Protein AF-A0AAV3SZ79-F1 (afdb_monomer_lite)

Sequence (964 aa):
MESSWNTAQKYAGLFLFEIVFWALVLALGFWLGFPGNGLFVGVIAVLNIIIGMAGYFVTRDSSEFSSFQTATKRQLSEEEAYNLARYMLPYRRGYRVERVVDRGIDPAVSASDDKEDAVRLFKLEFEPLNVSGRATLYMDLEQELSVDLDDLDSFENAIDNVQNVRIVKSWTSTNYEEKVQEVKESLDFDVELPFSSTVEILDSRGASDSISVNVSESDSGLREHSYRHSLDLQRVNRTVSVFNDGSSRIDSGLSLDLPGSIVGVQSWEDAVSPDSSVTKTGISEGDWIRNESERTFSKYEDEEFRHGEDAQRLVNRTELVVNNILGIRFDTVNISTECSRGSTSSVPAGEDTIVTTDCNQPTFVVDTINEKITETGADTGFSHNLTTQGVYQEKRLNETGGISWTSVNVSSPSVSWSCENCAQRSVDLPASETRSLLFNSSSDWVVNESEPSTKIGEVNPSEADINQQFLYNQSGLRVDNTQSFGFDDVDISSKCSLTSSADIPSGESIVTEACNNNSFSGDWIKNEESGSTKYASGPIFIGKGFNRSFTATQGVEATNVRTSTDLQVNVDSLVSETPGCSVVNSSQQTFSADSVSSFTFHKSCSSGSHLNRTPVVKTEADSFYKYGIEFGFRVNSNLTEEQDVEYVVKKSWLDNWNRRDPTETEAFVDGSSKDISIQERVISGTEYVIFVIGDEHGNSSLHQGIHSASLSYFESKSPGSTSGGSESGSGGNSGGGLISGGSGSETPVEEVTSDKYNWSVSAITSEDSRSFQISGYPGATFEKYIVVRNTGDNNVTLDVDCVSLEDQCSWVDVEVDRVVLNRNSFSEKTIAVSGTVPESFRERDSPVQFSIQVSDPEFNGSQSGPHVGYVDFTVTDDPFLGRALDVALKILEGRELESPVSWGNSITIPFFLIPVFWASLVMVLWSMVEWLNPLRKDIAGSDWSTNLKWVSTVGVFLFTYIVL

Foldseek 3Di:
DDDDDDPVSVVVVVVVVVVVVVVVVVVVVVVVPDPDDPPVVVVVVVVVVVVVVVVVVVVPDDDDDDDDDDDDWDWDDQVRVVVVCVVPLPDDDDKDQPDWDWPDDPPPDDPDDPPPQPWTWIKTWIDGPPDPDIWIWIWTQRDPQDADPVDPVSVSVSVVPRPDTGTDTTTDDDCDVVVVVVVVVVPPPPPPPPWDKDKDWDDPDPDDDDFDWDKDKDKPPKDADPDAAAQFKGKIKIKMKIFTCGQAKIFIWIATDDPAAWPDDRIDTDIAHHRGIDMDMTMHMGNQKDDWDKDFDDKAFDPVDAAEQFKTKIWTFIWIWIARQDQAKHFFYQHVVQAVVDGGFIGHHGHRTTGDRHRDTDMDIDNQWDKDKDDKDFDPPDAAAQFKGKIKIKIKIFGHPQYKDFQYWYADPDDPDDWDPRDIGGDTGHGRDMDIDMTMDMGNQKDPKDWAFLDKEFDDLPPAAQFKTKIKTFTFIKIFGNDQAKDAFYQHVVQFVPDGTFIGGHGIDGGGRGRDIDMDMGRQKDPKDKADKAFDFDAQEEEAVDWAWGKIKIKIKIARAAAQYKHFHQHCVSVDDAFQKDWPDGSTDIHDHGDMDMDMTMITGTQWYWDDKDQWDWDDDDWKIKTKMKTKIFGGAQSCQQDKHKYKAFPVSGPPPVQWDPVPKAKDKQRDRPQWDWDWDQDPNTIIIITTRHLPNDPGTDHGDMMMMMIMTIHGPDDDDDDDDDDDDDDDDDDDDDDDDDDDDPDDAQWLDDPAFTKHKDWPDPDDDLEAEAADDAFDKDKGKMKIFGPDPDWAKKAKDKFFPDCVCVFKDKQDRMDIADDPDRRMDIIMIMGTHHNPDDQVCPFGKMKIKIFGPVDPDDDDDSGIDIRMYTHHHDPPVPVVVVVVVVVVVVDDDDDDDDDDDDDDDDPPVVVVVLVVVLVVVLVVLVVCVVVDPDDDDDCPSVVVSVCVNVVVVVVVVVVD

Structure (mmCIF, N/CA/C/O backbone):
data_AF-A0AAV3SZ79-F1
#
_entry.id   AF-A0AAV3SZ79-F1
#
loop_
_atom_site.group_PDB
_atom_site.id
_atom_site.type_symbol
_atom_site.label_atom_id
_atom_site.label_alt_id
_atom_site.label_comp_id
_atom_site.label_asym_id
_atom_site.label_entity_id
_atom_site.label_seq_id
_atom_site.pdbx_PDB_ins_code
_atom_site.Cartn_x
_atom_site.Cartn_y
_atom_site.Cartn_z
_atom_site.occupancy
_atom_site.B_iso_or_equiv
_atom_site.auth_seq_id
_atom_site.auth_comp_id
_atom_site.auth_asym_id
_atom_site.auth_atom_id
_atom_site.pdbx_PDB_model_num
ATOM 1 N N . MET A 1 1 ? 10.102 -14.292 -32.742 1.00 33.16 1 MET A N 1
ATOM 2 C CA . MET A 1 1 ? 10.440 -15.704 -32.457 1.00 33.16 1 MET A CA 1
ATOM 3 C C . MET A 1 1 ? 9.165 -16.421 -32.033 1.00 33.16 1 MET A C 1
ATOM 5 O O . MET A 1 1 ? 8.727 -16.231 -30.908 1.00 33.16 1 MET A O 1
ATOM 9 N N . GLU A 1 2 ? 8.533 -17.178 -32.930 1.00 32.59 2 GLU A N 1
ATOM 10 C CA . GLU A 1 2 ? 7.400 -18.047 -32.581 1.00 32.59 2 GLU A CA 1
ATOM 11 C C . GLU A 1 2 ? 7.940 -19.405 -32.127 1.00 32.59 2 GLU A C 1
ATOM 13 O O . GLU A 1 2 ? 8.559 -20.136 -32.898 1.00 32.59 2 GLU A O 1
ATOM 18 N N . SER A 1 3 ? 7.746 -19.731 -30.852 1.00 36.69 3 SER A N 1
ATOM 19 C CA . SER A 1 3 ? 8.069 -21.050 -30.314 1.00 36.69 3 SER A CA 1
ATOM 20 C C . SER A 1 3 ? 6.943 -22.020 -30.684 1.00 36.69 3 SER A C 1
ATOM 22 O O . SER A 1 3 ? 5.822 -21.910 -30.185 1.00 36.69 3 SER A O 1
ATOM 24 N N . SER A 1 4 ? 7.214 -22.966 -31.585 1.00 44.81 4 SER A N 1
ATOM 25 C CA . SER A 1 4 ? 6.238 -23.956 -32.048 1.00 44.81 4 SER A CA 1
ATOM 26 C C . SER A 1 4 ? 6.049 -25.077 -31.017 1.00 44.81 4 SER A C 1
ATOM 28 O O . SER A 1 4 ? 6.668 -26.138 -31.113 1.00 44.81 4 SER A O 1
ATOM 30 N N . TRP A 1 5 ? 5.193 -24.857 -30.020 1.00 62.78 5 TRP A N 1
ATOM 31 C CA . TRP A 1 5 ? 4.789 -25.916 -29.089 1.00 62.78 5 TRP A CA 1
ATOM 32 C C . TRP A 1 5 ? 3.849 -26.888 -29.806 1.00 62.78 5 TRP A C 1
ATOM 34 O O . TRP A 1 5 ? 2.883 -26.465 -30.452 1.00 62.78 5 TRP A O 1
ATOM 44 N N . ASN A 1 6 ? 4.112 -28.191 -29.699 1.00 71.31 6 ASN A N 1
ATOM 45 C CA . ASN A 1 6 ? 3.207 -29.197 -30.252 1.00 71.31 6 ASN A CA 1
ATOM 46 C C . ASN A 1 6 ? 1.905 -29.270 -29.431 1.00 71.31 6 ASN A C 1
ATOM 48 O O . ASN A 1 6 ? 1.806 -28.745 -28.321 1.00 71.31 6 ASN A O 1
ATOM 52 N N . THR A 1 7 ? 0.883 -29.930 -29.969 1.00 54.78 7 THR A N 1
ATOM 53 C CA . THR A 1 7 ? -0.452 -29.982 -29.358 1.00 54.78 7 THR A CA 1
ATOM 54 C C . THR A 1 7 ? -0.437 -30.562 -27.937 1.00 54.78 7 THR A C 1
ATOM 56 O O . THR A 1 7 ? -1.131 -30.048 -27.066 1.00 54.78 7 THR A O 1
ATOM 59 N N . ALA A 1 8 ? 0.408 -31.559 -27.655 1.00 53.88 8 ALA A N 1
ATOM 60 C CA . ALA A 1 8 ? 0.552 -32.128 -26.312 1.00 53.88 8 ALA A CA 1
ATOM 61 C C . ALA A 1 8 ? 1.197 -31.142 -25.323 1.00 53.88 8 ALA A C 1
ATOM 63 O O . ALA A 1 8 ? 0.776 -31.062 -24.173 1.00 53.88 8 ALA A O 1
ATOM 64 N N . GLN A 1 9 ? 2.164 -30.342 -25.775 1.00 60.31 9 GLN A N 1
ATOM 65 C CA . GLN A 1 9 ? 2.782 -29.285 -24.971 1.00 60.31 9 GLN A CA 1
ATOM 66 C C . GLN A 1 9 ? 1.809 -28.132 -24.706 1.00 60.31 9 GLN A C 1
ATOM 68 O O . GLN A 1 9 ? 1.807 -27.577 -23.611 1.00 60.31 9 GLN A O 1
ATOM 73 N N . LYS A 1 10 ? 0.930 -27.811 -25.662 1.00 60.41 10 LYS A N 1
ATOM 74 C CA . LYS A 1 10 ? -0.165 -26.850 -25.452 1.00 60.41 10 LYS A CA 1
ATOM 75 C C . LYS A 1 10 ? -1.157 -27.352 -24.399 1.00 60.41 10 LYS A C 1
ATOM 77 O O . LYS A 1 10 ? -1.541 -26.581 -23.528 1.00 60.41 10 LYS A O 1
ATOM 82 N N . TYR A 1 11 ? -1.506 -28.641 -24.418 1.00 58.72 11 TYR A N 1
ATOM 83 C CA . TYR A 1 11 ? -2.368 -29.239 -23.390 1.00 58.72 11 TYR A CA 1
ATOM 84 C C . TYR A 1 11 ? -1.696 -29.307 -22.015 1.00 58.72 11 TYR A C 1
ATOM 86 O O . TYR A 1 11 ? -2.336 -28.999 -21.013 1.00 58.72 11 TYR A O 1
ATOM 94 N N . ALA A 1 12 ? -0.407 -29.646 -21.957 1.00 59.44 12 ALA A N 1
ATOM 95 C CA . ALA A 1 12 ? 0.356 -29.635 -20.711 1.00 59.44 12 ALA A CA 1
ATOM 96 C C . ALA A 1 12 ? 0.497 -28.215 -20.138 1.00 59.44 12 ALA A C 1
ATOM 98 O O . ALA A 1 12 ? 0.365 -28.028 -18.932 1.00 59.44 12 ALA A O 1
ATOM 99 N N . GLY A 1 13 ? 0.703 -27.211 -20.998 1.00 68.81 13 GLY A N 1
ATOM 100 C CA . GLY A 1 13 ? 0.743 -25.802 -20.608 1.00 68.81 13 GLY A CA 1
ATOM 101 C C . GLY A 1 13 ? -0.594 -25.305 -20.060 1.00 68.81 13 GLY A C 1
ATOM 102 O O . GLY A 1 13 ? -0.614 -24.639 -19.031 1.00 68.81 13 GLY A O 1
ATOM 103 N N . LEU A 1 14 ? -1.710 -25.689 -20.688 1.00 61.31 14 LEU A N 1
ATOM 104 C CA . LEU A 1 14 ? -3.052 -25.338 -20.214 1.00 61.31 14 LEU A CA 1
ATOM 105 C C . LEU A 1 14 ? -3.361 -25.988 -18.854 1.00 61.31 14 LEU A C 1
ATOM 107 O O . LEU A 1 14 ? -3.878 -25.337 -17.955 1.00 61.31 14 LEU A O 1
ATOM 111 N N . PHE A 1 15 ? -2.975 -27.254 -18.676 1.00 63.47 15 PHE A N 1
ATOM 112 C CA . PHE A 1 15 ? -3.153 -27.976 -17.415 1.00 63.47 15 PHE A CA 1
ATOM 113 C C . PHE A 1 15 ? -2.295 -27.396 -16.279 1.00 63.47 15 PHE A C 1
ATOM 115 O O . PHE A 1 15 ? -2.768 -27.246 -15.155 1.00 63.47 15 PHE A O 1
ATOM 122 N N . LEU A 1 16 ? -1.045 -27.023 -16.569 1.00 62.81 16 LEU A N 1
ATOM 123 C CA . LEU A 1 16 ? -0.165 -26.359 -15.602 1.00 62.81 16 LEU A CA 1
ATOM 124 C C . LEU A 1 16 ? -0.664 -24.959 -15.236 1.00 62.81 16 LEU A C 1
ATOM 126 O O . LEU A 1 16 ? -0.590 -24.583 -14.068 1.00 62.81 16 LEU A O 1
ATOM 130 N N . PHE A 1 17 ? -1.203 -24.212 -16.201 1.00 71.75 17 PHE A N 1
ATOM 131 C CA . PHE A 1 17 ? -1.825 -22.916 -15.944 1.00 71.75 17 PHE A CA 1
ATOM 132 C C . PHE A 1 17 ? -3.018 -23.046 -14.988 1.00 71.75 17 PHE A C 1
ATOM 134 O O . PHE A 1 17 ? -3.106 -22.285 -14.030 1.00 71.75 17 PHE A O 1
ATOM 141 N N . GLU A 1 18 ? -3.872 -24.054 -15.180 1.00 61.44 18 GLU A N 1
ATOM 142 C CA . GLU A 1 18 ? -5.023 -24.326 -14.307 1.00 61.44 18 GLU A CA 1
ATOM 143 C C . GLU A 1 18 ? -4.585 -24.635 -12.862 1.00 61.44 18 GLU A C 1
ATOM 145 O O . GLU A 1 18 ? -5.135 -24.092 -11.904 1.00 61.44 18 GLU A O 1
ATOM 150 N N . ILE A 1 19 ? -3.547 -25.464 -12.689 1.00 67.56 19 ILE A N 1
ATOM 151 C CA . ILE A 1 19 ? -2.995 -25.800 -11.365 1.00 67.56 19 ILE A CA 1
ATOM 152 C C . ILE A 1 19 ? -2.433 -24.555 -10.674 1.00 67.56 19 ILE A C 1
ATOM 154 O O . ILE A 1 19 ? -2.706 -24.326 -9.493 1.00 67.56 19 ILE A O 1
ATOM 158 N N . VAL A 1 20 ? -1.660 -23.744 -11.401 1.00 66.81 20 VAL A N 1
ATOM 159 C CA . VAL A 1 20 ? -1.069 -22.512 -10.862 1.00 66.81 20 VAL A CA 1
ATOM 160 C C . VAL A 1 20 ? -2.158 -21.504 -10.512 1.00 66.81 20 VAL A C 1
ATOM 162 O O . VAL A 1 20 ? -2.093 -20.907 -9.442 1.00 66.81 20 VAL A O 1
ATOM 165 N N . PHE A 1 21 ? -3.187 -21.361 -11.347 1.00 72.44 21 PHE A N 1
ATOM 166 C CA . PHE A 1 21 ? -4.320 -20.474 -11.095 1.00 72.44 21 PHE A CA 1
ATOM 167 C C . PHE A 1 21 ? -5.049 -20.837 -9.794 1.00 72.44 21 PHE A C 1
ATOM 169 O O . PHE A 1 21 ? -5.251 -19.968 -8.947 1.00 72.44 21 PHE A O 1
ATOM 176 N N . TRP A 1 22 ? -5.363 -22.117 -9.566 1.00 72.38 22 TRP A N 1
ATOM 177 C CA . TRP A 1 22 ? -6.011 -22.551 -8.321 1.00 72.38 22 TRP A CA 1
ATOM 178 C C . TRP A 1 22 ? -5.108 -22.426 -7.094 1.00 72.38 22 TRP A C 1
ATOM 180 O O . TRP A 1 22 ? -5.589 -22.040 -6.029 1.00 72.38 22 TRP A O 1
ATOM 190 N N . ALA A 1 23 ? -3.804 -22.679 -7.229 1.00 65.94 23 ALA A N 1
ATOM 191 C CA . ALA A 1 23 ? -2.847 -22.434 -6.151 1.00 65.94 23 ALA A CA 1
ATOM 192 C C . ALA A 1 23 ? -2.801 -20.944 -5.762 1.00 65.94 23 ALA A C 1
ATOM 194 O O . ALA A 1 23 ? -2.759 -20.621 -4.577 1.00 65.94 23 ALA A O 1
ATOM 195 N N . LEU A 1 24 ? -2.884 -20.044 -6.746 1.00 63.88 24 LEU A N 1
ATOM 196 C CA . LEU A 1 24 ? -2.884 -18.593 -6.548 1.00 63.88 24 LEU A CA 1
ATOM 197 C C . LEU A 1 24 ? -4.201 -18.095 -5.940 1.00 63.88 24 LEU A C 1
ATOM 199 O O . LEU A 1 24 ? -4.174 -17.271 -5.034 1.00 63.88 24 LEU A O 1
ATOM 203 N N . VAL A 1 25 ? -5.344 -18.634 -6.370 1.00 64.81 25 VAL A N 1
ATOM 204 C CA . VAL A 1 25 ? -6.666 -18.316 -5.800 1.00 64.81 25 VAL A CA 1
ATOM 205 C C . VAL A 1 25 ? -6.781 -18.803 -4.354 1.00 64.81 25 VAL A C 1
ATOM 207 O O . VAL A 1 25 ? -7.303 -18.079 -3.509 1.00 64.81 25 VAL A O 1
ATOM 210 N N . LEU A 1 26 ? -6.264 -19.994 -4.038 1.00 68.69 26 LEU A N 1
ATOM 211 C CA . LEU A 1 26 ? -6.236 -20.506 -2.665 1.00 68.69 26 LEU A CA 1
ATOM 212 C C . LEU A 1 26 ? -5.264 -19.712 -1.785 1.00 68.69 26 LEU A C 1
ATOM 214 O O . LEU A 1 26 ? -5.607 -19.393 -0.649 1.00 68.69 26 LEU A O 1
ATOM 218 N N . ALA A 1 27 ? -4.095 -19.339 -2.313 1.00 63.03 27 ALA A N 1
ATOM 219 C CA . ALA A 1 27 ? -3.138 -18.495 -1.604 1.00 63.03 27 ALA A CA 1
ATOM 220 C C . ALA A 1 27 ? -3.702 -17.089 -1.341 1.00 63.03 27 ALA A C 1
ATOM 222 O O . ALA A 1 27 ? -3.656 -16.628 -0.205 1.00 63.03 27 ALA A O 1
ATOM 223 N N . LEU A 1 28 ? -4.308 -16.439 -2.342 1.00 60.59 28 LEU A N 1
ATOM 224 C CA . LEU A 1 28 ? -4.938 -15.118 -2.208 1.00 60.59 28 LEU A CA 1
ATOM 225 C C . LEU A 1 28 ? -6.176 -15.149 -1.307 1.00 60.59 28 LEU A C 1
ATOM 227 O O . LEU A 1 28 ? -6.368 -14.234 -0.513 1.00 60.59 28 LEU A O 1
ATOM 231 N N . GLY A 1 29 ? -6.995 -16.201 -1.379 1.00 55.75 29 GLY A N 1
ATOM 232 C CA . GLY A 1 29 ? -8.147 -16.377 -0.492 1.00 55.75 29 GLY A CA 1
ATOM 233 C C . GLY A 1 29 ? -7.747 -16.542 0.977 1.00 55.75 29 GLY A C 1
ATOM 234 O O . GLY A 1 29 ? -8.445 -16.048 1.860 1.00 55.75 29 GLY A O 1
ATOM 235 N N . PHE A 1 30 ? -6.601 -17.181 1.237 1.00 53.72 30 PHE A N 1
ATOM 236 C CA . PHE A 1 30 ? -6.027 -17.311 2.578 1.00 53.72 30 PHE A CA 1
ATOM 237 C C . PHE A 1 30 ? -5.350 -16.012 3.050 1.00 53.72 30 PHE A C 1
ATOM 239 O O . PHE A 1 30 ? -5.409 -15.687 4.233 1.00 53.72 30 PHE A O 1
ATOM 246 N N . TRP A 1 31 ? -4.748 -15.248 2.132 1.00 47.47 31 TRP A N 1
ATOM 247 C CA . TRP A 1 31 ? -4.051 -13.991 2.433 1.00 47.47 31 TRP A CA 1
ATOM 248 C C . TRP A 1 31 ? -5.007 -12.810 2.665 1.00 47.47 31 TRP A C 1
ATOM 250 O O . TRP A 1 31 ? -4.746 -11.967 3.515 1.00 47.47 31 TRP A O 1
ATOM 260 N N . LEU A 1 32 ? -6.150 -12.774 1.971 1.00 49.62 32 LEU A N 1
ATOM 261 C CA . LEU A 1 32 ? -7.160 -11.710 2.091 1.00 49.62 32 LEU A CA 1
ATOM 262 C C . LEU A 1 32 ? -8.162 -11.919 3.243 1.00 49.62 32 LEU A C 1
ATOM 264 O O . LEU A 1 32 ? -9.089 -11.128 3.395 1.00 49.62 32 LEU A O 1
ATOM 268 N N . GLY A 1 33 ? -7.994 -12.965 4.059 1.00 40.66 33 GLY A N 1
ATOM 269 C CA . GLY A 1 33 ? -8.695 -13.100 5.338 1.00 40.66 33 GLY A CA 1
ATOM 270 C C . GLY A 1 33 ? -10.224 -13.181 5.258 1.00 40.66 33 GLY A C 1
ATOM 271 O O . GLY A 1 33 ? -10.881 -12.744 6.196 1.00 40.66 33 GLY A O 1
ATOM 272 N N . PHE A 1 34 ? -10.808 -13.728 4.184 1.00 39.47 34 PHE A N 1
ATOM 273 C CA . PHE A 1 34 ? -12.264 -13.890 4.068 1.00 39.47 34 PHE A CA 1
ATOM 274 C C . PHE A 1 34 ? -12.782 -14.995 5.011 1.00 39.47 34 PHE A C 1
ATOM 276 O O . PHE A 1 34 ? -12.585 -16.182 4.728 1.00 39.47 34 PHE A O 1
ATOM 283 N N . PRO A 1 35 ? -13.504 -14.666 6.100 1.00 41.88 35 PRO A N 1
ATOM 284 C CA . PRO A 1 35 ? -14.098 -15.652 6.981 1.00 41.88 35 PRO A CA 1
ATOM 285 C C . PRO A 1 35 ? -15.547 -15.864 6.531 1.00 41.88 35 PRO A C 1
ATOM 287 O O . PRO A 1 35 ? -16.441 -15.101 6.885 1.00 41.88 35 PRO A O 1
ATOM 290 N N . GLY A 1 36 ? -15.795 -16.903 5.734 1.00 42.91 36 GLY A N 1
ATOM 291 C CA . GLY A 1 36 ? -17.155 -17.403 5.523 1.00 42.91 36 GLY A CA 1
ATOM 292 C C . GLY A 1 36 ? -17.510 -17.762 4.084 1.00 42.91 36 GLY A C 1
ATOM 293 O O . GLY A 1 36 ? -17.395 -16.957 3.168 1.00 42.91 36 GLY A O 1
ATOM 294 N N . ASN A 1 37 ? -18.071 -18.966 3.949 1.00 42.97 37 ASN A N 1
ATOM 295 C CA . ASN A 1 37 ? -18.769 -19.524 2.787 1.00 42.97 37 ASN A CA 1
ATOM 296 C C . ASN A 1 37 ? -17.903 -20.165 1.689 1.00 42.97 37 ASN A C 1
ATOM 298 O O . ASN A 1 37 ? -17.845 -19.699 0.552 1.00 42.97 37 ASN A O 1
ATOM 302 N N . GLY A 1 38 ? -17.406 -21.377 1.975 1.00 47.88 38 GLY A N 1
ATOM 303 C CA . GLY A 1 38 ? -16.917 -22.326 0.958 1.00 47.88 38 GLY A CA 1
ATOM 304 C C . GLY A 1 38 ? -17.935 -22.667 -0.150 1.00 47.88 38 GLY A C 1
ATOM 305 O O . GLY A 1 38 ? -17.563 -23.194 -1.195 1.00 47.88 38 GLY A O 1
ATOM 306 N N . LEU A 1 39 ? -19.206 -22.290 0.022 1.00 48.62 39 LEU A N 1
ATOM 307 C CA . LEU A 1 39 ? -20.246 -22.356 -1.007 1.00 48.62 39 LEU A CA 1
ATOM 308 C C . LEU A 1 39 ? -19.957 -21.449 -2.218 1.00 48.62 39 LEU A C 1
ATOM 310 O O . LEU A 1 39 ? -20.268 -21.834 -3.342 1.00 48.62 39 LEU A O 1
ATOM 314 N N . PHE A 1 40 ? -19.325 -20.285 -2.028 1.00 49.16 40 PHE A N 1
ATOM 315 C CA . PHE A 1 40 ? -19.055 -19.350 -3.131 1.00 49.16 40 PHE A CA 1
ATOM 316 C C . PHE A 1 40 ? -17.915 -19.841 -4.036 1.00 49.16 40 PHE A C 1
ATOM 318 O O . PHE A 1 40 ? -18.004 -19.761 -5.261 1.00 49.16 40 PHE A O 1
ATOM 325 N N . VAL A 1 41 ? -16.885 -20.448 -3.438 1.00 57.31 41 VAL A N 1
ATOM 326 C CA . VAL A 1 41 ? -15.761 -21.066 -4.163 1.00 57.31 41 VAL A CA 1
ATOM 327 C C . VAL A 1 41 ? -16.235 -22.281 -4.967 1.00 57.31 41 VAL A C 1
ATOM 329 O O . VAL A 1 41 ? -15.851 -22.440 -6.125 1.00 57.31 41 VAL A O 1
ATOM 332 N N . GLY A 1 42 ? -17.144 -23.089 -4.407 1.00 56.44 42 GLY A N 1
ATOM 333 C CA . GLY A 1 42 ? -17.753 -24.219 -5.116 1.00 56.44 42 GLY A CA 1
ATOM 334 C C . GLY A 1 42 ? -18.586 -23.796 -6.332 1.00 56.44 42 GLY A C 1
ATOM 335 O O . GLY A 1 42 ? -18.483 -24.411 -7.393 1.00 56.44 42 GLY A O 1
ATOM 336 N N . VAL A 1 43 ? -19.361 -22.712 -6.223 1.00 54.12 43 VAL A N 1
ATOM 337 C CA . VAL A 1 43 ? -20.169 -22.190 -7.341 1.00 54.12 43 VAL A CA 1
ATOM 338 C C . VAL A 1 43 ? -19.286 -21.633 -8.461 1.00 54.12 43 VAL A C 1
ATOM 340 O O . VAL A 1 43 ? -19.549 -21.914 -9.628 1.00 54.12 43 VAL A O 1
ATOM 343 N N . ILE A 1 44 ? -18.206 -20.915 -8.133 1.00 59.00 44 ILE A N 1
ATOM 344 C CA . ILE A 1 44 ? -17.258 -20.384 -9.130 1.00 59.00 44 ILE A CA 1
ATOM 345 C C . ILE A 1 44 ? -16.480 -21.516 -9.823 1.00 59.00 44 ILE A C 1
ATOM 347 O O . ILE A 1 44 ? -16.248 -21.447 -11.031 1.00 59.00 44 ILE A O 1
ATOM 351 N N . ALA A 1 45 ? -16.134 -22.589 -9.103 1.00 59.81 45 ALA A N 1
ATOM 352 C CA . ALA A 1 45 ? -15.497 -23.768 -9.692 1.00 59.81 45 ALA A CA 1
ATOM 353 C C . ALA A 1 45 ? -16.412 -24.465 -10.717 1.00 59.81 45 ALA A C 1
ATOM 355 O O . ALA A 1 45 ? -15.984 -24.768 -11.830 1.00 59.81 45 ALA A O 1
ATOM 356 N N . VAL A 1 46 ? -17.695 -24.651 -10.387 1.00 59.59 46 VAL A N 1
ATOM 357 C CA . VAL A 1 46 ? -18.678 -25.250 -11.306 1.00 59.59 46 VAL A CA 1
ATOM 358 C C . VAL A 1 46 ? -18.947 -24.339 -12.510 1.00 59.59 46 VAL A C 1
ATOM 360 O O . VAL A 1 46 ? -19.040 -24.831 -13.635 1.00 59.59 46 VAL A O 1
ATOM 363 N N . LEU A 1 47 ? -19.007 -23.016 -12.316 1.00 53.19 47 LEU A N 1
ATOM 364 C CA . LEU A 1 47 ? -19.223 -22.059 -13.406 1.00 53.19 47 LEU A CA 1
ATOM 365 C C . LEU A 1 47 ? -18.062 -22.059 -14.416 1.00 53.19 47 LEU A C 1
ATOM 367 O O . LEU A 1 47 ? -18.302 -22.036 -15.621 1.00 53.19 47 LEU A O 1
ATOM 371 N N . ASN A 1 48 ? -16.813 -22.146 -13.946 1.00 57.41 48 ASN A N 1
ATOM 372 C CA . ASN A 1 48 ? -15.635 -22.196 -14.819 1.00 57.41 48 ASN A CA 1
ATOM 373 C C . ASN A 1 48 ? -15.520 -23.519 -15.584 1.00 57.41 48 ASN A C 1
ATOM 375 O O . ASN A 1 48 ? -15.155 -23.509 -16.758 1.00 57.41 48 ASN A O 1
ATOM 379 N N . ILE A 1 49 ? -15.928 -24.642 -14.985 1.00 64.06 49 ILE A N 1
ATOM 380 C CA . ILE A 1 49 ? -16.032 -25.925 -15.699 1.00 64.06 49 ILE A CA 1
ATOM 381 C C . ILE A 1 49 ? -17.081 -25.837 -16.823 1.00 64.06 49 ILE A C 1
ATOM 383 O O . ILE A 1 49 ? -16.843 -26.325 -17.929 1.00 64.06 49 ILE A O 1
ATOM 387 N N . ILE A 1 50 ? -18.214 -25.166 -16.583 1.00 57.41 50 ILE A N 1
ATOM 388 C CA . ILE A 1 50 ? -19.259 -24.949 -17.599 1.00 57.41 50 ILE A CA 1
ATOM 389 C C . ILE A 1 50 ? -18.762 -24.023 -18.720 1.00 57.41 50 ILE A C 1
ATOM 391 O O . ILE A 1 50 ? -19.016 -24.305 -19.890 1.00 57.41 50 ILE A O 1
ATOM 395 N N . ILE A 1 51 ? -18.016 -22.961 -18.399 1.00 60.31 51 ILE A N 1
ATOM 396 C CA . ILE A 1 51 ? -17.420 -22.046 -19.392 1.00 60.31 51 ILE A CA 1
ATOM 397 C C . ILE A 1 51 ? -16.329 -22.756 -20.211 1.00 60.31 51 ILE A C 1
ATOM 399 O O . ILE A 1 51 ? -16.292 -22.610 -21.433 1.00 60.31 51 ILE A O 1
ATOM 403 N N . GLY A 1 52 ? -15.502 -23.594 -19.578 1.00 56.19 52 GLY A N 1
ATOM 404 C CA . GLY A 1 52 ? -14.510 -24.433 -20.255 1.00 56.19 52 GLY A CA 1
ATOM 405 C C . GLY A 1 52 ? -15.149 -25.449 -21.207 1.00 56.19 52 GLY A C 1
ATOM 406 O O . GLY A 1 52 ? -14.700 -25.600 -22.345 1.00 56.19 52 GLY A O 1
ATOM 407 N N . MET A 1 53 ? -16.256 -26.083 -20.803 1.00 52.53 53 MET A N 1
ATOM 408 C CA . MET A 1 53 ? -17.038 -26.951 -21.694 1.00 52.53 53 MET A CA 1
ATOM 409 C C . MET A 1 53 ? -17.731 -26.164 -22.815 1.00 52.53 53 MET A C 1
ATOM 411 O O . MET A 1 53 ? -17.761 -26.628 -23.952 1.00 52.53 53 MET A O 1
ATOM 415 N N . ALA A 1 54 ? -18.249 -24.963 -22.548 1.00 44.25 54 ALA A N 1
ATOM 416 C CA . ALA A 1 54 ? -18.850 -24.113 -23.576 1.00 44.25 54 ALA A CA 1
ATOM 417 C C . ALA A 1 54 ? -17.811 -23.671 -24.625 1.00 44.25 54 ALA A C 1
ATOM 419 O O . ALA A 1 54 ? -18.086 -23.745 -25.821 1.00 44.25 54 ALA A O 1
ATOM 420 N N . GLY A 1 55 ? -16.589 -23.318 -24.212 1.00 46.44 55 GLY A N 1
ATOM 421 C CA . GLY A 1 55 ? -15.468 -23.045 -25.122 1.00 46.44 55 GLY A CA 1
ATOM 422 C C . GLY A 1 55 ? -15.023 -24.277 -25.922 1.00 46.44 55 GLY A C 1
ATOM 423 O O . GLY A 1 55 ? -14.721 -24.170 -27.114 1.00 46.44 55 GLY A O 1
ATOM 424 N N . TYR A 1 56 ? -15.064 -25.463 -25.306 1.00 47.59 56 TYR A N 1
ATOM 425 C CA . TYR A 1 56 ? -14.797 -26.746 -25.966 1.00 47.59 56 TYR A CA 1
ATOM 426 C C . TYR A 1 56 ? -15.830 -27.085 -27.058 1.00 47.59 56 TYR A C 1
ATOM 428 O O . TYR A 1 56 ? -15.467 -27.649 -28.090 1.00 47.59 56 TYR A O 1
ATOM 436 N N . PHE A 1 57 ? -17.103 -26.711 -26.878 1.00 41.91 57 PHE A N 1
ATOM 437 C CA . PHE A 1 57 ? -18.158 -26.957 -27.871 1.00 41.91 57 PHE A CA 1
ATOM 438 C C . PHE A 1 57 ? -18.280 -25.863 -28.945 1.00 41.91 57 PHE A C 1
ATOM 440 O O . PHE A 1 57 ? -18.653 -26.177 -30.073 1.00 41.91 57 PHE A O 1
ATOM 447 N N . VAL A 1 58 ? -17.926 -24.608 -28.649 1.00 43.66 58 VAL A N 1
ATOM 448 C CA . VAL A 1 58 ? -18.015 -23.487 -29.610 1.00 43.66 58 VAL A CA 1
ATOM 449 C C . VAL A 1 58 ? -16.847 -23.462 -30.608 1.00 43.66 58 VAL A C 1
ATOM 451 O O . VAL A 1 58 ? -17.002 -22.987 -31.728 1.00 43.66 58 VAL A O 1
ATOM 454 N N . THR A 1 59 ? -15.694 -24.044 -30.270 1.00 43.28 59 THR A N 1
ATOM 455 C CA . THR A 1 59 ? -14.512 -24.076 -31.159 1.00 43.28 59 THR A CA 1
ATOM 456 C C . THR A 1 59 ? -14.516 -25.215 -32.185 1.00 43.28 59 THR A C 1
ATOM 458 O O . THR A 1 59 ? -13.586 -25.320 -32.984 1.00 43.28 59 THR A O 1
ATOM 461 N N . ARG A 1 60 ? -15.554 -26.064 -32.202 1.00 36.84 60 ARG A N 1
ATOM 462 C CA . ARG A 1 60 ? -15.618 -27.224 -33.104 1.00 36.84 60 ARG A CA 1
ATOM 463 C C . ARG A 1 60 ? -16.207 -26.925 -34.488 1.00 36.84 60 ARG A C 1
ATOM 465 O O . ARG A 1 60 ? -15.934 -27.694 -35.396 1.00 36.84 60 ARG A O 1
ATOM 472 N N . ASP A 1 61 ? -16.926 -25.820 -34.678 1.00 39.91 61 ASP A N 1
ATOM 473 C CA . ASP A 1 61 ? -17.421 -25.403 -35.998 1.00 39.91 61 ASP A CA 1
ATOM 474 C C . ASP A 1 61 ? -17.625 -23.882 -36.046 1.00 39.91 61 ASP A C 1
ATOM 476 O O . ASP A 1 61 ? -18.647 -23.356 -35.614 1.00 39.91 61 ASP A O 1
ATOM 480 N N . SER A 1 62 ? -16.638 -23.155 -36.564 1.00 31.11 62 SER A N 1
ATOM 481 C CA . SER A 1 62 ? -16.850 -21.848 -37.203 1.00 31.11 62 SER A CA 1
ATOM 482 C C . SER A 1 62 ? -15.580 -21.419 -37.933 1.00 31.11 62 SER A C 1
ATOM 484 O O . SER A 1 62 ? -14.660 -20.821 -37.382 1.00 31.11 62 SER A O 1
ATOM 486 N N . SER A 1 63 ? -15.524 -21.772 -39.213 1.00 33.12 63 SER A N 1
ATOM 487 C CA . SER A 1 63 ? -14.664 -21.103 -40.180 1.00 33.12 63 SER A CA 1
ATOM 488 C C . SER A 1 63 ? -15.163 -19.675 -40.426 1.00 33.12 63 SER A C 1
ATOM 490 O O . SER A 1 63 ? -16.365 -19.472 -40.570 1.00 33.12 63 SER A O 1
ATOM 492 N N . GLU A 1 64 ? -14.199 -18.763 -40.587 1.00 36.19 64 GLU A N 1
ATOM 493 C CA . GLU A 1 64 ? -14.288 -17.380 -41.090 1.00 36.19 64 GLU A CA 1
ATOM 494 C C . GLU A 1 64 ? -14.453 -16.253 -40.054 1.00 36.19 64 GLU A C 1
ATOM 496 O O . GLU A 1 64 ? -15.552 -15.921 -39.630 1.00 36.19 64 GLU A O 1
ATOM 501 N N . PHE A 1 65 ? -13.338 -15.559 -39.770 1.00 26.97 65 PHE A N 1
ATOM 502 C CA . PHE A 1 65 ? -13.245 -14.107 -39.975 1.00 26.97 65 PHE A CA 1
ATOM 503 C C . PHE A 1 65 ? -11.800 -13.689 -40.338 1.00 26.97 65 PHE A C 1
ATOM 505 O O . PHE A 1 65 ? -10.824 -14.150 -39.750 1.00 26.97 65 PHE A O 1
ATOM 512 N N . SER A 1 66 ? -11.716 -12.848 -41.374 1.00 29.27 66 SER A N 1
ATOM 513 C CA . SER A 1 66 ? -10.567 -12.225 -42.066 1.00 29.27 66 SER A CA 1
ATOM 514 C C . SER A 1 66 ? -9.597 -11.463 -41.142 1.00 29.27 66 SER A C 1
ATOM 516 O O . SER A 1 66 ? -10.040 -10.931 -40.135 1.00 29.27 66 SER A O 1
ATOM 518 N N . SER A 1 67 ? -8.304 -11.264 -41.433 1.00 29.55 67 SER A N 1
ATOM 519 C CA . SER A 1 67 ? -7.756 -10.647 -42.651 1.00 29.55 67 SER A CA 1
ATOM 520 C C . SER A 1 67 ? -6.223 -10.759 -42.721 1.00 29.55 67 SER A C 1
ATOM 522 O O . SER A 1 67 ? -5.553 -10.335 -41.786 1.00 29.55 67 SER A O 1
ATOM 524 N N . PHE A 1 68 ? -5.666 -11.188 -43.856 1.00 25.64 68 PHE A N 1
ATOM 525 C CA . PHE A 1 68 ? -4.331 -10.774 -44.314 1.00 25.64 68 PHE A CA 1
ATOM 526 C C . PHE A 1 68 ? -4.311 -10.803 -45.846 1.00 25.64 68 PHE A C 1
ATOM 528 O O . PHE A 1 68 ? -4.503 -11.855 -46.457 1.00 25.64 68 PHE A O 1
ATOM 535 N N . GLN A 1 69 ? -4.100 -9.640 -46.471 1.00 31.22 69 GLN A N 1
ATOM 536 C CA . GLN A 1 69 ? -3.795 -9.552 -47.898 1.00 31.22 69 GLN A CA 1
ATOM 537 C C . GLN A 1 69 ? -2.467 -10.271 -48.149 1.00 31.22 69 GLN A C 1
ATOM 539 O O . GLN A 1 69 ? -1.398 -9.770 -47.814 1.00 31.22 69 GLN A O 1
ATOM 544 N N . THR A 1 70 ? -2.542 -11.469 -48.716 1.00 29.84 70 THR A N 1
ATOM 545 C CA . THR A 1 70 ? -1.385 -12.200 -49.225 1.00 29.84 70 THR A CA 1
ATOM 546 C C . THR A 1 70 ? -1.288 -11.932 -50.719 1.00 29.84 70 THR A C 1
ATOM 548 O O . THR A 1 70 ? -2.220 -12.216 -51.469 1.00 29.84 70 THR A O 1
ATOM 551 N N . ALA A 1 71 ? -0.158 -11.366 -51.148 1.00 32.03 71 ALA A N 1
ATOM 552 C CA . ALA A 1 71 ? 0.211 -11.297 -52.554 1.00 32.03 71 ALA A CA 1
ATOM 553 C C . ALA A 1 71 ? 0.120 -12.711 -53.153 1.00 32.03 71 ALA A C 1
ATOM 555 O O . ALA A 1 71 ? 0.754 -13.653 -52.669 1.00 32.03 71 ALA A O 1
ATOM 556 N N . THR A 1 72 ? -0.731 -12.868 -54.160 1.00 33.03 72 THR A N 1
ATOM 557 C CA . THR A 1 72 ? -1.018 -14.134 -54.828 1.00 33.03 72 THR A CA 1
ATOM 558 C C . THR A 1 72 ? 0.236 -14.640 -55.531 1.00 33.03 72 THR A C 1
ATOM 560 O O . THR A 1 72 ? 0.619 -14.163 -56.596 1.00 33.03 72 THR A O 1
ATOM 563 N N . LYS A 1 73 ? 0.887 -15.639 -54.932 1.00 36.47 73 LYS A N 1
ATOM 564 C CA . LYS A 1 73 ? 1.968 -16.384 -55.575 1.00 36.47 73 LYS A CA 1
ATOM 565 C C . LYS A 1 73 ? 1.373 -17.254 -56.690 1.00 36.47 73 LYS A C 1
ATOM 567 O O . LYS A 1 73 ? 0.616 -18.181 -56.401 1.00 36.47 73 LYS A O 1
ATOM 572 N N . ARG A 1 74 ? 1.694 -16.959 -57.954 1.00 44.94 74 ARG A N 1
ATOM 573 C CA . ARG A 1 74 ? 1.324 -17.795 -59.110 1.00 44.94 74 ARG A CA 1
ATOM 574 C C . ARG A 1 74 ? 2.360 -18.909 -59.277 1.00 44.94 74 ARG A C 1
ATOM 576 O O . ARG A 1 74 ? 3.558 -18.646 -59.262 1.00 44.94 74 ARG A O 1
ATOM 583 N N . GLN A 1 75 ? 1.894 -20.143 -59.431 1.00 44.31 75 GLN A N 1
ATOM 584 C CA . GLN A 1 75 ? 2.737 -21.283 -59.788 1.00 44.31 75 GLN A CA 1
ATOM 585 C C . GLN A 1 75 ? 3.154 -21.159 -61.266 1.00 44.31 75 GLN A C 1
ATOM 587 O O . GLN A 1 75 ? 2.322 -20.800 -62.102 1.00 44.31 75 GLN A O 1
ATOM 592 N N . LEU A 1 76 ? 4.429 -21.412 -61.583 1.00 46.12 76 LEU A N 1
ATOM 593 C CA . LEU A 1 76 ? 4.904 -21.475 -62.973 1.00 46.12 76 LEU A CA 1
ATOM 594 C C . LEU A 1 76 ? 4.202 -22.627 -63.709 1.00 46.12 76 LEU A C 1
ATOM 596 O O . LEU A 1 76 ? 3.987 -23.693 -63.126 1.00 46.12 76 LEU A O 1
ATOM 600 N N . SER A 1 77 ? 3.830 -22.416 -64.972 1.00 52.84 77 SER A N 1
ATOM 601 C CA . SER A 1 77 ? 3.373 -23.516 -65.832 1.00 52.84 77 SER A CA 1
ATOM 602 C C . SER A 1 77 ? 4.536 -24.466 -66.152 1.00 52.84 77 SER A C 1
ATOM 604 O O . SER A 1 77 ? 5.699 -24.063 -66.096 1.00 52.84 77 SER A O 1
ATOM 606 N N . GLU A 1 78 ? 4.239 -25.729 -66.483 1.00 47.38 78 GLU A N 1
ATOM 607 C CA . GLU A 1 78 ? 5.273 -26.724 -66.826 1.00 47.38 78 GLU A CA 1
ATOM 608 C C . GLU A 1 78 ? 6.182 -26.239 -67.972 1.00 47.38 78 GLU A C 1
ATOM 610 O O . GLU A 1 78 ? 7.390 -26.454 -67.929 1.00 47.38 78 GLU A O 1
ATOM 615 N N . GLU A 1 79 ? 5.631 -25.506 -68.943 1.00 52.06 79 GLU A N 1
ATOM 616 C CA . GLU A 1 79 ? 6.371 -24.942 -70.078 1.00 52.06 79 GLU A CA 1
ATOM 617 C C . GLU A 1 79 ? 7.299 -23.780 -69.669 1.00 52.06 79 GLU A C 1
ATOM 619 O O . GLU A 1 79 ? 8.456 -23.727 -70.090 1.00 52.06 79 GLU A O 1
ATOM 624 N N . GLU A 1 80 ? 6.842 -22.876 -68.794 1.00 48.88 80 GLU A N 1
ATOM 625 C CA . GLU A 1 80 ? 7.664 -21.774 -68.263 1.00 48.88 80 GLU A CA 1
ATOM 626 C C . GLU A 1 80 ? 8.801 -22.300 -67.372 1.00 48.88 80 GLU A C 1
ATOM 628 O O . GLU A 1 80 ? 9.934 -21.822 -67.453 1.00 48.88 80 GLU A O 1
ATOM 633 N N . ALA A 1 81 ? 8.524 -23.317 -66.551 1.00 49.66 81 ALA A N 1
ATOM 634 C CA . ALA A 1 81 ? 9.525 -23.961 -65.705 1.00 49.66 81 ALA A CA 1
ATOM 635 C C . ALA A 1 81 ? 10.570 -24.731 -66.531 1.00 49.66 81 ALA A C 1
ATOM 637 O O . ALA A 1 81 ? 11.762 -24.659 -66.227 1.00 49.66 81 ALA A O 1
ATOM 638 N N . TYR A 1 82 ? 10.140 -25.422 -67.593 1.00 51.69 82 TYR A N 1
ATOM 639 C CA . TYR A 1 82 ? 11.027 -26.129 -68.519 1.00 51.69 82 TYR A CA 1
ATOM 640 C C . TYR A 1 82 ? 11.952 -25.162 -69.270 1.00 51.69 82 TYR A C 1
ATOM 642 O O . TYR A 1 82 ? 13.162 -25.382 -69.330 1.00 51.69 82 TYR A O 1
ATOM 650 N N . ASN A 1 83 ? 11.415 -24.048 -69.775 1.00 54.81 83 ASN A N 1
ATOM 651 C CA . ASN A 1 83 ? 12.213 -23.025 -70.453 1.00 54.81 83 ASN A CA 1
ATOM 652 C C . ASN A 1 83 ? 13.214 -22.347 -69.504 1.00 54.81 83 ASN A C 1
ATOM 654 O O . ASN A 1 83 ? 14.358 -22.118 -69.894 1.00 54.81 83 ASN A O 1
ATOM 658 N N . LEU A 1 84 ? 12.828 -22.087 -68.250 1.00 51.53 84 LEU A N 1
ATOM 659 C CA . LEU A 1 84 ? 13.722 -21.530 -67.231 1.00 51.53 84 LEU A CA 1
ATOM 660 C C . LEU A 1 84 ? 14.879 -22.486 -66.899 1.00 51.53 84 LEU A C 1
ATOM 662 O O . LEU A 1 84 ? 16.035 -22.068 -66.890 1.00 51.53 84 LEU A O 1
ATOM 666 N N . ALA A 1 85 ? 14.585 -23.772 -66.681 1.00 53.72 85 ALA A N 1
ATOM 667 C CA . ALA A 1 85 ? 15.601 -24.790 -66.411 1.00 53.72 85 ALA A CA 1
ATOM 668 C C . ALA A 1 85 ? 16.565 -24.959 -67.598 1.00 53.72 85 ALA A C 1
ATOM 670 O O . ALA A 1 85 ? 17.780 -25.008 -67.406 1.00 53.72 85 ALA A O 1
ATOM 671 N N . ARG A 1 86 ? 16.040 -24.952 -68.830 1.00 52.00 86 ARG A N 1
ATOM 672 C CA . ARG A 1 86 ? 16.834 -25.039 -70.065 1.00 52.00 86 ARG A CA 1
ATOM 673 C C . ARG A 1 86 ? 17.753 -23.832 -70.283 1.00 52.00 86 ARG A C 1
ATOM 675 O O . ARG A 1 86 ? 18.811 -23.995 -70.879 1.00 52.00 86 ARG A O 1
ATOM 682 N N . TYR A 1 87 ? 17.374 -22.646 -69.803 1.00 50.69 87 TYR A N 1
ATOM 683 C CA . TYR A 1 87 ? 18.223 -21.449 -69.847 1.00 50.69 87 TYR A CA 1
ATOM 684 C C . TYR A 1 87 ? 19.265 -21.404 -68.717 1.00 50.69 87 TYR A C 1
ATOM 686 O O . TYR A 1 87 ? 20.366 -20.905 -68.932 1.00 50.69 87 TYR A O 1
ATOM 694 N N . MET A 1 88 ? 18.937 -21.921 -67.527 1.00 49.84 88 MET A N 1
ATOM 695 C CA . MET A 1 88 ? 19.787 -21.815 -66.330 1.00 49.84 88 MET A CA 1
ATOM 696 C C . MET A 1 88 ? 20.843 -22.921 -66.194 1.00 49.84 88 MET A C 1
ATOM 698 O O . MET A 1 88 ? 21.876 -22.684 -65.576 1.00 49.84 88 MET A O 1
ATOM 702 N N . LEU A 1 89 ? 20.612 -24.111 -66.757 1.00 51.12 89 LEU A N 1
ATOM 703 C CA . LEU A 1 89 ? 21.536 -25.249 -66.641 1.00 51.12 89 LEU A CA 1
ATOM 704 C C . LEU A 1 89 ? 22.810 -25.141 -67.514 1.00 51.12 89 LEU A C 1
ATOM 706 O O . LEU A 1 89 ? 23.870 -25.510 -67.015 1.00 51.12 89 LEU A O 1
ATOM 710 N N . PRO A 1 90 ? 22.783 -24.596 -68.750 1.00 44.00 90 PRO A N 1
ATOM 711 C CA . PRO A 1 90 ? 23.986 -24.543 -69.596 1.00 44.00 90 PRO A CA 1
ATOM 712 C C . PRO A 1 90 ? 24.908 -23.333 -69.350 1.00 44.00 90 PRO A C 1
ATOM 714 O O . PRO A 1 90 ? 26.098 -23.392 -69.648 1.00 44.00 90 PRO A O 1
ATOM 717 N N . TYR A 1 91 ? 24.395 -22.213 -68.824 1.00 47.03 91 TYR A N 1
ATOM 718 C CA . TYR A 1 91 ? 25.146 -20.950 -68.735 1.00 47.03 91 TYR A CA 1
ATOM 719 C C . TYR A 1 91 ? 25.638 -20.672 -67.304 1.00 47.03 91 TYR A C 1
ATOM 721 O O . TYR A 1 91 ? 25.091 -19.853 -66.565 1.00 47.03 91 TYR A O 1
ATOM 729 N N . ARG A 1 92 ? 26.721 -21.357 -66.908 1.00 52.59 92 ARG A N 1
ATOM 730 C CA . ARG A 1 92 ? 27.453 -21.139 -65.645 1.00 52.59 92 ARG A CA 1
ATOM 731 C C . ARG A 1 92 ? 28.075 -19.732 -65.563 1.00 52.59 92 ARG A C 1
ATOM 733 O O . ARG A 1 92 ? 29.241 -19.564 -65.914 1.00 52.59 92 ARG A O 1
ATOM 740 N N . ARG A 1 93 ? 27.378 -18.742 -64.992 1.00 38.56 93 ARG A N 1
ATOM 741 C CA . ARG A 1 93 ? 28.004 -17.605 -64.275 1.00 38.56 93 ARG A CA 1
ATOM 742 C C . ARG A 1 93 ? 27.101 -17.128 -63.130 1.00 38.56 93 ARG A C 1
ATOM 744 O O . ARG A 1 93 ? 26.078 -16.507 -63.373 1.00 38.56 93 ARG A O 1
ATOM 751 N N . GLY A 1 94 ? 27.510 -17.393 -61.884 1.00 42.66 94 GLY A N 1
ATOM 752 C CA . GLY A 1 94 ? 26.993 -16.680 -60.703 1.00 42.66 94 GLY A CA 1
ATOM 753 C C . GLY A 1 94 ? 26.159 -17.462 -59.680 1.00 42.66 94 GLY A C 1
ATOM 754 O O . GLY A 1 94 ? 25.618 -16.835 -58.776 1.00 42.66 94 GLY A O 1
ATOM 755 N N . TYR A 1 95 ? 26.066 -18.793 -59.753 1.00 43.97 95 TYR A N 1
ATOM 756 C CA . TYR A 1 95 ? 25.303 -19.580 -58.771 1.00 43.97 95 TYR A CA 1
ATOM 757 C C . TYR A 1 95 ? 26.201 -20.440 -57.881 1.00 43.97 95 TYR A C 1
ATOM 759 O O . TYR A 1 95 ? 27.189 -21.015 -58.340 1.00 43.97 95 TYR A O 1
ATOM 767 N N . ARG A 1 96 ? 25.821 -20.567 -56.606 1.00 41.56 96 ARG A N 1
ATOM 768 C CA . ARG A 1 96 ? 26.378 -21.545 -55.667 1.00 41.56 96 ARG A CA 1
ATOM 769 C C . ARG A 1 96 ? 25.321 -22.632 -55.469 1.00 41.56 96 ARG A C 1
ATOM 771 O O . ARG A 1 96 ? 24.281 -22.362 -54.877 1.00 41.56 96 ARG A O 1
ATOM 778 N N . VAL A 1 97 ? 25.558 -23.838 -55.988 1.00 44.66 97 VAL A N 1
ATOM 779 C CA . VAL A 1 97 ? 24.746 -25.008 -55.617 1.00 44.66 97 VAL A CA 1
ATOM 780 C C . VAL A 1 97 ? 25.091 -25.309 -54.165 1.00 44.66 97 VAL A C 1
ATOM 782 O O . VAL A 1 97 ? 26.172 -25.811 -53.873 1.00 44.66 97 VAL A O 1
ATOM 785 N N . GLU A 1 98 ? 24.228 -24.898 -53.239 1.00 42.00 98 GLU A N 1
ATOM 786 C CA . GLU A 1 98 ? 24.551 -24.972 -51.812 1.00 42.00 98 GLU A CA 1
ATOM 787 C C . GLU A 1 98 ? 24.537 -26.425 -51.316 1.00 42.00 98 GLU A C 1
ATOM 789 O O . GLU A 1 98 ? 25.305 -26.792 -50.425 1.00 42.00 98 GLU A O 1
ATOM 794 N N . ARG A 1 99 ? 23.678 -27.270 -51.908 1.00 45.19 99 ARG A N 1
ATOM 795 C CA . ARG A 1 99 ? 23.546 -28.678 -51.531 1.00 45.19 99 ARG A CA 1
ATOM 796 C C . ARG A 1 99 ? 22.787 -29.491 -52.583 1.00 45.19 99 ARG A C 1
ATOM 798 O O . ARG A 1 99 ? 21.667 -29.135 -52.938 1.00 45.19 99 ARG A O 1
ATOM 805 N N . VAL A 1 100 ? 23.352 -30.623 -53.003 1.00 49.09 100 VAL A N 1
ATOM 806 C CA . VAL A 1 100 ? 22.602 -31.720 -53.636 1.00 49.09 100 VAL A CA 1
ATOM 807 C C . VAL A 1 100 ? 22.263 -32.705 -52.522 1.00 49.09 100 VAL A C 1
ATOM 809 O O . VAL A 1 100 ? 23.154 -33.189 -51.827 1.00 49.09 100 VAL A O 1
ATOM 812 N N . VAL A 1 101 ? 20.976 -32.944 -52.272 1.00 48.69 101 VAL A N 1
ATOM 813 C CA . VAL A 1 101 ? 20.539 -33.918 -51.261 1.00 48.69 101 VAL A CA 1
ATOM 814 C C . VAL A 1 101 ? 19.907 -35.094 -51.981 1.00 48.69 101 VAL A C 1
ATOM 816 O O . VAL A 1 101 ? 18.821 -34.947 -52.541 1.00 48.69 101 VAL A O 1
ATOM 819 N N . ASP A 1 102 ? 20.566 -36.251 -51.929 1.00 47.72 102 ASP A N 1
ATOM 820 C CA . ASP A 1 102 ? 19.906 -37.522 -52.209 1.00 47.72 102 ASP A CA 1
ATOM 821 C C . ASP A 1 102 ? 18.926 -37.795 -51.062 1.00 47.72 102 ASP A C 1
ATOM 823 O O . ASP A 1 102 ? 19.323 -37.997 -49.907 1.00 47.72 102 ASP A O 1
ATOM 827 N N . ARG A 1 103 ? 17.624 -37.737 -51.349 1.00 43.38 103 ARG A N 1
ATOM 828 C CA . ARG A 1 103 ? 16.637 -38.311 -50.439 1.00 43.38 103 ARG A CA 1
ATOM 829 C C . ARG A 1 103 ? 16.565 -39.801 -50.732 1.00 43.38 103 ARG A C 1
ATOM 831 O O . ARG A 1 103 ? 15.648 -40.268 -51.401 1.00 43.38 103 ARG A O 1
ATOM 838 N N . GLY A 1 104 ? 17.515 -40.532 -50.155 1.00 43.88 104 GLY A N 1
ATOM 839 C CA . GLY A 1 104 ? 17.361 -41.960 -49.939 1.00 43.88 104 GLY A CA 1
ATOM 840 C C . GLY A 1 104 ? 16.004 -42.228 -49.282 1.00 43.88 104 GLY A C 1
ATOM 841 O O . GLY A 1 104 ? 15.638 -41.560 -48.315 1.00 43.88 104 GLY A O 1
ATOM 842 N N . ILE A 1 105 ? 15.268 -43.157 -49.891 1.00 41.22 105 ILE A N 1
ATOM 843 C CA . ILE A 1 105 ? 13.963 -43.724 -49.523 1.00 41.22 105 ILE A CA 1
ATOM 844 C C . ILE A 1 105 ? 13.603 -43.482 -48.047 1.00 41.22 105 ILE A C 1
ATOM 846 O O . ILE A 1 105 ? 14.275 -44.008 -47.162 1.00 41.22 105 ILE A O 1
ATOM 850 N N . ASP A 1 106 ? 12.512 -42.757 -47.780 1.00 34.53 106 ASP A N 1
ATOM 851 C CA . ASP A 1 106 ? 11.864 -42.750 -46.462 1.00 34.53 106 ASP A CA 1
ATOM 852 C C . ASP A 1 106 ? 11.104 -44.088 -46.305 1.00 34.53 106 ASP A C 1
ATOM 854 O O . ASP A 1 106 ? 10.112 -44.311 -47.009 1.00 34.53 106 ASP A O 1
ATOM 858 N N . PRO A 1 107 ? 11.567 -45.050 -45.480 1.00 42.09 107 PRO A N 1
ATOM 859 C CA . PRO A 1 107 ? 11.009 -46.390 -45.448 1.00 42.09 107 PRO A CA 1
ATOM 860 C C . PRO A 1 107 ? 9.877 -46.435 -44.426 1.00 42.09 107 PRO A C 1
ATOM 862 O O . PRO A 1 107 ? 10.002 -47.020 -43.352 1.00 42.09 107 PRO A O 1
ATOM 865 N N . ALA A 1 108 ? 8.748 -45.825 -44.757 1.00 39.16 108 ALA A N 1
ATOM 866 C CA . ALA A 1 108 ? 7.514 -46.042 -44.021 1.00 39.16 108 ALA A CA 1
ATOM 867 C C . ALA A 1 108 ? 6.311 -45.764 -44.921 1.00 39.16 108 ALA A C 1
ATOM 869 O O . ALA A 1 108 ? 5.662 -44.747 -44.752 1.00 39.16 108 ALA A O 1
ATOM 870 N N . VAL A 1 109 ? 6.062 -46.639 -45.903 1.00 42.06 109 VAL A N 1
ATOM 871 C CA . VAL A 1 109 ? 4.770 -47.293 -46.217 1.00 42.06 109 VAL A CA 1
ATOM 872 C C . VAL A 1 109 ? 4.955 -48.073 -47.530 1.00 42.06 109 VAL A C 1
ATOM 874 O O . VAL A 1 109 ? 4.880 -47.492 -48.603 1.00 42.06 109 VAL A O 1
ATOM 877 N N . SER A 1 110 ? 5.187 -49.386 -47.445 1.00 35.12 110 SER A N 1
ATOM 878 C CA . SER A 1 110 ? 4.605 -50.421 -48.326 1.00 35.12 110 SER A CA 1
ATOM 879 C C . SER A 1 110 ? 5.372 -51.734 -48.144 1.00 35.12 110 SER A C 1
ATOM 881 O O . SER A 1 110 ? 6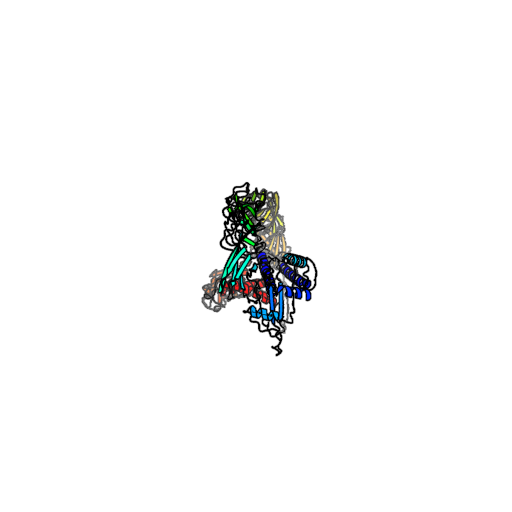.578 -51.799 -48.363 1.00 35.12 110 SER A O 1
ATOM 883 N N . ALA A 1 111 ? 4.667 -52.784 -47.724 1.00 40.56 111 ALA A N 1
ATOM 884 C CA . ALA A 1 111 ? 5.164 -54.152 -47.740 1.00 40.56 111 ALA A CA 1
ATOM 885 C C . ALA A 1 111 ? 4.724 -54.813 -49.056 1.00 40.56 111 ALA A C 1
ATOM 887 O O . ALA A 1 111 ? 3.719 -55.521 -49.093 1.00 40.56 111 ALA A O 1
ATOM 888 N N . SER A 1 112 ? 5.448 -54.549 -50.141 1.00 39.81 112 SER A N 1
ATOM 889 C CA . SER A 1 112 ? 5.408 -55.372 -51.352 1.00 39.81 112 SER A CA 1
ATOM 890 C C . SER A 1 112 ? 6.813 -55.470 -51.943 1.00 39.81 112 SER A C 1
ATOM 892 O O . SER A 1 112 ? 7.532 -54.477 -52.000 1.00 39.81 112 SER A O 1
ATOM 894 N N . ASP A 1 113 ? 7.197 -56.684 -52.332 1.00 43.47 113 ASP A N 1
ATOM 895 C CA . ASP A 1 113 ? 8.555 -57.136 -52.672 1.00 43.47 113 ASP A CA 1
ATOM 896 C C . ASP A 1 113 ? 9.149 -56.590 -53.993 1.00 43.47 113 ASP A C 1
ATOM 898 O O . ASP A 1 113 ? 10.072 -57.189 -54.536 1.00 43.47 113 ASP A O 1
ATOM 902 N N . ASP A 1 114 ? 8.721 -55.423 -54.477 1.00 46.09 114 ASP A N 1
ATOM 903 C CA . ASP A 1 114 ? 9.287 -54.795 -55.680 1.00 46.09 114 ASP A CA 1
ATOM 904 C C . ASP A 1 114 ? 10.157 -53.594 -55.280 1.00 46.09 114 ASP A C 1
ATOM 906 O O . ASP A 1 114 ? 9.706 -52.454 -55.185 1.00 46.09 114 ASP A O 1
ATOM 910 N N . LYS A 1 115 ? 11.433 -53.867 -54.979 1.00 43.00 115 LYS A N 1
ATOM 911 C CA . LYS A 1 115 ? 12.454 -52.852 -54.646 1.00 43.00 115 LYS A CA 1
ATOM 912 C C . LYS A 1 115 ? 13.230 -52.322 -55.861 1.00 43.00 115 LYS A C 1
ATOM 914 O O . LYS A 1 115 ? 14.191 -51.583 -55.665 1.00 43.00 115 LYS A O 1
ATOM 919 N N . GLU A 1 116 ? 12.835 -52.676 -57.083 1.00 42.97 116 GLU A N 1
ATOM 920 C CA . GLU A 1 116 ? 13.533 -52.249 -58.309 1.00 42.97 116 GLU A CA 1
ATOM 921 C C . GLU A 1 116 ? 13.009 -50.925 -58.911 1.00 42.97 116 GLU A C 1
ATOM 923 O O . GLU A 1 116 ? 13.715 -50.331 -59.713 1.00 42.97 116 GLU A O 1
ATOM 928 N N . ASP A 1 117 ? 11.886 -50.368 -58.429 1.00 44.62 117 ASP A N 1
ATOM 929 C CA . ASP A 1 117 ? 11.298 -49.108 -58.945 1.00 44.62 117 ASP A CA 1
ATOM 930 C C . ASP A 1 117 ? 11.415 -47.914 -57.964 1.00 44.62 117 ASP A C 1
ATOM 932 O O . ASP A 1 117 ? 10.527 -47.063 -57.854 1.00 44.62 117 ASP A O 1
ATOM 936 N N . ALA A 1 118 ? 12.495 -47.838 -57.180 1.00 42.59 118 ALA A N 1
ATOM 937 C CA . ALA A 1 118 ? 12.694 -46.728 -56.244 1.00 42.59 118 ALA A CA 1
ATOM 938 C C . ALA A 1 118 ? 13.123 -45.440 -56.976 1.00 42.59 118 ALA A C 1
ATOM 940 O O . ALA A 1 118 ? 14.305 -45.210 -57.232 1.00 42.59 118 ALA A O 1
ATOM 941 N N . VAL A 1 119 ? 12.140 -44.590 -57.274 1.00 50.00 119 VAL A N 1
ATOM 942 C CA . VAL A 1 119 ? 12.292 -43.258 -57.880 1.00 50.00 119 VAL A CA 1
ATOM 943 C C . VAL A 1 119 ? 13.249 -42.379 -57.056 1.00 50.00 119 VAL A C 1
ATOM 945 O O . VAL A 1 119 ? 12.985 -42.093 -55.884 1.00 50.00 119 VAL A O 1
ATOM 948 N N . ARG A 1 120 ? 14.365 -41.933 -57.654 1.00 53.59 120 ARG A N 1
ATOM 949 C CA . ARG A 1 120 ? 15.334 -41.027 -57.010 1.00 53.59 120 ARG A CA 1
ATOM 950 C C . ARG A 1 120 ? 14.982 -39.573 -57.320 1.00 53.59 120 ARG A C 1
ATOM 952 O O . ARG A 1 120 ? 15.109 -39.125 -58.456 1.00 53.59 120 ARG A O 1
ATOM 959 N N . LEU A 1 121 ? 14.564 -38.832 -56.293 1.00 51.09 121 LEU A N 1
ATOM 960 C CA . LEU A 1 121 ? 14.255 -37.404 -56.393 1.00 51.09 121 LEU A CA 1
ATOM 961 C C . LEU A 1 121 ? 15.447 -36.563 -55.931 1.00 51.09 121 LEU A C 1
ATOM 963 O O . LEU A 1 121 ? 15.790 -36.547 -54.747 1.00 51.09 121 LEU A O 1
ATOM 967 N N . PHE A 1 122 ? 16.022 -35.798 -56.851 1.00 55.97 122 PHE A N 1
ATOM 968 C CA . PHE A 1 122 ? 17.106 -34.863 -56.572 1.00 55.97 122 PHE A CA 1
ATOM 969 C C . PHE A 1 122 ? 16.538 -33.474 -56.298 1.00 55.97 122 PHE A C 1
ATOM 971 O O . PHE A 1 122 ? 15.760 -32.942 -57.089 1.00 55.97 122 PHE A O 1
ATOM 978 N N . LYS A 1 123 ? 16.923 -32.869 -55.171 1.00 56.38 123 LYS A N 1
ATOM 979 C CA . LYS A 1 123 ? 16.544 -31.497 -54.809 1.00 56.38 123 LYS A CA 1
ATOM 980 C C . LYS A 1 123 ? 17.731 -30.562 -55.021 1.00 56.38 123 LYS A C 1
ATOM 982 O O . LYS A 1 123 ? 18.772 -30.756 -54.398 1.00 56.38 123 LYS A O 1
ATOM 987 N N . LEU A 1 124 ? 17.538 -29.527 -55.831 1.00 56.44 124 LEU A N 1
ATOM 988 C CA . LEU A 1 124 ? 18.484 -28.429 -56.021 1.00 56.44 124 LEU A CA 1
ATOM 989 C C . LEU A 1 124 ? 17.884 -27.138 -55.479 1.00 56.44 124 LEU A C 1
ATOM 991 O O . LEU A 1 124 ? 16.774 -26.759 -55.845 1.00 56.44 124 LEU A O 1
ATOM 995 N N . GLU A 1 125 ? 18.615 -26.460 -54.602 1.00 50.16 125 GLU A N 1
ATOM 996 C CA . GLU A 1 125 ? 18.241 -25.152 -54.063 1.00 50.16 125 GLU A CA 1
ATOM 997 C C . GLU A 1 125 ? 19.211 -24.093 -54.580 1.00 50.16 125 GLU A C 1
ATOM 999 O O . GLU A 1 125 ? 20.424 -24.304 -54.569 1.00 50.16 125 GLU A O 1
ATOM 1004 N N . PHE A 1 126 ? 18.673 -22.967 -55.047 1.00 58.03 126 PHE A N 1
ATOM 1005 C CA . PHE A 1 126 ? 19.462 -21.849 -55.552 1.00 58.03 126 PHE A CA 1
ATOM 1006 C C . PHE A 1 126 ? 18.961 -20.510 -55.000 1.00 58.03 126 PHE A C 1
ATOM 1008 O O . PHE A 1 126 ? 17.755 -20.263 -54.888 1.00 58.03 126 PHE A O 1
ATOM 1015 N N . GLU A 1 127 ? 19.925 -19.648 -54.671 1.00 45.31 127 GLU A N 1
ATOM 1016 C CA . GLU A 1 127 ? 19.736 -18.242 -54.314 1.00 45.31 127 GLU A CA 1
ATOM 1017 C C . GLU A 1 127 ? 20.289 -17.379 -55.462 1.00 45.31 127 GLU A C 1
ATOM 1019 O O . GLU A 1 127 ? 21.498 -17.386 -55.708 1.00 45.31 127 GLU A O 1
ATOM 1024 N N . PRO A 1 128 ? 19.436 -16.682 -56.231 1.00 46.88 128 PRO A N 1
ATOM 1025 C CA . PRO A 1 128 ? 19.902 -15.802 -57.289 1.00 46.88 128 PRO A CA 1
ATOM 1026 C C . PRO A 1 128 ? 20.523 -14.533 -56.690 1.00 46.88 128 PRO A C 1
ATOM 1028 O O . PRO A 1 128 ? 19.926 -13.877 -55.834 1.00 46.88 128 PRO A O 1
ATOM 1031 N N . LEU A 1 129 ? 21.708 -14.151 -57.174 1.00 36.56 129 LEU A N 1
ATOM 1032 C CA . LEU A 1 129 ? 22.287 -12.839 -56.883 1.00 36.56 129 LEU A CA 1
ATOM 1033 C C . LEU A 1 129 ? 21.308 -11.748 -57.364 1.00 36.56 129 LEU A C 1
ATOM 1035 O O . LEU A 1 129 ? 20.861 -11.774 -58.509 1.00 36.56 129 LEU A O 1
ATOM 1039 N N . ASN A 1 130 ? 20.978 -10.802 -56.478 1.00 37.56 130 ASN A N 1
ATOM 1040 C CA . ASN A 1 130 ? 20.098 -9.638 -56.693 1.00 37.56 130 ASN A CA 1
ATOM 1041 C C . ASN A 1 130 ? 18.566 -9.841 -56.694 1.00 37.56 130 ASN A C 1
ATOM 1043 O O . ASN A 1 130 ? 17.843 -8.952 -57.146 1.00 37.56 130 ASN A O 1
ATOM 1047 N N . VAL A 1 131 ? 18.025 -10.921 -56.109 1.00 40.12 131 VAL A N 1
ATOM 1048 C CA . VAL A 1 131 ? 16.579 -10.999 -55.790 1.00 40.12 131 VAL A CA 1
ATOM 1049 C C . VAL A 1 131 ? 16.338 -11.738 -54.470 1.00 40.12 131 VAL A C 1
ATOM 1051 O O . VAL A 1 131 ? 16.900 -12.806 -54.249 1.00 40.12 131 VAL A O 1
ATOM 1054 N N . SER A 1 132 ? 15.474 -11.222 -53.586 1.00 33.50 132 SER A N 1
ATOM 1055 C CA . SER A 1 132 ? 15.090 -11.936 -52.359 1.00 33.50 132 SER A CA 1
ATOM 1056 C C . SER A 1 132 ? 14.118 -13.082 -52.678 1.00 33.50 132 SER A C 1
ATOM 1058 O O . SER A 1 132 ? 12.904 -12.907 -52.772 1.00 33.50 132 SER A O 1
ATOM 1060 N N . GLY A 1 133 ? 14.648 -14.290 -52.865 1.00 45.25 133 GLY A N 1
ATOM 1061 C CA . GLY A 1 133 ? 13.829 -15.488 -53.040 1.00 45.25 133 GLY A CA 1
ATOM 1062 C C . GLY A 1 133 ? 14.650 -16.757 -53.235 1.00 45.25 133 GLY A C 1
ATOM 1063 O O . GLY A 1 133 ? 15.618 -16.762 -53.983 1.00 45.25 133 GLY A O 1
ATOM 1064 N N . ARG A 1 134 ? 14.240 -17.848 -52.580 1.00 46.12 134 ARG A N 1
ATOM 1065 C CA . ARG A 1 134 ? 14.791 -19.191 -52.805 1.00 46.12 134 ARG A CA 1
ATOM 1066 C C . ARG A 1 134 ? 13.963 -19.909 -53.855 1.00 46.12 134 ARG A C 1
ATOM 1068 O O . ARG A 1 134 ? 12.741 -20.004 -53.711 1.00 46.12 134 ARG A O 1
ATOM 1075 N N . ALA A 1 135 ? 14.623 -20.444 -54.870 1.00 47.69 135 ALA A N 1
ATOM 1076 C CA . ALA A 1 135 ? 13.996 -21.345 -55.819 1.00 47.69 135 ALA A CA 1
ATOM 1077 C C . ALA A 1 135 ? 14.535 -22.765 -55.607 1.00 47.69 135 ALA A C 1
ATOM 1079 O O . ALA A 1 135 ? 15.709 -22.981 -55.307 1.00 47.69 135 ALA A O 1
ATOM 1080 N N . THR A 1 136 ? 13.627 -23.736 -55.682 1.00 49.16 136 THR A N 1
ATOM 1081 C CA . THR A 1 136 ? 13.919 -25.149 -55.445 1.00 49.16 136 THR A CA 1
ATOM 1082 C C . THR A 1 136 ? 13.465 -25.937 -56.657 1.00 49.16 136 THR A C 1
ATOM 1084 O O . THR A 1 136 ? 12.291 -25.882 -57.008 1.00 49.16 136 THR A O 1
ATOM 1087 N N . LEU A 1 137 ? 14.372 -26.681 -57.276 1.00 54.31 137 LEU A N 1
ATOM 1088 C CA . LEU A 1 137 ? 14.092 -27.588 -58.380 1.00 54.31 137 LEU A CA 1
ATOM 1089 C C . LEU A 1 137 ? 14.120 -29.026 -57.852 1.00 54.31 137 LEU A C 1
ATOM 1091 O O . LEU A 1 137 ? 15.092 -29.436 -57.224 1.00 54.31 137 LEU A O 1
ATOM 1095 N N . TYR A 1 138 ? 13.052 -29.784 -58.096 1.00 53.84 138 TYR A N 1
ATOM 1096 C CA . TYR A 1 138 ? 13.025 -31.229 -57.867 1.00 53.84 138 TYR A CA 1
ATOM 1097 C C . TYR A 1 138 ? 13.126 -31.920 -59.223 1.00 53.84 138 TYR A C 1
ATOM 1099 O O . TYR A 1 138 ? 12.311 -31.621 -60.098 1.00 53.84 138 TYR A O 1
ATOM 1107 N N . MET A 1 139 ? 14.116 -32.794 -59.387 1.00 55.72 139 MET A N 1
ATOM 1108 C CA . MET A 1 139 ? 14.333 -33.586 -60.594 1.00 55.72 139 MET A CA 1
ATOM 1109 C C . MET A 1 139 ? 14.100 -35.060 -60.289 1.00 55.72 139 MET A C 1
ATOM 1111 O O . MET A 1 139 ? 14.674 -35.603 -59.347 1.00 55.72 139 MET A O 1
ATOM 1115 N N . ASP A 1 140 ? 13.238 -35.673 -61.088 1.00 57.16 140 ASP A N 1
ATOM 1116 C CA . ASP A 1 140 ? 12.982 -37.107 -61.102 1.00 57.16 140 ASP A CA 1
ATOM 1117 C C . ASP A 1 140 ? 13.784 -37.731 -62.251 1.00 57.16 140 ASP A C 1
ATOM 1119 O O . ASP A 1 140 ? 13.649 -37.288 -63.393 1.00 57.16 140 ASP A O 1
ATOM 1123 N N . LEU A 1 141 ? 14.656 -38.694 -61.945 1.00 55.09 141 LEU A N 1
ATOM 1124 C CA . LEU A 1 141 ? 15.443 -39.419 -62.941 1.00 55.09 141 LEU A CA 1
ATOM 1125 C C . LEU A 1 141 ? 14.899 -40.849 -63.064 1.00 55.09 141 LEU A C 1
ATOM 1127 O O . LEU A 1 141 ? 15.351 -41.752 -62.366 1.00 55.09 141 LEU A O 1
ATOM 1131 N N . GLU A 1 142 ? 13.959 -41.072 -63.984 1.00 47.19 142 GLU A N 1
ATOM 1132 C CA . GLU A 1 142 ? 13.399 -42.404 -64.304 1.00 47.19 142 GLU A CA 1
ATOM 1133 C C . GLU A 1 142 ? 14.375 -43.313 -65.101 1.00 47.19 142 GLU A C 1
ATOM 1135 O O . GLU A 1 142 ? 13.964 -44.304 -65.703 1.00 47.19 142 GLU A O 1
ATOM 1140 N N . GLN A 1 143 ? 15.670 -42.984 -65.165 1.00 56.09 143 GLN A N 1
ATOM 1141 C CA . GLN A 1 143 ? 16.678 -43.711 -65.950 1.00 56.09 143 GLN A CA 1
ATOM 1142 C C . GLN A 1 143 ? 17.876 -44.089 -65.066 1.00 56.09 143 GLN A C 1
ATOM 1144 O O . GLN A 1 143 ? 18.324 -43.277 -64.257 1.00 56.09 143 GLN A O 1
ATOM 1149 N N . GLU A 1 144 ? 18.414 -45.307 -65.226 1.00 50.62 144 GLU A N 1
ATOM 1150 C CA . GLU A 1 144 ? 19.628 -45.770 -64.531 1.00 50.62 144 GLU A CA 1
ATOM 1151 C C . GLU A 1 144 ? 20.869 -45.006 -65.024 1.00 50.62 144 GLU A C 1
ATOM 1153 O O . GLU A 1 144 ? 21.644 -45.481 -65.854 1.00 50.62 144 GLU A O 1
ATOM 1158 N N . LEU A 1 145 ? 21.063 -43.792 -64.517 1.00 57.28 145 LEU A N 1
ATOM 1159 C CA . LEU A 1 145 ? 22.285 -43.019 -64.698 1.00 57.28 145 LEU A CA 1
ATOM 1160 C C . LEU A 1 145 ? 23.114 -43.141 -63.416 1.00 57.28 145 LEU A C 1
ATOM 1162 O O . LEU A 1 145 ? 22.684 -42.730 -62.338 1.00 57.28 145 LEU A O 1
ATOM 1166 N N . SER A 1 146 ? 24.302 -43.746 -63.510 1.00 53.06 146 SER A N 1
ATOM 1167 C CA . SER A 1 146 ? 25.254 -43.762 -62.399 1.00 53.06 146 SER A CA 1
ATOM 1168 C C . SER A 1 146 ? 25.892 -42.382 -62.288 1.00 53.06 146 SER A C 1
ATOM 1170 O O . SER A 1 146 ? 26.683 -42.004 -63.151 1.00 53.06 146 SER A O 1
ATOM 1172 N N . VAL A 1 147 ? 25.539 -41.642 -61.242 1.00 55.97 147 VAL A N 1
ATOM 1173 C CA . VAL A 1 147 ? 26.092 -40.313 -60.983 1.00 55.97 147 VAL A CA 1
ATOM 1174 C C . VAL A 1 147 ? 26.960 -40.377 -59.741 1.00 55.97 147 VAL A C 1
ATOM 1176 O O . VAL A 1 147 ? 26.478 -40.770 -58.677 1.00 55.97 147 VAL A O 1
ATOM 1179 N N . ASP A 1 148 ? 28.234 -40.024 -59.881 1.00 63.94 148 ASP A N 1
ATOM 1180 C CA . ASP A 1 148 ? 29.116 -39.828 -58.736 1.00 63.94 148 ASP A CA 1
ATOM 1181 C C . ASP A 1 148 ? 28.891 -38.410 -58.185 1.00 63.94 148 ASP A C 1
ATOM 1183 O O . ASP A 1 148 ? 29.052 -37.421 -58.895 1.00 63.94 148 ASP A O 1
ATOM 1187 N N . LEU A 1 149 ? 28.433 -38.313 -56.933 1.00 51.88 149 LEU A N 1
ATOM 1188 C CA . LEU A 1 149 ? 28.022 -37.047 -56.311 1.00 51.88 149 LEU A CA 1
ATOM 1189 C C . LEU A 1 149 ? 29.206 -36.134 -55.969 1.00 51.88 149 LEU A C 1
ATOM 1191 O O . LEU A 1 149 ? 28.997 -34.939 -55.752 1.00 51.88 149 LEU A O 1
ATOM 1195 N N . ASP A 1 150 ? 30.420 -36.684 -55.934 1.00 53.16 150 ASP A N 1
ATOM 1196 C CA . ASP A 1 150 ? 31.650 -35.939 -55.666 1.00 53.16 150 ASP A CA 1
ATOM 1197 C C . ASP A 1 150 ? 32.400 -35.560 -56.963 1.00 53.16 150 ASP A C 1
ATOM 1199 O O . ASP A 1 150 ? 33.375 -34.805 -56.912 1.00 53.16 150 ASP A O 1
ATOM 1203 N N . ASP A 1 151 ? 31.933 -36.034 -58.127 1.00 59.44 151 ASP A N 1
ATOM 1204 C CA . ASP A 1 151 ? 32.488 -35.735 -59.451 1.00 59.44 151 ASP A CA 1
ATOM 1205 C C . ASP A 1 151 ? 31.516 -34.867 -60.267 1.00 59.44 151 ASP A C 1
ATOM 1207 O O . ASP A 1 151 ? 30.519 -35.322 -60.835 1.00 59.44 151 ASP A O 1
ATOM 1211 N N . LEU A 1 152 ? 31.831 -33.573 -60.324 1.00 52.81 152 LEU A N 1
ATOM 1212 C CA . LEU A 1 152 ? 31.028 -32.557 -60.999 1.00 52.81 152 LEU A CA 1
ATOM 1213 C C . LEU A 1 152 ? 30.840 -32.863 -62.497 1.00 52.81 152 LEU A C 1
ATOM 1215 O O . LEU A 1 152 ? 29.771 -32.581 -63.034 1.00 52.81 152 LEU A O 1
ATOM 1219 N N . ASP A 1 153 ? 31.832 -33.479 -63.146 1.00 58.88 153 ASP A N 1
ATOM 1220 C CA . ASP A 1 153 ? 31.791 -33.802 -64.576 1.00 58.88 153 ASP A CA 1
ATOM 1221 C C . ASP A 1 153 ? 30.921 -35.051 -64.836 1.00 58.88 153 ASP A C 1
ATOM 1223 O O . ASP A 1 153 ? 30.249 -35.152 -65.868 1.00 58.88 153 ASP A O 1
ATOM 1227 N N . SER A 1 154 ? 30.872 -35.993 -63.880 1.00 64.31 154 SER A N 1
ATOM 1228 C CA . SER A 1 154 ? 29.938 -37.135 -63.881 1.00 64.31 154 SER A CA 1
ATOM 1229 C C . SER A 1 154 ? 28.487 -36.663 -63.760 1.00 64.31 154 SER A C 1
ATOM 1231 O O . SER A 1 154 ? 27.610 -37.135 -64.489 1.00 64.31 154 SER A O 1
ATOM 1233 N N . PHE A 1 155 ? 28.243 -35.684 -62.886 1.00 58.12 155 PHE A N 1
ATOM 1234 C CA . PHE A 1 155 ? 26.937 -35.052 -62.711 1.00 58.12 155 PHE A CA 1
ATOM 1235 C C . PHE A 1 155 ? 26.507 -34.247 -63.948 1.00 58.12 155 PHE A C 1
ATOM 1237 O O . PHE A 1 155 ? 25.355 -34.354 -64.370 1.00 58.12 155 PHE A O 1
ATOM 1244 N N . GLU A 1 156 ? 27.422 -33.507 -64.582 1.00 54.56 156 GLU A N 1
ATOM 1245 C CA . GLU A 1 156 ? 27.144 -32.783 -65.833 1.00 54.56 156 GLU A CA 1
ATOM 1246 C C . GLU A 1 156 ? 26.809 -33.722 -66.996 1.00 54.56 156 GLU A C 1
ATOM 1248 O O . GLU A 1 156 ? 25.784 -33.537 -67.652 1.00 54.56 156 GLU A O 1
ATOM 1253 N N . ASN A 1 157 ? 27.588 -34.791 -67.194 1.00 62.19 157 ASN A N 1
ATOM 1254 C CA . ASN A 1 157 ? 27.282 -35.804 -68.211 1.00 62.19 157 ASN A CA 1
ATOM 1255 C C . ASN A 1 157 ? 25.946 -36.509 -67.953 1.00 62.19 157 ASN A C 1
ATOM 1257 O O . ASN A 1 157 ? 25.255 -36.896 -68.896 1.00 62.19 157 ASN A O 1
ATOM 1261 N N . ALA A 1 158 ? 25.573 -36.711 -66.689 1.00 61.91 158 ALA A N 1
ATOM 1262 C CA . ALA A 1 158 ? 24.288 -37.302 -66.352 1.00 61.91 158 ALA A CA 1
ATOM 1263 C C . ALA A 1 158 ? 23.131 -36.365 -66.711 1.00 61.91 158 ALA A C 1
ATOM 1265 O O . ALA A 1 158 ? 22.168 -36.829 -67.316 1.00 61.91 158 ALA A O 1
ATOM 1266 N N . ILE A 1 159 ? 23.251 -35.064 -66.411 1.00 56.12 159 ILE A N 1
ATOM 1267 C CA . ILE A 1 159 ? 22.256 -34.032 -66.748 1.00 56.12 159 ILE A CA 1
ATOM 1268 C C . ILE A 1 159 ? 22.024 -33.946 -68.260 1.00 56.12 159 ILE A C 1
ATOM 1270 O O . ILE A 1 159 ? 20.869 -33.917 -68.688 1.00 56.12 159 ILE A O 1
ATOM 1274 N N . ASP A 1 160 ? 23.088 -33.973 -69.065 1.00 54.19 160 ASP A N 1
ATOM 1275 C CA . ASP A 1 160 ? 22.991 -33.887 -70.530 1.00 54.19 160 ASP A CA 1
ATOM 1276 C C . ASP A 1 160 ? 22.287 -35.098 -71.171 1.00 54.19 160 ASP A C 1
ATOM 1278 O O . ASP A 1 160 ? 21.775 -35.007 -72.289 1.00 54.19 160 ASP A O 1
ATOM 1282 N N . ASN A 1 161 ? 22.213 -36.228 -70.461 1.00 56.28 161 ASN A N 1
ATOM 1283 C CA . ASN A 1 161 ? 21.584 -37.460 -70.939 1.00 56.28 161 ASN A CA 1
ATOM 1284 C C . ASN A 1 161 ? 20.158 -37.689 -70.400 1.00 56.28 161 ASN A C 1
ATOM 1286 O O . ASN A 1 161 ? 19.517 -38.669 -70.789 1.00 56.28 161 ASN A O 1
ATOM 1290 N N . VAL A 1 162 ? 19.619 -36.802 -69.553 1.00 56.34 162 VAL A N 1
ATOM 1291 C CA . VAL A 1 162 ? 18.261 -36.947 -68.997 1.00 56.34 162 VAL A CA 1
ATOM 1292 C C . VAL A 1 162 ? 17.208 -36.634 -70.058 1.00 56.34 162 VAL A C 1
ATOM 1294 O O . VAL A 1 162 ? 17.004 -35.483 -70.439 1.00 56.34 162 VAL A O 1
ATOM 1297 N N . GLN A 1 163 ? 16.478 -37.655 -70.515 1.00 46.16 163 GLN A N 1
ATOM 1298 C CA . GLN A 1 163 ? 15.441 -37.464 -71.541 1.00 46.16 163 GLN A CA 1
ATOM 1299 C C . GLN A 1 163 ? 14.070 -37.051 -70.981 1.00 46.16 163 GLN A C 1
ATOM 1301 O O . GLN A 1 163 ? 13.265 -36.491 -71.722 1.00 46.16 163 GLN A O 1
ATOM 1306 N N . ASN A 1 164 ? 13.815 -37.264 -69.684 1.00 46.84 164 ASN A N 1
ATOM 1307 C CA . ASN A 1 164 ? 12.557 -36.918 -69.017 1.00 46.84 164 ASN A CA 1
ATOM 1308 C C . ASN A 1 164 ? 12.837 -36.133 -67.728 1.00 46.84 164 ASN A C 1
ATOM 1310 O O . ASN A 1 164 ? 13.125 -36.726 -66.696 1.00 46.84 164 ASN A O 1
ATOM 1314 N N . VAL A 1 165 ? 12.740 -34.801 -67.774 1.00 49.62 165 VAL A N 1
ATOM 1315 C CA . VAL A 1 165 ? 12.802 -33.953 -66.572 1.00 49.62 165 VAL A CA 1
ATOM 1316 C C . VAL A 1 165 ? 11.383 -33.537 -66.204 1.00 49.62 165 VAL A C 1
ATOM 1318 O O . VAL A 1 165 ? 10.734 -32.815 -66.962 1.00 49.62 165 VAL A O 1
ATOM 1321 N N . ARG A 1 166 ? 10.896 -33.955 -65.032 1.00 44.69 166 ARG A N 1
ATOM 1322 C CA . ARG A 1 166 ? 9.600 -33.509 -64.502 1.00 44.69 166 ARG A CA 1
ATOM 1323 C C . ARG A 1 166 ? 9.806 -32.560 -63.324 1.00 44.69 166 ARG A C 1
ATOM 1325 O O . ARG A 1 166 ? 10.312 -32.957 -62.281 1.00 44.69 166 ARG A O 1
ATOM 1332 N N . ILE A 1 167 ? 9.426 -31.293 -63.496 1.00 47.19 167 ILE A N 1
ATOM 1333 C CA . ILE A 1 167 ? 9.634 -30.227 -62.503 1.00 47.19 167 ILE A CA 1
ATOM 1334 C C . ILE A 1 167 ? 8.430 -30.148 -61.561 1.00 47.19 167 ILE A C 1
ATOM 1336 O O . ILE A 1 167 ? 7.311 -29.904 -62.002 1.00 47.19 167 ILE A O 1
ATOM 1340 N N . VAL A 1 168 ? 8.649 -30.311 -60.252 1.00 41.94 168 VAL A N 1
ATOM 1341 C CA . VAL A 1 168 ? 7.533 -30.490 -59.300 1.00 41.94 168 VAL A CA 1
ATOM 1342 C C . VAL A 1 168 ? 7.039 -29.188 -58.634 1.00 41.94 168 VAL A C 1
ATOM 1344 O O . VAL A 1 168 ? 5.906 -29.193 -58.159 1.00 41.94 168 VAL A O 1
ATOM 1347 N N . LYS A 1 169 ? 7.800 -28.069 -58.597 1.00 44.12 169 LYS A N 1
ATOM 1348 C CA . LYS A 1 169 ? 7.328 -26.727 -58.128 1.00 44.12 169 LYS A CA 1
ATOM 1349 C C . LYS A 1 169 ? 8.393 -25.615 -58.224 1.00 44.12 169 LYS A C 1
ATOM 1351 O O . LYS A 1 169 ? 9.527 -25.857 -57.844 1.00 44.12 169 LYS A O 1
ATOM 1356 N N . SER A 1 170 ? 8.007 -24.383 -58.580 1.00 43.56 170 SER A N 1
ATOM 1357 C CA . SER A 1 170 ? 8.821 -23.149 -58.452 1.00 43.56 170 SER A CA 1
ATOM 1358 C C . SER A 1 170 ? 7.933 -21.890 -58.297 1.00 43.56 170 SER A C 1
ATOM 1360 O O . SER A 1 170 ? 6.748 -21.927 -58.638 1.00 43.56 170 SER A O 1
ATOM 1362 N N . TRP A 1 171 ? 8.472 -20.788 -57.742 1.00 44.22 171 TRP A N 1
ATOM 1363 C CA . TRP A 1 171 ? 7.742 -19.540 -57.421 1.00 44.22 171 TRP A CA 1
ATOM 1364 C C . TRP A 1 171 ? 8.498 -18.297 -57.935 1.00 44.22 171 TRP A C 1
ATOM 1366 O O . TRP A 1 171 ? 9.722 -18.267 -57.826 1.00 44.22 171 TRP A O 1
ATOM 1376 N N . THR A 1 172 ? 7.803 -17.266 -58.441 1.00 42.44 172 THR A N 1
ATOM 1377 C CA . THR A 1 172 ? 8.419 -16.028 -58.978 1.00 42.44 172 THR A CA 1
ATOM 1378 C C . THR A 1 172 ? 8.053 -14.753 -58.201 1.00 42.44 172 THR A C 1
ATOM 1380 O O . THR A 1 172 ? 6.990 -14.655 -57.588 1.00 42.44 172 THR A O 1
ATOM 1383 N N . SER A 1 173 ? 8.965 -13.771 -58.248 1.00 39.94 173 SER A N 1
ATOM 1384 C CA . SER A 1 173 ? 8.769 -12.357 -57.886 1.00 39.94 173 SER A CA 1
ATOM 1385 C C . SER A 1 173 ? 8.393 -11.548 -59.141 1.00 39.94 173 SER A C 1
ATOM 1387 O O . SER A 1 173 ? 8.781 -11.907 -60.252 1.00 39.94 173 SER A O 1
ATOM 1389 N N . THR A 1 174 ? 7.622 -10.474 -58.965 1.00 39.75 174 THR A N 1
ATOM 1390 C CA . THR A 1 174 ? 6.808 -9.743 -59.959 1.00 39.75 174 THR A CA 1
ATOM 1391 C C . THR A 1 174 ? 7.534 -9.009 -61.097 1.00 39.75 174 THR A C 1
ATOM 1393 O O . THR A 1 174 ? 6.896 -8.191 -61.746 1.00 39.75 174 THR A O 1
ATOM 1396 N N . ASN A 1 175 ? 8.808 -9.279 -61.397 1.00 44.72 175 ASN A N 1
ATOM 1397 C CA . ASN A 1 175 ? 9.515 -8.522 -62.444 1.00 44.72 175 ASN A CA 1
ATOM 1398 C C . ASN A 1 175 ? 10.435 -9.345 -63.362 1.00 44.72 175 ASN A C 1
ATOM 1400 O O . ASN A 1 175 ? 11.535 -8.933 -63.721 1.00 44.72 175 ASN A O 1
ATOM 1404 N N . TYR A 1 176 ? 9.984 -10.547 -63.722 1.00 48.22 176 TYR A N 1
ATOM 1405 C CA . TYR A 1 176 ? 10.751 -11.498 -64.530 1.00 48.22 176 TYR A CA 1
ATOM 1406 C C . TYR A 1 176 ? 10.949 -11.049 -65.990 1.00 48.22 176 TYR A C 1
ATOM 1408 O O . TYR A 1 176 ? 12.064 -11.112 -66.497 1.00 48.22 176 TYR A O 1
ATOM 1416 N N . GLU A 1 177 ? 9.897 -10.569 -66.661 1.00 49.56 177 GLU A N 1
ATOM 1417 C CA . GLU A 1 177 ? 9.975 -10.203 -68.085 1.00 49.56 177 GLU A CA 1
ATOM 1418 C C . GLU A 1 177 ? 10.829 -8.947 -68.324 1.00 49.56 177 GLU A C 1
ATOM 1420 O O . GLU A 1 177 ? 11.604 -8.916 -69.277 1.00 49.56 177 GLU A O 1
ATOM 1425 N N . GLU A 1 178 ? 10.770 -7.963 -67.419 1.00 48.12 178 GLU A N 1
ATOM 1426 C CA . GLU A 1 178 ? 11.583 -6.740 -67.491 1.00 48.12 178 GLU A CA 1
ATOM 1427 C C . GLU A 1 178 ? 13.079 -7.048 -67.285 1.00 48.12 178 GLU A C 1
ATOM 1429 O O . GLU A 1 178 ? 13.920 -6.590 -68.054 1.00 48.12 178 GLU A O 1
ATOM 1434 N N . LYS A 1 179 ? 13.414 -7.928 -66.328 1.00 50.47 179 LYS A N 1
ATOM 1435 C CA . LYS A 1 179 ? 14.797 -8.366 -66.054 1.00 50.47 179 LYS A CA 1
ATOM 1436 C C . LYS A 1 179 ? 15.406 -9.217 -67.172 1.00 50.47 179 LYS A C 1
ATOM 1438 O O . LYS A 1 179 ? 16.595 -9.102 -67.448 1.00 50.47 179 LYS A O 1
ATOM 1443 N N . VAL A 1 180 ? 14.619 -10.081 -67.818 1.00 46.22 180 VAL A N 1
ATOM 1444 C CA . VAL A 1 180 ? 15.093 -10.900 -68.951 1.00 46.22 180 VAL A CA 1
ATOM 1445 C C . VAL A 1 180 ? 15.343 -10.037 -70.189 1.00 46.22 180 VAL A C 1
ATOM 1447 O O . VAL A 1 180 ? 16.272 -10.318 -70.945 1.00 46.22 180 VAL A O 1
ATOM 1450 N N . GLN A 1 181 ? 14.546 -8.986 -70.389 1.00 49.88 181 GLN A N 1
ATOM 1451 C CA . GLN A 1 181 ? 14.729 -8.042 -71.487 1.00 49.88 181 GLN A CA 1
ATOM 1452 C C . GLN A 1 181 ? 15.941 -7.121 -71.249 1.00 49.88 181 GLN A C 1
ATOM 1454 O O . GLN A 1 181 ? 16.753 -6.965 -72.154 1.00 49.88 181 GLN A O 1
ATOM 1459 N N . GLU A 1 182 ? 16.136 -6.636 -70.015 1.00 49.03 182 GLU A N 1
ATOM 1460 C CA . GLU A 1 182 ? 17.314 -5.857 -69.584 1.00 49.03 182 GLU A CA 1
ATOM 1461 C C . GLU A 1 182 ? 18.629 -6.638 -69.799 1.00 49.03 182 GLU A C 1
ATOM 1463 O O . GLU A 1 182 ? 19.597 -6.105 -70.333 1.00 49.03 182 GLU A O 1
ATOM 1468 N N . VAL A 1 183 ? 18.643 -7.938 -69.475 1.00 45.91 183 VAL A N 1
ATOM 1469 C CA . VAL A 1 183 ? 19.813 -8.817 -69.677 1.00 45.91 183 VAL A CA 1
ATOM 1470 C C . VAL A 1 183 ? 20.034 -9.172 -71.153 1.00 45.91 183 VAL A C 1
ATOM 1472 O O . VAL A 1 183 ? 21.174 -9.317 -71.583 1.00 45.91 183 VAL A O 1
ATOM 1475 N N . LYS A 1 184 ? 18.973 -9.302 -71.960 1.00 42.97 184 LYS A N 1
ATOM 1476 C CA . LYS A 1 184 ? 19.113 -9.489 -73.417 1.00 42.97 184 LYS A CA 1
ATOM 1477 C C . LYS A 1 184 ? 19.693 -8.253 -74.098 1.00 42.97 184 LYS A C 1
ATOM 1479 O O . LYS A 1 184 ? 20.485 -8.404 -75.019 1.00 42.97 184 LYS A O 1
ATOM 1484 N N . GLU A 1 185 ? 19.316 -7.062 -73.641 1.00 47.69 185 GLU A N 1
ATOM 1485 C CA . GLU A 1 185 ? 19.815 -5.789 -74.169 1.00 47.69 185 GLU A CA 1
ATOM 1486 C C . GLU A 1 185 ? 21.239 -5.473 -73.680 1.00 47.69 185 GLU A C 1
ATOM 1488 O O . GLU A 1 185 ? 22.002 -4.859 -74.419 1.00 47.69 185 GLU A O 1
ATOM 1493 N N . SER A 1 186 ? 21.646 -5.954 -72.495 1.00 43.41 186 SER A N 1
ATOM 1494 C CA . SER A 1 186 ? 23.021 -5.794 -71.989 1.00 43.41 186 SER A CA 1
ATOM 1495 C C . SER A 1 186 ? 24.026 -6.819 -72.536 1.00 43.41 186 SER A C 1
ATOM 1497 O O . SER A 1 186 ? 25.229 -6.634 -72.378 1.00 43.41 186 SER A O 1
ATOM 1499 N N . LEU A 1 187 ? 23.561 -7.934 -73.111 1.00 37.69 187 LEU A N 1
ATOM 1500 C CA . LEU A 1 187 ? 24.419 -9.010 -73.634 1.00 37.69 187 LEU A CA 1
ATOM 1501 C C . LEU A 1 187 ? 24.684 -8.911 -75.143 1.00 37.69 187 LEU A C 1
ATOM 1503 O O . LEU A 1 187 ? 25.526 -9.653 -75.644 1.00 37.69 187 LEU A O 1
ATOM 1507 N N . ASP A 1 188 ? 24.028 -7.990 -75.854 1.00 35.25 188 ASP A N 1
ATOM 1508 C CA . ASP A 1 188 ? 24.276 -7.714 -77.277 1.00 35.25 188 ASP A CA 1
ATOM 1509 C C . ASP A 1 188 ? 25.445 -6.725 -77.461 1.00 35.25 188 ASP A C 1
ATOM 1511 O O . ASP A 1 188 ? 25.363 -5.738 -78.191 1.00 35.25 188 ASP A O 1
ATOM 1515 N N . PHE A 1 189 ? 26.546 -6.965 -76.741 1.00 33.31 189 PHE A N 1
ATOM 1516 C CA . PHE A 1 189 ? 27.808 -6.250 -76.928 1.00 33.31 189 PHE A CA 1
ATOM 1517 C C . PHE A 1 189 ? 28.791 -7.174 -77.644 1.00 33.31 189 PHE A C 1
ATOM 1519 O O . PHE A 1 189 ? 29.698 -7.762 -77.053 1.00 33.31 189 PHE A O 1
ATOM 1526 N N . ASP A 1 190 ? 28.568 -7.321 -78.947 1.00 30.06 190 ASP A N 1
ATOM 1527 C CA . ASP A 1 190 ? 29.510 -7.956 -79.859 1.00 30.06 190 ASP A CA 1
ATOM 1528 C C . ASP A 1 190 ? 30.664 -6.970 -80.102 1.00 30.06 190 ASP A C 1
ATOM 1530 O O . ASP A 1 190 ? 30.678 -6.190 -81.057 1.00 30.06 190 ASP A O 1
ATOM 1534 N N . VAL A 1 191 ? 31.624 -6.925 -79.172 1.00 35.47 191 VAL A N 1
ATOM 1535 C CA . VAL A 1 191 ? 32.904 -6.264 -79.442 1.00 35.47 191 VAL A CA 1
ATOM 1536 C C . VAL A 1 191 ? 33.762 -7.235 -80.230 1.00 35.47 191 VAL A C 1
ATOM 1538 O O . VAL A 1 191 ? 34.659 -7.887 -79.693 1.00 35.47 191 VAL A O 1
ATOM 1541 N N . GLU A 1 192 ? 33.534 -7.291 -81.537 1.00 35.38 192 GLU A N 1
ATOM 1542 C CA . GLU A 1 192 ? 34.635 -7.583 -82.445 1.00 35.38 192 GLU A CA 1
ATOM 1543 C C . GLU A 1 192 ? 35.654 -6.448 -82.282 1.00 35.38 192 GLU A C 1
ATOM 1545 O O . GLU A 1 192 ? 35.571 -5.408 -82.931 1.00 35.38 192 GLU A O 1
ATOM 1550 N N . LEU A 1 193 ? 36.606 -6.608 -81.357 1.00 42.81 193 LEU A N 1
ATOM 1551 C CA . LEU A 1 193 ? 37.824 -5.808 -81.375 1.00 42.81 193 LEU A CA 1
ATOM 1552 C C . LEU A 1 193 ? 38.611 -6.275 -82.608 1.00 42.81 193 LEU A C 1
ATOM 1554 O O . LEU A 1 193 ? 39.066 -7.422 -82.619 1.00 42.81 193 LEU A O 1
ATOM 1558 N N . PRO A 1 194 ? 38.785 -5.443 -83.649 1.00 38.75 194 PRO A N 1
ATOM 1559 C CA . PRO A 1 194 ? 39.478 -5.858 -84.854 1.00 38.75 194 PRO A CA 1
ATOM 1560 C C . PRO A 1 194 ? 40.982 -5.834 -84.573 1.00 38.75 194 PRO A C 1
ATOM 1562 O O . PRO A 1 194 ? 41.665 -4.863 -84.867 1.00 38.75 194 PRO A O 1
ATOM 1565 N N . PHE A 1 195 ? 41.529 -6.882 -83.964 1.00 56.28 195 PHE A N 1
ATOM 1566 C CA . PHE A 1 195 ? 42.976 -7.084 -83.951 1.00 56.28 195 PHE A CA 1
ATOM 1567 C C . PHE A 1 195 ? 43.330 -8.041 -85.086 1.00 56.28 195 PHE A C 1
ATOM 1569 O O . PHE A 1 195 ? 43.310 -9.259 -84.940 1.00 56.28 195 PHE A O 1
ATOM 1576 N N . SER A 1 196 ? 43.656 -7.483 -86.249 1.00 53.81 196 SER A N 1
ATOM 1577 C CA . SER A 1 196 ? 44.193 -8.260 -87.367 1.00 53.81 196 SER A CA 1
ATOM 1578 C C . SER A 1 196 ? 45.714 -8.108 -87.433 1.00 53.81 196 SER A C 1
ATOM 1580 O O . SER A 1 196 ? 46.277 -7.075 -87.065 1.00 53.81 196 SER A O 1
ATOM 1582 N N . SER A 1 197 ? 46.407 -9.175 -87.811 1.00 53.72 197 SER A N 1
ATOM 1583 C CA . SER A 1 197 ? 47.789 -9.119 -88.285 1.00 53.72 197 SER A CA 1
ATOM 1584 C C . SER A 1 197 ? 47.736 -9.331 -89.790 1.00 53.72 197 SER A C 1
ATOM 1586 O O . SER A 1 197 ? 47.117 -10.278 -90.274 1.00 53.72 197 SER A O 1
ATOM 1588 N N . THR A 1 198 ? 48.344 -8.424 -90.551 1.00 57.50 198 THR A N 1
ATOM 1589 C CA . THR A 1 198 ? 48.530 -8.647 -91.988 1.00 57.50 198 THR A CA 1
ATOM 1590 C C . THR A 1 198 ? 49.988 -9.020 -92.203 1.00 57.50 198 THR A C 1
ATOM 1592 O O . THR A 1 198 ? 50.881 -8.216 -91.923 1.00 57.50 198 THR A O 1
ATOM 1595 N N . VAL A 1 199 ? 50.220 -10.254 -92.655 1.00 56.88 199 VAL A N 1
ATOM 1596 C CA . VAL A 1 199 ? 51.532 -10.735 -93.097 1.00 56.88 199 VAL A CA 1
ATOM 1597 C C . VAL A 1 199 ? 51.530 -10.742 -94.619 1.00 56.88 199 VAL A C 1
ATOM 1599 O O . VAL A 1 199 ? 50.902 -11.594 -95.247 1.00 56.88 199 VAL A O 1
ATOM 1602 N N . GLU A 1 200 ? 52.224 -9.786 -95.224 1.00 60.31 200 GLU A N 1
ATOM 1603 C CA . GLU A 1 200 ? 52.446 -9.761 -96.668 1.00 60.31 200 GLU A CA 1
ATOM 1604 C C . GLU A 1 200 ? 53.791 -10.415 -96.991 1.00 60.31 200 GLU A C 1
ATOM 1606 O O . GLU A 1 200 ? 54.835 -10.017 -96.474 1.00 60.31 200 GLU A O 1
ATOM 1611 N N . ILE A 1 201 ? 53.777 -11.432 -97.855 1.00 58.81 201 ILE A N 1
ATOM 1612 C CA . ILE A 1 201 ? 54.989 -12.080 -98.363 1.00 58.81 201 ILE A CA 1
ATOM 1613 C C . ILE A 1 201 ? 55.311 -11.474 -99.727 1.00 58.81 201 ILE A C 1
ATOM 1615 O O . ILE A 1 201 ? 54.532 -11.610 -100.672 1.00 58.81 201 ILE A O 1
ATOM 1619 N N . LEU A 1 202 ? 56.464 -10.818 -99.839 1.00 56.12 202 LEU A N 1
ATOM 1620 C CA . LEU A 1 202 ? 56.911 -10.184 -101.077 1.00 56.12 202 LEU A CA 1
ATOM 1621 C C . LEU A 1 202 ? 57.951 -11.077 -101.764 1.00 56.12 202 LEU A C 1
ATOM 1623 O O . LEU A 1 202 ? 59.084 -11.200 -101.305 1.00 56.12 202 LEU A O 1
ATOM 1627 N N . ASP A 1 203 ? 57.579 -11.698 -102.887 1.00 52.00 203 ASP A N 1
ATOM 1628 C CA . ASP A 1 203 ? 58.537 -12.399 -103.747 1.00 52.00 203 ASP A CA 1
ATOM 1629 C C . ASP A 1 203 ? 59.190 -11.410 -104.726 1.00 52.00 203 ASP A C 1
ATOM 1631 O O . ASP A 1 203 ? 58.535 -10.816 -105.584 1.00 52.00 203 ASP A O 1
ATOM 1635 N N . SER A 1 204 ? 60.506 -11.231 -104.608 1.00 51.06 204 SER A N 1
ATOM 1636 C CA . SER A 1 204 ? 61.301 -10.389 -105.508 1.00 51.06 204 SER A CA 1
ATOM 1637 C C . SER A 1 204 ? 61.797 -11.119 -106.768 1.00 51.06 204 SER A C 1
ATOM 1639 O O . SER A 1 204 ? 62.599 -10.562 -107.526 1.00 51.06 204 SER A O 1
ATOM 1641 N N . ARG A 1 205 ? 61.335 -12.347 -107.053 1.00 50.84 205 ARG A N 1
ATOM 1642 C CA . ARG A 1 205 ? 61.736 -13.121 -108.239 1.00 50.84 205 ARG A CA 1
ATOM 1643 C C . ARG A 1 205 ? 60.548 -13.458 -109.138 1.00 50.84 205 ARG A C 1
ATOM 1645 O O . ARG A 1 205 ? 59.752 -14.338 -108.863 1.00 50.84 205 ARG A O 1
ATOM 1652 N N . GLY A 1 206 ? 60.506 -12.837 -110.316 1.00 49.69 206 GLY A N 1
ATOM 1653 C CA . GLY A 1 206 ? 59.643 -13.270 -111.419 1.00 49.69 206 GLY A CA 1
ATOM 1654 C C . GLY A 1 206 ? 60.088 -14.608 -112.026 1.00 49.69 206 GLY A C 1
ATOM 1655 O O . GLY A 1 206 ? 60.617 -14.622 -113.137 1.00 49.69 206 GLY A O 1
ATOM 1656 N N . ALA A 1 207 ? 59.893 -15.722 -111.315 1.00 45.47 207 ALA A N 1
ATOM 1657 C CA . ALA A 1 207 ? 60.134 -17.076 -111.814 1.00 45.47 207 ALA A CA 1
ATOM 1658 C C . ALA A 1 207 ? 58.995 -18.033 -111.414 1.00 45.47 207 ALA A C 1
ATOM 1660 O O . ALA A 1 207 ? 58.535 -18.055 -110.282 1.00 45.47 207 ALA A O 1
ATOM 1661 N N . SER A 1 208 ? 58.535 -18.813 -112.388 1.00 45.72 208 SER A N 1
ATOM 1662 C CA . SER A 1 208 ? 57.277 -19.568 -112.428 1.00 45.72 208 SER A CA 1
ATOM 1663 C C . SER A 1 208 ? 57.272 -20.923 -111.698 1.00 45.72 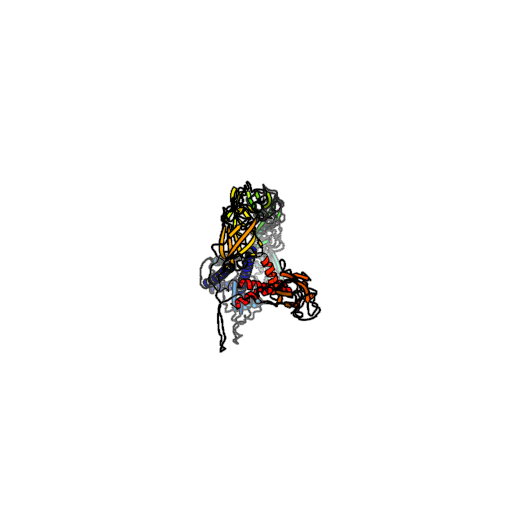208 SER A C 1
ATOM 1665 O O . SER A 1 208 ? 56.590 -21.838 -112.158 1.00 45.72 208 SER A O 1
ATOM 1667 N N . ASP A 1 209 ? 57.997 -21.073 -110.589 1.00 47.53 209 ASP A N 1
ATOM 1668 C CA . ASP A 1 209 ? 57.978 -22.308 -109.791 1.00 47.53 209 ASP A CA 1
ATOM 1669 C C . ASP A 1 209 ? 57.196 -22.086 -108.489 1.00 47.53 209 ASP A C 1
ATOM 1671 O O . ASP A 1 209 ? 57.489 -21.178 -107.716 1.00 47.53 209 ASP A O 1
ATOM 1675 N N . SER A 1 210 ? 56.179 -22.916 -108.237 1.00 46.34 210 SER A N 1
ATOM 1676 C CA . SER A 1 210 ? 55.385 -22.870 -107.006 1.00 46.34 210 SER A CA 1
ATOM 1677 C C . SER A 1 210 ? 56.241 -23.296 -105.808 1.00 46.34 210 SER A C 1
ATOM 1679 O O . SER A 1 210 ? 56.483 -24.488 -105.609 1.00 46.34 210 SER A O 1
ATOM 1681 N N . ILE A 1 211 ? 56.702 -22.337 -105.008 1.00 51.81 211 ILE A N 1
ATOM 1682 C CA . ILE A 1 211 ? 57.379 -22.597 -103.734 1.00 51.81 211 ILE A CA 1
ATOM 1683 C C . ILE A 1 211 ? 56.303 -22.720 -102.650 1.00 51.81 211 ILE A C 1
ATOM 1685 O O . ILE A 1 211 ? 55.512 -21.801 -102.452 1.00 51.81 211 ILE A O 1
ATOM 1689 N N . SER A 1 212 ? 56.257 -23.853 -101.942 1.00 49.31 212 SER A N 1
ATOM 1690 C CA . SER A 1 212 ? 55.442 -23.972 -100.731 1.00 49.31 212 SER A CA 1
ATOM 1691 C C . SER A 1 212 ? 56.130 -23.204 -99.608 1.00 49.31 212 SER A C 1
ATOM 1693 O O . SER A 1 212 ? 57.163 -23.636 -99.091 1.00 49.31 212 SER A O 1
ATOM 1695 N N . VAL A 1 213 ? 55.574 -22.055 -99.256 1.00 55.00 213 VAL A N 1
ATOM 1696 C CA . VAL A 1 213 ? 55.999 -21.284 -98.097 1.00 55.00 213 VAL A CA 1
ATOM 1697 C C . VAL A 1 213 ? 55.121 -21.704 -96.920 1.00 55.00 213 VAL A C 1
ATOM 1699 O O . VAL A 1 213 ? 53.937 -21.380 -96.893 1.00 55.00 213 VAL A O 1
ATOM 1702 N N . ASN A 1 214 ? 55.687 -22.454 -95.974 1.00 59.28 214 ASN A N 1
ATOM 1703 C CA . ASN A 1 214 ? 55.038 -22.694 -94.690 1.00 59.28 214 ASN A CA 1
ATOM 1704 C C . ASN A 1 214 ? 55.466 -21.562 -93.754 1.00 59.28 214 ASN A C 1
ATOM 1706 O O . ASN A 1 214 ? 56.644 -21.432 -93.423 1.00 59.28 214 ASN A O 1
ATOM 1710 N N . VAL A 1 215 ? 54.510 -20.714 -93.392 1.00 59.56 215 VAL A N 1
ATOM 1711 C CA . VAL A 1 215 ? 54.673 -19.729 -92.327 1.00 59.56 215 VAL A CA 1
ATOM 1712 C C . VAL A 1 215 ? 53.788 -20.171 -91.182 1.00 59.56 215 VAL A C 1
ATOM 1714 O O . VAL A 1 215 ? 52.598 -20.416 -91.387 1.00 59.56 215 VAL A O 1
ATOM 1717 N N . SER A 1 216 ? 54.356 -20.251 -89.989 1.00 68.94 216 SER A N 1
ATOM 1718 C CA . SER A 1 216 ? 53.580 -20.343 -88.762 1.00 68.94 216 SER A CA 1
ATOM 1719 C C . SER A 1 216 ? 53.659 -19.019 -88.006 1.00 68.94 216 SER A C 1
ATOM 1721 O O . SER A 1 216 ? 54.706 -18.371 -87.929 1.00 68.94 216 SER A O 1
ATOM 1723 N N . GLU A 1 217 ? 52.513 -18.585 -87.492 1.00 72.06 217 GLU A N 1
ATOM 1724 C CA . GLU A 1 217 ? 52.380 -17.375 -86.687 1.00 72.06 217 GLU A CA 1
ATOM 1725 C C . GLU A 1 217 ? 52.095 -17.781 -85.244 1.00 72.06 217 GLU A C 1
ATOM 1727 O O . GLU A 1 217 ? 51.220 -18.611 -84.983 1.00 72.06 217 GLU A O 1
ATOM 1732 N N . SER A 1 218 ? 52.821 -17.187 -84.298 1.00 76.00 218 SER A N 1
ATOM 1733 C CA . SER A 1 218 ? 52.418 -17.197 -82.895 1.00 76.00 218 SER A CA 1
ATOM 1734 C C . SER A 1 218 ? 52.130 -15.774 -82.447 1.00 76.00 218 SER A C 1
ATOM 1736 O O . SER A 1 218 ? 53.027 -14.928 -82.453 1.00 76.00 218 SER A O 1
ATOM 1738 N N . ASP A 1 219 ? 50.895 -15.533 -82.028 1.00 77.44 219 ASP A N 1
ATOM 1739 C CA . ASP A 1 219 ? 50.443 -14.256 -81.498 1.00 77.44 219 ASP A CA 1
ATOM 1740 C C . ASP A 1 219 ? 50.271 -14.358 -79.981 1.00 77.44 219 ASP A C 1
ATOM 1742 O O . ASP A 1 219 ? 49.618 -15.267 -79.462 1.00 77.44 219 ASP A O 1
ATOM 1746 N N . SER A 1 220 ? 50.872 -13.425 -79.246 1.00 78.12 220 SER A N 1
ATOM 1747 C CA . SER A 1 220 ? 50.708 -13.344 -77.798 1.00 78.12 220 SER A CA 1
ATOM 1748 C C . SER A 1 220 ? 49.289 -12.945 -77.380 1.00 78.12 220 SER A C 1
ATOM 1750 O O . SER A 1 220 ? 48.957 -13.103 -76.200 1.00 78.12 220 SER A O 1
ATOM 1752 N N . GLY A 1 221 ? 48.493 -12.402 -78.306 1.00 80.00 221 GLY A N 1
ATOM 1753 C CA . GLY A 1 221 ? 47.314 -11.596 -78.011 1.00 80.00 221 GLY A CA 1
ATOM 1754 C C . GLY A 1 221 ? 47.711 -10.241 -77.421 1.00 80.00 221 GLY A C 1
ATOM 1755 O O . GLY A 1 221 ? 48.894 -9.978 -77.171 1.00 80.00 221 GLY A O 1
ATOM 1756 N N . LEU A 1 222 ? 46.720 -9.382 -77.181 1.00 80.88 222 LEU A N 1
ATOM 1757 C CA . LEU A 1 222 ? 46.908 -8.172 -76.380 1.00 80.88 222 LEU A CA 1
ATOM 1758 C C . LEU A 1 222 ? 47.291 -8.568 -74.956 1.00 80.88 222 LEU A C 1
ATOM 1760 O O . LEU A 1 222 ? 46.619 -9.384 -74.325 1.00 80.88 222 LEU A O 1
ATOM 1764 N N . ARG A 1 223 ? 48.377 -7.994 -74.449 1.00 82.50 223 ARG A N 1
ATOM 1765 C CA . ARG A 1 223 ? 48.832 -8.209 -73.081 1.00 82.50 223 ARG A CA 1
ATOM 1766 C C . ARG A 1 223 ? 49.113 -6.884 -72.404 1.00 82.50 223 ARG A C 1
ATOM 1768 O O . ARG A 1 223 ? 49.571 -5.918 -73.018 1.00 82.50 223 ARG A O 1
ATOM 1775 N N . GLU A 1 224 ? 48.859 -6.884 -71.106 1.00 83.25 224 GLU A N 1
ATOM 1776 C CA . GLU A 1 224 ? 49.515 -5.952 -70.210 1.00 83.25 224 GLU A CA 1
ATOM 1777 C C . GLU A 1 224 ? 50.993 -6.365 -70.106 1.00 83.25 224 GLU A C 1
ATOM 1779 O O . GLU A 1 224 ? 51.348 -7.548 -70.079 1.00 83.25 224 GLU A O 1
ATOM 1784 N N . HIS A 1 225 ? 51.870 -5.374 -70.134 1.00 74.06 225 HIS A N 1
ATOM 1785 C CA . HIS A 1 225 ? 53.290 -5.521 -69.849 1.00 74.06 225 HIS A CA 1
ATOM 1786 C C . HIS A 1 225 ? 53.659 -4.380 -68.914 1.00 74.06 225 HIS A C 1
ATOM 1788 O O . HIS A 1 225 ? 53.026 -3.341 -69.043 1.00 74.06 225 HIS A O 1
ATOM 1794 N N . SER A 1 226 ? 54.661 -4.565 -68.039 1.00 77.19 226 SER A N 1
ATOM 1795 C CA . SER A 1 226 ? 55.000 -3.777 -66.829 1.00 77.19 226 SER A CA 1
ATOM 1796 C C . SER A 1 226 ? 55.224 -2.259 -67.008 1.00 77.19 226 SER A C 1
ATOM 1798 O O . SER A 1 226 ? 56.234 -1.689 -66.584 1.00 77.19 226 SER A O 1
ATOM 1800 N N . TYR A 1 227 ? 54.291 -1.593 -67.662 1.00 82.06 227 TYR A N 1
ATOM 1801 C CA . TYR A 1 227 ? 54.207 -0.176 -67.916 1.00 82.06 227 TYR A CA 1
ATOM 1802 C C . TYR A 1 227 ? 53.525 0.488 -66.722 1.00 82.06 227 TYR A C 1
ATOM 1804 O O . TYR A 1 227 ? 52.899 -0.149 -65.880 1.00 82.06 227 TYR A O 1
ATOM 1812 N N . ARG A 1 228 ? 53.679 1.807 -66.630 1.00 83.12 228 ARG A N 1
ATOM 1813 C CA . ARG A 1 228 ? 52.909 2.593 -65.670 1.00 83.12 228 ARG A CA 1
ATOM 1814 C C . ARG A 1 228 ? 51.584 2.944 -66.322 1.00 83.12 228 ARG A C 1
ATOM 1816 O O . ARG A 1 228 ? 51.598 3.630 -67.342 1.00 83.12 228 ARG A O 1
ATOM 1823 N N . HIS A 1 229 ? 50.495 2.498 -65.715 1.00 89.75 229 HIS A N 1
ATOM 1824 C CA . HIS A 1 229 ? 49.139 2.866 -66.109 1.00 89.75 229 HIS A CA 1
ATOM 1825 C C . HIS A 1 229 ? 48.594 3.906 -65.126 1.00 89.75 229 HIS A C 1
ATOM 1827 O O . HIS A 1 229 ? 48.959 3.907 -63.948 1.00 89.75 229 HIS A O 1
ATOM 1833 N N . SER A 1 230 ? 47.726 4.786 -65.596 1.00 91.31 230 SER A N 1
ATOM 1834 C CA . SER A 1 230 ? 46.817 5.612 -64.795 1.00 91.31 230 SER A CA 1
ATOM 1835 C C . SER A 1 230 ? 45.387 5.324 -65.225 1.00 91.31 230 SER A C 1
ATOM 1837 O O . SER A 1 230 ? 45.180 4.608 -66.203 1.00 91.31 230 SER A O 1
ATOM 1839 N N . LEU A 1 231 ? 44.406 5.868 -64.513 1.00 89.56 231 LEU A N 1
ATOM 1840 C CA . LEU A 1 231 ? 43.007 5.777 -64.928 1.00 89.56 231 LEU A CA 1
ATOM 1841 C C . LEU A 1 231 ? 42.770 6.393 -66.324 1.00 89.56 231 LEU A C 1
ATOM 1843 O O . LEU A 1 231 ? 42.167 5.739 -67.158 1.00 89.56 231 LEU A O 1
ATOM 1847 N N . ASP A 1 232 ? 43.435 7.508 -66.652 1.00 89.31 232 ASP A N 1
ATOM 1848 C CA . ASP A 1 232 ? 43.310 8.148 -67.979 1.00 89.31 232 ASP A CA 1
ATOM 1849 C C . ASP A 1 232 ? 44.222 7.580 -69.091 1.00 89.31 232 ASP A C 1
ATOM 1851 O O . ASP A 1 232 ? 44.211 8.061 -70.227 1.00 89.31 232 ASP A O 1
ATOM 1855 N N . LEU A 1 233 ? 45.137 6.658 -68.768 1.00 90.44 233 LEU A N 1
ATOM 1856 C CA . LEU A 1 233 ? 46.130 6.177 -69.733 1.00 90.44 233 LEU A CA 1
ATOM 1857 C C . LEU A 1 233 ? 46.639 4.788 -69.376 1.00 90.44 233 LEU A C 1
ATOM 1859 O O . LEU A 1 233 ? 47.329 4.596 -68.372 1.00 90.44 233 LEU A O 1
ATOM 1863 N N . GLN A 1 234 ? 46.414 3.833 -70.264 1.00 92.44 234 GLN A N 1
ATOM 1864 C CA . GLN A 1 234 ? 46.972 2.496 -70.158 1.00 92.44 234 GLN A CA 1
ATOM 1865 C C . GLN A 1 234 ? 47.826 2.179 -71.383 1.00 92.44 234 GLN A C 1
ATOM 1867 O O . GLN A 1 234 ? 47.721 2.809 -72.439 1.00 92.44 234 GLN A O 1
ATOM 1872 N N . ARG A 1 235 ? 48.701 1.184 -71.241 1.00 89.94 235 ARG A N 1
ATOM 1873 C CA . ARG A 1 235 ? 49.573 0.707 -72.318 1.00 89.94 235 ARG A CA 1
ATOM 1874 C C . ARG A 1 235 ? 49.443 -0.788 -72.503 1.00 89.94 235 ARG A C 1
ATOM 1876 O O . ARG A 1 235 ? 49.506 -1.550 -71.546 1.00 89.94 235 ARG A O 1
ATOM 1883 N N . VAL A 1 236 ? 49.337 -1.209 -73.749 1.00 88.50 236 VAL A N 1
ATOM 1884 C CA . VAL A 1 236 ? 49.270 -2.624 -74.114 1.00 88.50 236 VAL A CA 1
ATOM 1885 C C . VAL A 1 236 ? 50.338 -2.933 -75.137 1.00 88.50 236 VAL A C 1
ATOM 1887 O O . VAL A 1 236 ? 50.799 -2.061 -75.881 1.00 88.50 236 VAL A O 1
ATOM 1890 N N . ASN A 1 237 ? 50.745 -4.193 -75.176 1.00 87.50 237 ASN A N 1
ATOM 1891 C CA . ASN A 1 237 ? 51.576 -4.691 -76.249 1.00 87.50 237 ASN A CA 1
ATOM 1892 C C . ASN A 1 237 ? 50.999 -5.973 -76.846 1.00 87.50 237 ASN A C 1
ATOM 1894 O O . ASN A 1 237 ? 50.223 -6.698 -76.224 1.00 87.50 237 ASN A O 1
ATOM 1898 N N . ARG A 1 238 ? 51.374 -6.226 -78.095 1.00 85.62 238 ARG A N 1
ATOM 1899 C CA . ARG A 1 238 ? 51.108 -7.479 -78.799 1.00 85.62 238 ARG A CA 1
ATOM 1900 C C . ARG A 1 238 ? 52.397 -7.894 -79.470 1.00 85.62 238 ARG A C 1
ATOM 1902 O O . ARG A 1 238 ? 53.016 -7.096 -80.179 1.00 85.62 238 ARG A O 1
ATOM 1909 N N . THR A 1 239 ? 52.813 -9.122 -79.220 1.00 84.44 239 THR A N 1
ATOM 1910 C CA . THR A 1 239 ? 54.010 -9.707 -79.799 1.00 84.44 239 THR A CA 1
ATOM 1911 C C . THR A 1 239 ? 53.599 -10.787 -80.779 1.00 84.44 239 THR A C 1
ATOM 1913 O O . THR A 1 239 ? 52.990 -11.780 -80.387 1.00 84.44 239 THR A O 1
ATOM 1916 N N . VAL A 1 240 ? 53.970 -10.600 -82.042 1.00 82.19 240 VAL A N 1
ATOM 1917 C CA . VAL A 1 240 ? 53.774 -11.591 -83.097 1.00 82.19 240 VAL A CA 1
ATOM 1918 C C . VAL A 1 240 ? 55.136 -12.104 -83.536 1.00 82.19 240 VAL A C 1
ATOM 1920 O O . VAL A 1 240 ? 56.053 -11.327 -83.830 1.00 82.19 240 VAL A O 1
ATOM 1923 N N . SER A 1 241 ? 55.271 -13.426 -83.556 1.00 81.44 241 SER A N 1
ATOM 1924 C CA . SER A 1 241 ? 56.421 -14.109 -84.133 1.00 81.44 241 SER A CA 1
ATOM 1925 C C . SER A 1 241 ? 56.006 -14.784 -85.426 1.00 81.44 241 SER A C 1
ATOM 1927 O O . SER A 1 241 ? 55.088 -15.600 -85.440 1.00 81.44 241 SER A O 1
ATOM 1929 N N . VAL A 1 242 ? 56.712 -14.447 -86.499 1.00 80.94 242 VAL A N 1
ATOM 1930 C CA . VAL A 1 242 ? 56.563 -15.078 -87.808 1.00 80.94 242 VAL A CA 1
ATOM 1931 C C . VAL A 1 242 ? 57.723 -16.049 -87.962 1.00 80.94 242 VAL A C 1
ATOM 1933 O O . VAL A 1 242 ? 58.887 -15.630 -87.961 1.00 80.94 242 VAL A O 1
ATOM 1936 N N . PHE A 1 243 ? 57.418 -17.341 -88.043 1.00 79.50 243 PHE A N 1
ATOM 1937 C CA . PHE A 1 243 ? 58.406 -18.394 -88.238 1.00 79.50 243 PHE A CA 1
ATOM 1938 C C . PHE A 1 243 ? 58.418 -18.831 -89.703 1.00 79.50 243 PHE A C 1
ATOM 1940 O O . PHE A 1 243 ? 57.374 -19.074 -90.309 1.00 79.50 243 PHE A O 1
ATOM 1947 N N . ASN A 1 244 ? 59.616 -18.910 -90.279 1.00 82.31 244 ASN A N 1
ATOM 1948 C CA . ASN A 1 244 ? 59.820 -19.427 -91.622 1.00 82.31 244 ASN A CA 1
ATOM 1949 C C . ASN A 1 244 ? 60.152 -20.922 -91.545 1.00 82.31 244 ASN A C 1
ATOM 1951 O O . ASN A 1 244 ? 61.313 -21.290 -91.362 1.00 82.31 244 ASN A O 1
ATOM 1955 N N . ASP A 1 245 ? 59.133 -21.765 -91.724 1.00 76.31 245 ASP A N 1
ATOM 1956 C CA . ASP A 1 245 ? 59.265 -23.229 -91.810 1.00 76.31 245 ASP A CA 1
ATOM 1957 C C . ASP A 1 245 ? 59.771 -23.692 -93.195 1.00 76.31 245 ASP A C 1
ATOM 1959 O O . ASP A 1 245 ? 59.854 -24.887 -93.487 1.00 76.31 245 ASP A O 1
ATOM 1963 N N . GLY A 1 246 ? 60.051 -22.751 -94.100 1.00 72.00 246 GLY A N 1
ATOM 1964 C CA . GLY A 1 246 ? 60.551 -22.999 -95.444 1.00 72.00 246 GLY A CA 1
ATOM 1965 C C . GLY A 1 246 ? 62.078 -23.034 -95.530 1.00 72.00 246 GLY A C 1
ATOM 1966 O O . GLY A 1 246 ? 62.806 -22.455 -94.729 1.00 72.00 246 GLY A O 1
ATOM 1967 N N . SER A 1 247 ? 62.591 -23.654 -96.595 1.00 72.81 247 SER A N 1
ATOM 1968 C CA . SER A 1 247 ? 64.034 -23.772 -96.853 1.00 72.81 247 SER A CA 1
ATOM 1969 C C . SER A 1 247 ? 64.666 -22.537 -97.517 1.00 72.81 247 SER A C 1
ATOM 1971 O O . SER A 1 247 ? 65.847 -22.564 -97.872 1.00 72.81 247 SER A O 1
ATOM 1973 N N . SER A 1 248 ? 63.893 -21.470 -97.749 1.00 74.81 248 SER A N 1
ATOM 1974 C CA . SER A 1 248 ? 64.324 -20.252 -98.454 1.00 74.81 248 SER A CA 1
ATOM 1975 C C . SER A 1 248 ? 64.013 -19.001 -97.640 1.00 74.81 248 SER A C 1
ATOM 1977 O O . SER A 1 248 ? 63.025 -18.966 -96.921 1.00 74.81 248 SER A O 1
ATOM 1979 N N . ARG A 1 249 ? 64.855 -17.966 -97.761 1.00 74.50 249 ARG A N 1
ATOM 1980 C CA . ARG A 1 249 ? 64.632 -16.661 -97.118 1.00 74.50 249 ARG A CA 1
ATOM 1981 C C . ARG A 1 249 ? 63.362 -16.011 -97.672 1.00 74.50 249 ARG A C 1
ATOM 1983 O O . ARG A 1 249 ? 63.199 -15.975 -98.889 1.00 74.50 249 ARG A O 1
ATOM 1990 N N . ILE A 1 250 ? 62.531 -15.471 -96.787 1.00 75.31 250 ILE A N 1
ATOM 1991 C CA . ILE A 1 250 ? 61.297 -14.756 -97.131 1.00 75.31 250 ILE A CA 1
ATOM 1992 C C . ILE A 1 250 ? 61.448 -13.303 -96.700 1.00 75.31 250 ILE A C 1
ATOM 1994 O O . ILE A 1 250 ? 61.859 -13.059 -95.566 1.00 75.31 250 ILE A O 1
ATOM 1998 N N . ASP A 1 251 ? 61.116 -12.362 -97.581 1.00 76.19 251 ASP A N 1
ATOM 1999 C CA . ASP A 1 251 ? 60.904 -10.967 -97.198 1.00 76.19 251 ASP A CA 1
ATOM 2000 C C . ASP A 1 251 ? 59.429 -10.823 -96.775 1.00 76.19 251 ASP A C 1
ATOM 2002 O O . ASP A 1 251 ? 58.515 -11.123 -97.550 1.00 76.19 251 ASP A O 1
ATOM 2006 N N . SER A 1 252 ? 59.199 -10.443 -95.519 1.00 71.75 252 SER A N 1
ATOM 2007 C CA . SER A 1 252 ? 57.873 -10.347 -94.902 1.00 71.75 252 SER A CA 1
ATOM 2008 C C . SER A 1 252 ? 57.595 -8.924 -94.428 1.00 71.75 252 SER A C 1
ATOM 2010 O O . SER A 1 252 ? 58.396 -8.356 -93.679 1.00 71.75 252 SER A O 1
ATOM 2012 N N . GLY A 1 253 ? 56.444 -8.380 -94.816 1.00 76.56 253 GLY A N 1
ATOM 2013 C CA . GLY A 1 253 ? 55.839 -7.203 -94.204 1.00 76.56 253 GLY A CA 1
ATOM 2014 C C . GLY A 1 253 ? 54.882 -7.639 -93.100 1.00 76.56 253 GLY A C 1
ATOM 2015 O O . GLY A 1 253 ? 53.896 -8.314 -93.381 1.00 76.56 253 GLY A O 1
ATOM 2016 N N . LEU A 1 254 ? 55.166 -7.277 -91.850 1.00 79.06 254 LEU A N 1
ATOM 2017 C CA . LEU A 1 254 ? 54.265 -7.496 -90.718 1.00 79.06 254 LEU A CA 1
ATOM 2018 C C . LEU A 1 254 ? 53.681 -6.154 -90.299 1.00 79.06 254 LEU A C 1
ATOM 2020 O O . LEU A 1 254 ? 54.437 -5.279 -89.881 1.00 79.06 254 LEU A O 1
ATOM 2024 N N . SER A 1 255 ? 52.359 -6.003 -90.368 1.00 80.12 255 SER A N 1
ATOM 2025 C CA . SER A 1 255 ? 51.647 -4.862 -89.786 1.00 80.12 255 SER A CA 1
ATOM 2026 C C . SER A 1 255 ? 50.698 -5.338 -88.691 1.00 80.12 255 SER A C 1
ATOM 2028 O O . SER A 1 255 ? 49.908 -6.262 -88.905 1.00 80.12 255 SER A O 1
ATOM 2030 N N . LEU A 1 256 ? 50.814 -4.731 -87.508 1.00 81.19 256 LEU A N 1
ATOM 2031 C CA . LEU A 1 256 ? 49.960 -5.005 -86.357 1.00 81.19 256 LEU A CA 1
ATOM 2032 C C . LEU A 1 256 ? 48.937 -3.886 -86.203 1.00 81.19 256 LEU A C 1
ATOM 2034 O O . LEU A 1 256 ? 49.318 -2.743 -85.952 1.00 81.19 256 LEU A O 1
ATOM 2038 N N . ASP A 1 257 ? 47.656 -4.238 -86.294 1.00 81.25 257 ASP A N 1
ATOM 2039 C CA . ASP A 1 257 ? 46.572 -3.345 -85.899 1.00 81.25 257 ASP A CA 1
ATOM 2040 C C . ASP A 1 257 ? 46.399 -3.417 -84.375 1.00 81.25 257 ASP A C 1
ATOM 2042 O O . ASP A 1 257 ? 46.164 -4.494 -83.808 1.00 81.25 257 ASP A O 1
ATOM 2046 N N . LEU A 1 258 ? 46.613 -2.287 -83.701 1.00 82.81 258 LEU A N 1
ATOM 2047 C CA . LEU A 1 258 ? 46.548 -2.162 -82.248 1.00 82.81 258 LEU A CA 1
ATOM 2048 C C . LEU A 1 258 ? 45.521 -1.100 -81.859 1.00 82.81 258 LEU A C 1
ATOM 2050 O O . LEU A 1 258 ? 45.512 -0.020 -82.451 1.00 82.81 258 LEU A O 1
ATOM 2054 N N . PRO A 1 259 ? 44.706 -1.343 -80.816 1.00 80.69 259 PRO A N 1
ATOM 2055 C CA . PRO A 1 259 ? 43.782 -0.334 -80.324 1.00 80.69 259 PRO A CA 1
ATOM 2056 C C . PRO A 1 259 ? 44.555 0.867 -79.763 1.00 80.69 259 PRO A C 1
ATOM 2058 O O . PRO A 1 259 ? 45.614 0.700 -79.158 1.00 80.69 259 PRO A O 1
ATOM 2061 N N . GLY A 1 260 ? 43.999 2.071 -79.907 1.00 84.69 260 GLY A N 1
ATOM 2062 C CA . GLY A 1 260 ? 44.568 3.309 -79.362 1.00 84.69 260 GLY A CA 1
ATOM 2063 C C . GLY A 1 260 ? 45.621 3.976 -80.253 1.00 84.69 260 GLY A C 1
ATOM 2064 O O . GLY A 1 260 ? 45.631 3.823 -81.471 1.00 84.69 260 GLY A O 1
ATOM 2065 N N . SER A 1 261 ? 46.483 4.780 -79.635 1.00 86.69 261 SER A N 1
ATOM 2066 C CA . SER A 1 261 ? 47.580 5.496 -80.292 1.00 86.69 261 SER A CA 1
ATOM 2067 C C . SER A 1 261 ? 48.861 4.671 -80.237 1.00 86.69 261 SER A C 1
ATOM 2069 O O . SER A 1 261 ? 49.268 4.208 -79.176 1.00 86.69 261 SER A O 1
ATOM 2071 N N . ILE A 1 262 ? 49.534 4.489 -81.370 1.00 83.88 262 ILE A N 1
ATOM 2072 C CA . ILE A 1 262 ? 50.771 3.701 -81.439 1.00 83.88 262 ILE A CA 1
ATOM 2073 C C . ILE A 1 262 ? 51.951 4.478 -80.832 1.00 83.88 262 ILE A C 1
ATOM 2075 O O . ILE A 1 262 ? 52.225 5.609 -81.227 1.00 83.88 262 ILE A O 1
ATOM 2079 N N . VAL A 1 263 ? 52.700 3.841 -79.922 1.00 79.31 263 VAL A N 1
ATOM 2080 C CA . VAL A 1 263 ? 53.839 4.439 -79.177 1.00 79.31 263 VAL A CA 1
ATOM 2081 C C . VAL A 1 263 ? 55.195 3.932 -79.694 1.00 79.31 263 VAL A C 1
ATOM 2083 O O . VAL A 1 263 ? 56.237 4.053 -79.052 1.00 79.31 263 VAL A O 1
ATOM 2086 N N . GLY A 1 264 ? 55.215 3.350 -80.890 1.00 77.00 264 GLY A N 1
ATOM 2087 C CA . GLY A 1 264 ? 56.410 2.771 -81.491 1.00 77.00 264 GLY A CA 1
ATOM 2088 C C . GLY A 1 264 ? 56.237 2.477 -82.976 1.00 77.00 264 GLY A C 1
ATOM 2089 O O . GLY A 1 264 ? 55.571 3.209 -83.701 1.00 77.00 264 GLY A O 1
ATOM 2090 N N . VAL A 1 265 ? 56.868 1.399 -83.433 1.00 79.50 265 VAL A N 1
ATOM 2091 C CA . VAL A 1 265 ? 56.709 0.894 -84.800 1.00 79.50 265 VAL A CA 1
ATOM 2092 C C . VAL A 1 265 ? 55.539 -0.095 -84.811 1.00 79.50 265 VAL A C 1
ATOM 2094 O O . VAL A 1 265 ? 55.430 -0.905 -83.897 1.00 79.50 265 VAL A O 1
ATOM 2097 N N . GLN A 1 266 ? 54.670 -0.010 -85.819 1.00 79.50 266 GLN A N 1
ATOM 2098 C CA . GLN A 1 266 ? 53.532 -0.927 -86.026 1.00 79.50 266 GLN A CA 1
ATOM 2099 C C . GLN A 1 266 ? 53.651 -1.767 -87.301 1.00 79.50 266 GLN A C 1
ATOM 2101 O O . GLN A 1 266 ? 52.890 -2.712 -87.488 1.00 79.50 266 GLN A O 1
ATOM 2106 N N . SER A 1 267 ? 54.595 -1.410 -88.174 1.00 80.94 267 SER A N 1
ATOM 2107 C CA . SER A 1 267 ? 54.855 -2.110 -89.425 1.00 80.94 267 SER A CA 1
ATOM 2108 C C . SER A 1 267 ? 56.349 -2.333 -89.580 1.00 80.94 267 SER A C 1
ATOM 2110 O O . SER A 1 267 ? 57.134 -1.392 -89.443 1.00 80.94 267 SER A O 1
ATOM 2112 N N . TRP A 1 268 ? 56.740 -3.565 -89.872 1.00 85.38 268 TRP A N 1
ATOM 2113 C CA . TRP A 1 268 ? 58.129 -3.947 -90.080 1.00 85.38 268 TRP A CA 1
ATOM 2114 C C . TRP A 1 268 ? 58.274 -4.668 -91.409 1.00 85.38 268 TRP A C 1
ATOM 2116 O O . TRP A 1 268 ? 57.470 -5.534 -91.741 1.00 85.38 268 TRP A O 1
ATOM 2126 N N . GLU A 1 269 ? 59.328 -4.323 -92.136 1.00 82.75 269 GLU A N 1
ATOM 2127 C CA . GLU A 1 269 ? 59.812 -5.100 -93.267 1.00 82.75 269 GLU A CA 1
ATOM 2128 C C . GLU A 1 269 ? 61.087 -5.806 -92.814 1.00 82.75 269 GLU A C 1
ATOM 2130 O O . GLU A 1 269 ? 62.101 -5.164 -92.527 1.00 82.75 269 GLU A O 1
ATOM 2135 N N . ASP A 1 270 ? 61.035 -7.128 -92.717 1.00 79.38 270 ASP A N 1
ATOM 2136 C CA . ASP A 1 270 ? 62.187 -7.943 -92.352 1.00 79.38 270 ASP A CA 1
ATOM 2137 C C . ASP A 1 270 ? 62.331 -9.108 -93.308 1.00 79.38 270 ASP A C 1
ATOM 2139 O O . ASP A 1 270 ? 61.399 -9.504 -94.004 1.00 79.38 270 ASP A O 1
ATOM 2143 N N . ALA A 1 271 ? 63.518 -9.698 -93.285 1.00 79.12 271 ALA A N 1
ATOM 2144 C CA . ALA A 1 271 ? 63.739 -10.947 -93.967 1.00 79.12 271 ALA A CA 1
ATOM 2145 C C . ALA A 1 271 ? 63.988 -12.069 -92.971 1.00 79.12 271 ALA A C 1
ATOM 2147 O O . ALA A 1 271 ? 64.934 -12.009 -92.178 1.00 79.12 271 ALA A O 1
ATOM 2148 N N . VAL A 1 272 ? 63.175 -13.113 -93.056 1.00 80.69 272 VAL A N 1
ATOM 2149 C CA . VAL A 1 272 ? 63.236 -14.273 -92.173 1.00 80.69 272 VAL A CA 1
ATOM 2150 C C . VAL A 1 272 ? 64.029 -15.371 -92.874 1.00 80.69 272 VAL A C 1
ATOM 2152 O O . VAL A 1 272 ? 63.666 -15.836 -93.957 1.00 80.69 272 VAL A O 1
ATOM 2155 N N . SER A 1 273 ? 65.163 -15.756 -92.286 1.00 83.38 273 SER A N 1
ATOM 2156 C CA . SER A 1 273 ? 66.000 -16.839 -92.821 1.00 83.38 273 SER A CA 1
ATOM 2157 C C . SER A 1 273 ? 65.306 -18.201 -92.649 1.00 83.38 273 SER A C 1
ATOM 2159 O O . SER A 1 273 ? 64.417 -18.305 -91.803 1.00 83.38 273 SER A O 1
ATOM 2161 N N . PRO A 1 274 ? 65.694 -19.236 -93.416 1.00 81.62 274 PRO A N 1
ATOM 2162 C CA . PRO A 1 274 ? 65.176 -20.594 -93.223 1.00 81.62 274 PRO A CA 1
ATOM 2163 C C . PRO A 1 274 ? 65.334 -21.069 -91.774 1.00 81.62 274 PRO A C 1
ATOM 2165 O O . PRO A 1 274 ? 66.362 -20.771 -91.158 1.00 81.62 274 PRO A O 1
ATOM 2168 N N . ASP A 1 275 ? 64.341 -21.791 -91.251 1.00 80.38 275 ASP A N 1
ATOM 2169 C CA . ASP A 1 275 ? 64.312 -22.353 -89.889 1.00 80.38 275 ASP A CA 1
ATOM 2170 C C . ASP A 1 275 ? 64.531 -21.307 -88.771 1.00 80.38 275 ASP A C 1
ATOM 2172 O O . ASP A 1 275 ? 65.103 -21.597 -87.716 1.00 80.38 275 ASP A O 1
ATOM 2176 N N . SER A 1 276 ? 64.111 -20.059 -89.001 1.00 82.69 276 SER A N 1
ATOM 2177 C CA . SER A 1 276 ? 64.238 -18.961 -88.036 1.00 82.69 276 SER A CA 1
ATOM 2178 C C . SER A 1 276 ? 62.932 -18.186 -87.877 1.00 82.69 276 SER A C 1
ATOM 2180 O O . SER A 1 276 ? 62.058 -18.233 -88.741 1.00 82.69 276 SER A O 1
ATOM 2182 N N . SER A 1 277 ? 62.808 -17.442 -86.776 1.00 84.12 277 SER A N 1
ATOM 2183 C CA . SER A 1 277 ? 61.688 -16.529 -86.535 1.00 84.12 277 SER A CA 1
ATOM 2184 C C . SER A 1 277 ? 62.151 -15.093 -86.398 1.00 84.12 277 SER A C 1
ATOM 2186 O O . SER A 1 277 ? 63.185 -14.817 -85.782 1.00 84.12 277 SER A O 1
ATOM 2188 N N . VAL A 1 278 ? 61.309 -14.174 -86.854 1.00 84.06 278 VAL A N 1
ATOM 2189 C CA . VAL A 1 278 ? 61.350 -12.782 -86.413 1.00 84.06 278 VAL A CA 1
ATOM 2190 C C . VAL A 1 278 ? 60.230 -12.556 -85.405 1.00 84.06 278 VAL A C 1
ATOM 2192 O O . VAL A 1 278 ? 59.097 -12.966 -85.629 1.00 84.06 278 VAL A O 1
ATOM 2195 N N . THR A 1 279 ? 60.554 -11.908 -84.290 1.00 84.88 279 THR A N 1
ATOM 2196 C CA . THR A 1 279 ? 59.585 -11.537 -83.254 1.00 84.88 279 THR A CA 1
ATOM 2197 C C . THR A 1 279 ? 59.494 -10.026 -83.200 1.00 84.88 279 THR A C 1
ATOM 2199 O O . THR A 1 279 ? 60.514 -9.360 -82.993 1.00 84.88 279 THR A O 1
ATOM 2202 N N . LYS A 1 280 ? 58.290 -9.483 -83.371 1.00 87.50 280 LYS A N 1
ATOM 2203 C CA . LYS A 1 280 ? 58.029 -8.046 -83.274 1.00 87.50 280 LYS A CA 1
ATOM 2204 C C . LYS A 1 280 ? 56.965 -7.771 -82.238 1.00 87.50 280 LYS A C 1
ATOM 2206 O O . LYS A 1 280 ? 56.002 -8.518 -82.110 1.00 87.50 280 LYS A O 1
ATOM 2211 N N . THR A 1 281 ? 57.151 -6.668 -81.528 1.00 85.69 281 THR A N 1
ATOM 2212 C CA . THR A 1 281 ? 56.220 -6.204 -80.508 1.00 85.69 281 THR A CA 1
ATOM 2213 C C . THR A 1 281 ? 55.738 -4.820 -80.893 1.00 85.69 281 THR A C 1
ATOM 2215 O O . THR A 1 281 ? 56.535 -3.881 -80.932 1.00 85.69 281 THR A O 1
ATOM 2218 N N . GLY A 1 282 ? 54.443 -4.705 -81.166 1.00 85.75 282 GLY A N 1
ATOM 2219 C CA . GLY A 1 282 ? 53.771 -3.418 -81.266 1.00 85.75 282 GLY A CA 1
ATOM 2220 C C . GLY A 1 282 ? 53.332 -2.956 -79.880 1.00 85.75 282 GLY A C 1
ATOM 2221 O O . GLY A 1 282 ? 52.975 -3.778 -79.033 1.00 85.75 282 GLY A O 1
ATOM 2222 N N . ILE A 1 283 ? 53.383 -1.646 -79.647 1.00 87.88 283 ILE A N 1
ATOM 2223 C CA . ILE A 1 283 ? 52.967 -1.019 -78.389 1.00 87.88 283 ILE A CA 1
ATOM 2224 C C . ILE A 1 283 ? 51.990 0.099 -78.726 1.00 87.88 283 ILE A C 1
ATOM 2226 O O . ILE A 1 283 ? 52.295 0.953 -79.567 1.00 87.88 283 ILE A O 1
ATOM 2230 N N . SER A 1 284 ? 50.858 0.123 -78.037 1.00 88.94 284 SER A N 1
ATOM 2231 C CA . SER A 1 284 ? 49.894 1.213 -78.115 1.00 88.94 284 SER A CA 1
ATOM 2232 C C . SER A 1 284 ? 49.499 1.708 -76.728 1.00 88.94 284 SER A C 1
ATOM 2234 O O . SER A 1 284 ? 49.659 1.018 -75.717 1.00 88.94 284 SER A O 1
ATOM 2236 N N . GLU A 1 285 ? 49.020 2.944 -76.685 1.00 91.12 285 GLU A N 1
ATOM 2237 C CA . GLU A 1 285 ? 48.482 3.591 -75.499 1.00 91.12 285 GLU A CA 1
ATOM 2238 C C . GLU A 1 285 ? 47.109 4.182 -75.784 1.00 91.12 285 GLU A C 1
ATOM 2240 O O . GLU A 1 285 ? 46.813 4.628 -76.895 1.00 91.12 285 GLU A O 1
ATOM 2245 N N . GLY A 1 286 ? 46.254 4.180 -74.778 1.00 89.81 286 GLY A N 1
ATOM 2246 C CA . GLY A 1 286 ? 44.899 4.677 -74.906 1.00 89.81 286 GLY A CA 1
ATOM 2247 C C . GLY A 1 286 ? 44.206 4.733 -73.562 1.00 89.81 286 GLY A C 1
ATOM 2248 O O . GLY A 1 286 ? 44.735 4.263 -72.557 1.00 89.81 286 GLY A O 1
ATOM 2249 N N . ASP A 1 287 ? 43.023 5.333 -73.589 1.00 90.94 287 ASP A N 1
ATOM 2250 C CA . ASP A 1 287 ? 42.112 5.373 -72.460 1.00 90.94 287 ASP A CA 1
ATOM 2251 C C . ASP A 1 287 ? 40.992 4.337 -72.660 1.00 90.94 287 ASP A C 1
ATOM 2253 O O . ASP A 1 287 ? 40.026 4.525 -73.425 1.00 90.94 287 ASP A O 1
ATOM 2257 N N . TRP A 1 288 ? 41.200 3.188 -72.030 1.00 91.56 288 TRP A N 1
ATOM 2258 C CA . TRP A 1 288 ? 40.332 2.016 -72.046 1.00 91.56 288 TRP A CA 1
ATOM 2259 C C . TRP A 1 288 ? 39.698 1.729 -70.681 1.00 91.56 288 TRP A C 1
ATOM 2261 O O . TRP A 1 288 ? 38.851 0.841 -70.587 1.00 91.56 288 TRP A O 1
ATOM 2271 N N . ILE A 1 289 ? 40.070 2.468 -69.639 1.00 91.69 289 ILE A N 1
ATOM 2272 C CA . ILE A 1 289 ? 39.394 2.442 -68.344 1.00 91.69 289 ILE A CA 1
ATOM 2273 C C . ILE A 1 289 ? 38.499 3.674 -68.301 1.00 91.69 289 ILE A C 1
ATOM 2275 O O . ILE A 1 289 ? 38.975 4.790 -68.280 1.00 91.69 289 ILE A O 1
ATOM 2279 N N . ARG A 1 290 ? 37.184 3.479 -68.347 1.00 88.12 290 ARG A N 1
ATOM 2280 C CA . ARG A 1 290 ? 36.200 4.564 -68.466 1.00 88.12 290 ARG A CA 1
ATOM 2281 C C . ARG A 1 290 ? 35.181 4.512 -67.342 1.00 88.12 290 ARG A C 1
ATOM 2283 O O . ARG A 1 290 ? 35.115 3.534 -66.605 1.00 88.12 290 ARG A O 1
ATOM 2290 N N . ASN A 1 291 ? 34.322 5.529 -67.271 1.00 87.38 291 ASN A N 1
ATOM 2291 C CA . ASN A 1 291 ? 33.226 5.616 -66.297 1.00 87.38 291 ASN A CA 1
ATOM 2292 C C . ASN A 1 291 ? 33.703 5.442 -64.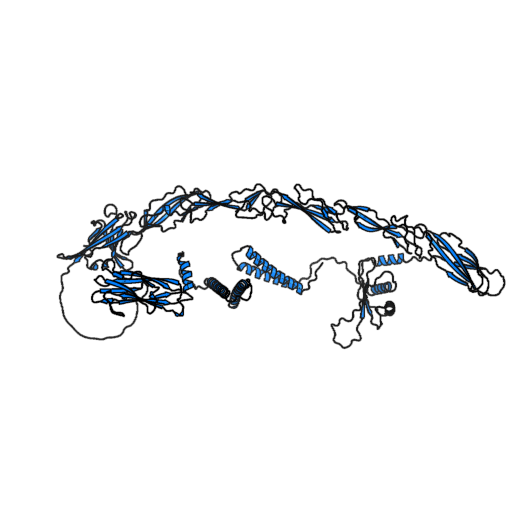850 1.00 87.38 291 ASN A C 1
ATOM 2294 O O . ASN A 1 291 ? 33.082 4.737 -64.055 1.00 87.38 291 ASN A O 1
ATOM 2298 N N . GLU A 1 292 ? 34.815 6.093 -64.527 1.00 91.38 292 GLU A N 1
ATOM 2299 C CA . GLU A 1 292 ? 35.353 6.152 -63.176 1.00 91.38 292 GLU A CA 1
ATOM 2300 C C . GLU A 1 292 ? 34.326 6.809 -62.261 1.00 91.38 292 GLU A C 1
ATOM 2302 O O . GLU A 1 292 ? 33.958 7.973 -62.427 1.00 91.38 292 GLU A O 1
ATOM 2307 N N . SER A 1 293 ? 33.787 6.026 -61.332 1.00 88.69 293 SER A N 1
ATOM 2308 C CA . SER A 1 293 ? 32.781 6.509 -60.401 1.00 88.69 293 SER A CA 1
ATOM 2309 C C . SER A 1 293 ? 33.083 6.037 -58.994 1.00 88.69 293 SER A C 1
ATOM 2311 O O . SER A 1 293 ? 33.264 4.847 -58.733 1.00 88.69 293 SER A O 1
ATOM 2313 N N . GLU A 1 294 ? 33.091 6.988 -58.067 1.00 86.94 294 GLU A N 1
ATOM 2314 C CA . GLU A 1 294 ? 33.062 6.682 -56.649 1.00 86.94 294 GLU A CA 1
ATOM 2315 C C . GLU A 1 294 ? 31.632 6.436 -56.182 1.00 86.94 294 GLU A C 1
ATOM 2317 O O . GLU A 1 294 ? 30.733 7.260 -56.388 1.00 86.94 294 GLU A O 1
ATOM 2322 N N . ARG A 1 295 ? 31.416 5.311 -55.503 1.00 85.44 295 ARG A N 1
ATOM 2323 C CA . ARG A 1 295 ? 30.116 4.953 -54.929 1.00 85.44 295 ARG A CA 1
ATOM 2324 C C . ARG A 1 295 ? 30.261 4.684 -53.441 1.00 85.44 295 ARG A C 1
ATOM 2326 O O . ARG A 1 295 ? 31.297 4.242 -52.961 1.00 85.44 295 ARG A O 1
ATOM 2333 N N . THR A 1 296 ? 29.219 4.994 -52.677 1.00 82.81 296 THR A N 1
ATOM 2334 C CA . THR A 1 296 ? 29.188 4.659 -51.249 1.00 82.81 296 THR A CA 1
ATOM 2335 C C . THR A 1 296 ? 28.988 3.155 -51.088 1.00 82.81 296 THR A C 1
ATOM 2337 O O . THR A 1 296 ? 27.963 2.637 -51.522 1.00 82.81 296 THR A O 1
ATOM 2340 N N . PHE A 1 297 ? 29.938 2.488 -50.431 1.00 79.50 297 PHE A N 1
ATOM 2341 C CA . PHE A 1 297 ? 29.923 1.043 -50.201 1.00 79.50 297 PHE A CA 1
ATOM 2342 C C . PHE A 1 297 ? 29.394 0.689 -48.806 1.00 79.50 297 PHE A C 1
ATOM 2344 O O . PHE A 1 297 ? 28.544 -0.186 -48.656 1.00 79.50 297 PHE A O 1
ATOM 2351 N N . SER A 1 298 ? 29.865 1.385 -47.766 1.00 85.38 298 SER A N 1
ATOM 2352 C CA . SER A 1 298 ? 29.464 1.100 -46.384 1.00 85.38 298 SER A CA 1
ATOM 2353 C C . SER A 1 298 ? 29.523 2.338 -45.498 1.00 85.38 298 SER A C 1
ATOM 2355 O O . SER A 1 298 ? 30.442 3.147 -45.633 1.00 85.38 298 SER A O 1
ATOM 2357 N N . LYS A 1 299 ? 28.602 2.435 -44.536 1.00 88.25 299 LYS A N 1
ATOM 2358 C CA . LYS A 1 299 ? 28.618 3.439 -43.464 1.00 88.25 299 LYS A CA 1
ATOM 2359 C C . LYS A 1 299 ? 28.810 2.745 -42.124 1.00 88.25 299 LYS A C 1
ATOM 2361 O O . LYS A 1 299 ? 28.174 1.723 -41.882 1.00 88.25 299 LYS A O 1
ATOM 2366 N N . TYR A 1 300 ? 29.666 3.295 -41.277 1.00 88.88 300 TYR A N 1
ATOM 2367 C CA . TYR A 1 300 ? 29.884 2.809 -39.916 1.00 88.88 300 TYR A CA 1
ATOM 2368 C C . TYR A 1 300 ? 30.248 3.977 -38.997 1.00 88.88 300 TYR A C 1
ATOM 2370 O O . TYR A 1 300 ? 30.499 5.090 -39.469 1.00 88.88 300 TYR A O 1
ATOM 2378 N N . GLU A 1 301 ? 30.208 3.746 -37.689 1.00 91.81 301 GLU A N 1
ATOM 2379 C CA . GLU A 1 301 ? 30.570 4.770 -36.715 1.00 91.81 301 GLU A CA 1
ATOM 2380 C C . GLU A 1 301 ? 32.059 5.123 -36.766 1.00 91.81 301 GLU A C 1
ATOM 2382 O O . GLU A 1 301 ? 32.907 4.327 -37.162 1.00 91.81 301 GLU A O 1
ATOM 2387 N N . ASP A 1 302 ? 32.386 6.341 -36.358 1.00 91.06 302 ASP A N 1
ATOM 2388 C CA . ASP A 1 302 ? 33.765 6.758 -36.165 1.00 91.06 302 ASP A CA 1
ATOM 2389 C C . ASP A 1 302 ? 34.172 6.564 -34.700 1.00 91.06 302 ASP A C 1
ATOM 2391 O O . ASP A 1 302 ? 33.970 7.457 -33.882 1.00 91.06 302 ASP A O 1
ATOM 2395 N N . GLU A 1 303 ? 34.768 5.412 -34.384 1.00 86.75 303 GLU A N 1
ATOM 2396 C CA . GLU A 1 303 ? 35.153 5.019 -33.015 1.00 86.75 303 GLU A CA 1
ATOM 2397 C C . GLU A 1 303 ? 36.110 6.015 -32.318 1.00 86.75 303 GLU A C 1
ATOM 2399 O O . GLU A 1 303 ? 36.221 6.030 -31.091 1.00 86.75 303 GLU A O 1
ATOM 2404 N N . GLU A 1 304 ? 36.821 6.866 -33.070 1.00 86.31 304 GLU A N 1
ATOM 2405 C CA . GLU A 1 304 ? 37.705 7.894 -32.504 1.00 86.31 304 GLU A CA 1
ATOM 2406 C C . GLU A 1 304 ? 36.949 9.175 -32.109 1.00 86.31 304 GLU A C 1
ATOM 2408 O O . GLU A 1 304 ? 37.492 10.049 -31.418 1.00 86.31 304 GLU A O 1
ATOM 2413 N N . PHE A 1 305 ? 35.698 9.324 -32.549 1.00 87.75 305 PHE A N 1
ATOM 2414 C CA . PHE A 1 305 ? 34.847 10.454 -32.215 1.00 87.75 305 PHE A CA 1
ATOM 2415 C C . PHE A 1 305 ? 34.116 10.240 -30.892 1.00 87.75 305 PHE A C 1
ATOM 2417 O O . PHE A 1 305 ? 33.595 9.175 -30.587 1.00 87.75 305 PHE A O 1
ATOM 2424 N N . ARG A 1 306 ? 34.000 11.306 -30.097 1.00 87.12 306 ARG A N 1
ATOM 2425 C CA . ARG A 1 306 ? 33.157 11.280 -28.897 1.00 87.12 306 ARG A CA 1
ATOM 2426 C C . ARG A 1 306 ? 31.715 11.570 -29.288 1.00 87.12 306 ARG A C 1
ATOM 2428 O O . ARG A 1 306 ? 31.336 12.736 -29.373 1.00 87.12 306 ARG A O 1
ATOM 2435 N N . HIS A 1 307 ? 30.936 10.517 -29.502 1.00 91.12 307 HIS A N 1
ATOM 2436 C CA . HIS A 1 307 ? 29.505 10.617 -29.777 1.00 91.12 307 HIS A CA 1
ATOM 2437 C C . HIS A 1 307 ? 28.770 11.272 -28.601 1.00 91.12 307 HIS A C 1
ATOM 2439 O O . HIS A 1 307 ? 28.976 10.896 -27.445 1.00 91.12 307 HIS A O 1
ATOM 2445 N N . GLY A 1 308 ? 27.948 12.276 -28.896 1.00 91.06 308 GLY A N 1
ATOM 2446 C CA . GLY A 1 308 ? 26.971 12.858 -27.976 1.00 91.06 308 GLY A CA 1
ATOM 2447 C C . GLY A 1 308 ? 25.553 12.512 -28.414 1.00 91.06 308 GLY A C 1
ATOM 2448 O O . GLY A 1 308 ? 25.358 11.869 -29.444 1.00 91.06 308 GLY A O 1
ATOM 2449 N N . GLU A 1 309 ? 24.569 12.952 -27.642 1.00 89.69 309 GLU A N 1
ATOM 2450 C CA . GLU A 1 309 ? 23.149 12.687 -27.913 1.00 89.69 309 GLU A CA 1
ATOM 2451 C C . GLU A 1 309 ? 22.664 13.429 -29.169 1.00 89.69 309 GLU A C 1
ATOM 2453 O O . GLU A 1 309 ? 22.023 12.817 -30.011 1.00 89.69 309 GLU A O 1
ATOM 2458 N N . ASP A 1 310 ? 23.128 14.667 -29.377 1.00 89.56 310 ASP A N 1
ATOM 2459 C CA . ASP A 1 310 ? 22.770 15.502 -30.539 1.00 89.56 310 ASP A CA 1
ATOM 2460 C C . ASP A 1 310 ? 23.781 15.441 -31.705 1.00 89.56 310 ASP A C 1
ATOM 2462 O O . ASP A 1 310 ? 23.656 16.153 -32.705 1.00 89.56 310 ASP A O 1
ATOM 2466 N N . ALA A 1 311 ? 24.880 14.697 -31.551 1.00 92.06 311 ALA A N 1
ATOM 2467 C CA . ALA A 1 311 ? 25.958 14.685 -32.537 1.00 92.06 311 ALA A CA 1
ATOM 2468 C C . ALA A 1 311 ? 26.712 13.357 -32.546 1.00 92.06 311 ALA A C 1
ATOM 2470 O O . ALA A 1 311 ? 27.523 13.065 -31.660 1.00 92.06 311 ALA A O 1
ATOM 2471 N N . GLN A 1 312 ? 26.517 12.585 -33.609 1.00 94.19 312 GLN A N 1
ATOM 2472 C CA . GLN A 1 312 ? 27.273 11.374 -33.893 1.00 94.19 312 GLN A CA 1
ATOM 2473 C C . GLN A 1 312 ? 28.051 11.525 -35.203 1.00 94.19 312 GLN A C 1
ATOM 2475 O O . GLN A 1 312 ? 27.611 12.223 -36.113 1.00 94.19 312 GLN A O 1
ATOM 2480 N N . ARG A 1 313 ? 29.225 10.895 -35.320 1.00 93.38 313 ARG A N 1
ATOM 2481 C CA . ARG A 1 313 ? 30.060 10.979 -36.527 1.00 93.38 313 ARG A CA 1
ATOM 2482 C C . ARG A 1 313 ? 30.085 9.647 -37.265 1.00 93.38 313 ARG A C 1
ATOM 2484 O O . ARG A 1 313 ? 30.445 8.628 -36.692 1.00 93.38 313 ARG A O 1
ATOM 2491 N N . LEU A 1 314 ? 29.723 9.672 -38.541 1.00 91.12 314 LEU A N 1
ATOM 2492 C CA . LEU A 1 314 ? 29.790 8.518 -39.433 1.00 91.12 314 LEU A CA 1
ATOM 2493 C C . LEU A 1 314 ? 31.009 8.599 -40.327 1.00 91.12 314 LEU A C 1
ATOM 2495 O O . LEU A 1 314 ? 31.312 9.672 -40.851 1.00 91.12 314 LEU A O 1
ATOM 2499 N N . VAL A 1 315 ? 31.624 7.449 -40.580 1.00 89.31 315 VAL A N 1
ATOM 2500 C CA . VAL A 1 315 ? 32.561 7.247 -41.681 1.00 89.31 315 VAL A CA 1
ATOM 2501 C C . VAL A 1 315 ? 31.790 6.677 -42.864 1.00 89.31 315 VAL A C 1
ATOM 2503 O O . VAL A 1 315 ? 31.132 5.639 -42.758 1.00 89.31 315 VAL A O 1
ATOM 2506 N N . ASN A 1 316 ? 31.869 7.351 -44.008 1.00 88.00 316 ASN A N 1
ATOM 2507 C CA . ASN A 1 316 ? 31.324 6.846 -45.259 1.00 88.00 316 ASN A CA 1
ATOM 2508 C C . ASN A 1 316 ? 32.460 6.282 -46.110 1.00 88.00 316 ASN A C 1
ATOM 2510 O O . ASN A 1 316 ? 33.273 7.041 -46.627 1.00 88.00 316 ASN A O 1
ATOM 2514 N N . ARG A 1 317 ? 32.533 4.964 -46.261 1.00 87.81 317 ARG A N 1
ATOM 2515 C CA . ARG A 1 317 ? 33.568 4.315 -47.067 1.00 87.81 317 ARG A CA 1
ATOM 2516 C C . ARG A 1 317 ? 33.113 4.227 -48.517 1.00 87.81 317 ARG A C 1
ATOM 2518 O O . ARG A 1 317 ? 32.045 3.669 -48.791 1.00 87.81 317 ARG A O 1
ATOM 2525 N N . THR A 1 318 ? 33.913 4.768 -49.431 1.00 90.50 318 THR A N 1
ATOM 2526 C CA . THR A 1 318 ? 33.629 4.719 -50.869 1.00 90.50 318 THR A CA 1
ATOM 2527 C C . THR A 1 318 ? 34.428 3.625 -51.566 1.00 90.50 318 THR A C 1
ATOM 2529 O O . THR A 1 318 ? 35.555 3.300 -51.184 1.00 90.50 318 THR A O 1
ATOM 2532 N N . GLU A 1 319 ? 33.828 3.048 -52.597 1.00 91.38 319 GLU A N 1
ATOM 2533 C CA . GLU A 1 319 ? 34.480 2.171 -53.561 1.00 91.38 319 GLU A CA 1
ATOM 2534 C C . GLU A 1 319 ? 34.688 2.903 -54.889 1.00 91.38 319 GLU A C 1
ATOM 2536 O O . GLU A 1 319 ? 33.906 3.791 -55.234 1.00 91.38 319 GLU A O 1
ATOM 2541 N N . LEU A 1 320 ? 35.732 2.524 -55.626 1.00 92.25 320 LEU A N 1
ATOM 2542 C CA . LEU A 1 320 ? 35.965 2.980 -56.995 1.00 92.25 320 LEU A CA 1
ATOM 2543 C C . LEU A 1 320 ? 35.490 1.904 -57.967 1.00 92.25 320 LEU A C 1
ATOM 2545 O O . LEU A 1 320 ? 35.987 0.774 -57.929 1.00 92.25 320 LEU A O 1
ATOM 2549 N N . VAL A 1 321 ? 34.565 2.276 -58.845 1.00 91.25 321 VAL A N 1
ATOM 2550 C CA . VAL A 1 321 ? 34.014 1.426 -59.903 1.00 91.25 321 VAL A CA 1
ATOM 2551 C C . VAL A 1 321 ? 34.429 1.988 -61.255 1.00 91.25 321 VAL A C 1
ATOM 2553 O O . VAL A 1 321 ? 34.298 3.191 -61.483 1.00 91.25 321 VAL A O 1
ATOM 2556 N N . VAL A 1 322 ? 34.923 1.126 -62.144 1.00 92.38 322 VAL A N 1
ATOM 2557 C CA . VAL A 1 322 ? 35.362 1.506 -63.495 1.00 92.38 322 VAL A CA 1
ATOM 2558 C C . VAL A 1 322 ? 34.925 0.475 -64.537 1.00 92.38 322 VAL A C 1
ATOM 2560 O O . VAL A 1 322 ? 34.716 -0.702 -64.227 1.00 92.38 322 VAL A O 1
ATOM 2563 N N . ASN A 1 323 ? 34.877 0.901 -65.795 1.00 90.00 323 ASN A N 1
ATOM 2564 C CA . ASN A 1 323 ? 34.625 0.055 -66.956 1.00 90.00 323 ASN A CA 1
ATOM 2565 C C . ASN A 1 323 ? 35.921 -0.131 -67.735 1.00 90.00 323 ASN A C 1
ATOM 2567 O O . ASN A 1 323 ? 36.391 0.792 -68.396 1.00 90.00 323 ASN A O 1
ATOM 2571 N N . ASN A 1 324 ? 36.479 -1.332 -67.702 1.00 90.94 324 ASN A N 1
ATOM 2572 C CA . ASN A 1 324 ? 37.597 -1.695 -68.552 1.00 90.94 324 ASN A CA 1
ATOM 2573 C C . ASN A 1 324 ? 37.068 -2.338 -69.833 1.00 90.94 324 ASN A C 1
ATOM 2575 O O . ASN A 1 324 ? 36.683 -3.511 -69.847 1.00 90.94 324 ASN A O 1
ATOM 2579 N N . ILE A 1 325 ? 37.053 -1.550 -70.908 1.00 86.62 325 ILE A N 1
ATOM 2580 C CA . ILE A 1 325 ? 36.502 -1.967 -72.206 1.00 86.62 325 ILE A CA 1
ATOM 2581 C C . ILE A 1 325 ? 37.425 -2.930 -72.958 1.00 86.62 325 ILE A C 1
ATOM 2583 O O . ILE A 1 325 ? 37.034 -3.487 -73.983 1.00 86.62 325 ILE A O 1
ATOM 2587 N N . LEU A 1 326 ? 38.657 -3.123 -72.481 1.00 82.81 326 LEU A N 1
ATOM 2588 C CA . LEU A 1 326 ? 39.541 -4.148 -73.010 1.00 82.81 326 LEU A CA 1
ATOM 2589 C C . LEU A 1 326 ? 39.337 -5.462 -72.256 1.00 82.81 326 LEU A C 1
ATOM 2591 O O . LEU A 1 326 ? 39.270 -5.506 -71.032 1.00 82.81 326 LEU A O 1
ATOM 2595 N N . GLY A 1 327 ? 39.321 -6.569 -73.001 1.00 81.19 327 GLY A N 1
ATOM 2596 C CA . GLY A 1 327 ? 39.192 -7.933 -72.470 1.00 81.19 327 GLY A CA 1
ATOM 2597 C C . GLY A 1 327 ? 40.404 -8.444 -71.673 1.00 81.19 327 GLY A C 1
ATOM 2598 O O . GLY A 1 327 ? 40.603 -9.654 -71.589 1.00 81.19 327 GLY A O 1
ATOM 2599 N N . ILE A 1 328 ? 41.238 -7.556 -71.123 1.00 85.19 328 ILE A N 1
ATOM 2600 C CA . ILE A 1 328 ? 42.450 -7.876 -70.356 1.00 85.19 328 ILE A CA 1
ATOM 2601 C C . ILE A 1 328 ? 42.502 -7.080 -69.047 1.00 85.19 328 ILE A C 1
ATOM 2603 O O . ILE A 1 328 ? 41.944 -5.995 -68.948 1.00 85.19 328 ILE A O 1
ATOM 2607 N N . ARG A 1 329 ? 43.187 -7.613 -68.031 1.00 88.62 329 ARG A N 1
ATOM 2608 C CA . ARG A 1 329 ? 43.394 -6.948 -66.734 1.00 88.62 329 ARG A CA 1
ATOM 2609 C C . ARG A 1 329 ? 44.597 -6.003 -66.796 1.00 88.62 329 ARG A C 1
ATOM 2611 O O . ARG A 1 329 ? 45.641 -6.395 -67.311 1.00 88.62 329 ARG A O 1
ATOM 2618 N N . PHE A 1 330 ? 44.470 -4.818 -66.205 1.00 90.94 330 PHE A N 1
ATOM 2619 C CA . PHE A 1 330 ? 45.586 -3.899 -65.980 1.00 90.94 330 PHE A CA 1
ATOM 2620 C C . PHE A 1 330 ? 46.067 -3.982 -64.535 1.00 90.94 330 PHE A C 1
ATOM 2622 O O . PHE A 1 330 ? 45.293 -3.755 -63.608 1.00 90.94 330 PHE A O 1
ATOM 2629 N N . ASP A 1 331 ? 47.342 -4.290 -64.323 1.00 89.75 331 ASP A N 1
ATOM 2630 C CA . ASP A 1 331 ? 47.933 -4.334 -62.986 1.00 89.75 331 ASP A CA 1
ATOM 2631 C C . ASP A 1 331 ? 48.642 -3.014 -62.655 1.00 89.75 331 ASP A C 1
ATOM 2633 O O . ASP A 1 331 ? 49.223 -2.367 -63.517 1.00 89.75 331 ASP A O 1
ATOM 2637 N N . THR A 1 332 ? 48.656 -2.618 -61.379 1.00 89.69 332 THR A N 1
ATOM 2638 C CA . THR A 1 332 ? 49.370 -1.408 -60.910 1.00 89.69 332 THR A CA 1
ATOM 2639 C C . THR A 1 332 ? 48.902 -0.106 -61.590 1.00 89.69 332 THR A C 1
ATOM 2641 O O . THR A 1 332 ? 49.698 0.800 -61.847 1.00 89.69 332 THR A O 1
ATOM 2644 N N . VAL A 1 333 ? 47.602 0.013 -61.868 1.00 90.94 333 VAL A N 1
ATOM 2645 C CA . VAL A 1 333 ? 46.985 1.250 -62.365 1.00 90.94 333 VAL A CA 1
ATOM 2646 C C . VAL A 1 333 ? 47.019 2.294 -61.266 1.00 90.94 333 VAL A C 1
ATOM 2648 O O . VAL A 1 333 ? 46.550 2.033 -60.161 1.00 90.94 333 VAL A O 1
ATOM 2651 N N . ASN A 1 334 ? 47.573 3.470 -61.552 1.00 90.62 334 ASN A N 1
ATOM 2652 C CA . ASN A 1 334 ? 47.539 4.602 -60.642 1.00 90.62 334 ASN A CA 1
ATOM 2653 C C . ASN A 1 334 ? 46.106 5.133 -60.521 1.00 90.62 334 ASN A C 1
ATOM 2655 O O . ASN A 1 334 ? 45.569 5.671 -61.488 1.00 90.62 334 ASN A O 1
ATOM 2659 N N . ILE A 1 335 ? 45.537 4.993 -59.324 1.00 91.75 335 ILE A N 1
ATOM 2660 C CA . ILE A 1 335 ? 44.176 5.426 -58.980 1.00 91.75 335 ILE A CA 1
ATOM 2661 C C . ILE A 1 335 ? 44.165 6.660 -58.069 1.00 91.75 335 ILE A C 1
ATOM 2663 O O . ILE A 1 335 ? 43.108 7.048 -57.586 1.00 91.75 335 ILE A O 1
ATOM 2667 N N . SER A 1 336 ? 45.323 7.275 -57.796 1.00 88.25 336 SER A N 1
ATOM 2668 C CA . SER A 1 336 ? 45.447 8.344 -56.793 1.00 88.25 336 SER A CA 1
ATOM 2669 C C . SER A 1 336 ? 44.711 9.637 -57.149 1.00 88.25 336 SER A C 1
ATOM 2671 O O . SER A 1 336 ? 44.620 10.535 -56.318 1.00 88.25 336 SER A O 1
ATOM 2673 N N . THR A 1 337 ? 44.304 9.789 -58.410 1.00 85.88 337 THR A N 1
ATOM 2674 C CA . THR A 1 337 ? 43.518 10.934 -58.886 1.00 85.88 337 THR A CA 1
ATOM 2675 C C . THR A 1 337 ? 42.088 10.889 -58.358 1.00 85.88 337 THR A C 1
ATOM 2677 O O . THR A 1 337 ? 41.568 11.938 -57.996 1.00 85.88 337 THR A O 1
ATOM 2680 N N . GLU A 1 338 ? 41.524 9.687 -58.213 1.00 86.94 338 GLU A N 1
ATOM 2681 C CA . GLU A 1 338 ? 40.162 9.459 -57.711 1.00 86.94 338 GLU A CA 1
ATOM 2682 C C . GLU A 1 338 ? 40.161 8.958 -56.252 1.00 86.94 338 GLU A C 1
ATOM 2684 O O . GLU A 1 338 ? 39.319 9.335 -55.447 1.00 86.94 338 GLU A O 1
ATOM 2689 N N . CYS A 1 339 ? 41.160 8.170 -55.839 1.00 89.06 339 CYS A N 1
ATOM 2690 C CA . CYS A 1 339 ? 41.235 7.624 -54.481 1.00 89.06 339 CYS A CA 1
ATOM 2691 C C . CYS A 1 339 ? 42.329 8.274 -53.635 1.00 89.06 339 CYS A C 1
ATOM 2693 O O . CYS A 1 339 ? 43.519 8.144 -53.918 1.00 89.06 339 CYS A O 1
ATOM 2695 N N . SER A 1 340 ? 41.956 8.881 -52.505 1.00 85.69 340 SER A N 1
ATOM 2696 C CA . SER A 1 340 ? 42.930 9.479 -51.577 1.00 85.69 340 SER A CA 1
ATOM 2697 C C . SER A 1 340 ? 43.689 8.451 -50.730 1.00 85.69 340 SER A C 1
ATOM 2699 O O . SER A 1 340 ? 44.781 8.748 -50.240 1.00 85.69 340 SER A O 1
ATOM 2701 N N . ARG A 1 341 ? 43.138 7.242 -50.546 1.00 82.69 341 ARG A N 1
ATOM 2702 C CA . ARG A 1 341 ? 43.711 6.197 -49.673 1.00 82.69 341 ARG A CA 1
ATOM 2703 C C . ARG A 1 341 ? 44.490 5.106 -50.409 1.00 82.69 341 ARG A C 1
ATOM 2705 O O . ARG A 1 341 ? 45.169 4.308 -49.766 1.00 82.69 341 ARG A O 1
ATOM 2712 N N . GLY A 1 342 ? 44.430 5.077 -51.739 1.00 80.44 342 GLY A N 1
ATOM 2713 C CA . GLY A 1 342 ? 45.135 4.108 -52.574 1.00 80.44 342 GLY A CA 1
ATOM 2714 C C . GLY A 1 342 ? 45.893 4.808 -53.690 1.00 80.44 342 GLY A C 1
ATOM 2715 O O . GLY A 1 342 ? 45.343 5.658 -54.375 1.00 80.44 342 GLY A O 1
ATOM 2716 N N . SER A 1 343 ? 47.161 4.451 -53.891 1.00 84.44 343 SER A N 1
ATOM 2717 C CA . SER A 1 343 ? 47.950 5.001 -54.997 1.00 84.44 343 SER A CA 1
ATOM 2718 C C . SER A 1 343 ? 47.901 4.129 -56.245 1.00 84.44 343 SER A C 1
ATOM 2720 O O . SER A 1 343 ? 48.018 4.650 -57.346 1.00 84.44 343 SER A O 1
ATOM 2722 N N . THR A 1 344 ? 47.711 2.814 -56.108 1.00 89.62 344 THR A N 1
ATOM 2723 C CA . THR A 1 344 ? 47.621 1.893 -57.246 1.00 89.62 344 THR A CA 1
ATOM 2724 C C . THR A 1 344 ? 46.680 0.727 -56.960 1.00 89.62 344 THR A C 1
ATOM 2726 O O . THR A 1 344 ? 46.686 0.222 -55.838 1.00 89.62 344 THR A O 1
ATOM 2729 N N . SER A 1 345 ? 45.950 0.236 -57.962 1.00 90.94 345 SER A N 1
ATOM 2730 C CA . SER A 1 345 ? 45.191 -1.020 -57.877 1.00 90.94 345 SER A CA 1
ATOM 2731 C C . SER A 1 345 ? 45.222 -1.790 -59.200 1.00 90.94 345 SER A C 1
ATOM 2733 O O . SER A 1 345 ? 45.714 -1.297 -60.213 1.00 90.94 345 SER A O 1
ATOM 2735 N N . SER A 1 346 ? 44.746 -3.033 -59.182 1.00 91.00 346 SER A N 1
ATOM 2736 C CA . SER A 1 346 ? 44.518 -3.802 -60.406 1.00 91.00 346 SER A CA 1
ATOM 2737 C C . SER A 1 346 ? 43.091 -3.592 -60.893 1.00 91.00 346 SER A C 1
ATOM 2739 O O . SER A 1 346 ? 42.161 -3.636 -60.091 1.00 91.00 346 SER A O 1
ATOM 2741 N N . VAL A 1 347 ? 42.918 -3.421 -62.198 1.00 90.75 347 VAL A N 1
ATOM 2742 C CA . VAL A 1 347 ? 41.626 -3.202 -62.849 1.00 90.75 347 VAL A CA 1
ATOM 2743 C C . VAL A 1 347 ? 41.310 -4.420 -63.726 1.00 90.75 347 VAL A C 1
ATOM 2745 O O . VAL A 1 347 ? 41.962 -4.613 -64.758 1.00 90.75 347 VAL A O 1
ATOM 2748 N N . PRO A 1 348 ? 40.374 -5.297 -63.313 1.00 91.12 348 PRO A N 1
ATOM 2749 C CA . PRO A 1 348 ? 39.925 -6.434 -64.118 1.00 91.12 348 PRO A CA 1
ATOM 2750 C C . PRO A 1 348 ? 39.301 -5.998 -65.449 1.00 91.12 348 PRO A C 1
ATOM 2752 O O . PRO A 1 348 ? 38.954 -4.837 -65.624 1.00 91.12 348 PRO A O 1
ATOM 2755 N N . ALA A 1 349 ? 39.152 -6.929 -66.392 1.00 87.75 349 ALA A N 1
ATOM 2756 C CA . ALA A 1 349 ? 38.363 -6.699 -67.603 1.00 87.75 349 ALA A CA 1
ATOM 2757 C C . ALA A 1 349 ? 36.860 -6.712 -67.281 1.00 87.75 349 ALA A C 1
ATOM 2759 O O . ALA A 1 349 ? 36.426 -7.535 -66.468 1.00 87.75 349 ALA A O 1
ATOM 2760 N N . GLY A 1 350 ? 36.074 -5.870 -67.957 1.00 85.69 350 GLY A N 1
ATOM 2761 C CA . GLY A 1 350 ? 34.614 -5.847 -67.845 1.00 85.69 350 GLY A CA 1
ATOM 2762 C C . GLY A 1 350 ? 34.035 -4.494 -67.435 1.00 85.69 350 GLY A C 1
ATOM 2763 O O . GLY A 1 350 ? 34.752 -3.521 -67.202 1.00 85.69 350 GLY A O 1
ATOM 2764 N N . GLU A 1 351 ? 32.711 -4.448 -67.353 1.00 87.94 351 GLU A N 1
ATOM 2765 C CA . GLU A 1 351 ? 31.944 -3.269 -66.944 1.00 87.94 351 GLU A CA 1
ATOM 2766 C C . GLU A 1 351 ? 31.628 -3.295 -65.444 1.00 87.94 351 GLU A C 1
ATOM 2768 O O . GLU A 1 351 ? 31.546 -4.368 -64.843 1.00 87.94 351 GLU A O 1
ATOM 2773 N N . ASP A 1 352 ? 31.475 -2.109 -64.847 1.00 86.31 352 ASP A N 1
ATOM 2774 C CA . ASP A 1 352 ? 31.182 -1.880 -63.428 1.00 86.31 352 ASP A CA 1
ATOM 2775 C C . ASP A 1 352 ? 32.086 -2.699 -62.480 1.00 86.31 352 ASP A C 1
ATOM 2777 O O . ASP A 1 352 ? 31.660 -3.237 -61.454 1.00 86.31 352 ASP A O 1
ATOM 2781 N N . THR A 1 353 ? 33.373 -2.802 -62.816 1.00 87.62 353 THR A N 1
ATOM 2782 C CA . THR A 1 353 ? 34.343 -3.545 -62.007 1.00 87.62 353 THR A CA 1
ATOM 2783 C C . THR A 1 353 ? 34.778 -2.730 -60.793 1.00 87.62 353 THR A C 1
ATOM 2785 O O . THR A 1 353 ? 35.200 -1.579 -60.912 1.00 87.62 353 THR A O 1
ATOM 2788 N N . ILE A 1 354 ? 34.703 -3.339 -59.607 1.00 89.00 354 ILE A N 1
ATOM 2789 C CA . ILE A 1 354 ? 35.175 -2.725 -58.362 1.00 89.00 354 ILE A CA 1
ATOM 2790 C C . ILE A 1 354 ? 36.701 -2.829 -58.305 1.00 89.00 354 ILE A C 1
ATOM 2792 O O . ILE A 1 354 ? 37.268 -3.922 -58.249 1.00 89.00 354 ILE A O 1
ATOM 2796 N N . VAL A 1 355 ? 37.362 -1.675 -58.291 1.00 89.06 355 VAL A N 1
ATOM 2797 C CA . VAL A 1 355 ? 38.825 -1.544 -58.275 1.00 89.06 355 VAL A CA 1
ATOM 2798 C C . VAL A 1 355 ? 39.372 -1.541 -56.850 1.00 89.06 355 VAL A C 1
ATOM 2800 O O . VAL A 1 355 ? 40.445 -2.082 -56.579 1.00 89.06 355 VAL A O 1
ATOM 2803 N N . THR A 1 356 ? 38.652 -0.911 -55.925 1.00 89.25 356 THR A N 1
ATOM 2804 C CA . THR A 1 356 ? 38.953 -0.900 -54.489 1.00 89.25 356 THR A CA 1
ATOM 2805 C C . THR A 1 356 ? 37.699 -0.534 -53.706 1.00 89.25 356 THR A C 1
ATOM 2807 O O . THR A 1 356 ? 36.905 0.276 -54.171 1.00 89.25 356 THR A O 1
ATOM 2810 N N . THR A 1 357 ? 37.545 -1.087 -52.504 1.00 87.25 357 THR A N 1
ATOM 2811 C CA . THR A 1 357 ? 36.460 -0.753 -51.564 1.00 87.25 357 THR A CA 1
ATOM 2812 C C . THR A 1 357 ? 36.903 0.233 -50.476 1.00 87.25 357 THR A C 1
ATOM 2814 O O . THR A 1 357 ? 36.205 0.396 -49.480 1.00 87.25 357 THR A O 1
ATOM 2817 N N . ASP A 1 358 ? 38.102 0.814 -50.590 1.00 85.62 358 ASP A N 1
ATOM 2818 C CA . ASP A 1 358 ? 38.649 1.800 -49.643 1.00 85.62 358 ASP A CA 1
ATOM 2819 C C . ASP A 1 358 ? 39.202 3.025 -50.370 1.00 85.62 358 ASP A C 1
ATOM 2821 O O . ASP A 1 358 ? 40.361 3.393 -50.193 1.00 85.62 358 ASP A O 1
ATOM 2825 N N . CYS A 1 359 ? 38.403 3.616 -51.253 1.00 87.00 359 CYS A N 1
ATOM 2826 C CA . CYS A 1 359 ? 38.837 4.739 -52.077 1.00 87.00 359 CYS A CA 1
ATOM 2827 C C . CYS A 1 359 ? 38.967 6.018 -51.233 1.00 87.00 359 CYS A C 1
ATOM 2829 O O . CYS A 1 359 ? 40.066 6.568 -51.100 1.00 87.00 359 CYS A O 1
ATOM 2831 N N . ASN A 1 360 ? 37.873 6.421 -50.577 1.00 86.50 360 ASN A N 1
ATOM 2832 C CA . ASN A 1 360 ? 37.800 7.550 -49.653 1.00 86.50 360 ASN A CA 1
ATOM 2833 C C . ASN A 1 360 ? 37.000 7.195 -48.383 1.00 86.50 360 ASN A C 1
ATOM 2835 O O . ASN A 1 360 ? 36.214 6.247 -48.353 1.00 86.50 360 ASN A O 1
ATOM 2839 N N . GLN A 1 361 ? 37.220 7.968 -47.314 1.00 87.44 361 GLN A N 1
ATOM 2840 C CA . GLN A 1 361 ? 36.526 7.837 -46.023 1.00 87.44 361 GLN A CA 1
ATOM 2841 C C . GLN A 1 361 ? 36.083 9.209 -45.475 1.00 87.44 361 GLN A C 1
ATOM 2843 O O . GLN A 1 361 ? 36.551 9.626 -44.412 1.00 87.44 361 GLN A O 1
ATOM 2848 N N . PRO A 1 362 ? 35.250 9.984 -46.197 1.00 87.06 362 PRO A N 1
ATOM 2849 C CA . PRO A 1 362 ? 34.716 11.223 -45.649 1.00 87.06 362 PRO A CA 1
ATOM 2850 C C . PRO A 1 362 ? 33.886 10.957 -44.389 1.00 87.06 362 PRO A C 1
ATOM 2852 O O . PRO A 1 362 ? 33.141 9.976 -44.307 1.00 87.06 362 PRO A O 1
ATOM 2855 N N . THR A 1 363 ? 34.008 11.859 -43.418 1.00 87.75 363 THR A N 1
ATOM 2856 C CA . THR A 1 363 ? 33.240 11.811 -42.177 1.00 87.75 363 THR A CA 1
ATOM 2857 C C . THR A 1 363 ? 32.148 12.871 -42.166 1.00 87.75 363 THR A C 1
ATOM 2859 O O . THR A 1 363 ? 32.326 13.977 -42.680 1.00 87.75 363 THR A O 1
ATOM 2862 N N . PHE A 1 364 ? 31.000 12.536 -41.581 1.00 87.94 364 PHE A N 1
ATOM 2863 C CA . PHE A 1 364 ? 29.837 13.420 -41.501 1.00 87.94 364 PHE A CA 1
ATOM 2864 C C . PHE A 1 364 ? 29.261 13.383 -40.093 1.00 87.94 364 PHE A C 1
ATOM 2866 O O . PHE A 1 364 ? 29.205 12.318 -39.483 1.00 87.94 364 PHE A O 1
ATOM 2873 N N . VAL A 1 365 ? 28.821 14.536 -39.591 1.00 90.69 365 VAL A N 1
ATOM 2874 C CA . VAL A 1 365 ? 28.062 14.606 -38.340 1.00 90.69 365 VAL A CA 1
ATOM 2875 C C . VAL A 1 365 ? 26.585 14.437 -38.664 1.00 90.69 365 VAL A C 1
ATOM 2877 O O . VAL A 1 365 ? 26.066 15.093 -39.569 1.00 90.69 365 VAL A O 1
ATOM 2880 N N . VAL A 1 366 ? 25.931 13.549 -37.935 1.00 91.44 366 VAL A N 1
ATOM 2881 C CA . VAL A 1 366 ? 24.501 13.275 -38.006 1.00 91.44 366 VAL A CA 1
ATOM 2882 C C . VAL A 1 366 ? 23.899 13.385 -36.612 1.00 91.44 366 VAL A C 1
ATOM 2884 O O . VAL A 1 366 ? 24.613 13.300 -35.614 1.00 91.44 366 VAL A O 1
ATOM 2887 N N . ASP A 1 367 ? 22.587 13.555 -36.574 1.00 93.50 367 ASP A N 1
ATOM 2888 C CA . ASP A 1 367 ? 21.784 13.392 -35.373 1.00 93.50 367 ASP A CA 1
ATOM 2889 C C . ASP A 1 367 ? 20.734 12.321 -35.676 1.00 93.50 367 ASP A C 1
ATOM 2891 O O . ASP A 1 367 ? 19.820 12.516 -36.480 1.00 93.50 367 ASP A O 1
ATOM 2895 N N . THR A 1 368 ? 20.975 11.128 -35.147 1.00 92.25 368 THR A N 1
ATOM 2896 C CA . THR A 1 368 ? 20.166 9.925 -35.389 1.00 92.25 368 THR A CA 1
ATOM 2897 C C . THR A 1 368 ? 19.587 9.352 -34.103 1.00 92.25 368 THR A C 1
ATOM 2899 O O . THR A 1 368 ? 18.865 8.352 -34.153 1.00 92.25 368 THR A O 1
ATOM 2902 N N . ILE A 1 369 ? 19.865 9.987 -32.961 1.00 94.81 369 ILE A N 1
ATOM 2903 C CA . ILE A 1 369 ? 19.421 9.555 -31.640 1.00 94.81 369 ILE A CA 1
ATOM 2904 C C . ILE A 1 369 ? 18.303 10.492 -31.192 1.00 94.81 369 ILE A C 1
ATOM 2906 O O . ILE A 1 369 ? 18.527 11.635 -30.830 1.00 94.81 369 ILE A O 1
ATOM 2910 N N . ASN A 1 370 ? 17.072 9.990 -31.175 1.00 93.94 370 ASN A N 1
ATOM 2911 C CA . ASN A 1 370 ? 15.946 10.745 -30.641 1.00 93.94 370 ASN A CA 1
ATOM 2912 C C . ASN A 1 370 ? 15.855 10.572 -29.125 1.00 93.94 370 ASN A C 1
ATOM 2914 O O . ASN A 1 370 ? 15.764 9.448 -28.622 1.00 93.94 370 ASN A O 1
ATOM 2918 N N . GLU A 1 371 ? 15.785 11.685 -28.406 1.00 93.75 371 GLU A N 1
ATOM 2919 C CA . GLU A 1 371 ? 15.627 11.703 -26.956 1.00 93.75 371 GLU A CA 1
ATOM 2920 C C . GLU A 1 371 ? 14.160 11.860 -26.552 1.00 93.75 371 GLU A C 1
ATOM 2922 O O . GLU A 1 371 ? 13.428 12.718 -27.052 1.00 93.75 371 GLU A O 1
ATOM 2927 N N . LYS A 1 372 ? 13.721 11.059 -25.583 1.00 94.00 372 LYS A N 1
ATOM 2928 C CA . LYS A 1 372 ? 12.429 11.235 -24.920 1.00 94.00 372 LYS A CA 1
ATOM 2929 C C . LYS A 1 372 ? 12.603 11.143 -23.415 1.00 94.00 372 LYS A C 1
ATOM 2931 O O . LYS A 1 372 ? 13.011 10.110 -22.896 1.00 94.00 372 LYS A O 1
ATOM 2936 N N . ILE A 1 373 ? 12.237 12.210 -22.719 1.00 92.94 373 ILE A N 1
ATOM 2937 C CA . ILE A 1 373 ? 12.248 12.269 -21.258 1.00 92.94 373 ILE A CA 1
ATOM 2938 C C . ILE A 1 373 ? 10.832 11.956 -20.763 1.00 92.94 373 ILE A C 1
ATOM 2940 O O . ILE A 1 373 ? 9.859 12.513 -21.278 1.00 92.94 373 ILE A O 1
ATOM 2944 N N . THR A 1 374 ? 10.698 11.033 -19.814 1.00 91.31 374 THR A N 1
ATOM 2945 C CA . THR A 1 374 ? 9.411 10.741 -19.171 1.00 91.31 374 THR A CA 1
ATOM 2946 C C . THR A 1 374 ? 9.075 11.784 -18.114 1.00 91.31 374 THR A C 1
ATOM 2948 O O . THR A 1 374 ? 9.920 12.567 -17.677 1.00 91.31 374 THR A O 1
ATOM 2951 N N . GLU A 1 375 ? 7.826 11.783 -17.663 1.00 90.19 375 GLU A N 1
ATOM 2952 C CA . GLU A 1 375 ? 7.465 12.491 -16.438 1.00 90.19 375 GLU A CA 1
ATOM 2953 C C . GLU A 1 375 ? 8.213 11.880 -15.242 1.00 90.19 375 GLU A C 1
ATOM 2955 O O . GLU A 1 375 ? 8.624 10.713 -15.277 1.00 90.19 375 GLU A O 1
ATOM 2960 N N . THR A 1 376 ? 8.443 12.696 -14.214 1.00 90.94 376 THR A N 1
ATOM 2961 C CA . THR A 1 376 ? 8.999 12.238 -12.937 1.00 90.94 376 THR A CA 1
ATOM 2962 C C . THR A 1 376 ? 8.010 11.281 -12.274 1.00 90.94 376 THR A C 1
ATOM 2964 O O . THR A 1 376 ? 6.811 11.554 -12.274 1.00 90.94 376 THR A O 1
ATOM 2967 N N . GLY A 1 377 ? 8.503 10.192 -11.689 1.00 92.06 377 GLY A N 1
ATOM 2968 C CA . GLY A 1 377 ? 7.693 9.231 -10.939 1.00 92.06 377 GLY A CA 1
ATOM 2969 C C . GLY A 1 377 ? 8.376 8.766 -9.655 1.00 92.06 377 GLY A C 1
ATOM 2970 O O . GLY A 1 377 ? 9.555 9.046 -9.432 1.00 92.06 377 GLY A O 1
ATOM 2971 N N . ALA A 1 378 ? 7.636 8.051 -8.808 1.00 92.81 378 ALA A N 1
ATOM 2972 C CA . ALA A 1 378 ? 8.167 7.465 -7.580 1.00 92.81 378 ALA A CA 1
ATOM 2973 C C . ALA A 1 378 ? 9.119 6.306 -7.902 1.00 92.81 378 ALA A C 1
ATOM 2975 O O . ALA A 1 378 ? 8.767 5.403 -8.661 1.00 92.81 378 ALA A O 1
ATOM 2976 N N . ASP A 1 379 ? 10.326 6.319 -7.334 1.00 92.62 379 ASP A N 1
ATOM 2977 C CA . ASP A 1 379 ? 11.288 5.225 -7.501 1.00 92.62 379 ASP A CA 1
ATOM 2978 C C . ASP A 1 379 ? 10.841 4.034 -6.650 1.00 92.62 379 ASP A C 1
ATOM 2980 O O . ASP A 1 379 ? 11.059 3.998 -5.442 1.00 92.62 379 ASP A O 1
ATOM 2984 N N . THR A 1 380 ? 10.196 3.047 -7.272 1.00 88.94 380 THR A N 1
ATOM 2985 C CA . THR A 1 380 ? 9.709 1.842 -6.582 1.00 88.94 380 THR A CA 1
ATOM 2986 C C . THR A 1 380 ? 10.842 0.964 -6.042 1.00 88.94 380 THR A C 1
ATOM 2988 O O . THR A 1 380 ? 10.585 0.041 -5.277 1.00 88.94 380 THR A O 1
ATOM 2991 N N . GLY A 1 381 ? 12.091 1.193 -6.469 1.00 88.38 381 GLY A N 1
ATOM 2992 C CA . GLY A 1 381 ? 13.274 0.533 -5.915 1.00 88.38 381 GLY A CA 1
ATOM 2993 C C . GLY A 1 381 ? 13.846 1.236 -4.681 1.00 88.38 381 GLY A C 1
ATOM 2994 O O . GLY A 1 381 ? 14.739 0.686 -4.034 1.00 88.38 381 GLY A O 1
ATOM 2995 N N . PHE A 1 382 ? 13.361 2.437 -4.356 1.00 91.56 382 PHE A N 1
ATOM 2996 C CA . PHE A 1 382 ? 13.781 3.203 -3.191 1.00 91.56 382 PHE A CA 1
ATOM 2997 C C . PHE A 1 382 ? 12.914 2.869 -1.969 1.00 91.56 382 PHE A C 1
ATOM 2999 O O . PHE A 1 382 ? 11.700 2.729 -2.073 1.00 91.56 382 PHE A O 1
ATOM 3006 N N . SER A 1 383 ? 13.539 2.768 -0.793 1.00 92.69 383 SER A N 1
ATOM 3007 C CA . SER A 1 383 ? 12.830 2.559 0.475 1.00 92.69 383 SER A CA 1
ATOM 3008 C C . SER A 1 383 ? 12.328 3.899 1.012 1.00 92.69 383 SER A C 1
ATOM 3010 O O . SER A 1 383 ? 13.074 4.617 1.681 1.00 92.69 383 SER A O 1
ATOM 3012 N N . HIS A 1 384 ? 11.077 4.245 0.710 1.00 94.50 384 HIS A N 1
ATOM 3013 C CA . HIS A 1 384 ? 10.463 5.503 1.144 1.00 94.50 384 HIS A CA 1
ATOM 3014 C C . HIS A 1 384 ? 10.192 5.497 2.652 1.00 94.50 384 HIS A C 1
ATOM 3016 O O . HIS A 1 384 ? 9.722 4.510 3.207 1.00 94.50 384 HIS A O 1
ATOM 3022 N N . ASN A 1 385 ? 10.454 6.615 3.321 1.00 94.94 385 ASN A N 1
ATOM 3023 C CA . ASN A 1 385 ? 10.024 6.886 4.695 1.00 94.94 385 ASN A CA 1
ATOM 3024 C C . ASN A 1 385 ? 9.556 8.341 4.803 1.00 94.94 385 ASN A C 1
ATOM 3026 O O . ASN A 1 385 ? 9.765 9.111 3.874 1.00 94.94 385 ASN A O 1
ATOM 3030 N N . LEU A 1 386 ? 8.969 8.756 5.924 1.00 93.62 386 LEU A N 1
ATOM 3031 C CA . LEU A 1 386 ? 8.450 10.127 6.086 1.00 93.62 386 LEU A CA 1
ATOM 3032 C C . LEU A 1 386 ? 9.477 11.264 5.964 1.00 93.62 386 LEU A C 1
ATOM 3034 O O . LEU A 1 386 ? 9.065 12.399 5.818 1.00 93.62 386 LEU A O 1
ATOM 3038 N N . THR A 1 387 ? 10.778 10.991 6.042 1.00 93.38 387 THR A N 1
ATOM 3039 C CA . THR A 1 387 ? 11.835 12.018 5.941 1.00 93.38 387 THR A CA 1
ATOM 3040 C C . THR A 1 387 ? 12.581 11.992 4.615 1.00 93.38 387 THR A C 1
ATOM 3042 O O . THR A 1 387 ? 13.419 12.850 4.337 1.00 93.38 387 THR A O 1
ATOM 3045 N N . THR A 1 388 ? 12.400 10.934 3.833 1.00 93.06 388 THR A N 1
ATOM 3046 C CA . THR A 1 388 ? 13.126 10.727 2.589 1.00 93.06 388 THR A CA 1
ATOM 3047 C C . THR A 1 388 ? 12.324 9.797 1.704 1.00 93.06 388 THR A C 1
ATOM 3049 O O . THR A 1 388 ? 12.078 8.643 2.054 1.00 93.06 388 THR A O 1
ATOM 3052 N N . GLN A 1 389 ? 11.961 10.278 0.527 1.00 95.25 389 GLN A N 1
ATOM 3053 C CA . GLN A 1 389 ? 11.403 9.458 -0.534 1.00 95.25 389 GLN A CA 1
ATOM 3054 C C . GLN A 1 389 ? 12.367 9.487 -1.723 1.00 95.25 389 GLN A C 1
ATOM 3056 O O . GLN A 1 389 ? 13.310 10.281 -1.753 1.00 95.25 389 GLN A O 1
ATOM 3061 N N . GLY A 1 390 ? 12.162 8.594 -2.684 1.00 93.12 390 GLY A N 1
ATOM 3062 C CA . GLY A 1 390 ? 12.952 8.491 -3.907 1.00 93.12 390 GLY A CA 1
ATOM 3063 C C . GLY A 1 390 ? 12.102 8.804 -5.127 1.00 93.12 390 GLY A C 1
ATOM 3064 O O . GLY A 1 390 ? 10.995 8.288 -5.276 1.00 93.12 390 GLY A O 1
ATOM 3065 N N . VAL A 1 391 ? 12.611 9.627 -6.033 1.00 92.88 391 VAL A N 1
ATOM 3066 C CA . VAL A 1 391 ? 11.965 9.846 -7.332 1.00 92.88 391 VAL A CA 1
ATOM 3067 C C . VAL A 1 391 ? 12.942 9.536 -8.448 1.00 92.88 391 VAL A C 1
ATOM 3069 O O . VAL A 1 391 ? 14.163 9.571 -8.266 1.00 92.88 391 VAL A O 1
ATOM 3072 N N . TYR A 1 392 ? 12.398 9.196 -9.609 1.00 92.62 392 TYR A N 1
ATOM 3073 C CA . TYR A 1 392 ? 13.173 8.929 -10.805 1.00 92.62 392 TYR A CA 1
ATOM 3074 C C . TYR A 1 392 ? 12.587 9.645 -12.017 1.00 92.62 392 TYR A C 1
ATOM 3076 O O . TYR A 1 392 ? 11.402 9.976 -12.080 1.00 92.62 392 TYR A O 1
ATOM 3084 N N . GLN A 1 393 ? 13.440 9.848 -13.011 1.00 92.69 393 GLN A N 1
ATOM 3085 C CA . GLN A 1 393 ? 13.057 10.238 -14.353 1.00 92.69 393 GLN A CA 1
ATOM 3086 C C . GLN A 1 393 ? 13.786 9.342 -15.354 1.00 92.69 393 GLN A C 1
ATOM 3088 O O . GLN A 1 393 ? 14.986 9.083 -15.223 1.00 92.69 393 GLN A O 1
ATOM 3093 N N . GLU A 1 394 ? 13.063 8.842 -16.351 1.00 93.19 394 GLU A N 1
ATOM 3094 C CA . GLU A 1 394 ? 13.618 7.991 -17.397 1.00 93.19 394 GLU A CA 1
ATOM 3095 C C . GLU A 1 394 ? 13.930 8.839 -18.636 1.00 93.19 394 GLU A C 1
ATOM 3097 O O . GLU A 1 394 ? 13.072 9.548 -19.167 1.00 93.19 394 GLU A O 1
ATOM 3102 N N . LYS A 1 395 ? 15.167 8.746 -19.127 1.00 93.75 395 LYS A N 1
ATOM 3103 C CA . LYS A 1 395 ? 15.564 9.260 -20.439 1.00 93.75 395 LYS A CA 1
ATOM 3104 C C . LYS A 1 395 ? 15.689 8.085 -21.400 1.00 93.75 395 LYS A C 1
ATOM 3106 O O . LYS A 1 395 ? 16.480 7.172 -21.167 1.00 93.75 395 LYS A O 1
ATOM 3111 N N . ARG A 1 396 ? 14.901 8.101 -22.470 1.00 94.56 396 ARG A N 1
ATOM 3112 C CA . ARG A 1 396 ? 14.940 7.110 -23.548 1.00 94.56 396 ARG A CA 1
ATOM 3113 C C . ARG A 1 396 ? 15.696 7.678 -24.735 1.00 94.56 396 ARG A C 1
ATOM 3115 O O . ARG A 1 396 ? 15.357 8.757 -25.213 1.00 94.56 396 ARG A O 1
ATOM 3122 N N . LEU A 1 397 ? 16.680 6.930 -25.206 1.00 94.69 397 LEU A N 1
ATOM 3123 C CA . LEU A 1 397 ? 17.474 7.210 -26.394 1.00 94.69 397 LEU A CA 1
ATOM 3124 C C . LEU A 1 397 ? 17.052 6.222 -27.467 1.00 94.69 397 LEU A C 1
ATOM 3126 O O . LEU A 1 397 ? 17.162 5.017 -27.251 1.00 94.69 397 LEU A O 1
ATOM 3130 N N . ASN A 1 398 ? 16.545 6.711 -28.588 1.00 94.31 398 ASN A N 1
ATOM 3131 C CA . ASN A 1 398 ? 16.078 5.870 -29.678 1.00 94.31 398 ASN A CA 1
ATOM 3132 C C . ASN A 1 398 ? 16.922 6.098 -30.929 1.00 94.31 398 ASN A C 1
ATOM 3134 O O . ASN A 1 398 ? 16.869 7.177 -31.518 1.00 94.31 398 ASN A O 1
ATOM 3138 N N . GLU A 1 399 ? 17.665 5.077 -31.344 1.00 94.44 399 GLU A N 1
ATOM 3139 C CA . GLU A 1 399 ? 18.462 5.118 -32.568 1.00 94.44 399 GLU A CA 1
ATOM 3140 C C . GLU A 1 399 ? 17.551 4.964 -33.791 1.00 94.44 399 GLU A C 1
ATOM 3142 O O . GLU A 1 399 ? 16.726 4.054 -33.862 1.00 94.44 399 GLU A O 1
ATOM 3147 N N . THR A 1 400 ? 17.669 5.877 -34.751 1.00 92.31 400 THR A N 1
ATOM 3148 C CA . THR A 1 400 ? 16.806 5.917 -35.946 1.00 92.31 400 THR A CA 1
ATOM 3149 C C . THR A 1 400 ? 17.568 5.888 -37.267 1.00 92.31 400 THR A C 1
ATOM 3151 O O . THR A 1 400 ? 16.946 5.801 -38.326 1.00 92.31 400 THR A O 1
ATOM 3154 N N . GLY A 1 401 ? 18.899 5.937 -37.226 1.00 88.38 401 GLY A N 1
ATOM 3155 C CA . GLY A 1 401 ? 19.785 5.911 -38.386 1.00 88.38 401 GLY A CA 1
ATOM 3156 C C . GLY A 1 401 ? 20.164 4.509 -38.864 1.00 88.38 401 GLY A C 1
ATOM 3157 O O . GLY A 1 401 ? 20.723 4.384 -39.953 1.00 88.38 401 GLY A O 1
ATOM 3158 N N . GLY A 1 402 ? 19.855 3.457 -38.099 1.00 89.75 402 GLY A N 1
ATOM 3159 C CA . GLY A 1 402 ? 20.196 2.071 -38.427 1.00 89.75 402 GLY A CA 1
ATOM 3160 C C . GLY A 1 402 ? 21.664 1.731 -38.168 1.00 89.75 402 GLY A C 1
ATOM 3161 O O . GLY A 1 402 ? 22.186 0.795 -38.773 1.00 89.75 402 GLY A O 1
ATOM 3162 N N . ILE A 1 403 ? 22.339 2.492 -37.304 1.00 90.12 403 ILE A N 1
ATOM 3163 C CA . ILE A 1 403 ? 23.771 2.358 -37.015 1.00 90.12 403 ILE A CA 1
ATOM 3164 C C . ILE A 1 403 ? 23.952 2.153 -35.514 1.00 90.12 403 ILE A C 1
ATOM 3166 O O . ILE A 1 403 ? 23.273 2.778 -34.710 1.00 90.12 403 ILE A O 1
ATOM 3170 N N . SER A 1 404 ? 24.837 1.229 -35.139 1.00 92.06 404 SER A N 1
ATOM 3171 C CA . SER A 1 404 ? 25.167 1.017 -33.728 1.00 92.06 404 SER A CA 1
ATOM 3172 C C . SER A 1 404 ? 26.211 2.037 -33.303 1.00 92.06 404 SER A C 1
ATOM 3174 O O . SER A 1 404 ? 27.181 2.236 -34.031 1.00 92.06 404 SER A O 1
ATOM 3176 N N . TRP A 1 405 ? 26.002 2.637 -32.136 1.00 93.75 405 TRP A N 1
ATOM 3177 C CA . TRP A 1 405 ? 26.877 3.644 -31.556 1.00 93.75 405 TRP A CA 1
ATOM 3178 C C . TRP A 1 405 ? 27.511 3.129 -30.274 1.00 93.75 405 TRP A C 1
ATOM 3180 O O . TRP A 1 405 ? 26.802 2.694 -29.360 1.00 93.75 405 TRP A O 1
ATOM 3190 N N . THR A 1 406 ? 28.828 3.213 -30.175 1.00 92.38 406 THR A N 1
ATOM 3191 C CA . THR A 1 406 ? 29.571 2.886 -28.963 1.00 92.38 406 THR A CA 1
ATOM 3192 C C . THR A 1 406 ? 29.886 4.142 -28.162 1.00 92.38 406 THR A C 1
ATOM 3194 O O . THR A 1 406 ? 30.149 5.226 -28.687 1.00 92.38 406 THR A O 1
ATOM 3197 N N . SER A 1 407 ? 29.852 4.004 -26.838 1.00 90.06 407 SER A N 1
ATOM 3198 C CA . SER A 1 407 ? 30.266 5.051 -25.899 1.00 90.06 407 SER A CA 1
ATOM 3199 C C . SER A 1 407 ? 29.555 6.412 -26.047 1.00 90.06 407 SER A C 1
ATOM 3201 O O . SER A 1 407 ? 30.166 7.455 -25.786 1.00 90.06 407 SER A O 1
ATOM 3203 N N . VAL A 1 408 ? 28.261 6.433 -26.399 1.00 93.19 408 VAL A N 1
ATOM 3204 C CA . VAL A 1 408 ? 27.469 7.674 -26.507 1.00 93.19 408 VAL A CA 1
ATOM 3205 C C . VAL A 1 408 ? 27.435 8.385 -25.159 1.00 93.19 408 VAL A C 1
ATOM 3207 O O . VAL A 1 408 ? 27.062 7.805 -24.139 1.00 93.19 408 VAL A O 1
ATOM 3210 N N . ASN A 1 409 ? 27.837 9.652 -25.154 1.00 93.50 409 ASN A N 1
ATOM 3211 C CA . ASN A 1 409 ? 27.836 10.504 -23.978 1.00 93.50 409 ASN A CA 1
ATOM 3212 C C . ASN A 1 409 ? 26.445 11.065 -23.716 1.00 93.50 409 ASN A C 1
ATOM 3214 O O . ASN A 1 409 ? 25.989 11.942 -24.443 1.00 93.50 409 ASN A O 1
ATOM 3218 N N . VAL A 1 410 ? 25.827 10.597 -22.639 1.00 93.38 410 VAL A N 1
ATOM 3219 C CA . VAL A 1 410 ? 24.459 10.930 -22.251 1.00 93.38 410 VAL A CA 1
ATOM 3220 C C . VAL A 1 410 ? 24.473 11.830 -21.029 1.00 93.38 410 VAL A C 1
ATOM 3222 O O . VAL A 1 410 ? 24.996 11.461 -19.970 1.00 93.38 410 VAL A O 1
ATOM 3225 N N . SER A 1 411 ? 23.884 13.010 -21.175 1.00 91.69 411 SER A N 1
ATOM 3226 C CA . SER A 1 411 ? 23.655 13.957 -20.094 1.00 91.69 411 SER A CA 1
ATOM 3227 C C . SER A 1 411 ? 22.349 13.654 -19.358 1.00 91.69 411 SER A C 1
ATOM 3229 O O . SER A 1 411 ? 21.382 13.131 -19.921 1.00 91.69 411 SER A O 1
ATOM 3231 N N . SER A 1 412 ? 22.307 13.981 -18.069 1.00 90.19 412 SER A N 1
ATOM 3232 C CA . SER A 1 412 ? 21.064 13.893 -17.310 1.00 90.19 412 SER A CA 1
ATOM 3233 C C . SER A 1 412 ? 20.026 14.899 -17.815 1.00 90.19 412 SER A C 1
ATOM 3235 O O . SER A 1 412 ? 20.403 16.011 -18.197 1.00 90.19 412 SER A O 1
ATOM 3237 N N . PRO A 1 413 ? 18.723 14.579 -17.744 1.00 88.44 413 PRO A N 1
ATOM 3238 C CA . PRO A 1 413 ? 17.678 15.559 -18.010 1.00 88.44 413 PRO A CA 1
ATOM 3239 C C . PRO A 1 413 ? 17.783 16.757 -17.052 1.00 88.44 413 PRO A C 1
ATOM 3241 O O . PRO A 1 413 ? 18.290 16.648 -15.934 1.00 88.44 413 PRO A O 1
ATOM 3244 N N . SER A 1 414 ? 17.297 17.919 -17.494 1.00 86.44 414 SER A N 1
ATOM 3245 C CA . SER A 1 414 ? 17.200 19.100 -16.631 1.00 86.44 414 SER A CA 1
ATOM 3246 C C . SER A 1 414 ? 16.111 18.881 -15.584 1.00 86.44 414 SER A C 1
ATOM 3248 O O . SER A 1 414 ? 14.924 18.955 -15.894 1.00 86.44 414 SER A O 1
ATOM 3250 N N . VAL A 1 415 ? 16.525 18.617 -14.348 1.00 84.00 415 VAL A N 1
ATOM 3251 C CA . VAL A 1 415 ? 15.641 18.364 -13.205 1.00 84.00 415 VAL A CA 1
ATOM 3252 C C . VAL A 1 415 ? 15.661 19.531 -12.216 1.00 84.00 415 VAL A C 1
ATOM 3254 O O . VAL A 1 415 ? 16.682 20.189 -12.033 1.00 84.00 415 VAL A O 1
ATOM 3257 N N . SER A 1 416 ? 14.522 19.806 -11.574 1.00 79.25 416 SER A N 1
ATOM 3258 C CA . SER A 1 416 ? 14.374 20.864 -10.556 1.00 79.25 416 SER A CA 1
ATOM 3259 C C . SER A 1 416 ? 14.838 20.455 -9.151 1.00 79.25 416 SER A C 1
ATOM 3261 O O . SER A 1 416 ? 14.813 21.272 -8.233 1.00 79.25 416 SER A O 1
ATOM 3263 N N . TRP A 1 417 ? 15.229 19.197 -8.975 1.00 81.50 417 TRP A N 1
ATOM 3264 C CA . TRP A 1 417 ? 15.604 18.568 -7.713 1.00 81.50 417 TRP A CA 1
ATOM 3265 C C . TRP A 1 417 ? 17.095 18.201 -7.741 1.00 81.50 417 TRP A C 1
ATOM 3267 O O . TRP A 1 417 ? 17.717 18.164 -8.806 1.00 81.50 417 TRP A O 1
ATOM 3277 N N . SER A 1 418 ? 17.701 17.969 -6.569 1.00 81.44 418 SER A N 1
ATOM 3278 C CA . SER A 1 418 ? 19.045 17.378 -6.505 1.00 81.44 418 SER A CA 1
ATOM 3279 C C . SER A 1 418 ? 19.041 16.054 -7.258 1.00 81.44 418 SER A C 1
ATOM 3281 O O . SER A 1 418 ? 18.008 15.402 -7.307 1.00 81.44 418 SER A O 1
ATOM 3283 N N . CYS A 1 419 ? 20.161 15.644 -7.845 1.00 82.56 419 CYS A N 1
ATOM 3284 C CA . CYS A 1 419 ? 20.242 14.360 -8.528 1.00 82.56 419 CYS A CA 1
ATOM 3285 C C . CYS A 1 419 ? 21.482 13.593 -8.088 1.00 82.56 419 CYS A C 1
ATOM 3287 O O . CYS A 1 419 ? 22.590 14.128 -8.123 1.00 82.56 419 CYS A O 1
ATOM 3289 N N . GLU A 1 420 ? 21.291 12.344 -7.673 1.00 84.19 420 GLU A N 1
ATOM 3290 C CA . GLU A 1 420 ? 22.342 11.522 -7.069 1.00 84.19 420 GLU A CA 1
ATOM 3291 C C . GLU A 1 420 ? 23.204 10.839 -8.129 1.00 84.19 420 GLU A C 1
ATOM 3293 O O . GLU A 1 420 ? 24.416 10.709 -7.965 1.00 84.19 420 GLU A O 1
ATOM 3298 N N . ASN A 1 421 ? 22.600 10.455 -9.254 1.00 84.56 421 ASN A N 1
ATOM 3299 C CA . ASN A 1 421 ? 23.266 9.721 -10.327 1.00 84.56 421 ASN A CA 1
ATOM 3300 C C . ASN A 1 421 ? 23.268 10.479 -11.674 1.00 84.56 421 ASN A C 1
ATOM 3302 O O . ASN A 1 421 ? 23.376 9.859 -12.734 1.00 84.56 421 ASN A O 1
ATOM 3306 N N . CYS A 1 422 ? 23.200 11.813 -11.648 1.00 84.62 422 CYS A N 1
ATOM 3307 C CA . CYS A 1 422 ? 23.190 12.673 -12.844 1.00 84.62 422 CYS A CA 1
ATOM 3308 C C . CYS A 1 422 ? 24.570 12.969 -13.448 1.00 84.62 422 CYS A C 1
ATOM 3310 O O . CYS A 1 422 ? 24.708 13.859 -14.287 1.00 84.62 422 CYS A O 1
ATOM 3312 N N . ALA A 1 423 ? 25.608 12.230 -13.052 1.00 86.19 423 ALA A N 1
ATOM 3313 C CA . ALA A 1 423 ? 26.857 12.262 -13.797 1.00 86.19 423 ALA A CA 1
ATOM 3314 C C . ALA A 1 423 ? 26.612 11.795 -15.242 1.00 86.19 423 ALA A C 1
ATOM 3316 O O . ALA A 1 423 ? 25.797 10.903 -15.488 1.00 86.19 423 ALA A O 1
ATOM 3317 N N . GLN A 1 424 ? 27.338 12.395 -16.183 1.00 86.88 424 GLN A N 1
ATOM 3318 C CA . GLN A 1 424 ? 27.313 11.990 -17.584 1.00 86.88 424 GLN A CA 1
ATOM 3319 C C . GLN A 1 424 ? 27.684 10.506 -17.708 1.00 86.88 424 GLN A C 1
ATOM 3321 O O . GLN A 1 424 ? 28.634 10.043 -17.070 1.00 86.88 424 GLN A O 1
ATOM 3326 N N . ARG A 1 425 ? 26.929 9.762 -18.518 1.00 90.06 425 ARG A N 1
ATOM 3327 C CA . ARG A 1 425 ? 27.106 8.315 -18.699 1.00 90.06 425 ARG A CA 1
ATOM 3328 C C . ARG A 1 425 ? 27.547 8.012 -20.119 1.00 90.06 425 ARG A C 1
ATOM 3330 O O . ARG A 1 425 ? 27.186 8.729 -21.043 1.00 90.06 425 ARG A O 1
ATOM 3337 N N . SER A 1 426 ? 28.317 6.944 -20.271 1.00 91.69 426 SER A N 1
ATOM 3338 C CA . SER A 1 426 ? 28.686 6.397 -21.573 1.00 91.69 426 SER A CA 1
ATOM 3339 C C . SER A 1 426 ? 27.832 5.159 -21.825 1.00 91.69 426 SER A C 1
ATOM 3341 O O . SER A 1 426 ? 27.765 4.285 -20.956 1.00 91.69 426 SER A O 1
ATOM 3343 N N . VAL A 1 427 ? 27.112 5.129 -22.945 1.00 93.38 427 VAL A N 1
ATOM 3344 C CA . VAL A 1 427 ? 26.115 4.094 -23.246 1.00 93.38 427 VAL A CA 1
ATOM 3345 C C . VAL A 1 427 ? 26.303 3.591 -24.667 1.00 93.38 427 VAL A C 1
ATOM 3347 O O . VAL A 1 427 ? 26.376 4.384 -25.602 1.00 93.38 427 VAL A O 1
ATOM 3350 N N . ASP A 1 428 ? 26.328 2.271 -24.824 1.00 93.25 428 ASP A N 1
ATOM 3351 C CA . ASP A 1 428 ? 26.273 1.641 -26.139 1.00 93.25 428 ASP A CA 1
ATOM 3352 C C . ASP A 1 428 ? 24.813 1.548 -26.597 1.00 93.25 428 ASP A C 1
ATOM 3354 O O . ASP A 1 428 ? 23.943 1.002 -25.899 1.00 93.25 428 ASP A O 1
ATOM 3358 N N . LEU A 1 429 ? 24.545 2.086 -27.781 1.00 93.81 429 LEU A N 1
ATOM 3359 C CA . LEU A 1 429 ? 23.225 2.167 -28.386 1.00 93.81 429 LEU A CA 1
ATOM 3360 C C . LEU A 1 429 ? 23.213 1.348 -29.686 1.00 93.81 429 LEU A C 1
ATOM 3362 O O . LEU A 1 429 ? 23.704 1.822 -30.709 1.00 93.81 429 LEU A O 1
ATOM 3366 N N . PRO A 1 430 ? 22.686 0.112 -29.665 1.00 93.56 430 PRO A N 1
ATOM 3367 C CA . PRO A 1 430 ? 22.600 -0.711 -30.866 1.00 93.56 430 PRO A CA 1
ATOM 3368 C C . PRO A 1 430 ? 21.691 -0.093 -31.935 1.00 93.56 430 PRO A C 1
ATOM 3370 O O . PRO A 1 430 ? 20.770 0.668 -31.632 1.00 93.56 430 PRO A O 1
ATOM 3373 N N . ALA A 1 431 ? 21.941 -0.463 -33.190 1.00 91.94 431 ALA A N 1
ATOM 3374 C CA . ALA A 1 431 ? 21.174 0.004 -34.340 1.00 91.94 431 ALA A CA 1
ATOM 3375 C C . ALA A 1 431 ? 19.674 -0.269 -34.173 1.00 91.94 431 ALA A C 1
ATOM 3377 O O . ALA A 1 431 ? 19.272 -1.400 -33.894 1.00 91.94 431 ALA A O 1
ATOM 3378 N N . SER A 1 432 ? 18.846 0.749 -34.423 1.00 90.94 432 SER A N 1
ATOM 3379 C CA . SER A 1 432 ? 17.379 0.660 -34.333 1.00 90.94 432 SER A CA 1
ATOM 3380 C C . SER A 1 432 ? 16.832 0.210 -32.968 1.00 90.94 432 SER A C 1
ATOM 3382 O O . SER A 1 432 ? 15.688 -0.244 -32.887 1.00 90.94 432 SER A O 1
ATOM 3384 N N . GLU A 1 433 ? 17.620 0.317 -31.895 1.00 93.38 433 GLU A N 1
ATOM 3385 C CA . GLU A 1 433 ? 17.178 0.004 -30.537 1.00 93.38 433 GLU A CA 1
ATOM 3386 C C . GLU A 1 433 ? 16.889 1.264 -29.714 1.00 93.38 433 GLU A C 1
ATOM 3388 O O . GLU A 1 433 ? 17.415 2.355 -29.950 1.00 93.38 433 GLU A O 1
ATOM 3393 N N . THR A 1 434 ? 16.048 1.088 -28.692 1.00 93.12 434 THR A N 1
ATOM 3394 C CA . THR A 1 434 ? 15.834 2.084 -27.643 1.00 93.12 434 THR A CA 1
ATOM 3395 C C . THR A 1 434 ? 16.592 1.676 -26.384 1.00 93.12 434 THR A C 1
ATOM 3397 O O . THR A 1 434 ? 16.420 0.566 -25.877 1.00 93.12 434 THR A O 1
ATOM 3400 N N . ARG A 1 435 ? 17.382 2.593 -25.823 1.00 94.00 435 ARG A N 1
ATOM 3401 C CA . ARG A 1 435 ? 17.993 2.454 -24.496 1.00 94.00 435 ARG A CA 1
ATOM 3402 C C . ARG A 1 435 ? 17.328 3.387 -23.500 1.00 94.00 435 ARG A C 1
ATOM 3404 O O . ARG A 1 435 ? 17.160 4.571 -23.765 1.00 94.00 435 ARG A O 1
ATOM 3411 N N . SER A 1 436 ? 17.001 2.847 -22.334 1.00 93.44 436 SER A N 1
ATOM 3412 C CA . SER A 1 436 ? 16.415 3.587 -21.219 1.00 93.44 436 SER A CA 1
ATOM 3413 C C . SER A 1 436 ? 17.441 3.800 -20.117 1.00 93.44 436 SER A C 1
ATOM 3415 O O . SER A 1 436 ? 18.097 2.853 -19.680 1.00 93.44 436 SER A O 1
ATOM 3417 N N . LEU A 1 437 ? 17.562 5.036 -19.645 1.00 92.12 437 LEU A N 1
ATOM 3418 C CA . LEU A 1 437 ? 18.449 5.429 -18.558 1.00 92.12 437 LEU A CA 1
ATOM 3419 C C . LEU A 1 437 ? 17.628 6.062 -17.443 1.00 92.12 437 LEU A C 1
ATOM 3421 O O . LEU A 1 437 ? 16.897 7.023 -17.669 1.00 92.12 437 LEU A O 1
ATOM 3425 N N . LEU A 1 438 ? 17.772 5.519 -16.238 1.00 91.88 438 LEU A N 1
ATOM 3426 C CA . LEU A 1 438 ? 17.095 6.019 -15.048 1.00 91.88 438 LEU A CA 1
ATOM 3427 C C . LEU A 1 438 ? 18.008 6.994 -14.302 1.00 91.88 438 LEU A C 1
ATOM 3429 O O . LEU A 1 438 ? 19.169 6.675 -14.005 1.00 91.88 438 LEU A O 1
ATOM 3433 N N . PHE A 1 439 ? 17.470 8.170 -14.003 1.00 91.62 439 PHE A N 1
ATOM 3434 C CA . PHE A 1 439 ? 18.088 9.197 -13.174 1.00 91.62 439 PHE A CA 1
ATOM 3435 C C . PHE A 1 439 ? 17.255 9.360 -11.913 1.00 91.62 439 PHE A C 1
ATOM 3437 O O . PHE A 1 439 ? 16.047 9.543 -12.015 1.00 91.62 439 PHE A O 1
ATOM 3444 N N . ASN A 1 440 ? 17.878 9.252 -10.746 1.00 91.25 440 ASN A N 1
ATOM 3445 C CA . ASN A 1 440 ? 17.196 9.240 -9.464 1.00 91.25 440 ASN A CA 1
ATOM 3446 C C . ASN A 1 440 ? 17.841 10.193 -8.458 1.00 91.25 440 ASN A C 1
ATOM 3448 O O . ASN A 1 440 ? 18.937 10.736 -8.646 1.00 91.25 440 ASN A O 1
ATOM 3452 N N . SER A 1 441 ? 17.102 10.413 -7.385 1.00 91.56 441 SER A N 1
ATOM 3453 C CA . SER A 1 441 ? 17.525 11.155 -6.210 1.00 91.56 441 SER A CA 1
ATOM 3454 C C . SER A 1 441 ? 16.498 11.008 -5.107 1.00 91.56 441 SER A C 1
ATOM 3456 O O . SER A 1 441 ? 15.352 10.611 -5.344 1.00 91.56 441 SER A O 1
ATOM 3458 N N . SER A 1 442 ? 16.945 11.334 -3.904 1.00 91.88 442 SER A N 1
ATOM 3459 C CA . SER A 1 442 ? 16.132 11.356 -2.715 1.00 91.88 442 SER A CA 1
ATOM 3460 C C . SER A 1 442 ? 15.992 12.764 -2.136 1.00 91.88 442 SER A C 1
ATOM 3462 O O . SER A 1 442 ? 16.894 13.607 -2.207 1.00 91.88 442 SER A O 1
ATOM 3464 N N . SER A 1 443 ? 14.819 13.043 -1.579 1.00 92.31 443 SER A N 1
ATOM 3465 C CA . SER A 1 443 ? 14.538 14.266 -0.832 1.00 92.31 443 SER A CA 1
ATOM 3466 C C . SER A 1 443 ? 13.324 14.064 0.065 1.00 92.31 443 SER A C 1
ATOM 3468 O O . SER A 1 443 ? 12.710 12.999 0.061 1.00 92.31 443 SER A O 1
ATOM 3470 N N . ASP A 1 444 ? 12.995 15.096 0.831 1.00 94.00 444 ASP A N 1
ATOM 3471 C CA . ASP A 1 444 ? 11.804 15.123 1.667 1.00 94.00 444 ASP A CA 1
ATOM 3472 C C . ASP A 1 444 ? 10.676 15.868 0.943 1.00 94.00 444 ASP A C 1
ATOM 3474 O O . ASP A 1 444 ? 10.649 17.100 0.885 1.00 94.00 444 ASP A O 1
ATOM 3478 N N . TRP A 1 445 ? 9.791 15.113 0.298 1.00 93.88 445 TRP A N 1
ATOM 3479 C CA . TRP A 1 445 ? 8.633 15.627 -0.439 1.00 93.88 445 TRP A CA 1
ATOM 3480 C C . TRP A 1 445 ? 7.311 15.429 0.296 1.00 93.88 445 TRP A C 1
ATOM 3482 O O . TRP A 1 445 ? 6.324 16.063 -0.089 1.00 93.88 445 TRP A O 1
ATOM 3492 N N . VAL A 1 446 ? 7.293 14.579 1.321 1.00 94.56 446 VAL A N 1
ATOM 3493 C CA . VAL A 1 446 ? 6.158 14.349 2.215 1.00 94.56 446 VAL A CA 1
ATOM 3494 C C . VAL A 1 446 ? 6.363 15.209 3.452 1.00 94.56 446 VAL A C 1
ATOM 3496 O O . VAL A 1 446 ? 7.194 14.902 4.291 1.00 94.56 446 VAL A O 1
ATOM 3499 N N . VAL A 1 447 ? 5.605 16.294 3.557 1.00 93.44 447 VAL A N 1
ATOM 3500 C CA . VAL A 1 447 ? 5.775 17.302 4.609 1.00 93.44 447 VAL A CA 1
ATOM 3501 C C . VAL A 1 447 ? 4.496 17.476 5.429 1.00 93.44 447 VAL A C 1
ATOM 3503 O O . VAL A 1 447 ? 3.465 16.854 5.164 1.00 93.44 447 VAL A O 1
ATOM 3506 N N . ASN A 1 448 ? 4.538 18.381 6.412 1.00 92.50 448 ASN A N 1
ATOM 3507 C CA . ASN A 1 448 ? 3.398 18.755 7.254 1.00 92.50 448 ASN A CA 1
ATOM 3508 C C . ASN A 1 448 ? 2.776 17.559 8.002 1.00 92.50 448 ASN A C 1
ATOM 3510 O O . ASN A 1 448 ? 1.561 17.531 8.230 1.00 92.50 448 ASN A O 1
ATOM 3514 N N . GLU A 1 449 ? 3.595 16.585 8.416 1.00 93.44 449 GLU A N 1
ATOM 3515 C CA . GLU A 1 449 ? 3.092 15.403 9.123 1.00 93.44 449 GLU A CA 1
ATOM 3516 C C . GLU A 1 449 ? 2.456 15.791 10.466 1.00 93.44 449 GLU A C 1
ATOM 3518 O O . GLU A 1 449 ? 3.094 16.362 11.359 1.00 93.44 449 GLU A O 1
ATOM 3523 N N . SER A 1 450 ? 1.183 15.448 10.637 1.00 91.69 450 SER A N 1
ATOM 3524 C CA . SER A 1 450 ? 0.419 15.713 11.856 1.00 91.69 450 SER A CA 1
ATOM 3525 C C . SER A 1 450 ? -0.484 14.540 12.217 1.00 91.69 450 SER A C 1
ATOM 3527 O O . SER A 1 450 ? -0.893 13.766 11.356 1.00 91.69 450 SER A O 1
ATOM 3529 N N . GLU A 1 451 ? -0.806 14.413 13.506 1.00 90.00 451 GLU A N 1
ATOM 3530 C CA . GLU A 1 451 ? -1.598 13.300 14.042 1.00 90.00 451 GLU A CA 1
ATOM 3531 C C . GLU A 1 451 ? -2.969 13.775 14.555 1.00 90.00 451 GLU A C 1
ATOM 3533 O O . GLU A 1 451 ? -3.178 13.893 15.769 1.00 90.00 451 GLU A O 1
ATOM 3538 N N . PRO A 1 452 ? -3.918 14.132 13.666 1.00 86.88 452 PRO A N 1
ATOM 3539 C CA . PRO A 1 452 ? -5.244 14.551 14.100 1.00 86.88 452 PRO A CA 1
ATOM 3540 C C . PRO A 1 452 ? -5.994 13.396 14.777 1.00 86.88 452 PRO A C 1
ATOM 3542 O O . PRO A 1 452 ? -5.919 12.249 14.341 1.00 86.88 452 PRO A O 1
ATOM 3545 N N . SER A 1 453 ? -6.765 13.708 15.822 1.00 81.81 453 SER A N 1
ATOM 3546 C CA . SER A 1 453 ? -7.690 12.750 16.444 1.00 81.81 453 SER A CA 1
ATOM 3547 C C . SER A 1 453 ? -8.776 12.351 15.441 1.00 81.81 453 SER A C 1
ATOM 3549 O O . SER A 1 453 ? -9.446 13.220 14.878 1.00 81.81 453 SER A O 1
ATOM 3551 N N . THR A 1 454 ? -8.932 11.048 15.212 1.00 81.62 454 THR A N 1
ATOM 3552 C CA . THR A 1 454 ? -9.941 10.464 14.314 1.00 81.62 454 THR A CA 1
ATOM 3553 C C . THR A 1 454 ? -11.091 9.844 15.096 1.00 81.62 454 THR A C 1
ATOM 3555 O O . THR A 1 454 ? -12.238 9.917 14.656 1.00 81.62 454 THR A O 1
ATOM 3558 N N . LYS A 1 455 ? -10.813 9.262 16.270 1.00 82.44 455 LYS A N 1
ATOM 3559 C CA . LYS A 1 455 ? -11.824 8.597 17.099 1.00 82.44 455 LYS A CA 1
ATOM 3560 C C . LYS A 1 455 ? -11.464 8.640 18.582 1.00 82.44 455 LYS A C 1
ATOM 3562 O O . LYS A 1 455 ? -10.322 8.400 18.960 1.00 82.44 455 LYS A O 1
ATOM 3567 N N . ILE A 1 456 ? -12.467 8.866 19.430 1.00 81.50 456 ILE A N 1
ATOM 3568 C CA . ILE A 1 456 ? -12.378 8.640 20.877 1.00 81.50 456 ILE A CA 1
ATOM 3569 C C . ILE A 1 456 ? -13.348 7.513 21.235 1.00 81.50 456 ILE A C 1
ATOM 3571 O O . ILE A 1 456 ? -14.533 7.593 20.910 1.00 81.50 456 ILE A O 1
ATOM 3575 N N . GLY A 1 457 ? -12.846 6.453 21.865 1.00 80.06 457 GLY A N 1
ATOM 3576 C CA . GLY A 1 457 ? -13.638 5.285 22.259 1.00 80.06 457 GLY A CA 1
ATOM 3577 C C . GLY A 1 457 ? -13.275 4.786 23.652 1.00 80.06 457 GLY A C 1
ATOM 3578 O O . GLY A 1 457 ? -12.265 5.197 24.212 1.00 80.06 457 GLY A O 1
ATOM 3579 N N . GLU A 1 458 ? -14.105 3.921 24.225 1.00 79.69 458 GLU A N 1
ATOM 3580 C CA . GLU A 1 458 ? -13.892 3.364 25.564 1.00 79.69 458 GLU A CA 1
ATOM 3581 C C . GLU A 1 458 ? -12.933 2.167 25.551 1.00 79.69 458 GLU A C 1
ATOM 3583 O O . GLU A 1 458 ? -12.938 1.349 24.628 1.00 79.69 458 GLU A O 1
ATOM 3588 N N . VAL A 1 459 ? -12.083 2.086 26.576 1.00 75.94 459 VAL A N 1
ATOM 3589 C CA . VAL A 1 459 ? -11.147 0.985 26.820 1.00 75.94 459 VAL A CA 1
ATOM 3590 C C . VAL A 1 459 ? -11.715 0.120 27.934 1.00 75.94 459 VAL A C 1
ATOM 3592 O O . VAL A 1 459 ? -11.904 0.611 29.038 1.00 75.94 459 VAL A O 1
ATOM 3595 N N . ASN A 1 460 ? -11.924 -1.168 27.649 1.00 68.56 460 ASN A N 1
ATOM 3596 C CA . ASN A 1 460 ? -12.279 -2.207 28.624 1.00 68.56 460 ASN A CA 1
ATOM 3597 C C . ASN A 1 460 ? -13.366 -1.790 29.643 1.00 68.56 460 ASN A C 1
ATOM 3599 O O . ASN A 1 460 ? -13.055 -1.502 30.800 1.00 68.56 460 ASN A O 1
ATOM 3603 N N . PRO A 1 461 ? -14.654 -1.876 29.265 1.00 67.44 461 PRO A N 1
ATOM 3604 C CA . PRO A 1 461 ? -15.792 -1.508 30.118 1.00 67.44 461 PRO A CA 1
ATOM 3605 C C . PRO A 1 461 ? -15.892 -2.233 31.468 1.00 67.44 461 PRO A C 1
ATOM 3607 O O . PRO A 1 461 ? -16.715 -1.887 32.309 1.00 67.44 461 PRO A O 1
ATOM 3610 N N . SER A 1 462 ? -15.120 -3.304 31.660 1.00 63.59 462 SER A N 1
ATOM 3611 C CA . SER A 1 462 ? -15.092 -4.089 32.894 1.00 63.59 462 SER A CA 1
ATOM 3612 C C . SER A 1 462 ? -14.293 -3.434 34.022 1.00 63.59 462 SER A C 1
ATOM 3614 O O . SER A 1 462 ? -14.483 -3.809 35.174 1.00 63.59 462 SER A O 1
ATOM 3616 N N . GLU A 1 463 ? -13.391 -2.500 33.705 1.00 73.50 463 GLU A N 1
ATOM 3617 C CA . GLU A 1 463 ? -12.577 -1.773 34.696 1.00 73.50 463 GLU A CA 1
ATOM 3618 C C . GLU A 1 463 ? -13.108 -0.359 34.974 1.00 73.50 463 GLU A C 1
ATOM 3620 O O . GLU A 1 463 ? -12.648 0.294 35.908 1.00 73.50 463 GLU A O 1
ATOM 3625 N N . ALA A 1 464 ? -14.074 0.114 34.180 1.00 79.69 464 ALA A N 1
ATOM 3626 C CA . ALA A 1 464 ? -14.707 1.410 34.367 1.00 79.69 464 ALA A CA 1
ATOM 3627 C C . ALA A 1 464 ? -15.765 1.346 35.483 1.00 79.69 464 ALA A C 1
ATOM 3629 O O . ALA A 1 464 ? -16.753 0.611 35.386 1.00 79.69 464 ALA A O 1
ATOM 3630 N N . ASP A 1 465 ? -15.574 2.147 36.528 1.00 85.62 465 ASP A N 1
ATOM 3631 C CA . ASP A 1 465 ? -16.560 2.370 37.585 1.00 85.62 465 ASP A CA 1
ATOM 3632 C C . ASP A 1 465 ? -17.130 3.789 37.504 1.00 85.62 465 ASP A C 1
ATOM 3634 O O . ASP A 1 465 ? -16.752 4.580 36.637 1.00 85.62 465 ASP A O 1
ATOM 3638 N N . ILE A 1 466 ? -18.081 4.113 38.379 1.00 85.50 466 ILE A N 1
ATOM 3639 C CA . ILE A 1 466 ? -18.741 5.423 38.368 1.00 85.50 466 ILE A CA 1
ATOM 3640 C C . ILE A 1 466 ? -17.765 6.607 38.500 1.00 85.50 466 ILE A C 1
ATOM 3642 O O . ILE A 1 466 ? -17.991 7.644 37.888 1.00 85.50 466 ILE A O 1
ATOM 3646 N N . ASN A 1 467 ? -16.646 6.436 39.204 1.00 85.44 467 ASN A N 1
ATOM 3647 C CA . ASN A 1 467 ? -15.683 7.500 39.486 1.00 85.44 467 ASN A CA 1
ATOM 3648 C C . ASN A 1 467 ? -14.528 7.549 38.480 1.00 85.44 467 ASN A C 1
ATOM 3650 O O . ASN A 1 467 ? -13.786 8.533 38.443 1.00 85.44 467 ASN A O 1
ATOM 3654 N N . GLN A 1 468 ? -14.299 6.483 37.715 1.00 88.44 468 GLN A N 1
ATOM 3655 C CA . GLN A 1 468 ? -13.191 6.416 36.777 1.00 88.44 468 GLN A CA 1
ATOM 3656 C C . GLN A 1 468 ? -13.542 5.568 35.562 1.00 88.44 468 GLN A C 1
ATOM 3658 O O . GLN A 1 468 ? -13.843 4.383 35.664 1.00 88.44 468 GLN A O 1
ATOM 3663 N N . GLN A 1 469 ? -13.407 6.167 34.385 1.00 90.94 469 GLN A N 1
ATOM 3664 C CA . GLN A 1 469 ? -13.518 5.481 33.108 1.00 90.94 469 GLN A CA 1
ATOM 3665 C C . GLN A 1 469 ? -12.201 5.602 32.336 1.00 90.94 469 GLN A C 1
ATOM 3667 O O . GLN A 1 469 ? -11.371 6.490 32.580 1.00 90.94 469 GLN A O 1
ATOM 3672 N N . PHE A 1 470 ? -12.016 4.709 31.370 1.00 87.19 470 PHE A N 1
ATOM 3673 C CA . PHE A 1 470 ? -10.818 4.637 30.544 1.00 87.19 470 PHE A CA 1
ATOM 3674 C C . PHE A 1 470 ? -11.215 4.812 29.084 1.00 87.19 470 PHE A C 1
ATOM 3676 O O . PHE A 1 470 ? -12.056 4.091 28.559 1.00 87.19 470 PHE A O 1
ATOM 3683 N N . LEU A 1 471 ? -10.615 5.791 28.420 1.00 86.50 471 LEU A N 1
ATOM 3684 C CA . LEU A 1 471 ? -10.844 6.078 27.012 1.00 86.50 471 LEU A CA 1
ATOM 3685 C C . LEU A 1 471 ? -9.538 5.932 26.242 1.00 86.50 471 LEU A C 1
ATOM 3687 O O . LEU A 1 471 ? -8.443 6.032 26.795 1.00 86.50 471 LEU A O 1
ATOM 3691 N N . TYR A 1 472 ? -9.662 5.740 24.941 1.00 86.12 472 TYR A N 1
ATOM 3692 C CA . TYR A 1 472 ? -8.569 5.810 24.000 1.00 86.12 472 TYR A CA 1
ATOM 3693 C C . TYR A 1 472 ? -8.819 6.933 22.999 1.00 86.12 472 TYR A C 1
ATOM 3695 O O . TYR A 1 472 ? -9.947 7.157 22.559 1.00 86.12 472 TYR A O 1
ATOM 3703 N N . ASN A 1 473 ? -7.758 7.657 22.656 1.00 84.62 473 ASN A N 1
ATOM 3704 C CA . ASN A 1 473 ? -7.735 8.612 21.561 1.00 84.62 473 ASN A CA 1
ATOM 3705 C C . ASN A 1 473 ? -6.937 7.998 20.414 1.00 84.62 473 ASN A C 1
ATOM 3707 O O . ASN A 1 473 ? -5.710 7.879 20.499 1.00 84.62 473 ASN A O 1
ATOM 3711 N N . GLN A 1 474 ? -7.651 7.617 19.364 1.00 87.19 474 GLN A N 1
ATOM 3712 C CA . GLN A 1 474 ? -7.076 7.158 18.117 1.00 87.19 474 GLN A CA 1
ATOM 3713 C C . GLN A 1 474 ? -6.785 8.374 17.239 1.00 87.19 474 GLN A C 1
ATOM 3715 O O . GLN A 1 474 ? -7.674 9.195 16.989 1.00 87.19 474 GLN A O 1
ATOM 3720 N N . SER A 1 475 ? -5.539 8.502 16.793 1.00 89.62 475 SER A N 1
ATOM 3721 C CA . SER A 1 475 ? -5.144 9.497 15.796 1.00 89.62 475 SER A CA 1
ATOM 3722 C C . SER A 1 475 ? -4.968 8.852 14.429 1.00 89.62 475 SER A C 1
ATOM 3724 O O . SER A 1 475 ? -4.584 7.689 14.333 1.00 89.62 475 SER A O 1
ATOM 3726 N N . GLY A 1 476 ? -5.233 9.611 13.371 1.00 91.12 476 GLY A N 1
ATOM 3727 C CA . GLY A 1 476 ? -4.784 9.298 12.016 1.00 91.12 476 GLY A CA 1
ATOM 3728 C C . GLY A 1 476 ? -3.466 10.002 11.709 1.00 91.12 476 GLY A C 1
ATOM 3729 O O . GLY A 1 476 ? -3.032 10.843 12.490 1.00 91.12 476 GLY A O 1
ATOM 3730 N N . LEU A 1 477 ? -2.841 9.693 10.575 1.00 93.69 477 LEU A N 1
ATOM 3731 C CA . LEU A 1 477 ? -1.678 10.437 10.078 1.00 93.69 477 LEU A CA 1
ATOM 3732 C C . LEU A 1 477 ? -2.109 11.291 8.890 1.00 93.69 477 LEU A C 1
ATOM 3734 O O . LEU A 1 477 ? -2.585 10.757 7.889 1.00 93.69 477 LEU A O 1
ATOM 3738 N N . ARG A 1 478 ? -1.945 12.607 9.003 1.00 93.69 478 ARG A N 1
ATOM 3739 C CA . ARG A 1 478 ? -2.131 13.569 7.914 1.00 93.69 478 ARG A CA 1
ATOM 3740 C C . ARG A 1 478 ? -0.769 14.006 7.405 1.00 93.69 478 ARG A C 1
ATOM 3742 O O . ARG A 1 478 ? 0.083 14.372 8.210 1.00 93.69 478 ARG A O 1
ATOM 3749 N N . VAL A 1 479 ? -0.601 13.997 6.093 1.00 95.75 479 VAL A N 1
ATOM 3750 C CA . VAL A 1 479 ? 0.627 14.394 5.393 1.00 95.75 479 VAL A CA 1
ATOM 3751 C C . VAL A 1 479 ? 0.277 15.216 4.156 1.00 95.75 479 VAL A C 1
ATOM 3753 O O . VAL A 1 479 ? -0.858 15.171 3.674 1.00 95.75 479 VAL A O 1
ATOM 3756 N N . ASP A 1 480 ? 1.250 15.956 3.639 1.00 95.81 480 ASP A N 1
ATOM 3757 C CA . ASP A 1 480 ? 1.151 16.729 2.404 1.00 95.81 480 ASP A CA 1
ATOM 3758 C C . ASP A 1 480 ? 2.280 16.335 1.451 1.00 95.81 480 ASP A C 1
ATOM 3760 O O . ASP A 1 480 ? 3.452 16.629 1.689 1.00 95.81 480 ASP A O 1
ATOM 3764 N N . ASN A 1 481 ? 1.929 15.632 0.378 1.00 95.56 481 ASN A N 1
ATOM 3765 C CA . ASN A 1 481 ? 2.876 15.250 -0.656 1.00 95.56 481 ASN A CA 1
ATOM 3766 C C . ASN A 1 481 ? 2.977 16.352 -1.714 1.00 95.56 481 ASN A C 1
ATOM 3768 O O . ASN A 1 481 ? 2.050 16.594 -2.488 1.00 95.56 481 ASN A O 1
ATOM 3772 N N . THR A 1 482 ? 4.146 16.981 -1.789 1.00 94.06 482 THR A N 1
ATOM 3773 C CA . THR A 1 482 ? 4.429 18.083 -2.720 1.00 94.06 482 THR A CA 1
ATOM 3774 C C . THR A 1 482 ? 4.565 17.650 -4.186 1.00 94.06 482 THR A C 1
ATOM 3776 O O . THR A 1 482 ? 4.621 18.510 -5.071 1.00 94.06 482 THR A O 1
ATOM 3779 N N . GLN A 1 483 ? 4.612 16.344 -4.471 1.00 92.81 483 GLN A N 1
ATOM 3780 C CA . GLN A 1 483 ? 4.671 15.802 -5.828 1.00 92.81 483 GLN A CA 1
ATOM 3781 C C . GLN A 1 483 ? 3.283 15.613 -6.447 1.00 92.81 483 GLN A C 1
ATOM 3783 O O . GLN A 1 483 ? 2.271 15.430 -5.775 1.00 92.81 483 GLN A O 1
ATOM 3788 N N . SER A 1 484 ? 3.248 15.617 -7.782 1.00 92.19 484 SER A N 1
ATOM 3789 C CA . SER A 1 484 ? 2.022 15.398 -8.571 1.00 92.19 484 SER A CA 1
ATOM 3790 C C . SER A 1 484 ? 1.589 13.926 -8.682 1.00 92.19 484 SER A C 1
ATOM 3792 O O . SER A 1 484 ? 0.575 13.633 -9.311 1.00 92.19 484 SER A O 1
ATOM 3794 N N . PHE A 1 485 ? 2.334 13.009 -8.062 1.00 92.94 485 PHE A N 1
ATOM 3795 C CA . PHE A 1 485 ? 2.085 11.566 -8.021 1.00 92.94 485 PHE A CA 1
ATOM 3796 C C . PHE A 1 485 ? 2.239 11.036 -6.588 1.00 92.94 485 PHE A C 1
ATOM 3798 O O . PHE A 1 485 ? 2.784 11.727 -5.729 1.00 92.94 485 PHE A O 1
ATOM 3805 N N . GLY A 1 486 ? 1.746 9.821 -6.332 1.00 94.62 486 GLY A N 1
ATOM 3806 C CA . GLY A 1 486 ? 1.824 9.177 -5.019 1.00 94.62 486 GLY A CA 1
ATOM 3807 C C . GLY A 1 486 ? 3.108 8.376 -4.789 1.00 94.62 486 GLY A C 1
ATOM 3808 O O . GLY A 1 486 ? 3.756 7.946 -5.743 1.00 94.62 486 GLY A O 1
ATOM 3809 N N . PHE A 1 487 ? 3.449 8.176 -3.519 1.00 95.94 487 PHE A N 1
ATOM 3810 C CA . PHE A 1 487 ? 4.467 7.229 -3.071 1.00 95.94 487 PHE A CA 1
ATOM 3811 C C . PHE A 1 487 ? 3.780 6.024 -2.440 1.00 95.94 487 PHE A C 1
ATOM 3813 O O . PHE A 1 487 ? 2.951 6.197 -1.549 1.00 95.94 487 PHE A O 1
ATOM 3820 N N . ASP A 1 488 ? 4.147 4.827 -2.875 1.00 94.50 488 ASP A N 1
ATOM 3821 C CA . ASP A 1 488 ? 3.601 3.586 -2.329 1.00 94.50 488 ASP A CA 1
ATOM 3822 C C . ASP A 1 488 ? 4.519 3.047 -1.221 1.00 94.50 488 ASP A C 1
ATOM 3824 O O . ASP A 1 488 ? 5.737 3.256 -1.264 1.00 94.50 488 ASP A O 1
ATOM 3828 N N . ASP A 1 489 ? 3.935 2.347 -0.244 1.00 93.44 489 ASP A N 1
ATOM 3829 C CA . ASP A 1 489 ? 4.649 1.665 0.853 1.00 93.44 489 ASP A CA 1
ATOM 3830 C C . ASP A 1 489 ? 5.646 2.563 1.617 1.00 93.44 489 ASP A C 1
ATOM 3832 O O . ASP A 1 489 ? 6.776 2.177 1.925 1.00 93.44 489 ASP A O 1
ATOM 3836 N N . VAL A 1 490 ? 5.243 3.799 1.932 1.00 95.31 490 VAL A N 1
ATOM 3837 C CA . VAL A 1 490 ? 6.081 4.721 2.710 1.00 95.31 490 VAL A CA 1
ATOM 3838 C C . VAL A 1 490 ? 6.124 4.271 4.164 1.00 95.31 490 VAL A C 1
ATOM 3840 O O . VAL A 1 490 ? 5.079 4.156 4.801 1.00 95.31 490 VAL A O 1
ATOM 3843 N N . ASP A 1 491 ? 7.321 4.078 4.720 1.00 94.69 491 ASP A N 1
ATOM 3844 C CA . ASP A 1 491 ? 7.512 3.787 6.142 1.00 94.69 491 ASP A CA 1
ATOM 3845 C C . ASP A 1 491 ? 7.103 4.993 7.006 1.00 94.69 491 ASP A C 1
ATOM 3847 O O . ASP A 1 491 ? 7.746 6.053 7.019 1.00 94.69 491 ASP A O 1
ATOM 3851 N N . ILE A 1 492 ? 6.019 4.798 7.754 1.00 95.19 492 ILE A N 1
ATOM 3852 C CA . ILE A 1 492 ? 5.426 5.760 8.686 1.00 95.19 492 ILE A CA 1
ATOM 3853 C C . ILE A 1 492 ? 5.637 5.364 10.153 1.00 95.19 492 ILE A C 1
ATOM 3855 O O . ILE A 1 492 ? 5.142 6.053 11.048 1.00 95.19 492 ILE A O 1
ATOM 3859 N N . SER A 1 493 ? 6.399 4.300 10.431 1.00 92.19 493 SER A N 1
ATOM 3860 C CA . SER A 1 493 ? 6.629 3.767 11.785 1.00 92.19 493 SER A CA 1
ATOM 3861 C C . SER A 1 493 ? 7.316 4.753 12.736 1.00 92.19 493 SER A C 1
ATOM 3863 O O . SER A 1 493 ? 7.218 4.637 13.957 1.00 92.19 493 SER A O 1
ATOM 3865 N N . SER A 1 494 ? 7.987 5.769 12.187 1.00 90.62 494 SER A N 1
ATOM 3866 C CA . SER A 1 494 ? 8.592 6.858 12.964 1.00 90.62 494 SER A CA 1
ATOM 3867 C C . SER A 1 494 ? 7.570 7.797 13.626 1.00 90.62 494 SER A C 1
ATOM 3869 O O . SER A 1 494 ? 7.923 8.501 14.574 1.00 90.62 494 SER A O 1
ATOM 3871 N N . LYS A 1 495 ? 6.316 7.807 13.152 1.00 90.69 495 LYS A N 1
ATOM 3872 C CA . LYS A 1 495 ? 5.192 8.577 13.720 1.00 90.69 495 LYS A CA 1
ATOM 3873 C C . LYS A 1 495 ? 4.081 7.666 14.242 1.00 90.69 495 LYS A C 1
ATOM 3875 O O . LYS A 1 495 ? 3.522 7.921 15.303 1.00 90.69 495 LYS A O 1
ATOM 3880 N N . CYS A 1 496 ? 3.782 6.588 13.523 1.00 91.94 496 CYS A N 1
ATOM 3881 C CA . CYS A 1 496 ? 2.683 5.685 13.840 1.00 91.94 496 CYS A CA 1
ATOM 3882 C C . CYS A 1 496 ? 3.161 4.410 14.535 1.00 91.94 496 CYS A C 1
ATOM 3884 O O . CYS A 1 496 ? 4.057 3.718 14.065 1.00 91.94 496 CYS A O 1
ATOM 3886 N N . SER A 1 497 ? 2.511 4.069 15.645 1.00 88.94 497 SER A N 1
ATOM 3887 C CA . SER A 1 497 ? 2.794 2.864 16.437 1.00 88.94 497 SER A CA 1
ATOM 3888 C C . SER A 1 497 ? 1.965 1.645 16.026 1.00 88.94 497 SER A C 1
ATOM 3890 O O . SER A 1 497 ? 2.357 0.519 16.327 1.00 88.94 497 SER A O 1
ATOM 3892 N N . LEU A 1 498 ? 0.827 1.846 15.352 1.00 87.31 498 LEU A N 1
ATOM 3893 C CA . LEU A 1 498 ? -0.087 0.766 14.949 1.00 87.31 498 LEU A CA 1
ATOM 3894 C C . LEU A 1 498 ? 0.086 0.331 13.492 1.00 87.31 498 LEU A C 1
ATOM 3896 O O . LEU A 1 498 ? -0.142 -0.831 13.169 1.00 87.31 498 LEU A O 1
ATOM 3900 N N . THR A 1 499 ? 0.451 1.271 12.621 1.00 88.31 499 THR A N 1
ATOM 3901 C CA . THR A 1 499 ? 0.628 1.051 11.182 1.00 88.31 499 THR A CA 1
ATOM 3902 C C . THR A 1 499 ? 2.060 1.422 10.820 1.00 88.31 499 THR A C 1
ATOM 3904 O O . THR A 1 499 ? 2.496 2.519 11.157 1.00 88.31 499 THR A O 1
ATOM 3907 N N . SER A 1 500 ? 2.797 0.522 10.166 1.00 91.81 500 SER A N 1
ATOM 3908 C CA . SER A 1 500 ? 4.209 0.742 9.826 1.00 91.81 500 SER A CA 1
ATOM 3909 C C . SER A 1 500 ? 4.423 1.349 8.443 1.00 91.81 500 SER A C 1
ATOM 3911 O O . SER A 1 500 ? 5.408 2.052 8.264 1.00 91.81 500 SER A O 1
ATOM 3913 N N . SER A 1 501 ? 3.523 1.117 7.484 1.00 93.44 501 SER A N 1
ATOM 3914 C CA . SER A 1 501 ? 3.601 1.725 6.153 1.00 93.44 501 SER A CA 1
ATOM 3915 C C . SER A 1 501 ? 2.236 2.157 5.619 1.00 93.44 501 SER A C 1
ATOM 3917 O O . SER A 1 501 ? 1.200 1.651 6.058 1.00 93.44 501 SER A O 1
ATOM 3919 N N . ALA A 1 502 ? 2.232 3.139 4.719 1.00 95.06 502 ALA A N 1
ATOM 3920 C CA . ALA A 1 502 ? 1.030 3.612 4.039 1.00 95.06 502 ALA A CA 1
ATOM 3921 C C . ALA A 1 502 ? 1.355 4.190 2.657 1.00 95.06 502 ALA A C 1
ATOM 3923 O O . ALA A 1 502 ? 2.442 4.727 2.436 1.00 95.06 502 ALA A O 1
ATOM 3924 N N . ASP A 1 503 ? 0.372 4.137 1.761 1.00 95.50 503 ASP A N 1
ATOM 3925 C CA . ASP A 1 503 ? 0.442 4.821 0.473 1.00 95.50 503 ASP A CA 1
ATOM 3926 C C . ASP A 1 503 ? 0.104 6.304 0.663 1.00 95.50 503 ASP A C 1
ATOM 3928 O O . ASP A 1 503 ? -0.897 6.667 1.291 1.00 95.50 503 ASP A O 1
ATOM 3932 N N . ILE A 1 504 ? 0.946 7.174 0.114 1.00 95.44 504 ILE A N 1
ATOM 3933 C CA . ILE A 1 504 ? 0.835 8.625 0.236 1.00 95.44 504 ILE A CA 1
ATOM 3934 C C . ILE A 1 504 ? 0.477 9.208 -1.136 1.00 95.44 504 ILE A C 1
ATOM 3936 O O . ILE A 1 504 ? 1.368 9.396 -1.970 1.00 95.44 504 ILE A O 1
ATOM 3940 N N . PRO A 1 505 ? -0.806 9.520 -1.408 1.00 95.56 505 PRO A N 1
ATOM 3941 C CA . PRO A 1 505 ? -1.214 10.124 -2.673 1.00 95.56 505 PRO A CA 1
ATOM 3942 C C . PRO A 1 505 ? -0.652 11.546 -2.821 1.00 95.56 505 PRO A C 1
ATOM 3944 O O . PRO A 1 505 ? -0.121 12.124 -1.877 1.00 95.56 505 PRO A O 1
ATOM 3947 N N . SER A 1 506 ? -0.766 12.126 -4.017 1.00 94.81 506 SER A N 1
ATOM 3948 C CA . SER A 1 506 ? -0.374 13.520 -4.267 1.00 94.81 506 SER A CA 1
ATOM 3949 C C . SER A 1 506 ? -1.213 14.509 -3.449 1.00 94.81 506 SER A C 1
ATOM 3951 O O . SER A 1 506 ? -2.440 14.370 -3.397 1.00 94.81 506 SER A O 1
ATOM 3953 N N . GLY A 1 507 ? -0.583 15.563 -2.933 1.00 94.38 507 GLY A N 1
ATOM 3954 C CA . GLY A 1 507 ? -1.224 16.605 -2.138 1.00 94.38 507 GLY A CA 1
ATOM 3955 C C . GLY A 1 507 ? -1.540 16.185 -0.703 1.00 94.38 507 GLY A C 1
ATOM 3956 O O . GLY A 1 507 ? -1.007 15.211 -0.169 1.00 94.38 507 GLY A O 1
ATOM 3957 N N . GLU A 1 508 ? -2.425 16.950 -0.068 1.00 95.12 508 GLU A N 1
ATOM 3958 C CA . GLU A 1 508 ? -2.775 16.766 1.334 1.00 95.12 508 GLU A CA 1
ATOM 3959 C C . GLU A 1 508 ? -3.792 15.637 1.541 1.00 95.12 508 GLU A C 1
ATOM 3961 O O . GLU A 1 508 ? -4.870 15.628 0.939 1.00 95.12 508 GLU A O 1
ATOM 3966 N N . SER A 1 509 ? -3.473 14.695 2.429 1.00 91.38 509 SER A N 1
ATOM 3967 C CA . SER A 1 509 ? -4.317 13.528 2.696 1.00 91.38 509 SER A CA 1
ATOM 3968 C C . SER A 1 509 ? -4.149 12.971 4.113 1.00 91.38 509 SER A C 1
ATOM 3970 O O . SER A 1 509 ? -3.145 13.204 4.785 1.00 91.38 509 SER A O 1
ATOM 3972 N N . ILE A 1 510 ? -5.166 12.238 4.581 1.00 91.38 510 ILE A N 1
ATOM 3973 C CA . ILE A 1 510 ? -5.076 11.383 5.772 1.00 91.38 510 ILE A CA 1
ATOM 3974 C C . ILE A 1 510 ? -4.775 9.969 5.272 1.00 91.38 510 ILE A C 1
ATOM 3976 O O . ILE A 1 510 ? -5.622 9.364 4.620 1.00 91.38 510 ILE A O 1
ATOM 3980 N N . VAL A 1 511 ? -3.574 9.468 5.554 1.00 91.38 511 VAL 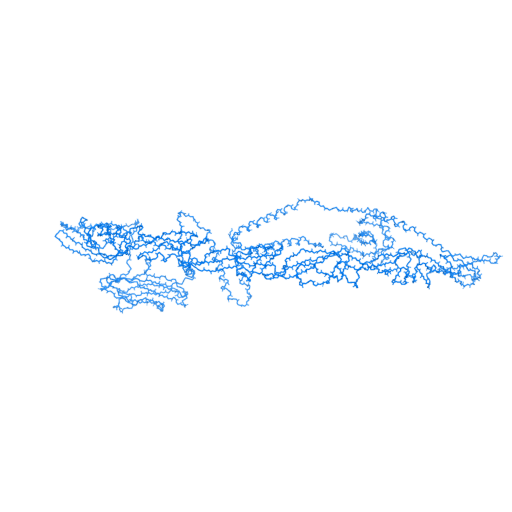A N 1
ATOM 3981 C CA . VAL A 1 511 ? -3.042 8.215 4.981 1.00 91.38 511 VAL A CA 1
ATOM 3982 C C . VAL A 1 511 ? -3.286 6.994 5.868 1.00 91.38 511 VAL A C 1
ATOM 3984 O O . VAL A 1 511 ? -3.174 5.859 5.425 1.00 91.38 511 VAL A O 1
ATOM 3987 N N . THR A 1 512 ? -3.676 7.210 7.124 1.00 90.62 512 THR A N 1
ATOM 3988 C CA . THR A 1 512 ? -4.183 6.152 8.006 1.00 90.62 512 THR A CA 1
ATOM 3989 C C . THR A 1 512 ? -5.207 6.722 8.979 1.00 90.62 512 THR A C 1
ATOM 3991 O O . THR A 1 512 ? -5.050 7.839 9.472 1.00 90.62 512 THR A O 1
ATOM 3994 N N . GLU A 1 513 ? -6.251 5.947 9.273 1.00 82.81 513 GLU A N 1
ATOM 3995 C CA . GLU A 1 513 ? -7.258 6.262 10.296 1.00 82.81 513 GLU A CA 1
ATOM 3996 C C . GLU A 1 513 ? -6.821 5.818 11.709 1.00 82.81 513 GLU A C 1
ATOM 3998 O O . GLU A 1 513 ? -7.436 6.220 12.700 1.00 82.81 513 GLU A O 1
ATOM 4003 N N . ALA A 1 514 ? -5.756 5.007 11.799 1.00 85.75 514 ALA A N 1
ATOM 4004 C CA . ALA A 1 514 ? -5.270 4.334 13.001 1.00 85.75 514 ALA A CA 1
ATOM 4005 C C . ALA A 1 514 ? -3.730 4.389 13.093 1.00 85.75 514 ALA A C 1
ATOM 4007 O O . ALA A 1 514 ? -3.039 3.383 12.941 1.00 85.75 514 ALA A O 1
ATOM 4008 N N . CYS A 1 515 ? -3.187 5.577 13.339 1.00 87.94 515 CYS A N 1
ATOM 4009 C CA . CYS A 1 515 ? -1.759 5.829 13.518 1.00 87.94 515 CYS A CA 1
ATOM 4010 C C . CYS A 1 515 ? -1.291 5.484 14.940 1.00 87.94 515 CYS A C 1
ATOM 4012 O O . CYS A 1 515 ? -0.435 4.614 15.117 1.00 87.94 515 CYS A O 1
ATOM 4014 N N . ASN A 1 516 ? -1.886 6.119 15.956 1.00 86.88 516 ASN A N 1
ATOM 4015 C CA . ASN A 1 516 ? -1.571 5.901 17.370 1.00 86.88 516 ASN A CA 1
ATOM 4016 C C . ASN A 1 516 ? -2.841 5.667 18.185 1.00 86.88 516 ASN A C 1
ATOM 4018 O O . ASN A 1 516 ? -3.914 6.154 17.825 1.00 86.88 516 ASN A O 1
ATOM 4022 N N . ASN A 1 517 ? -2.707 4.938 19.297 1.00 86.19 517 ASN A N 1
ATOM 4023 C CA . ASN A 1 517 ? -3.788 4.749 20.257 1.00 86.19 517 ASN A CA 1
ATOM 4024 C C . ASN A 1 517 ? -3.343 5.125 21.672 1.00 86.19 517 ASN A C 1
ATOM 4026 O O . ASN A 1 517 ? -2.704 4.333 22.364 1.00 86.19 517 ASN A O 1
ATOM 4030 N N . ASN A 1 518 ? -3.676 6.339 22.105 1.00 83.56 518 ASN A N 1
ATOM 4031 C CA . ASN A 1 518 ? -3.290 6.830 23.425 1.00 83.56 518 ASN A CA 1
ATOM 4032 C C . ASN A 1 518 ? -4.432 6.623 24.418 1.00 83.56 518 ASN A C 1
ATOM 4034 O O . ASN A 1 518 ? -5.490 7.237 24.282 1.00 83.56 518 ASN A O 1
ATOM 4038 N N . SER A 1 519 ? -4.214 5.793 25.436 1.00 85.25 519 SER A N 1
ATOM 4039 C CA . SER A 1 519 ? -5.168 5.611 26.531 1.00 85.25 519 SER A CA 1
ATOM 4040 C C . SER A 1 519 ? -5.064 6.741 27.554 1.00 85.25 519 SER A C 1
ATOM 4042 O O . SER A 1 519 ? -3.963 7.137 27.941 1.00 85.25 519 SER A O 1
ATOM 4044 N N . PHE A 1 520 ? -6.197 7.218 28.052 1.00 85.56 520 PHE A N 1
ATOM 4045 C CA . PHE A 1 520 ? -6.269 8.166 29.157 1.00 85.56 520 PHE A CA 1
ATOM 4046 C C . PHE A 1 520 ? -7.481 7.852 30.039 1.00 85.56 520 PHE A C 1
ATOM 4048 O O . PHE A 1 520 ? -8.503 7.362 29.565 1.00 85.56 520 PHE A O 1
ATOM 4055 N N . SER A 1 521 ? -7.372 8.143 31.332 1.00 88.38 521 SER A N 1
ATOM 4056 C CA . SER A 1 521 ? -8.448 7.920 32.299 1.00 88.38 521 SER A CA 1
ATOM 4057 C C . SER A 1 521 ? -9.011 9.232 32.820 1.00 88.38 521 SER A C 1
ATOM 4059 O O . SER A 1 521 ? -8.311 10.247 32.869 1.00 88.38 521 SER A O 1
ATOM 4061 N N . GLY A 1 522 ? -10.254 9.207 33.270 1.00 87.25 522 GLY A N 1
ATOM 4062 C CA . GLY A 1 522 ? -10.895 10.356 33.880 1.00 87.25 522 GLY A CA 1
ATOM 4063 C C . GLY A 1 522 ? -12.288 10.024 34.370 1.00 87.25 522 GLY A C 1
ATOM 4064 O O . GLY A 1 522 ? -12.794 8.932 34.150 1.00 87.25 522 GLY A O 1
ATOM 4065 N N . ASP A 1 523 ? -12.873 10.996 35.049 1.00 89.94 523 ASP A N 1
ATOM 4066 C CA . ASP A 1 523 ? -14.220 10.906 35.582 1.00 89.94 523 ASP A CA 1
ATOM 4067 C C . ASP A 1 523 ? -15.153 11.759 34.712 1.00 89.94 523 ASP A C 1
ATOM 4069 O O . ASP A 1 523 ? -15.105 12.999 34.756 1.00 89.94 523 ASP A O 1
ATOM 4073 N N . TRP A 1 524 ? -15.938 11.097 33.867 1.00 91.06 524 TRP A N 1
ATOM 4074 C CA . TRP A 1 524 ? -16.867 11.696 32.906 1.00 91.06 524 TRP A CA 1
ATOM 4075 C C . TRP A 1 524 ? -18.330 11.374 33.186 1.00 91.06 524 TRP A C 1
ATOM 4077 O O . TRP A 1 524 ? -19.201 11.926 32.509 1.00 91.06 524 TRP A O 1
ATOM 4087 N N . ILE A 1 525 ? -18.610 10.546 34.187 1.00 91.06 525 ILE A N 1
ATOM 4088 C CA . ILE A 1 525 ? -19.950 10.433 34.743 1.00 91.06 525 ILE A CA 1
ATOM 4089 C C . ILE A 1 525 ? -20.069 11.479 35.852 1.00 91.06 525 ILE A C 1
ATOM 4091 O O . ILE A 1 525 ? -19.219 11.599 36.718 1.00 91.06 525 ILE A O 1
ATOM 4095 N N . LYS A 1 526 ? -21.065 12.357 35.763 1.00 90.25 526 LYS A N 1
ATOM 4096 C CA . LYS A 1 526 ? -21.252 13.485 36.687 1.00 90.25 526 LYS A CA 1
ATOM 4097 C C . LYS A 1 526 ? -22.684 13.549 37.172 1.00 90.25 526 LYS A C 1
ATOM 4099 O O . LYS A 1 526 ? -23.582 12.999 36.544 1.00 90.25 526 LYS A O 1
ATOM 4104 N N . ASN A 1 527 ? -22.897 14.309 38.246 1.00 89.75 527 ASN A N 1
ATOM 4105 C CA . ASN A 1 527 ? -24.214 14.503 38.859 1.00 89.75 527 ASN A CA 1
ATOM 4106 C C . ASN A 1 527 ? -24.865 13.160 39.221 1.00 89.75 527 ASN A C 1
ATOM 4108 O O . ASN A 1 527 ? -26.010 12.903 38.871 1.00 89.75 527 ASN A O 1
ATOM 4112 N N . GLU A 1 528 ? -24.088 12.290 39.862 1.00 90.50 528 GLU A N 1
ATOM 4113 C CA . GLU A 1 528 ? -24.544 10.983 40.318 1.00 90.50 528 GLU A CA 1
ATOM 4114 C C . GLU A 1 528 ? -25.554 11.149 41.457 1.00 90.50 528 GLU A C 1
ATOM 4116 O O . GLU A 1 528 ? -25.221 11.597 42.557 1.0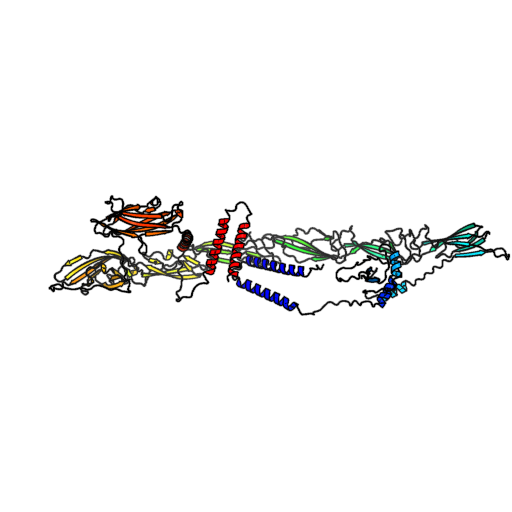0 90.50 528 GLU A O 1
ATOM 4121 N N . GLU A 1 529 ? -26.797 10.768 41.201 1.00 88.06 529 GLU A N 1
ATOM 4122 C CA . GLU A 1 529 ? -27.867 10.721 42.183 1.00 88.06 529 GLU A CA 1
ATOM 4123 C C . GLU A 1 529 ? -28.294 9.268 42.399 1.00 88.06 529 GLU A C 1
ATOM 4125 O O . GLU A 1 529 ? -28.708 8.568 41.474 1.00 88.06 529 GLU A O 1
ATOM 4130 N N . SER A 1 530 ? -28.210 8.804 43.647 1.00 85.88 530 SER A N 1
ATOM 4131 C CA . SER A 1 530 ? -28.708 7.490 44.056 1.00 85.88 530 SER A CA 1
ATOM 4132 C C . SER A 1 530 ? -29.937 7.669 44.942 1.00 85.88 530 SER A C 1
ATOM 4134 O O . SER A 1 530 ? -29.870 8.229 46.040 1.00 85.88 530 SER A O 1
ATOM 4136 N N . GLY A 1 531 ? -31.090 7.220 44.449 1.00 82.69 531 GLY A N 1
ATOM 4137 C CA . GLY A 1 531 ? -32.344 7.230 45.192 1.00 82.69 531 GLY A CA 1
ATOM 4138 C C . GLY A 1 531 ? -32.323 6.243 46.362 1.00 82.69 531 GLY A C 1
ATOM 4139 O O . GLY A 1 531 ? -31.536 5.298 46.397 1.00 82.69 531 GLY A O 1
ATOM 4140 N N . SER A 1 532 ? -33.228 6.419 47.327 1.00 84.06 532 SER A N 1
ATOM 4141 C CA . SER A 1 532 ? -33.425 5.418 48.380 1.00 84.06 532 SER A CA 1
ATOM 4142 C C . SER A 1 532 ? -34.043 4.134 47.814 1.00 84.06 532 SER A C 1
ATOM 4144 O O . SER A 1 532 ? -34.863 4.171 46.895 1.00 84.06 532 SER A O 1
ATOM 4146 N N . THR A 1 533 ? -33.661 2.982 48.377 1.00 86.75 533 THR A N 1
ATOM 4147 C CA . THR A 1 533 ? -34.320 1.705 48.063 1.00 86.75 533 THR A CA 1
ATOM 4148 C C . THR A 1 533 ? -35.744 1.729 48.624 1.00 86.75 533 THR A C 1
ATOM 4150 O O . THR A 1 533 ? -35.945 2.119 49.773 1.00 86.75 533 THR A O 1
ATOM 4153 N N . LYS A 1 534 ? -36.732 1.326 47.821 1.00 87.94 534 LYS A N 1
ATOM 4154 C CA . LYS A 1 534 ? -38.157 1.299 48.188 1.00 87.94 534 LYS A CA 1
ATOM 4155 C C . LYS A 1 534 ? -38.751 -0.075 47.920 1.00 87.94 534 LYS A C 1
ATOM 4157 O O . LYS A 1 534 ? -38.357 -0.726 46.954 1.00 87.94 534 LYS A O 1
ATOM 4162 N N . TYR A 1 535 ? -39.702 -0.503 48.746 1.00 87.31 535 TYR A N 1
ATOM 4163 C CA . TYR A 1 535 ? -40.507 -1.685 48.448 1.00 87.31 535 TYR A CA 1
ATOM 4164 C C . TYR A 1 535 ? -41.214 -1.507 47.099 1.00 87.31 535 TYR A C 1
ATOM 4166 O O . TYR A 1 535 ? -41.737 -0.431 46.809 1.00 87.31 535 TYR A O 1
ATOM 4174 N N . ALA A 1 536 ? -41.196 -2.550 46.272 1.00 88.31 536 ALA A N 1
ATOM 4175 C CA . ALA A 1 536 ? -41.835 -2.534 44.963 1.00 88.31 536 ALA A CA 1
ATOM 4176 C C . ALA A 1 536 ? -42.998 -3.525 44.900 1.00 88.31 536 ALA A C 1
ATOM 4178 O O . ALA A 1 536 ? -44.102 -3.147 44.516 1.00 88.31 536 ALA A O 1
ATOM 4179 N N . SER A 1 537 ? -42.760 -4.794 45.245 1.00 86.94 537 SER A N 1
ATOM 4180 C CA . SER A 1 537 ? -43.801 -5.828 45.232 1.00 86.94 537 SER A CA 1
ATOM 4181 C C . SER A 1 537 ? -43.354 -7.116 45.926 1.00 86.94 537 SER A C 1
ATOM 4183 O O . SER A 1 537 ? -42.165 -7.343 46.139 1.00 86.94 537 SER A O 1
ATOM 4185 N N . GLY A 1 538 ? -44.310 -7.997 46.214 1.00 83.94 538 GLY A N 1
ATOM 4186 C CA . GLY A 1 538 ? -44.061 -9.348 46.709 1.00 83.94 538 GLY A CA 1
ATOM 4187 C C . GLY A 1 538 ? -44.422 -9.527 48.190 1.00 83.94 538 GLY A C 1
ATOM 4188 O O . GLY A 1 538 ? -44.216 -8.623 48.996 1.00 83.94 538 GLY A O 1
ATOM 4189 N N . PRO A 1 539 ? -44.979 -10.684 48.567 1.00 80.12 539 PRO A N 1
ATOM 4190 C CA . PRO A 1 539 ? -45.404 -10.939 49.940 1.00 80.12 539 PRO A CA 1
ATOM 4191 C C . PRO A 1 539 ? -44.209 -11.070 50.893 1.00 80.12 539 PRO A C 1
ATOM 4193 O O . PRO A 1 539 ? -43.199 -11.694 50.553 1.00 80.12 539 PRO A O 1
ATOM 4196 N N . ILE A 1 540 ? -44.345 -10.526 52.102 1.00 85.44 540 ILE A N 1
ATOM 4197 C CA . ILE A 1 540 ? -43.300 -10.548 53.130 1.00 85.44 540 ILE A CA 1
ATOM 4198 C C . ILE A 1 540 ? -43.519 -11.769 54.014 1.00 85.44 540 ILE A C 1
ATOM 4200 O O . ILE A 1 540 ? -44.382 -11.785 54.886 1.00 85.44 540 ILE A O 1
ATOM 4204 N N . PHE A 1 541 ? -42.736 -12.815 53.763 1.00 86.88 541 PHE A N 1
ATOM 4205 C CA . PHE A 1 541 ? -42.873 -14.097 54.444 1.00 86.88 541 PHE A CA 1
ATOM 4206 C C . PHE A 1 541 ? -41.702 -14.393 55.368 1.00 86.88 541 PHE A C 1
ATOM 4208 O O . PHE A 1 541 ? -40.550 -14.385 54.937 1.00 86.88 541 PHE A O 1
ATOM 4215 N N . ILE A 1 542 ? -41.991 -14.767 56.611 1.00 88.06 542 ILE A N 1
ATOM 4216 C CA . ILE A 1 542 ? -40.966 -15.118 57.596 1.00 88.06 542 ILE A CA 1
ATOM 4217 C C . ILE A 1 542 ? -41.274 -16.502 58.166 1.00 88.06 542 ILE A C 1
ATOM 4219 O O . ILE A 1 542 ? -42.346 -16.714 58.712 1.00 88.06 542 ILE A O 1
ATOM 4223 N N . GLY A 1 543 ? -40.352 -17.462 58.081 1.00 83.50 543 GLY A N 1
ATOM 4224 C CA . GLY A 1 543 ? -40.576 -18.800 58.640 1.00 83.50 543 GLY A CA 1
ATOM 4225 C C . GLY A 1 543 ? -39.351 -19.710 58.561 1.00 83.50 543 GLY A C 1
ATOM 4226 O O . GLY A 1 543 ? -38.421 -19.471 57.793 1.00 83.50 543 GLY A O 1
ATOM 4227 N N . LYS A 1 544 ? -39.317 -20.779 59.367 1.00 78.75 544 LYS A N 1
ATOM 4228 C CA . LYS A 1 544 ? -38.185 -21.727 59.355 1.00 78.75 544 LYS A CA 1
ATOM 4229 C C . LYS A 1 544 ? -38.249 -22.625 58.120 1.00 78.75 544 LYS A C 1
ATOM 4231 O O . LYS A 1 544 ? -39.195 -23.401 57.971 1.00 78.75 544 LYS A O 1
ATOM 4236 N N . GLY A 1 545 ? -37.212 -22.563 57.284 1.00 67.81 545 GLY A N 1
ATOM 4237 C CA . GLY A 1 545 ? -37.173 -23.278 56.003 1.00 67.81 545 GLY A CA 1
ATOM 4238 C C . GLY A 1 545 ? -38.096 -22.661 54.949 1.00 67.81 545 GLY A C 1
ATOM 4239 O O . GLY A 1 545 ? -38.481 -23.344 54.006 1.00 67.81 545 GLY A O 1
ATOM 4240 N N . PHE A 1 546 ? -38.481 -21.395 55.132 1.00 69.75 546 PHE A N 1
ATOM 4241 C CA . PHE A 1 546 ? -39.345 -20.660 54.222 1.00 69.75 546 PHE A CA 1
ATOM 4242 C C . PHE A 1 546 ? -38.666 -19.343 53.829 1.00 69.75 546 PHE A C 1
ATOM 4244 O O . PHE A 1 546 ? -38.833 -18.328 54.497 1.00 69.75 546 PHE A O 1
ATOM 4251 N N . ASN A 1 547 ? -37.867 -19.378 52.759 1.00 63.69 547 ASN A N 1
ATOM 4252 C CA . ASN A 1 547 ? -37.175 -18.205 52.224 1.00 63.69 547 ASN A CA 1
ATOM 4253 C C . ASN A 1 547 ? -37.890 -17.734 50.957 1.00 63.69 547 ASN A C 1
ATOM 4255 O O . ASN A 1 547 ? -37.616 -18.230 49.866 1.00 63.69 547 ASN A O 1
ATOM 4259 N N . ARG A 1 548 ? -38.818 -16.786 51.098 1.00 79.38 548 ARG A N 1
ATOM 4260 C CA . ARG A 1 548 ? -39.330 -16.010 49.963 1.00 79.38 548 ARG A CA 1
ATOM 4261 C C . ARG A 1 548 ? -38.857 -14.573 50.103 1.00 79.38 548 ARG A C 1
ATOM 4263 O O . ARG A 1 548 ? -39.077 -13.944 51.141 1.00 79.38 548 ARG A O 1
ATOM 4270 N N . SER A 1 549 ? -38.172 -14.094 49.074 1.00 85.44 549 SER A N 1
ATOM 4271 C CA . SER A 1 549 ? -37.772 -12.701 48.985 1.00 85.44 549 SER A CA 1
ATOM 4272 C C . SER A 1 549 ? -38.912 -11.841 48.446 1.00 85.44 549 SER A C 1
ATOM 4274 O O . SER A 1 549 ? -39.758 -12.311 47.683 1.00 85.44 549 SER A O 1
ATOM 4276 N N . PHE A 1 550 ? -38.923 -10.576 48.852 1.00 88.19 550 PHE A N 1
ATOM 4277 C CA . PHE A 1 550 ? -39.723 -9.534 48.219 1.00 88.19 550 PHE A CA 1
ATOM 4278 C C . PHE A 1 550 ? -38.839 -8.705 47.285 1.00 88.19 550 PHE A C 1
ATOM 4280 O O . PHE A 1 550 ? -37.609 -8.723 47.381 1.00 88.19 550 PHE A O 1
ATOM 4287 N N . THR A 1 551 ? -39.461 -7.979 46.367 1.00 89.38 551 THR A N 1
ATOM 4288 C CA . THR A 1 551 ? -38.771 -7.113 45.416 1.00 89.38 551 THR A CA 1
ATOM 4289 C C . THR A 1 551 ? -38.768 -5.676 45.919 1.00 89.38 551 THR A C 1
ATOM 4291 O O . THR A 1 551 ? -39.813 -5.111 46.247 1.00 89.38 551 THR A O 1
ATOM 4294 N N . ALA A 1 552 ? -37.591 -5.062 45.916 1.00 89.19 552 ALA A N 1
ATOM 4295 C CA . ALA A 1 552 ? -37.402 -3.632 46.119 1.00 89.19 552 ALA A CA 1
ATOM 4296 C C . ALA A 1 552 ? -36.791 -2.994 44.865 1.00 89.19 552 ALA A C 1
ATOM 4298 O O . ALA A 1 552 ? -36.214 -3.686 44.026 1.00 89.19 552 ALA A O 1
ATOM 4299 N N . THR A 1 553 ? -36.912 -1.679 44.725 1.00 90.44 553 THR A N 1
ATOM 4300 C CA . THR A 1 553 ? -36.332 -0.918 43.610 1.00 90.44 553 THR A CA 1
ATOM 4301 C C . THR A 1 553 ? -35.518 0.267 44.099 1.00 90.44 553 THR A C 1
ATOM 4303 O O . THR A 1 553 ? -35.869 0.887 45.104 1.00 90.44 553 THR A O 1
ATOM 4306 N N . GLN A 1 554 ? -34.469 0.613 43.360 1.00 90.31 554 GLN A N 1
ATOM 4307 C CA . GLN A 1 554 ? -33.657 1.810 43.566 1.00 90.31 554 GLN A CA 1
ATOM 4308 C C . GLN A 1 554 ? -33.436 2.518 42.227 1.00 90.31 554 GLN A C 1
ATOM 4310 O O . GLN A 1 554 ? -33.081 1.869 41.247 1.00 90.31 554 GLN A O 1
ATOM 4315 N N . GLY A 1 555 ? -33.658 3.832 42.181 1.00 89.31 555 GLY A N 1
ATOM 4316 C CA . GLY A 1 555 ? -33.339 4.654 41.010 1.00 89.31 555 GLY A CA 1
ATOM 4317 C C . GLY A 1 555 ? -31.917 5.201 41.099 1.00 89.31 555 GLY A C 1
ATOM 4318 O O . GLY A 1 555 ? -31.509 5.626 42.178 1.00 89.31 555 GLY A O 1
ATOM 4319 N N . VAL A 1 556 ? -31.188 5.201 39.987 1.00 90.38 556 VAL A N 1
ATOM 4320 C CA . VAL A 1 556 ? -29.887 5.866 39.839 1.00 90.38 556 VAL A CA 1
ATOM 4321 C C . VAL A 1 556 ? -29.945 6.757 38.610 1.00 90.38 556 VAL A C 1
ATOM 4323 O O . VAL A 1 556 ? -30.384 6.315 37.550 1.00 90.38 556 VAL A O 1
ATOM 4326 N N . GLU A 1 557 ? -29.491 7.993 38.747 1.00 90.88 557 GLU A N 1
ATOM 4327 C CA . GLU A 1 557 ? -29.399 8.960 37.659 1.00 90.88 557 GLU A CA 1
ATOM 4328 C C . GLU A 1 557 ? -27.982 9.524 37.608 1.00 90.88 557 GLU A C 1
ATOM 4330 O O . GLU A 1 557 ? -27.417 9.874 38.640 1.00 90.88 557 GLU A O 1
ATOM 4335 N N . ALA A 1 558 ? -27.379 9.580 36.423 1.00 92.19 558 ALA A N 1
ATOM 4336 C CA . ALA A 1 558 ? -26.119 10.290 36.229 1.00 92.19 558 ALA A CA 1
ATOM 4337 C C . ALA A 1 558 ? -25.991 10.795 34.788 1.00 92.19 558 ALA A C 1
ATOM 4339 O O . ALA A 1 558 ? -26.698 10.361 33.876 1.00 92.19 558 ALA A O 1
ATOM 4340 N N . THR A 1 559 ? -25.089 11.749 34.582 1.00 91.81 559 THR A N 1
ATOM 4341 C CA . THR A 1 559 ? -24.864 12.432 33.304 1.00 91.81 559 THR A CA 1
ATOM 4342 C C . THR A 1 559 ? -23.523 12.026 32.713 1.00 91.81 559 THR A C 1
ATOM 4344 O O . THR A 1 559 ? -22.497 12.215 33.361 1.00 91.81 559 THR A O 1
ATOM 4347 N N . ASN A 1 560 ? -23.499 11.559 31.467 1.00 92.25 560 ASN A N 1
ATOM 4348 C CA . ASN A 1 560 ? -22.249 11.425 30.721 1.00 92.25 560 ASN A CA 1
ATOM 4349 C C . ASN A 1 560 ? -21.914 12.766 30.056 1.00 92.25 560 ASN A C 1
ATOM 4351 O O . ASN A 1 560 ? -22.606 13.202 29.138 1.00 92.25 560 ASN A O 1
ATOM 4355 N N . VAL A 1 561 ? -20.843 13.424 30.509 1.00 90.62 561 VAL A N 1
ATOM 4356 C CA . VAL A 1 561 ? -20.427 14.739 29.982 1.00 90.62 561 VAL A CA 1
ATOM 4357 C C . VAL A 1 561 ? -19.575 14.651 28.706 1.00 90.62 561 VAL A C 1
ATOM 4359 O O . VAL A 1 561 ? -19.039 15.664 28.247 1.00 90.62 561 VAL A O 1
ATOM 4362 N N . ARG A 1 562 ? -19.394 13.458 28.119 1.00 87.06 562 ARG A N 1
ATOM 4363 C CA . ARG A 1 562 ? -18.719 13.280 26.823 1.00 87.06 562 ARG A CA 1
ATOM 4364 C C . ARG A 1 562 ? -19.683 13.482 25.671 1.00 87.06 562 ARG A C 1
ATOM 4366 O O . ARG A 1 562 ? -20.747 12.897 25.645 1.00 87.06 562 ARG A O 1
ATOM 4373 N N . THR A 1 563 ? -19.252 14.234 24.664 1.00 78.75 563 THR A N 1
ATOM 4374 C CA . THR A 1 563 ? -20.101 14.676 23.548 1.00 78.75 563 THR A CA 1
ATOM 4375 C C . THR A 1 563 ? -20.272 13.672 22.405 1.00 78.75 563 THR A C 1
ATOM 4377 O O . THR A 1 563 ? -21.042 13.929 21.486 1.00 78.75 563 THR A O 1
ATOM 4380 N N . SER A 1 564 ? -19.534 12.556 22.397 1.00 79.38 564 SER A N 1
ATOM 4381 C CA . SER A 1 564 ? -19.537 11.607 21.263 1.00 79.38 564 SER A CA 1
ATOM 4382 C C . SER A 1 564 ? -19.186 10.158 21.617 1.00 79.38 564 SER A C 1
ATOM 4384 O O . SER A 1 564 ? -19.047 9.328 20.720 1.00 79.38 564 SER A O 1
ATOM 4386 N N . THR A 1 565 ? -19.043 9.839 22.903 1.00 84.94 565 THR A N 1
ATOM 4387 C CA . THR A 1 565 ? -18.653 8.500 23.353 1.00 84.94 565 THR A CA 1
ATOM 4388 C C . THR A 1 565 ? -19.630 8.038 24.419 1.00 84.94 565 THR A C 1
ATOM 4390 O O . THR A 1 565 ? -19.689 8.629 25.500 1.00 84.94 565 THR A O 1
ATOM 4393 N N . ASP A 1 566 ? -20.397 6.999 24.099 1.00 88.31 566 ASP A N 1
ATOM 4394 C CA . ASP A 1 566 ? -21.174 6.262 25.090 1.00 88.31 566 ASP A CA 1
ATOM 4395 C C . ASP A 1 566 ? -20.201 5.545 26.031 1.00 88.31 566 ASP A C 1
ATOM 4397 O O . ASP A 1 566 ? -19.171 5.037 25.583 1.00 88.31 566 ASP A O 1
ATOM 4401 N N . LEU A 1 567 ? -20.513 5.536 27.325 1.00 89.00 567 LEU A N 1
ATOM 4402 C CA . LEU A 1 567 ? -19.667 4.933 28.355 1.00 89.00 567 LEU A CA 1
ATOM 4403 C C . LEU A 1 567 ? -20.416 3.786 29.014 1.00 89.00 567 LEU A C 1
ATOM 4405 O O . LEU A 1 567 ? -21.533 3.975 29.501 1.00 89.00 567 LEU A O 1
ATOM 4409 N N . GLN A 1 568 ? -19.821 2.605 29.040 1.00 91.19 568 GLN A N 1
ATOM 4410 C CA . GLN A 1 568 ? -20.338 1.460 29.763 1.00 91.19 568 GLN A CA 1
ATOM 4411 C C . GLN A 1 568 ? -19.630 1.359 31.116 1.00 91.19 568 GLN A C 1
ATOM 4413 O O . GLN A 1 568 ? -18.449 1.047 31.213 1.00 91.19 568 GLN A O 1
ATOM 4418 N N . VAL A 1 569 ? -20.392 1.605 32.176 1.00 89.94 569 VAL A N 1
ATOM 4419 C CA . VAL A 1 569 ? -19.872 1.845 33.520 1.00 89.94 569 VAL A CA 1
ATOM 4420 C C . VAL A 1 569 ? -20.508 0.881 34.511 1.00 89.94 569 VAL A C 1
ATOM 4422 O O . VAL A 1 569 ? -21.721 0.657 34.477 1.00 89.94 569 VAL A O 1
ATOM 4425 N N . ASN A 1 570 ? -19.702 0.318 35.411 1.00 88.69 570 ASN A N 1
ATOM 4426 C CA . ASN A 1 570 ? -20.216 -0.429 36.552 1.00 88.69 570 ASN A CA 1
ATOM 4427 C C . ASN A 1 570 ? -20.659 0.533 37.669 1.00 88.69 570 ASN A C 1
ATOM 4429 O O . ASN A 1 570 ? -19.853 1.289 38.215 1.00 88.69 570 ASN A O 1
ATOM 4433 N N . VAL A 1 571 ? -21.944 0.478 38.030 1.00 89.69 571 VAL A N 1
ATOM 4434 C CA . VAL A 1 571 ? -22.541 1.314 39.083 1.00 89.69 571 VAL A CA 1
ATOM 4435 C C . VAL A 1 571 ? -22.768 0.583 40.412 1.00 89.69 571 VAL A C 1
ATOM 4437 O O . VAL A 1 571 ? -23.498 1.088 41.263 1.00 89.69 571 VAL A O 1
ATOM 4440 N N . ASP A 1 572 ? -22.147 -0.580 40.634 1.00 86.12 572 ASP A N 1
ATOM 4441 C CA . ASP A 1 572 ? -22.269 -1.381 41.868 1.00 86.12 572 ASP A CA 1
ATOM 4442 C C . ASP A 1 572 ? -22.105 -0.545 43.145 1.00 86.12 572 ASP A C 1
ATOM 4444 O O . ASP A 1 572 ? -22.869 -0.689 44.105 1.00 86.12 572 ASP A O 1
ATOM 4448 N N . SER A 1 573 ? -21.153 0.390 43.138 1.00 84.62 573 SER A N 1
ATOM 4449 C CA . SER A 1 573 ? -20.875 1.284 44.265 1.00 84.62 573 SER A CA 1
ATOM 4450 C C . SER A 1 573 ? -22.064 2.177 44.644 1.00 84.62 573 SER A C 1
ATOM 4452 O O . SER A 1 573 ? -22.252 2.450 45.829 1.00 84.62 573 SER A O 1
ATOM 4454 N N . LEU A 1 574 ? -22.905 2.580 43.683 1.00 83.69 574 LEU A N 1
ATOM 4455 C CA . LEU A 1 574 ? -24.099 3.404 43.917 1.00 83.69 574 LEU A CA 1
ATOM 4456 C C . LEU A 1 574 ? -25.326 2.594 44.361 1.00 83.69 574 LEU A C 1
ATOM 4458 O O . LEU A 1 574 ? -26.275 3.168 44.908 1.00 83.69 574 LEU A O 1
ATOM 4462 N N . VAL A 1 575 ? -25.329 1.281 44.105 1.00 83.19 575 VAL A N 1
ATOM 4463 C CA . VAL A 1 575 ? -26.490 0.392 44.309 1.00 83.19 575 VAL A CA 1
ATOM 4464 C C . VAL A 1 575 ? -26.311 -0.540 45.531 1.00 83.19 575 VAL A C 1
ATOM 4466 O O . VAL A 1 575 ? -27.293 -1.081 46.055 1.00 83.19 575 VAL A O 1
ATOM 4469 N N . SER A 1 576 ? -25.090 -0.695 46.053 1.00 69.62 576 SER A N 1
ATOM 4470 C CA . SER A 1 576 ? -24.760 -1.449 47.287 1.00 69.62 576 SER A CA 1
ATOM 4471 C C . SER A 1 576 ? -25.167 -0.713 48.587 1.00 69.62 576 SER A C 1
ATOM 4473 O O . SER A 1 576 ? -25.258 0.509 48.592 1.00 69.62 576 SER A O 1
ATOM 4475 N N . GLU A 1 577 ? -25.415 -1.304 49.768 1.00 63.91 577 GLU A N 1
ATOM 4476 C CA . GLU A 1 577 ? -25.999 -2.583 50.207 1.00 63.91 577 GLU A CA 1
ATOM 4477 C C . GLU A 1 577 ? -27.149 -2.198 51.160 1.00 63.91 577 GLU A C 1
ATOM 4479 O O . GLU A 1 577 ? -26.926 -1.627 52.230 1.00 63.91 577 GLU A O 1
ATOM 4484 N N . THR A 1 578 ? -28.400 -2.495 50.805 1.00 69.62 578 THR A N 1
ATOM 4485 C CA . THR A 1 578 ? -29.476 -2.465 51.807 1.00 69.62 578 THR A CA 1
ATOM 4486 C C . THR A 1 578 ? -29.430 -3.804 52.543 1.00 69.62 578 THR A C 1
ATOM 4488 O O . THR A 1 578 ? -29.512 -4.829 51.864 1.00 69.62 578 THR A O 1
ATOM 4491 N N . PRO A 1 579 ? -29.285 -3.847 53.883 1.00 70.25 579 PRO A N 1
ATOM 4492 C CA . PRO A 1 579 ? -29.150 -5.104 54.614 1.00 70.25 579 PRO A CA 1
ATOM 4493 C C . PRO A 1 579 ? -30.243 -6.110 54.241 1.00 70.25 579 PRO A C 1
ATOM 4495 O O . PRO A 1 579 ? -31.434 -5.804 54.302 1.00 70.25 579 PRO A O 1
ATOM 4498 N N . GLY A 1 580 ? -29.826 -7.311 53.836 1.00 73.44 580 GLY A N 1
ATOM 4499 C CA . GLY A 1 580 ? -30.732 -8.377 53.412 1.00 73.44 580 GLY A CA 1
ATOM 4500 C C . GLY A 1 580 ? -31.238 -8.278 51.970 1.00 73.44 580 GLY A C 1
ATOM 4501 O O . GLY A 1 580 ? -32.055 -9.115 51.602 1.00 73.44 580 GLY A O 1
ATOM 4502 N N . CYS A 1 581 ? -30.775 -7.324 51.157 1.00 83.94 581 CYS A N 1
ATOM 4503 C CA . CYS A 1 581 ? -31.144 -7.177 49.746 1.00 83.94 581 CYS A CA 1
ATOM 4504 C C . CYS A 1 581 ? -29.945 -7.368 48.808 1.00 83.94 581 CYS A C 1
ATOM 4506 O O . CYS A 1 581 ? -28.907 -6.745 49.007 1.00 83.94 581 CYS A O 1
ATOM 4508 N N . SER A 1 582 ? -30.121 -8.142 47.737 1.00 85.69 582 SER A N 1
ATOM 4509 C CA . SER A 1 582 ? -29.150 -8.287 46.644 1.00 85.69 582 SER A CA 1
ATOM 4510 C C . SER A 1 582 ? -29.717 -7.725 45.341 1.00 85.69 582 SER A C 1
ATOM 4512 O O . SER A 1 582 ? -30.897 -7.913 45.044 1.00 85.69 582 SER A O 1
ATOM 4514 N N . VAL A 1 583 ? -28.897 -7.029 44.553 1.00 87.19 583 VAL A N 1
ATOM 4515 C CA . VAL A 1 583 ? -29.294 -6.548 43.219 1.00 87.19 583 VAL A CA 1
ATOM 4516 C C . VAL A 1 583 ? -29.499 -7.749 42.294 1.00 87.19 583 VAL A C 1
ATOM 4518 O O . VAL A 1 583 ? -28.734 -8.707 42.351 1.00 87.19 583 VAL A O 1
ATOM 4521 N N . VAL A 1 584 ? -30.563 -7.726 41.491 1.00 84.56 584 VAL A N 1
ATOM 4522 C CA . VAL A 1 584 ? -30.926 -8.825 40.574 1.00 84.56 584 VAL A CA 1
ATOM 4523 C C . VAL A 1 584 ? -30.560 -8.497 39.124 1.00 84.56 584 VAL A C 1
ATOM 4525 O O . VAL A 1 584 ? -30.325 -9.392 38.320 1.00 84.56 584 VAL A O 1
ATOM 4528 N N . ASN A 1 585 ? -30.508 -7.209 38.781 1.00 85.06 585 ASN A N 1
ATOM 4529 C CA . ASN A 1 585 ? -30.165 -6.735 37.443 1.00 85.06 585 ASN A CA 1
ATOM 4530 C C . ASN A 1 585 ? -28.657 -6.460 37.334 1.00 85.06 585 ASN A C 1
ATOM 4532 O O . ASN A 1 585 ? -28.015 -6.154 38.335 1.00 85.06 585 ASN A O 1
ATOM 4536 N N . SER A 1 586 ? -28.107 -6.506 36.114 1.00 84.56 586 SER A N 1
ATOM 4537 C CA . SER A 1 586 ? -26.706 -6.134 35.868 1.00 84.56 586 SER A CA 1
ATOM 4538 C C . SER A 1 586 ? -26.427 -4.704 36.334 1.00 84.56 586 SER A C 1
ATOM 4540 O O . SER A 1 586 ? -27.164 -3.779 35.990 1.00 84.56 586 SER A O 1
ATOM 4542 N N . SER A 1 587 ? -25.350 -4.524 37.089 1.00 86.50 587 SER A N 1
ATOM 4543 C CA . SER A 1 587 ? -24.822 -3.226 37.511 1.00 86.50 587 SER A CA 1
ATOM 4544 C C . SER A 1 587 ? -24.016 -2.514 36.428 1.00 86.50 587 SER A C 1
ATOM 4546 O O . SER A 1 587 ? -23.733 -1.326 36.558 1.00 86.50 587 SER A O 1
ATOM 4548 N N . GLN A 1 588 ? -23.690 -3.198 35.332 1.00 89.75 588 GLN A N 1
ATOM 4549 C CA . GLN A 1 588 ? -23.052 -2.584 34.178 1.00 89.75 588 GLN A CA 1
ATOM 4550 C C . GLN A 1 588 ? -24.110 -1.894 33.306 1.00 89.75 588 GLN A C 1
ATOM 4552 O O . GLN A 1 588 ? -24.972 -2.558 32.726 1.00 89.75 588 GLN A O 1
ATOM 4557 N N . GLN A 1 589 ? -24.049 -0.566 33.218 1.00 91.31 589 GLN A N 1
ATOM 4558 C CA . GLN A 1 589 ? -25.010 0.266 32.487 1.00 91.31 589 GLN A CA 1
ATOM 4559 C C . GLN A 1 589 ? -24.314 1.137 31.443 1.00 91.31 589 GLN A C 1
ATOM 4561 O O . GLN A 1 589 ? -23.172 1.549 31.628 1.00 91.31 589 GLN A O 1
ATOM 4566 N N . THR A 1 590 ? -25.005 1.434 30.342 1.00 91.44 590 THR A N 1
ATOM 4567 C CA . THR A 1 590 ? -24.485 2.295 29.270 1.00 91.44 590 THR A CA 1
ATOM 4568 C C . THR A 1 590 ? -25.073 3.694 29.380 1.00 91.44 590 THR A C 1
ATOM 4570 O O . THR A 1 590 ? -26.279 3.873 29.230 1.00 91.44 590 THR A O 1
ATOM 4573 N N . PHE A 1 591 ? -24.216 4.687 29.594 1.00 90.69 591 PHE A N 1
ATOM 4574 C CA . PHE A 1 591 ? -24.565 6.100 29.622 1.00 90.69 591 PHE A CA 1
ATOM 4575 C C . PHE A 1 591 ? -24.314 6.726 28.252 1.00 90.69 591 PHE A C 1
ATOM 4577 O O . PHE A 1 591 ? -23.162 6.880 27.830 1.00 90.69 591 PHE A O 1
ATOM 4584 N N . SER A 1 592 ? -25.387 7.112 27.561 1.00 90.69 592 SER A N 1
ATOM 4585 C CA . SER A 1 592 ? -25.277 7.742 26.244 1.00 90.69 592 SER A CA 1
ATOM 4586 C C . SER A 1 592 ? -24.567 9.094 26.318 1.00 90.69 592 SER A C 1
ATOM 4588 O O . SER A 1 592 ? -24.755 9.853 27.273 1.00 90.69 592 SER A O 1
ATOM 4590 N N . ALA A 1 593 ? -23.766 9.402 25.303 1.00 88.50 593 ALA A N 1
ATOM 4591 C CA . ALA A 1 593 ? -23.034 10.659 25.187 1.00 88.50 593 ALA A CA 1
ATOM 4592 C C . ALA A 1 593 ? -23.944 11.896 25.345 1.00 88.50 593 ALA A C 1
ATOM 4594 O O . ALA A 1 593 ? -25.054 11.934 24.816 1.00 88.50 593 ALA A O 1
ATOM 4595 N N . ASP A 1 594 ? -23.445 12.913 26.053 1.00 90.00 594 ASP A N 1
ATOM 4596 C CA . ASP A 1 594 ? -24.071 14.224 26.291 1.00 90.00 594 ASP A CA 1
ATOM 4597 C C . ASP A 1 594 ? -25.504 14.139 26.823 1.00 90.00 594 ASP A C 1
ATOM 4599 O O . ASP A 1 594 ? -26.385 14.929 26.472 1.00 90.00 594 ASP A O 1
ATOM 4603 N N . SER A 1 595 ? -25.768 13.122 27.639 1.00 89.44 595 SER A N 1
ATOM 4604 C CA . SER A 1 595 ? -27.116 12.827 28.092 1.00 89.44 595 SER A CA 1
ATOM 4605 C C . SER A 1 595 ? -27.156 12.427 29.557 1.00 89.44 595 SER A C 1
ATOM 4607 O O . SER A 1 595 ? -26.198 11.902 30.134 1.00 89.44 595 SER A O 1
ATOM 4609 N N . VAL A 1 596 ? -28.312 12.692 30.153 1.00 91.62 596 VAL A N 1
ATOM 4610 C CA . VAL A 1 596 ? -28.677 12.184 31.468 1.00 91.62 596 VAL A CA 1
ATOM 4611 C C . VAL A 1 596 ? -29.302 10.810 31.271 1.00 91.62 596 VAL A C 1
ATOM 4613 O O . VAL A 1 596 ? -30.258 10.665 30.509 1.00 91.62 596 VAL A O 1
ATOM 4616 N N . SER A 1 597 ? -28.759 9.806 31.951 1.00 91.88 597 SER A N 1
ATOM 4617 C CA . SER A 1 597 ? -29.290 8.446 31.948 1.00 91.88 597 SER A CA 1
ATOM 4618 C C . SER A 1 597 ? -29.874 8.121 33.316 1.00 91.88 597 SER A C 1
ATOM 4620 O O . SER A 1 597 ? -29.268 8.420 34.343 1.00 91.88 597 SER A O 1
ATOM 4622 N N . SER A 1 598 ? -31.055 7.504 33.318 1.00 90.88 598 SER A N 1
ATOM 4623 C CA . SER A 1 598 ? -31.763 7.092 34.529 1.00 90.88 598 SER A CA 1
ATOM 4624 C C . SER A 1 598 ? -32.066 5.601 34.459 1.00 90.88 598 SER A C 1
ATOM 4626 O O . SER A 1 598 ? -32.658 5.119 33.490 1.00 90.88 598 SER A O 1
ATOM 4628 N N . PHE A 1 599 ? -31.654 4.871 35.491 1.00 91.12 599 PHE A N 1
ATOM 4629 C CA . PHE A 1 599 ? -31.776 3.423 35.597 1.00 91.12 599 PHE A CA 1
ATOM 4630 C C . PHE A 1 599 ? -32.554 3.048 36.854 1.00 91.12 599 PHE A C 1
ATOM 4632 O O . PHE A 1 599 ? -32.428 3.679 37.901 1.00 91.12 599 PHE A O 1
ATOM 4639 N N . THR A 1 600 ? -33.357 1.989 36.762 1.00 91.06 600 THR A N 1
ATOM 4640 C CA . THR A 1 600 ? -34.048 1.402 37.916 1.00 91.06 600 THR A CA 1
ATOM 4641 C C . THR A 1 600 ? -33.504 0.005 38.170 1.00 91.06 600 THR A C 1
ATOM 4643 O O . THR A 1 600 ? -33.625 -0.882 37.327 1.00 91.06 600 THR A O 1
ATOM 4646 N N . PHE A 1 601 ? -32.923 -0.195 39.347 1.00 90.12 601 PHE A N 1
ATOM 4647 C CA . PHE A 1 601 ? -32.377 -1.471 39.790 1.00 90.12 601 PHE A CA 1
ATOM 4648 C C . PHE A 1 601 ? -33.391 -2.214 40.642 1.00 90.12 601 PHE A C 1
ATOM 4650 O O . PHE A 1 601 ? -33.885 -1.671 41.632 1.00 90.12 601 PHE A O 1
ATOM 4657 N N . HIS A 1 602 ? -33.661 -3.470 40.292 1.00 89.00 602 HIS A N 1
ATOM 4658 C CA . HIS A 1 602 ? -34.445 -4.366 41.131 1.00 89.00 602 HIS A CA 1
ATOM 4659 C C . HIS A 1 602 ? -33.535 -5.098 42.112 1.00 89.00 602 HIS A C 1
ATOM 4661 O O . HIS A 1 602 ? -32.441 -5.549 41.763 1.00 89.00 602 HIS A O 1
ATOM 4667 N N . LYS A 1 603 ? -34.011 -5.227 43.347 1.00 89.38 603 LYS A N 1
ATOM 4668 C CA . LYS A 1 603 ? -33.349 -5.934 44.436 1.00 89.38 603 LYS A CA 1
ATOM 4669 C C . LYS A 1 603 ? -34.252 -7.040 44.965 1.00 89.38 603 LYS A C 1
ATOM 4671 O O . LYS A 1 603 ? -35.452 -6.832 45.139 1.00 89.38 603 LYS A O 1
ATOM 4676 N N . SER A 1 604 ? -33.666 -8.198 45.237 1.00 89.19 604 SER A N 1
ATOM 4677 C CA . SER A 1 604 ? -34.292 -9.324 45.925 1.00 89.19 604 SER A CA 1
ATOM 4678 C C . SER A 1 604 ? -33.935 -9.232 47.403 1.00 89.19 604 SER A C 1
ATOM 4680 O O . SER A 1 604 ? -32.764 -9.318 47.766 1.00 89.19 604 SER A O 1
ATOM 4682 N N . CYS A 1 605 ? -34.932 -9.008 48.252 1.00 88.38 605 CYS A N 1
ATOM 4683 C CA . CYS A 1 605 ? -34.753 -8.747 49.674 1.00 88.38 605 CYS A CA 1
ATOM 4684 C C . CYS A 1 605 ? -35.306 -9.882 50.535 1.00 88.38 605 CYS A C 1
ATOM 4686 O O . CYS A 1 605 ? -36.443 -10.316 50.364 1.00 88.38 605 CYS A O 1
ATOM 4688 N N . SER A 1 606 ? -34.521 -10.346 51.502 1.00 87.44 606 SER A N 1
ATOM 4689 C CA . SER A 1 606 ? -34.959 -11.276 52.536 1.00 87.44 606 SER A CA 1
ATOM 4690 C C . SER A 1 606 ? -35.919 -10.582 53.501 1.00 87.44 606 SER A C 1
ATOM 4692 O O . SER A 1 606 ? -35.568 -9.596 54.148 1.00 87.44 606 SER A O 1
ATOM 4694 N N . SER A 1 607 ? -37.117 -11.145 53.634 1.00 85.25 607 SER A N 1
ATOM 4695 C CA . SER A 1 607 ? -38.162 -10.683 54.555 1.00 85.25 607 SER A CA 1
ATOM 4696 C C . SER A 1 607 ? -37.751 -10.803 56.032 1.00 85.25 607 SER A C 1
ATOM 4698 O O . SER A 1 607 ? -38.089 -9.955 56.856 1.00 85.25 607 SER A O 1
ATOM 4700 N N . GLY A 1 608 ? -36.994 -11.845 56.391 1.00 85.75 608 GLY A N 1
ATOM 4701 C CA . GLY A 1 608 ? -36.697 -12.160 57.785 1.00 85.75 608 GLY A CA 1
ATOM 4702 C C . GLY A 1 608 ? -36.291 -13.613 58.011 1.00 85.75 608 GLY A C 1
ATOM 4703 O O . GLY A 1 608 ? -36.092 -14.374 57.067 1.00 85.75 608 GLY A O 1
ATOM 4704 N N . SER A 1 609 ? -36.177 -14.016 59.278 1.00 87.62 609 SER A N 1
ATOM 4705 C CA . SER A 1 609 ? -35.901 -15.411 59.656 1.00 87.62 609 SER A CA 1
ATOM 4706 C C . SER A 1 609 ? -36.584 -15.815 60.964 1.00 87.62 609 SER A C 1
ATOM 4708 O O . SER A 1 609 ? -36.739 -15.012 61.881 1.00 87.62 609 SER A O 1
ATOM 4710 N N . HIS A 1 610 ? -36.987 -17.082 61.069 1.00 88.81 610 HIS A N 1
ATOM 4711 C CA . HIS A 1 610 ? -37.419 -17.671 62.339 1.00 88.81 610 HIS A CA 1
ATOM 4712 C C . HIS A 1 610 ? -36.208 -17.921 63.247 1.00 88.81 610 HIS A C 1
ATOM 4714 O O . HIS A 1 610 ? -35.210 -18.479 62.793 1.00 88.81 610 HIS A O 1
ATOM 4720 N N . LEU A 1 611 ? -36.314 -17.570 64.528 1.00 88.56 611 LEU A N 1
ATOM 4721 C CA . LEU A 1 611 ? -35.226 -17.694 65.498 1.00 88.56 611 LEU A CA 1
ATOM 4722 C C . LEU A 1 611 ? -35.401 -18.924 66.391 1.00 88.56 611 LEU A C 1
ATOM 4724 O O . LEU A 1 611 ? -34.540 -19.802 66.418 1.00 88.56 611 LEU A O 1
ATOM 4728 N N . ASN A 1 612 ? -36.504 -18.996 67.137 1.00 87.25 612 ASN A N 1
ATOM 4729 C CA . ASN A 1 612 ? -36.731 -20.041 68.132 1.00 87.25 612 ASN A CA 1
ATOM 4730 C C . ASN A 1 612 ? -38.226 -20.303 68.380 1.00 87.25 612 ASN A C 1
ATOM 4732 O O . ASN A 1 612 ? -39.099 -19.549 67.953 1.00 87.25 612 ASN A O 1
ATOM 4736 N N . ARG A 1 613 ? -38.512 -21.400 69.088 1.00 89.75 613 ARG A N 1
ATOM 4737 C CA . ARG A 1 613 ? -39.845 -21.742 69.598 1.00 89.75 613 ARG A CA 1
ATOM 4738 C C . ARG A 1 613 ? -39.742 -22.333 70.998 1.00 89.75 613 ARG A C 1
ATOM 4740 O O . ARG A 1 613 ? -38.760 -23.019 71.294 1.00 89.75 613 ARG A O 1
ATOM 4747 N N . THR A 1 614 ? -40.763 -22.135 71.819 1.00 87.62 614 THR A N 1
ATOM 4748 C CA . THR A 1 614 ? -40.946 -22.898 73.057 1.00 87.62 614 THR A CA 1
ATOM 4749 C C . THR A 1 614 ? -41.654 -24.230 72.767 1.00 87.62 614 THR A C 1
ATOM 4751 O O . THR A 1 614 ? -42.299 -24.381 71.724 1.00 87.62 614 THR A O 1
ATOM 4754 N N . PRO A 1 615 ? -41.511 -25.249 73.633 1.00 85.94 615 PRO A N 1
ATOM 4755 C CA . PRO A 1 615 ? -42.376 -26.427 73.594 1.00 85.94 615 PRO A CA 1
ATOM 4756 C C . PRO A 1 615 ? -43.839 -26.038 73.832 1.00 85.94 615 PRO A C 1
ATOM 4758 O O . PRO A 1 615 ? -44.111 -25.097 74.577 1.00 85.94 615 PRO A O 1
ATOM 4761 N N . VAL A 1 616 ? -44.780 -26.787 73.250 1.00 88.62 616 VAL A N 1
ATOM 4762 C CA . VAL A 1 616 ? -46.211 -26.571 73.498 1.00 88.62 616 VAL A CA 1
ATOM 4763 C C . VAL A 1 616 ? -46.519 -26.875 74.966 1.00 88.62 616 VAL A C 1
ATOM 4765 O O . VAL A 1 616 ? -46.282 -27.980 75.455 1.00 88.62 616 VAL A O 1
ATOM 4768 N N . VAL A 1 617 ? -47.060 -25.891 75.680 1.00 88.25 617 VAL A N 1
ATOM 4769 C CA . VAL A 1 617 ? -47.482 -26.025 77.076 1.00 88.25 617 VAL A CA 1
ATOM 4770 C C . VAL A 1 617 ? -48.975 -26.314 77.110 1.00 88.25 617 VAL A C 1
ATOM 4772 O O . VAL A 1 617 ? -49.786 -25.483 76.702 1.00 88.25 617 VAL A O 1
ATOM 4775 N N . LYS A 1 618 ? -49.344 -27.491 77.620 1.00 89.75 618 LYS A N 1
ATOM 4776 C CA . LYS A 1 618 ? -50.738 -27.876 77.852 1.00 89.75 618 LYS A CA 1
ATOM 4777 C C . LYS A 1 618 ? -51.147 -27.544 79.287 1.00 89.75 618 LYS A C 1
ATOM 4779 O O . LYS A 1 618 ? -50.608 -28.114 80.233 1.00 89.75 618 LYS A O 1
ATOM 4784 N N . THR A 1 619 ? -52.153 -26.693 79.434 1.00 87.88 619 THR A N 1
ATOM 4785 C CA . THR A 1 619 ? -52.760 -26.321 80.714 1.00 87.88 619 THR A CA 1
ATOM 4786 C C . THR A 1 619 ? -54.197 -26.819 80.760 1.00 87.88 619 THR A C 1
ATOM 4788 O O . THR A 1 619 ? -54.984 -26.612 79.836 1.00 87.88 619 THR A O 1
ATOM 4791 N N . GLU A 1 620 ? -54.552 -27.504 81.838 1.00 84.81 620 GLU A N 1
ATOM 4792 C CA . GLU A 1 620 ? -55.889 -28.050 82.031 1.00 84.81 620 GLU A CA 1
ATOM 4793 C C . GLU A 1 620 ? -56.803 -27.044 82.746 1.00 84.81 620 GLU A C 1
ATOM 4795 O O . GLU A 1 620 ? -56.445 -26.524 83.800 1.00 84.81 620 GLU A O 1
ATOM 4800 N N . ALA A 1 621 ? -57.988 -26.792 82.182 1.00 75.62 621 ALA A N 1
ATOM 4801 C CA . ALA A 1 621 ? -59.077 -26.039 82.807 1.00 75.62 621 ALA A CA 1
ATOM 4802 C C . ALA A 1 621 ? -60.344 -26.911 82.904 1.00 75.62 621 ALA A C 1
ATOM 4804 O O . ALA A 1 621 ? -60.366 -28.038 82.402 1.00 75.62 621 ALA A O 1
ATOM 4805 N N . ASP A 1 622 ? -61.406 -26.419 83.546 1.00 74.12 622 ASP A N 1
ATOM 4806 C CA . ASP A 1 622 ? -62.591 -27.228 83.880 1.00 74.12 622 ASP A CA 1
ATOM 4807 C C . ASP A 1 622 ? -63.311 -27.817 82.650 1.00 74.12 622 ASP A C 1
ATOM 4809 O O . ASP A 1 622 ? -63.725 -28.976 82.677 1.00 74.12 622 ASP A O 1
ATOM 4813 N N . SER A 1 623 ? -63.410 -27.069 81.545 1.00 78.00 623 SER A N 1
ATOM 4814 C CA . SER A 1 623 ? -64.146 -27.468 80.330 1.00 78.00 623 SER A CA 1
ATOM 4815 C C . SER A 1 623 ? -63.280 -27.635 79.071 1.00 78.00 623 SER A C 1
ATOM 4817 O O . SER A 1 623 ? -63.762 -28.157 78.062 1.00 78.00 623 SER A O 1
ATOM 4819 N N . PHE A 1 624 ? -62.001 -27.251 79.118 1.00 82.94 624 PHE A N 1
ATOM 4820 C CA . PHE A 1 624 ? -61.092 -27.270 77.968 1.00 82.94 624 PHE A CA 1
ATOM 4821 C C . PHE A 1 624 ? -59.639 -27.574 78.361 1.00 82.94 624 PHE A C 1
ATOM 4823 O O . PHE A 1 624 ? -59.236 -27.443 79.519 1.00 82.94 624 PHE A O 1
ATOM 4830 N N . TYR A 1 625 ? -58.835 -27.959 77.373 1.00 87.38 625 TYR A N 1
ATOM 4831 C CA . TYR A 1 625 ? -57.376 -27.915 77.432 1.00 87.38 625 TYR A CA 1
ATOM 4832 C C . TYR A 1 625 ? -56.884 -26.676 76.684 1.00 87.38 625 TYR A C 1
ATOM 4834 O O . TYR A 1 625 ? -57.216 -26.511 75.513 1.00 87.38 625 TYR A O 1
ATOM 4842 N N . LYS A 1 626 ? -56.104 -25.815 77.346 1.00 89.31 626 LYS A N 1
ATOM 4843 C CA . LYS A 1 626 ? -55.417 -24.678 76.718 1.00 89.31 626 LYS A CA 1
ATOM 4844 C C . LYS A 1 626 ? -54.023 -25.121 76.290 1.00 89.31 626 LYS A C 1
ATOM 4846 O O . LYS A 1 626 ? -53.269 -25.634 77.112 1.00 89.31 626 LYS A O 1
ATOM 4851 N N . TYR A 1 627 ? -53.676 -24.889 75.037 1.00 90.50 627 TYR A N 1
ATOM 4852 C CA . TYR A 1 627 ? -52.345 -25.113 74.488 1.00 90.50 627 TYR A CA 1
ATOM 4853 C C . TYR A 1 627 ? -51.712 -23.759 74.200 1.00 90.50 627 TYR A C 1
ATOM 4855 O O . TYR A 1 627 ? -52.327 -22.945 73.518 1.00 90.50 627 TYR A O 1
ATOM 4863 N N . GLY A 1 628 ? -50.518 -23.507 74.732 1.00 89.69 628 GLY A N 1
ATOM 4864 C CA . GLY A 1 628 ? -49.760 -22.277 74.511 1.00 89.69 628 GLY A CA 1
ATOM 4865 C C . GLY A 1 628 ? -48.396 -22.568 73.899 1.00 89.69 628 GLY A C 1
ATOM 4866 O O . GLY A 1 628 ? -47.716 -23.503 74.318 1.00 89.69 628 GLY A O 1
ATOM 4867 N N . ILE A 1 629 ? -47.991 -21.770 72.918 1.00 91.88 629 ILE A N 1
ATOM 4868 C CA . ILE A 1 629 ? -46.655 -21.815 72.320 1.00 91.88 629 ILE A CA 1
ATOM 4869 C C . ILE A 1 629 ? -46.186 -20.397 72.001 1.00 91.88 629 ILE A C 1
ATOM 4871 O O . ILE A 1 629 ? -46.981 -19.542 71.612 1.00 91.88 629 ILE A O 1
ATOM 4875 N N . GLU A 1 630 ? -44.890 -20.158 72.163 1.00 91.06 630 GLU A N 1
ATOM 4876 C CA . GLU A 1 630 ? -44.229 -18.899 71.837 1.00 91.06 630 GLU A CA 1
ATOM 4877 C C . GLU A 1 630 ? -43.168 -19.129 70.761 1.00 91.06 630 GLU A C 1
ATOM 4879 O O . GLU A 1 630 ? -42.524 -20.181 70.692 1.00 91.06 630 GLU A O 1
ATOM 4884 N N . PHE A 1 631 ? -42.972 -18.121 69.925 1.00 93.25 631 PHE A N 1
ATOM 4885 C CA . PHE A 1 631 ? -42.035 -18.101 68.820 1.00 93.25 631 PHE A CA 1
ATOM 4886 C C . PHE A 1 631 ? -41.242 -16.797 68.827 1.00 93.25 631 PHE A C 1
ATOM 4888 O O . PHE A 1 631 ? -41.790 -15.740 69.126 1.00 93.25 631 PHE A O 1
ATOM 4895 N N . GLY A 1 632 ? -39.978 -16.858 68.423 1.00 90.62 632 GLY A N 1
ATOM 4896 C CA . GLY A 1 632 ? -39.170 -15.687 68.098 1.00 90.62 632 GLY A CA 1
ATOM 4897 C C . GLY A 1 632 ? -38.864 -15.643 66.607 1.00 90.62 632 GLY A C 1
ATOM 4898 O O . GLY A 1 632 ? -38.526 -16.667 66.004 1.00 90.62 632 GLY A O 1
ATOM 4899 N N . PHE A 1 633 ? -38.945 -14.460 66.009 1.00 91.12 633 PHE A N 1
ATOM 4900 C CA . PHE A 1 633 ? -38.595 -14.224 64.609 1.00 91.12 633 PHE A CA 1
ATOM 4901 C C . PHE A 1 633 ? -37.928 -12.858 64.430 1.00 91.12 633 PHE A C 1
ATOM 4903 O O . PHE A 1 633 ? -38.006 -11.995 65.298 1.00 91.12 633 PHE A O 1
ATOM 4910 N N . ARG A 1 634 ? -37.206 -12.677 63.326 1.00 89.06 634 ARG A N 1
ATOM 4911 C CA . ARG A 1 634 ? -36.509 -11.438 62.974 1.00 89.06 634 ARG A CA 1
ATOM 4912 C C . ARG A 1 634 ? -37.059 -10.888 61.668 1.00 89.06 634 ARG A C 1
ATOM 4914 O O . ARG A 1 634 ? -37.107 -11.633 60.693 1.00 89.06 634 ARG A O 1
ATOM 4921 N N . VAL A 1 635 ? -37.369 -9.597 61.644 1.00 87.81 635 VAL A N 1
ATOM 4922 C CA . VAL A 1 635 ? -37.621 -8.811 60.428 1.00 87.81 635 VAL A CA 1
ATOM 4923 C C . VAL A 1 635 ? -36.306 -8.150 60.018 1.00 87.81 635 VAL A C 1
ATOM 4925 O O . VAL A 1 635 ? -35.646 -7.508 60.838 1.00 87.81 635 VAL A O 1
ATOM 4928 N N . ASN A 1 636 ? -35.879 -8.344 58.769 1.00 84.00 636 ASN A N 1
ATOM 4929 C CA . ASN A 1 636 ? -34.535 -7.943 58.331 1.00 84.00 636 ASN A CA 1
ATOM 4930 C C . ASN A 1 636 ? -34.445 -6.499 57.813 1.00 84.00 636 ASN A C 1
ATOM 4932 O O . ASN A 1 636 ? -33.334 -5.976 57.742 1.00 84.00 636 ASN A O 1
ATOM 4936 N N . SER A 1 637 ? -35.564 -5.851 57.470 1.00 82.69 637 SER A N 1
ATOM 4937 C CA . SER A 1 637 ? -35.554 -4.546 56.798 1.00 82.69 637 SER A CA 1
ATOM 4938 C C . SER A 1 637 ? -36.789 -3.691 57.101 1.00 82.69 637 SER A C 1
ATOM 4940 O O . SER A 1 637 ? -37.913 -4.187 57.051 1.00 82.69 637 SER A O 1
ATOM 4942 N N . ASN A 1 638 ? -36.581 -2.383 57.311 1.00 82.75 638 ASN A N 1
ATOM 4943 C CA . ASN A 1 638 ? -37.652 -1.381 57.450 1.00 82.75 638 ASN A CA 1
ATOM 4944 C C . ASN A 1 638 ? -38.407 -1.113 56.140 1.00 82.75 638 ASN A C 1
ATOM 4946 O O . ASN A 1 638 ? -39.423 -0.433 56.150 1.00 82.75 638 ASN A O 1
ATOM 4950 N N . LEU A 1 639 ? -37.961 -1.665 55.004 1.00 83.44 639 LEU A N 1
ATOM 4951 C CA . LEU A 1 639 ? -38.710 -1.573 53.742 1.00 83.44 639 LEU A CA 1
ATOM 4952 C C . LEU A 1 639 ? -40.118 -2.187 53.839 1.00 83.44 639 LEU A C 1
ATOM 4954 O O . LEU A 1 639 ? -40.941 -1.957 52.962 1.00 83.44 639 LEU A O 1
ATOM 4958 N N . THR A 1 640 ? -40.369 -2.981 54.880 1.00 80.50 640 THR A N 1
ATOM 4959 C CA . THR A 1 640 ? -41.620 -3.706 55.128 1.00 80.50 640 THR A CA 1
ATOM 4960 C C . THR A 1 640 ? -42.581 -2.982 56.085 1.00 80.50 640 THR A C 1
ATOM 4962 O O . THR A 1 640 ? -43.673 -3.480 56.335 1.00 80.50 640 THR A O 1
ATOM 4965 N N . GLU A 1 641 ? -42.218 -1.786 56.571 1.00 76.38 641 GLU A N 1
ATOM 4966 C CA . GLU A 1 641 ? -42.941 -1.027 57.614 1.00 76.38 641 GLU A CA 1
ATOM 4967 C C . GLU A 1 641 ? -44.379 -0.598 57.238 1.00 76.38 641 GLU A C 1
ATOM 4969 O O . GLU A 1 641 ? -45.196 -0.289 58.099 1.00 76.38 641 GLU A O 1
ATOM 4974 N N . GLU A 1 642 ? -44.726 -0.605 55.953 1.00 81.12 642 GLU A N 1
ATOM 4975 C CA . GLU A 1 642 ? -46.063 -0.222 55.471 1.00 81.12 642 GLU A CA 1
ATOM 4976 C C . GLU A 1 642 ? -46.778 -1.387 54.775 1.00 81.12 642 GLU A C 1
ATOM 4978 O O . GLU A 1 642 ? -47.608 -1.172 53.896 1.00 81.12 642 GLU A O 1
ATOM 4983 N N . GLN A 1 643 ? -46.382 -2.627 55.061 1.00 85.94 643 GLN A N 1
ATOM 4984 C CA . GLN A 1 643 ? -46.881 -3.814 54.372 1.00 85.94 643 GLN A CA 1
ATOM 4985 C C . GLN A 1 643 ? -47.237 -4.925 55.366 1.00 85.94 643 GLN A C 1
ATOM 4987 O O . GLN A 1 643 ? -46.600 -5.061 56.412 1.00 85.94 643 GLN A O 1
ATOM 4992 N N . ASP A 1 644 ? -48.207 -5.761 54.993 1.00 87.56 644 ASP A N 1
ATOM 4993 C CA . ASP A 1 644 ? -48.592 -6.940 55.771 1.00 87.56 644 ASP A CA 1
ATOM 4994 C C . ASP A 1 644 ? -47.439 -7.955 55.848 1.00 87.56 644 ASP A C 1
ATOM 4996 O O . ASP A 1 644 ? -46.827 -8.324 54.836 1.00 87.56 644 ASP A O 1
ATOM 5000 N N . VAL A 1 645 ? -47.178 -8.468 57.051 1.00 88.69 645 VAL A N 1
ATOM 5001 C CA . VAL A 1 645 ? -46.155 -9.488 57.313 1.00 88.69 645 VAL A CA 1
ATOM 5002 C C . VAL A 1 645 ? -46.825 -10.832 57.584 1.00 88.69 645 VAL A C 1
ATOM 5004 O O . VAL A 1 645 ? -47.567 -10.999 58.550 1.00 88.69 645 VAL A O 1
ATOM 5007 N N . GLU A 1 646 ? -46.529 -11.830 56.750 1.00 90.12 646 GLU A N 1
ATOM 5008 C CA . GLU A 1 646 ? -46.978 -13.210 56.937 1.00 90.12 646 GLU A CA 1
ATOM 5009 C C . GLU A 1 646 ? -45.890 -14.021 57.667 1.00 90.12 646 GLU A C 1
ATOM 5011 O O . GLU A 1 646 ? -44.904 -14.479 57.077 1.00 90.12 646 GLU A O 1
ATOM 5016 N N . TYR A 1 647 ? -46.067 -14.239 58.971 1.00 90.75 647 TYR A N 1
ATOM 5017 C CA . TYR A 1 647 ? -45.198 -15.113 59.757 1.00 90.75 647 TYR A CA 1
ATOM 5018 C C . TYR A 1 647 ? -45.734 -16.552 59.769 1.00 90.75 647 TYR A C 1
ATOM 5020 O O . TYR A 1 647 ? -46.845 -16.836 60.210 1.00 90.75 647 TYR A O 1
ATOM 5028 N N . VAL A 1 648 ? -44.934 -17.483 59.258 1.00 90.31 648 VAL A N 1
ATOM 5029 C CA . VAL A 1 648 ? -45.340 -18.833 58.866 1.00 90.31 648 VAL A CA 1
ATOM 5030 C C . VAL A 1 648 ? -44.766 -19.873 59.832 1.00 90.31 648 VAL A C 1
ATOM 5032 O O . VAL A 1 648 ? -43.549 -20.010 59.994 1.00 90.31 648 VAL A O 1
ATOM 5035 N N . VAL A 1 649 ? -45.648 -20.675 60.429 1.00 90.19 649 VAL A N 1
ATOM 5036 C CA . VAL A 1 649 ? -45.323 -21.704 61.428 1.00 90.19 649 VAL A CA 1
ATOM 5037 C C . VAL A 1 649 ? -45.823 -23.064 60.948 1.00 90.19 649 VAL A C 1
ATOM 5039 O O . VAL A 1 649 ? -46.962 -23.195 60.509 1.00 90.19 649 VAL A O 1
ATOM 5042 N N . LYS A 1 650 ? -44.985 -24.110 61.002 1.00 89.88 650 LYS A N 1
ATOM 5043 C CA . LYS A 1 650 ? -45.410 -25.457 60.576 1.00 89.88 650 LYS A CA 1
ATOM 5044 C C . LYS A 1 650 ? -46.527 -25.952 61.488 1.00 89.88 650 LYS A C 1
ATOM 5046 O O . LYS A 1 650 ? -46.365 -25.972 62.705 1.00 89.88 650 LYS A O 1
ATOM 5051 N N . LYS A 1 651 ? -47.628 -2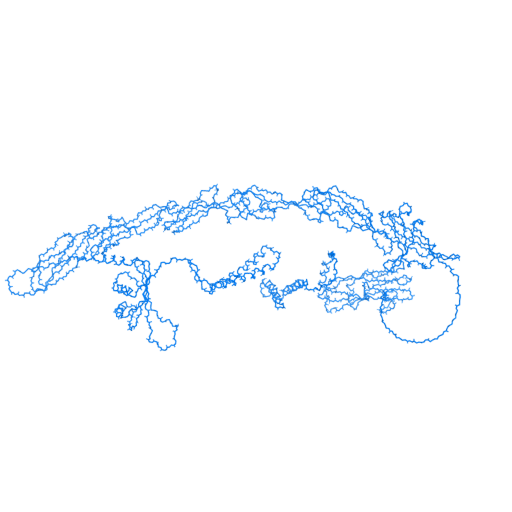6.430 60.912 1.00 90.06 651 LYS A N 1
ATOM 5052 C CA . LYS A 1 651 ? -48.766 -26.948 61.683 1.00 90.06 651 LYS A CA 1
ATOM 5053 C C . LYS A 1 651 ? -48.397 -28.178 62.516 1.00 90.06 651 LYS A C 1
ATOM 5055 O O . LYS A 1 651 ? -48.912 -28.352 63.611 1.00 90.06 651 LYS A O 1
ATOM 5060 N N . SER A 1 652 ? -47.431 -28.976 62.053 1.00 88.75 652 SER A N 1
ATOM 5061 C CA . SER A 1 652 ? -46.863 -30.107 62.803 1.00 88.75 652 SER A CA 1
ATOM 5062 C C . SER A 1 652 ? -46.128 -29.710 64.088 1.00 88.75 652 SER A C 1
ATOM 5064 O O . SER A 1 652 ? -45.750 -30.576 64.868 1.00 88.75 652 SER A O 1
ATOM 5066 N N . TRP A 1 653 ? -45.898 -28.416 64.325 1.00 89.88 653 TRP A N 1
ATOM 5067 C CA . TRP A 1 653 ? -45.355 -27.915 65.586 1.00 89.88 653 TRP A CA 1
ATOM 5068 C C . TRP A 1 653 ? -46.418 -27.695 66.664 1.00 89.88 653 TRP A C 1
ATOM 5070 O O . TRP A 1 653 ? -46.056 -27.331 67.780 1.00 89.88 653 TRP A O 1
ATOM 5080 N N . LEU A 1 654 ? -47.697 -27.866 66.327 1.00 90.06 654 LEU A N 1
ATOM 5081 C CA . LEU A 1 654 ? -48.837 -27.577 67.186 1.00 90.06 654 LEU A CA 1
ATOM 5082 C C . LEU A 1 654 ? -49.551 -28.888 67.547 1.00 90.06 654 LEU A C 1
ATOM 5084 O O . LEU A 1 654 ? -50.122 -29.560 66.685 1.00 90.06 654 LEU A O 1
ATOM 5088 N N . ASP A 1 655 ? -49.536 -29.245 68.828 1.00 88.25 655 ASP A N 1
ATOM 5089 C CA . ASP A 1 655 ? -50.170 -30.464 69.332 1.00 88.25 655 ASP A CA 1
ATOM 5090 C C . ASP A 1 655 ? -51.698 -30.369 69.265 1.00 88.25 655 ASP A C 1
ATOM 5092 O O . ASP A 1 655 ? -52.290 -29.387 69.691 1.00 88.25 655 ASP A O 1
ATOM 5096 N N . ASN A 1 656 ? -52.382 -31.406 68.774 1.00 86.38 656 ASN A N 1
ATOM 5097 C CA . ASN A 1 656 ? -53.854 -31.449 68.703 1.00 86.38 656 ASN A CA 1
ATOM 5098 C C . ASN A 1 656 ? -54.524 -30.264 67.970 1.00 86.38 656 ASN A C 1
ATOM 5100 O O . ASN A 1 656 ? -55.728 -30.057 68.116 1.00 86.38 656 ASN A O 1
ATOM 5104 N N . TRP A 1 657 ? -53.805 -29.526 67.118 1.00 89.31 657 TRP A N 1
ATOM 5105 C CA . TRP A 1 657 ? -54.329 -28.337 66.428 1.00 89.31 657 TRP A CA 1
ATOM 5106 C C . TRP A 1 657 ? -55.625 -28.577 65.630 1.00 89.31 657 TRP A C 1
ATOM 5108 O O . TRP A 1 657 ? -56.501 -27.714 65.581 1.00 89.31 657 TRP A O 1
ATOM 5118 N N . ASN A 1 658 ? -55.787 -29.765 65.037 1.00 87.06 658 ASN A N 1
ATOM 5119 C CA . ASN A 1 658 ? -56.992 -30.140 64.280 1.00 87.06 658 ASN A CA 1
ATOM 5120 C C . ASN A 1 658 ? -58.236 -30.380 65.160 1.00 87.06 658 ASN A C 1
ATOM 5122 O O . ASN A 1 658 ? -59.336 -30.495 64.629 1.00 87.06 658 ASN A O 1
ATOM 5126 N N . ARG A 1 659 ? -58.079 -30.492 66.485 1.00 84.81 659 ARG A N 1
ATOM 5127 C CA . ARG A 1 659 ? -59.177 -30.681 67.453 1.00 84.81 659 ARG A CA 1
ATOM 5128 C C . ARG A 1 659 ? -59.538 -29.402 68.206 1.00 84.81 659 ARG A C 1
ATOM 5130 O O . ARG A 1 659 ? -60.365 -29.446 69.117 1.00 84.81 659 ARG A O 1
ATOM 5137 N N . ARG A 1 660 ? -58.898 -28.282 67.860 1.00 87.25 660 ARG A N 1
ATOM 5138 C CA . ARG A 1 660 ? -59.146 -27.003 68.519 1.00 87.25 660 ARG A CA 1
ATOM 5139 C C . ARG A 1 660 ? -60.546 -26.478 68.211 1.00 87.25 660 ARG A C 1
ATOM 5141 O O . ARG A 1 660 ? -61.099 -26.756 67.148 1.00 87.25 660 ARG A O 1
ATOM 5148 N N . ASP A 1 661 ? -61.061 -25.649 69.103 1.00 82.62 661 ASP A N 1
ATOM 5149 C CA . ASP A 1 661 ? -62.130 -24.717 68.788 1.00 82.62 661 ASP A CA 1
ATOM 5150 C C . ASP A 1 661 ? -61.545 -23.563 67.950 1.00 82.62 661 ASP A C 1
ATOM 5152 O O . ASP A 1 661 ? -60.699 -22.808 68.444 1.00 82.62 661 ASP A O 1
ATOM 5156 N N . PRO A 1 662 ? -61.932 -23.424 66.668 1.00 73.31 662 PRO A N 1
ATOM 5157 C CA . PRO A 1 662 ? -61.394 -22.378 65.808 1.00 73.31 662 PRO A CA 1
ATOM 5158 C C . PRO A 1 662 ? -61.824 -20.970 66.244 1.00 73.31 662 PRO A C 1
ATOM 5160 O O . PRO A 1 662 ? -61.165 -20.009 65.856 1.00 73.31 662 PRO A O 1
ATOM 5163 N N . THR A 1 663 ? -62.895 -20.829 67.037 1.00 76.19 663 THR A N 1
ATOM 5164 C CA . THR A 1 663 ? -63.418 -19.523 67.479 1.00 76.19 663 THR A CA 1
ATOM 5165 C C . THR A 1 663 ? -62.699 -18.949 68.698 1.00 76.19 663 THR A C 1
ATOM 5167 O O . THR A 1 663 ? -62.780 -17.750 68.935 1.00 76.19 663 THR A O 1
ATOM 5170 N N . GLU A 1 664 ? -61.936 -19.776 69.414 1.00 82.88 664 GLU A N 1
ATOM 5171 C CA . GLU A 1 664 ? -61.245 -19.407 70.658 1.00 82.88 664 GLU A CA 1
ATOM 5172 C C . GLU A 1 664 ? -59.721 -19.261 70.454 1.00 82.88 664 GLU A C 1
ATOM 5174 O O . GLU A 1 664 ? -58.951 -19.268 71.404 1.00 82.88 664 GLU A O 1
ATOM 5179 N N . THR A 1 665 ? -59.225 -19.173 69.214 1.00 86.94 665 THR A N 1
ATOM 5180 C CA . THR A 1 665 ? -57.772 -19.064 68.972 1.00 86.94 665 THR A CA 1
ATOM 5181 C C . THR A 1 665 ? -57.288 -17.637 69.241 1.00 86.94 665 THR A C 1
ATOM 5183 O O . THR A 1 665 ? -57.713 -16.700 68.569 1.00 86.94 665 THR A O 1
ATOM 5186 N N . GLU A 1 666 ? -56.357 -17.473 70.180 1.00 89.38 666 GLU A N 1
ATOM 5187 C CA . GLU A 1 666 ? -55.735 -16.188 70.504 1.00 89.38 666 GLU A CA 1
ATOM 5188 C C . GLU A 1 666 ? -54.314 -16.147 69.938 1.00 89.38 666 GLU A C 1
ATOM 5190 O O . GLU A 1 666 ? -53.504 -17.046 70.183 1.00 89.38 666 GLU A O 1
ATOM 5195 N N . ALA A 1 667 ? -53.994 -15.084 69.208 1.00 90.56 667 ALA A N 1
ATOM 5196 C CA . ALA A 1 667 ? -52.661 -14.831 68.689 1.00 90.56 667 ALA A CA 1
ATOM 5197 C C . ALA A 1 667 ? -52.188 -13.453 69.139 1.00 90.56 667 ALA A C 1
ATOM 5199 O O . ALA A 1 667 ? -52.938 -12.479 69.064 1.00 90.56 667 ALA A O 1
ATOM 5200 N N . PHE A 1 668 ? -50.940 -13.380 69.589 1.00 91.12 668 PHE A N 1
ATOM 5201 C CA . PHE A 1 668 ? -50.300 -12.123 69.950 1.00 91.12 668 PHE A CA 1
ATOM 5202 C C . PHE A 1 668 ? -48.955 -12.013 69.253 1.00 91.12 668 PHE A C 1
ATOM 5204 O O . PHE A 1 668 ? -48.214 -12.992 69.199 1.00 91.12 668 PHE A O 1
ATOM 5211 N N . VAL A 1 669 ? -48.616 -10.819 68.786 1.00 89.75 669 VAL A N 1
ATOM 5212 C CA . VAL A 1 669 ? -47.267 -10.450 68.351 1.00 89.75 669 VAL A CA 1
ATOM 5213 C C . VAL A 1 669 ? -46.831 -9.266 69.203 1.00 89.75 669 VAL A C 1
ATOM 5215 O O . VAL A 1 669 ? -47.621 -8.360 69.455 1.00 89.75 669 VAL A O 1
ATOM 5218 N N . ASP A 1 670 ? -45.637 -9.358 69.786 1.00 88.69 670 ASP A N 1
ATOM 5219 C CA . ASP A 1 670 ? -45.093 -8.412 70.769 1.00 88.69 670 ASP A CA 1
ATOM 5220 C C . ASP A 1 670 ? -46.093 -8.030 71.881 1.00 88.69 670 ASP A C 1
ATOM 5222 O O . ASP A 1 670 ? -46.154 -6.900 72.364 1.00 88.69 670 ASP A O 1
ATOM 5226 N N . GLY A 1 671 ? -46.902 -9.011 72.301 1.00 85.56 671 GLY A N 1
ATOM 5227 C CA . GLY A 1 671 ? -47.911 -8.870 73.355 1.00 85.56 671 GLY A CA 1
ATOM 5228 C C . GLY A 1 671 ? -49.229 -8.204 72.932 1.00 85.56 671 GLY A C 1
ATOM 5229 O O . GLY A 1 671 ? -50.115 -8.051 73.771 1.00 85.56 671 GLY A O 1
ATOM 5230 N N . SER A 1 672 ? -49.398 -7.838 71.660 1.00 87.50 672 SER A N 1
ATOM 5231 C CA . SER A 1 672 ? -50.622 -7.247 71.104 1.00 87.50 672 SER A CA 1
ATOM 5232 C C . SER A 1 672 ? -51.369 -8.249 70.224 1.00 87.50 672 SER A C 1
ATOM 5234 O O . SER A 1 672 ? -50.745 -8.975 69.460 1.00 87.50 672 SER A O 1
ATOM 5236 N N . SER A 1 673 ? -52.703 -8.275 70.298 1.00 87.62 673 SER A N 1
ATOM 5237 C CA . SER A 1 673 ? -53.579 -9.024 69.375 1.00 87.62 673 SER A CA 1
ATOM 5238 C C . SER A 1 673 ? -54.207 -8.137 68.290 1.00 87.62 673 SER A C 1
ATOM 5240 O O . SER A 1 673 ? -55.029 -8.600 67.499 1.00 87.62 673 SER A O 1
ATOM 5242 N N . LYS A 1 674 ? -53.860 -6.841 68.263 1.00 87.56 674 LYS A N 1
ATOM 5243 C CA . LYS A 1 674 ? -54.391 -5.882 67.287 1.00 87.56 674 LYS A CA 1
ATOM 5244 C C . LYS A 1 674 ? -53.902 -6.255 65.888 1.00 87.56 674 LYS A C 1
ATOM 5246 O O . LYS A 1 674 ? -52.709 -6.468 65.718 1.00 87.56 674 LYS A O 1
ATOM 5251 N N . ASP A 1 675 ? -54.810 -6.266 64.918 1.00 88.19 675 ASP A N 1
ATOM 5252 C CA . ASP A 1 675 ? -54.489 -6.434 63.494 1.00 88.19 675 ASP A CA 1
ATOM 5253 C C . ASP A 1 675 ? -53.682 -7.705 63.171 1.00 88.19 675 ASP A C 1
ATOM 5255 O O . ASP A 1 675 ? -52.747 -7.719 62.375 1.00 88.19 675 ASP A O 1
ATOM 5259 N N . ILE A 1 676 ? -54.027 -8.796 63.858 1.00 89.31 676 ILE A N 1
ATOM 5260 C CA . ILE A 1 676 ? -53.481 -10.126 63.598 1.00 89.31 676 ILE A CA 1
ATOM 5261 C C . ILE A 1 676 ? -54.630 -11.040 63.199 1.00 89.31 676 ILE A C 1
ATOM 5263 O O . ILE A 1 676 ? -55.635 -11.142 63.906 1.00 89.31 676 ILE A O 1
ATOM 5267 N N . SER A 1 677 ? -54.459 -11.764 62.096 1.00 89.44 677 SER A N 1
ATOM 5268 C CA . SER A 1 677 ? -55.346 -12.863 61.718 1.00 89.44 677 SER A CA 1
ATOM 5269 C C . SER A 1 677 ? -54.566 -14.160 61.539 1.00 89.44 677 SER A C 1
ATOM 5271 O O . SER A 1 677 ? -53.415 -14.162 61.107 1.00 89.44 677 SER A O 1
ATOM 5273 N N . ILE A 1 678 ? -55.194 -15.280 61.897 1.00 90.25 678 ILE A N 1
ATOM 5274 C CA . ILE A 1 678 ? -54.609 -16.610 61.726 1.00 90.25 678 ILE A CA 1
ATOM 5275 C C . ILE A 1 678 ? -55.225 -17.277 60.503 1.00 90.25 678 ILE A C 1
ATOM 5277 O O . ILE A 1 678 ? -56.442 -17.444 60.418 1.00 90.25 678 ILE A O 1
ATOM 5281 N N . GLN A 1 679 ? -54.374 -17.694 59.569 1.00 90.69 679 GLN A N 1
ATOM 5282 C CA . GLN A 1 679 ? -54.761 -18.440 58.375 1.00 90.69 679 GLN A CA 1
ATOM 5283 C C . GLN A 1 679 ? -54.093 -19.818 58.361 1.00 90.69 679 GLN A C 1
ATOM 5285 O O . GLN A 1 679 ? -52.999 -19.999 58.888 1.00 90.69 679 GLN A O 1
ATOM 5290 N N . GLU A 1 680 ? -54.735 -20.799 57.730 1.00 89.75 680 GLU A N 1
ATOM 5291 C CA . GLU A 1 680 ? -54.122 -22.095 57.427 1.00 89.75 680 GLU A CA 1
ATOM 5292 C C . GLU A 1 680 ? -53.894 -22.189 55.918 1.00 89.75 680 GLU A C 1
ATOM 5294 O O . GLU A 1 680 ? -54.822 -21.977 55.134 1.00 89.75 680 GLU A O 1
ATOM 5299 N N . ARG A 1 681 ? -52.665 -22.498 55.492 1.00 89.56 681 ARG A N 1
ATOM 5300 C CA . ARG A 1 681 ? -52.333 -22.699 54.072 1.00 89.56 681 ARG A CA 1
ATOM 5301 C C . ARG A 1 681 ? -51.422 -23.905 53.901 1.00 89.56 681 ARG A C 1
ATOM 5303 O O . ARG A 1 681 ? -50.556 -24.171 54.731 1.00 89.56 681 ARG A O 1
ATOM 5310 N N . VAL A 1 682 ? -51.585 -24.604 52.783 1.00 86.19 682 VAL A N 1
ATOM 5311 C CA . VAL A 1 682 ? -50.628 -25.618 52.331 1.00 86.19 682 VAL A CA 1
ATOM 5312 C C . VAL A 1 682 ? -49.659 -24.941 51.374 1.00 86.19 682 VAL A C 1
ATOM 5314 O O . VAL A 1 682 ? -50.077 -24.443 50.330 1.00 86.19 682 VAL A O 1
ATOM 5317 N N . ILE A 1 683 ? -48.373 -24.905 51.721 1.00 78.94 683 ILE A N 1
ATOM 5318 C CA . ILE A 1 683 ? -47.334 -24.329 50.862 1.00 78.94 683 ILE A CA 1
ATOM 5319 C C . ILE A 1 683 ? -46.296 -25.407 50.574 1.00 78.94 683 ILE A C 1
ATOM 5321 O O . ILE A 1 683 ? -45.728 -25.990 51.495 1.00 78.94 683 ILE A O 1
ATOM 5325 N N . SER A 1 684 ? -46.086 -25.708 49.290 1.00 79.62 684 SER A N 1
ATOM 5326 C CA . SER A 1 684 ? -45.161 -26.758 48.835 1.00 79.62 684 SER A CA 1
ATOM 5327 C C . SER A 1 684 ? -45.380 -28.110 49.541 1.00 79.62 684 SER A C 1
ATOM 5329 O O . SER A 1 684 ? -44.434 -28.756 49.979 1.00 79.62 684 SER A O 1
ATOM 5331 N N . GLY A 1 685 ? -46.646 -28.515 49.712 1.00 82.25 685 GLY A N 1
ATOM 5332 C CA . GLY A 1 685 ? -47.026 -29.791 50.337 1.00 82.25 685 GLY A CA 1
ATOM 5333 C C . GLY A 1 685 ? -46.952 -29.836 51.870 1.00 82.25 685 GLY A C 1
ATOM 5334 O O . GLY A 1 685 ? -47.361 -30.832 52.457 1.00 82.25 685 GLY A O 1
ATOM 5335 N N . THR A 1 686 ? -46.486 -28.773 52.535 1.00 85.56 686 THR A N 1
ATOM 5336 C CA . THR A 1 686 ? -46.468 -28.674 54.005 1.00 85.56 686 THR A CA 1
ATOM 5337 C C . THR A 1 686 ? -47.624 -27.801 54.496 1.00 85.56 686 THR A C 1
ATOM 5339 O O . THR A 1 686 ? -47.851 -26.714 53.964 1.00 85.56 686 THR A O 1
ATOM 5342 N N . GLU A 1 687 ? -48.360 -28.260 55.512 1.00 89.06 687 GLU A N 1
ATOM 5343 C CA . GLU A 1 687 ? -49.408 -27.462 56.161 1.00 89.06 687 GLU A CA 1
ATOM 5344 C C . GLU A 1 687 ? -48.797 -26.452 57.144 1.00 89.06 687 GLU A C 1
ATOM 5346 O O . GLU A 1 687 ? -48.019 -26.811 58.037 1.00 89.06 687 GLU A O 1
ATOM 5351 N N . TYR A 1 688 ? -49.186 -25.188 57.008 1.00 90.56 688 TYR A N 1
ATOM 5352 C CA . TYR A 1 688 ? -48.727 -24.085 57.841 1.00 90.56 688 TYR A CA 1
ATOM 5353 C C . TYR A 1 688 ? -49.891 -23.341 58.492 1.00 90.56 688 TYR A C 1
ATOM 5355 O O . TYR A 1 688 ? -50.970 -23.205 57.913 1.00 90.56 688 TYR A O 1
ATOM 5363 N N . VAL A 1 689 ? -49.619 -22.817 59.683 1.00 90.62 689 VAL A N 1
ATOM 5364 C CA . VAL A 1 689 ? -50.404 -21.789 60.363 1.00 90.62 689 VAL A CA 1
ATOM 5365 C C . VAL A 1 689 ? -49.673 -20.464 60.176 1.00 90.62 689 VAL A C 1
ATOM 5367 O O . VAL A 1 689 ? -48.484 -20.362 60.478 1.00 90.62 689 VAL A O 1
ATOM 5370 N N . ILE A 1 690 ? -50.366 -19.473 59.631 1.00 90.69 690 ILE A N 1
ATOM 5371 C CA . ILE A 1 690 ? -49.805 -18.184 59.233 1.00 90.69 690 ILE A CA 1
ATOM 5372 C C . ILE A 1 690 ? -50.418 -17.096 60.099 1.00 90.69 690 ILE A C 1
ATOM 5374 O O . ILE A 1 690 ? -51.638 -16.952 60.144 1.00 90.69 690 ILE A O 1
ATOM 5378 N N . PHE A 1 691 ? -49.557 -16.329 60.750 1.00 91.69 691 PHE A N 1
ATOM 5379 C CA . PHE A 1 691 ? -49.892 -15.064 61.380 1.00 91.69 691 PHE A CA 1
ATOM 5380 C C . PHE A 1 691 ? -49.811 -13.999 60.294 1.00 91.69 691 PHE A C 1
ATOM 5382 O O . PHE A 1 691 ? -48.718 -13.689 59.827 1.00 91.69 691 PHE A O 1
ATOM 5389 N N . VAL A 1 692 ? -50.956 -13.481 59.862 1.00 90.62 692 VAL A N 1
ATOM 5390 C CA . VAL A 1 692 ? -51.017 -12.305 58.991 1.00 90.62 692 VAL A CA 1
ATOM 5391 C C . VAL A 1 692 ? -51.098 -11.094 59.903 1.00 90.62 692 VAL A C 1
ATOM 5393 O O . VAL A 1 692 ? -52.096 -10.920 60.605 1.00 90.62 692 VAL A O 1
ATOM 5396 N N . ILE A 1 693 ? -50.010 -10.338 59.940 1.00 90.12 693 ILE A N 1
ATOM 5397 C CA . ILE A 1 693 ? -49.802 -9.175 60.796 1.00 90.12 693 ILE A CA 1
ATOM 5398 C C . ILE A 1 693 ? -49.975 -7.964 59.891 1.00 90.12 693 ILE A C 1
ATOM 5400 O O . ILE A 1 693 ? -49.156 -7.770 58.992 1.00 90.12 693 ILE A O 1
ATOM 5404 N N . GLY A 1 694 ? -51.066 -7.228 60.067 1.00 85.88 694 GLY A N 1
ATOM 5405 C CA . GLY A 1 694 ? -51.393 -6.114 59.187 1.00 85.88 694 GLY A CA 1
ATOM 5406 C C . GLY A 1 694 ? -50.508 -4.887 59.414 1.00 85.88 694 GLY A C 1
ATOM 5407 O O . GLY A 1 694 ? -49.724 -4.804 60.372 1.00 85.88 694 GLY A O 1
ATOM 5408 N N . ASP A 1 695 ? -50.629 -3.930 58.504 1.00 83.69 695 ASP A N 1
ATOM 5409 C CA . ASP A 1 695 ? -49.876 -2.676 58.492 1.00 83.69 695 ASP A CA 1
ATOM 5410 C C . ASP A 1 695 ? -50.186 -1.732 59.675 1.00 83.69 695 ASP A C 1
ATOM 5412 O O . ASP A 1 695 ? -49.402 -0.822 59.960 1.00 83.69 695 ASP A O 1
ATOM 5416 N N . GLU A 1 696 ? -51.249 -1.983 60.448 1.00 82.00 696 GLU A N 1
ATOM 5417 C CA . GLU A 1 696 ? -51.608 -1.221 61.651 1.00 82.00 696 GLU A CA 1
ATOM 5418 C C . GLU A 1 696 ? -51.255 -1.931 62.977 1.00 82.00 696 GLU A C 1
ATOM 5420 O O . GLU A 1 696 ? -51.718 -1.519 64.061 1.00 82.00 696 GLU A O 1
ATOM 5425 N N . HIS A 1 697 ? -50.443 -2.993 62.940 1.00 82.50 697 HIS A N 1
ATOM 5426 C CA . HIS A 1 697 ? -49.964 -3.671 64.145 1.00 82.50 697 HIS A CA 1
ATOM 5427 C C . HIS A 1 697 ? -48.990 -2.779 64.941 1.00 82.50 697 HIS A C 1
ATOM 5429 O O . HIS A 1 697 ? -47.810 -2.672 64.634 1.00 82.50 697 HIS A O 1
ATOM 5435 N N . GLY A 1 698 ? -49.487 -2.116 65.992 1.00 74.38 698 GLY A N 1
ATOM 5436 C CA . GLY A 1 698 ? -48.723 -1.113 66.745 1.00 74.38 698 GLY A CA 1
ATOM 5437 C C . GLY A 1 698 ? -48.956 0.306 66.212 1.00 74.38 698 GLY A C 1
ATOM 5438 O O . GLY A 1 698 ? -50.104 0.761 66.216 1.00 74.38 698 GLY A O 1
ATOM 5439 N N . ASN A 1 699 ? -47.875 0.998 65.814 1.00 60.16 699 ASN A N 1
ATOM 5440 C CA . ASN A 1 699 ? -47.904 2.359 65.244 1.00 60.16 699 ASN A CA 1
ATOM 5441 C C . ASN A 1 699 ? -47.616 2.408 63.722 1.00 60.16 699 ASN A C 1
ATOM 5443 O O . ASN A 1 699 ? -48.086 3.349 63.087 1.00 60.16 699 ASN A O 1
ATOM 5447 N N . SER A 1 700 ? -46.881 1.438 63.161 1.00 55.75 700 SER A N 1
ATOM 5448 C CA . SER A 1 700 ? -46.636 1.240 61.717 1.00 55.75 700 SER A CA 1
ATOM 5449 C C . SER A 1 700 ? -46.000 -0.144 61.499 1.00 55.75 700 SER A C 1
ATOM 5451 O O . SER A 1 700 ? -44.828 -0.316 61.808 1.00 55.75 700 SER A O 1
ATOM 5453 N N . SER A 1 701 ? -46.797 -1.137 61.082 1.00 73.00 701 SER A N 1
ATOM 5454 C CA . SER A 1 701 ? -46.454 -2.569 60.916 1.00 73.00 701 SER A CA 1
ATOM 5455 C C . SER A 1 701 ? -45.338 -3.116 61.852 1.00 73.00 701 SER A C 1
ATOM 5457 O O . SER A 1 701 ? -45.179 -2.682 62.995 1.00 73.00 701 SER A O 1
ATOM 5459 N N . LEU A 1 702 ? -44.595 -4.146 61.436 1.00 83.44 702 LEU A N 1
ATOM 5460 C CA . LEU A 1 702 ? -43.391 -4.596 62.133 1.00 83.44 702 LEU A CA 1
ATOM 5461 C C . LEU A 1 702 ? -42.144 -3.970 61.502 1.00 83.44 702 LEU A C 1
ATOM 5463 O O . LEU A 1 702 ? -41.780 -4.281 60.370 1.00 83.44 702 LEU A O 1
ATOM 5467 N N . HIS A 1 703 ? -41.439 -3.142 62.272 1.00 84.06 703 HIS A N 1
ATOM 5468 C CA . HIS A 1 703 ? -40.132 -2.613 61.877 1.00 84.06 703 HIS A CA 1
ATOM 5469 C C . HIS A 1 703 ? -39.034 -3.687 61.909 1.00 84.06 703 HIS A C 1
ATOM 5471 O O . HIS A 1 703 ? -39.192 -4.765 62.471 1.00 84.06 703 HIS A O 1
ATOM 5477 N N . GLN A 1 704 ? -37.860 -3.371 61.364 1.00 86.62 704 GLN A N 1
ATOM 5478 C CA . GLN A 1 704 ? -36.659 -4.192 61.483 1.00 86.62 704 GLN A CA 1
ATOM 5479 C C . GLN A 1 704 ? -36.319 -4.463 62.955 1.00 86.62 704 GLN A C 1
ATOM 5481 O O . GLN A 1 704 ? -36.076 -3.543 63.739 1.00 86.62 704 GLN A O 1
ATOM 5486 N N . GLY A 1 705 ? -36.222 -5.738 63.324 1.00 86.50 705 GLY A N 1
ATOM 5487 C CA . GLY A 1 705 ? -36.017 -6.110 64.715 1.00 86.50 705 GLY A CA 1
ATOM 5488 C C . GLY A 1 705 ? -36.228 -7.588 64.996 1.00 86.50 705 GLY A C 1
ATOM 5489 O O . GLY A 1 705 ? -36.444 -8.402 64.099 1.00 86.50 705 GLY A O 1
ATOM 5490 N N . ILE A 1 706 ? -36.103 -7.939 66.274 1.00 89.38 706 ILE A N 1
ATOM 5491 C CA . ILE A 1 706 ? -36.482 -9.250 66.796 1.00 89.38 706 ILE A CA 1
ATOM 5492 C C . ILE A 1 706 ? -37.845 -9.094 67.457 1.00 89.38 706 ILE A C 1
ATOM 5494 O O . ILE A 1 706 ? -38.006 -8.239 68.323 1.00 89.38 706 ILE A O 1
ATOM 5498 N N . HIS A 1 707 ? -38.769 -9.962 67.073 1.00 91.19 707 HIS A N 1
ATOM 5499 C CA . HIS A 1 707 ? -40.154 -9.966 67.507 1.00 91.19 707 HIS A CA 1
ATOM 5500 C C . HIS A 1 707 ? -40.509 -11.310 68.124 1.00 91.19 707 HIS A C 1
ATOM 5502 O O . HIS A 1 707 ? -39.881 -12.346 67.862 1.00 91.19 707 HIS A O 1
ATOM 5508 N N . SER A 1 708 ? -41.545 -11.281 68.944 1.00 91.56 708 SER A N 1
ATOM 5509 C CA . SER A 1 708 ? -42.112 -12.442 69.611 1.00 91.56 708 SER A CA 1
ATOM 5510 C C . SER A 1 708 ? -43.541 -12.658 69.135 1.00 91.56 708 SER A C 1
ATOM 5512 O O . SER A 1 708 ? -44.320 -11.718 69.053 1.00 91.56 708 SER A O 1
ATOM 5514 N N . ALA A 1 709 ? -43.903 -13.896 68.821 1.00 91.88 709 ALA A N 1
ATOM 5515 C CA . ALA A 1 709 ? -45.280 -14.292 68.550 1.00 91.88 709 ALA A CA 1
ATOM 5516 C C . ALA A 1 709 ? -45.707 -15.348 69.567 1.00 91.88 709 ALA A C 1
ATOM 5518 O O . ALA A 1 709 ? -44.922 -16.222 69.923 1.00 91.88 709 ALA A O 1
ATOM 5519 N N . SER A 1 710 ? -46.955 -15.316 70.011 1.00 91.56 710 SER A N 1
ATOM 5520 C CA . SER A 1 710 ? -47.536 -16.359 70.851 1.00 91.56 710 SER A CA 1
ATOM 5521 C C . SER A 1 710 ? -48.886 -16.793 70.303 1.00 91.56 710 SER A C 1
ATOM 5523 O O . SER A 1 710 ? -49.630 -15.996 69.729 1.00 91.56 710 SER A O 1
ATOM 5525 N N . LEU A 1 711 ? -49.179 -18.079 70.458 1.00 93.31 711 LEU A N 1
ATOM 5526 C CA . LEU A 1 711 ? -50.411 -18.705 70.004 1.00 93.31 711 LEU A CA 1
ATOM 5527 C C . LEU A 1 711 ? -51.003 -19.516 71.143 1.00 93.31 711 LEU A C 1
ATOM 5529 O O . LEU A 1 711 ? -50.339 -20.393 71.700 1.00 93.31 711 LEU A O 1
ATOM 5533 N N . SER A 1 712 ? -52.257 -19.228 71.462 1.00 90.69 712 SER A N 1
ATOM 5534 C CA . SER A 1 712 ? -53.067 -19.990 72.401 1.00 90.69 712 SER A CA 1
ATOM 5535 C C . SER A 1 712 ? -54.292 -20.561 71.693 1.00 90.69 712 SER A C 1
ATOM 5537 O O . SER A 1 712 ? -55.001 -19.843 70.995 1.00 90.69 712 SER A O 1
ATOM 5539 N N . TYR A 1 713 ? -54.553 -21.854 71.865 1.00 92.12 713 TYR A N 1
ATOM 5540 C CA . TYR A 1 713 ? -55.721 -22.528 71.287 1.00 92.12 713 TYR A CA 1
ATOM 5541 C C . TYR A 1 713 ? -56.301 -23.564 72.251 1.00 92.12 713 TYR A C 1
ATOM 5543 O O . TYR A 1 713 ? -55.617 -24.043 73.160 1.00 92.12 713 TYR A O 1
ATOM 5551 N N . PHE A 1 714 ? -57.580 -23.896 72.068 1.00 88.75 714 PHE A N 1
ATOM 5552 C CA . PHE A 1 714 ? -58.366 -24.614 73.071 1.00 88.75 714 PHE A CA 1
ATOM 5553 C C . PHE A 1 714 ? -59.000 -25.881 72.496 1.00 88.75 714 PHE A C 1
ATOM 5555 O O . PHE A 1 714 ? -59.630 -25.830 71.450 1.00 88.75 714 PHE A O 1
ATOM 5562 N N . GLU A 1 715 ? -58.860 -27.020 73.177 1.00 87.38 715 GLU A N 1
ATOM 5563 C CA . GLU A 1 715 ? -59.530 -28.291 72.842 1.00 87.38 715 GLU A CA 1
ATOM 5564 C C . GLU A 1 715 ? -60.642 -28.568 73.866 1.00 87.38 715 GLU A C 1
ATOM 5566 O O . GLU A 1 715 ? -60.391 -28.562 75.074 1.00 87.38 715 GLU A O 1
ATOM 5571 N N . SER A 1 716 ? -61.873 -28.831 73.411 1.00 79.00 716 SER A N 1
ATOM 5572 C CA . SER A 1 716 ? -62.999 -29.128 74.310 1.00 79.00 716 SER A CA 1
ATOM 5573 C C . SER A 1 716 ? -62.889 -30.525 74.939 1.00 79.00 716 SER A C 1
ATOM 5575 O O . SER A 1 716 ? -62.599 -31.516 74.265 1.00 79.00 716 SER A O 1
ATOM 5577 N N . LYS A 1 717 ? -63.171 -30.638 76.244 1.00 74.94 717 LYS A N 1
ATOM 5578 C CA . LYS A 1 717 ? -63.300 -31.939 76.921 1.00 74.94 717 LYS A CA 1
ATOM 5579 C C . LYS A 1 717 ? -64.692 -32.510 76.649 1.00 74.94 717 LYS A C 1
ATOM 5581 O O . LYS A 1 717 ? -65.610 -32.324 77.444 1.00 74.94 717 LYS A O 1
ATOM 5586 N N . SER A 1 718 ? -64.891 -33.163 75.508 1.00 55.66 718 SER A N 1
ATOM 5587 C CA . SER A 1 718 ? -66.194 -33.779 75.216 1.00 55.66 718 SER A CA 1
ATOM 5588 C C . SER A 1 718 ? -66.515 -34.903 76.234 1.00 55.66 718 SER A C 1
ATOM 5590 O O . SER A 1 718 ? -65.646 -35.742 76.494 1.00 55.66 718 SER A O 1
ATOM 5592 N N . PRO A 1 719 ? -67.720 -34.952 76.843 1.00 45.88 719 PRO A N 1
ATOM 5593 C CA . PRO A 1 719 ? -68.060 -35.943 77.865 1.00 45.88 719 PRO A CA 1
ATOM 5594 C C . PRO A 1 719 ? -68.480 -37.303 77.261 1.00 45.88 719 PRO A C 1
ATOM 5596 O O . PRO A 1 719 ? -69.510 -37.411 76.610 1.00 45.88 719 PRO A O 1
ATOM 5599 N N . GLY A 1 720 ? -67.651 -38.322 77.525 1.00 44.41 720 GLY A N 1
ATOM 5600 C CA . GLY A 1 720 ? -67.819 -39.792 77.484 1.00 44.41 720 GLY A CA 1
ATOM 5601 C C . GLY A 1 720 ? -68.972 -40.507 76.744 1.00 44.41 720 GLY A C 1
ATOM 5602 O O . GLY A 1 720 ? -70.149 -40.248 76.970 1.00 44.41 720 GLY A O 1
ATOM 5603 N N . SER A 1 721 ? -68.624 -41.609 76.059 1.00 31.94 721 SER A N 1
ATOM 5604 C CA . SER A 1 721 ? -69.501 -42.787 75.919 1.00 31.94 721 SER A CA 1
ATOM 5605 C C . SER A 1 721 ? -68.718 -44.109 75.978 1.00 31.94 721 SER A C 1
ATOM 5607 O O . SER A 1 721 ? -67.738 -44.304 75.263 1.00 31.94 721 SER A O 1
ATOM 5609 N N . THR A 1 722 ? -69.178 -44.997 76.854 1.00 38.84 722 THR A N 1
ATOM 5610 C CA . THR A 1 722 ? -68.688 -46.333 77.233 1.00 38.84 722 THR A CA 1
ATOM 5611 C C . THR A 1 722 ? -69.239 -47.477 76.355 1.00 38.84 722 THR A C 1
ATOM 5613 O O . THR A 1 722 ? -70.235 -47.302 75.661 1.00 38.84 722 THR A O 1
ATOM 5616 N N . SER A 1 723 ? -68.666 -48.684 76.549 1.00 33.09 723 SER A N 1
ATOM 5617 C CA . SER A 1 723 ? -69.096 -50.047 76.119 1.00 33.09 723 SER A CA 1
ATOM 5618 C C . SER A 1 723 ? -68.628 -50.500 74.723 1.00 33.09 723 SER A C 1
ATOM 5620 O O . SER A 1 723 ? -68.643 -49.712 73.795 1.00 33.09 723 SER A O 1
ATOM 5622 N N . GLY A 1 724 ? -68.180 -51.733 74.454 1.00 31.33 724 GLY A N 1
ATOM 5623 C CA . GLY A 1 724 ? -68.029 -52.968 75.231 1.00 31.33 724 GLY A CA 1
ATOM 5624 C C . GLY A 1 724 ? -68.107 -54.187 74.282 1.00 31.33 724 GLY A C 1
ATOM 5625 O O . GLY A 1 724 ? -69.002 -54.227 73.453 1.00 31.33 724 GLY A O 1
ATOM 5626 N N . GLY A 1 725 ? -67.214 -55.178 74.435 1.00 30.66 725 GLY A N 1
ATOM 5627 C CA . GLY A 1 725 ? -67.503 -56.605 74.172 1.00 30.66 725 GLY A CA 1
ATOM 5628 C C . GLY A 1 725 ? -67.264 -57.239 72.780 1.00 30.66 725 GLY A C 1
ATOM 5629 O O . GLY A 1 725 ? -68.038 -57.031 71.857 1.00 30.66 725 GLY A O 1
ATOM 5630 N N . SER A 1 726 ? -66.291 -58.167 72.758 1.00 29.73 726 SER A N 1
ATOM 5631 C CA . SER A 1 726 ? -66.398 -59.575 72.290 1.00 29.73 726 SER A CA 1
ATOM 5632 C C . SER A 1 726 ? -66.202 -59.987 70.810 1.00 29.73 726 SER A C 1
ATOM 5634 O O . SER A 1 726 ? -67.049 -59.780 69.952 1.00 29.73 726 SER A O 1
ATOM 5636 N N . GLU A 1 727 ? -65.083 -60.702 70.604 1.00 30.38 727 GLU A N 1
ATOM 5637 C CA . GLU A 1 727 ? -64.829 -61.944 69.833 1.00 30.38 727 GLU A CA 1
ATOM 5638 C C . GLU A 1 727 ? -65.837 -62.464 68.777 1.00 30.38 727 GLU A C 1
ATOM 5640 O O . GLU A 1 727 ? -66.959 -62.848 69.100 1.00 30.38 727 GLU A O 1
ATOM 5645 N N . SER A 1 728 ? -65.354 -62.716 67.547 1.00 31.72 728 SER A N 1
ATOM 5646 C CA . SER A 1 728 ? -65.008 -64.060 67.006 1.00 31.72 728 SER A CA 1
ATOM 5647 C C . SER A 1 728 ? -65.180 -64.184 65.475 1.00 31.72 728 SER A C 1
ATOM 5649 O O . SER A 1 728 ? -66.228 -63.873 64.924 1.00 31.72 728 SER A O 1
ATOM 5651 N N . GLY A 1 729 ? -64.164 -64.756 64.808 1.00 28.98 729 GLY A N 1
ATOM 5652 C CA . GLY A 1 729 ? -64.386 -65.816 63.811 1.00 28.98 729 GLY A CA 1
ATOM 5653 C C . GLY A 1 729 ? -64.219 -65.524 62.308 1.00 28.98 729 GLY A C 1
ATOM 5654 O O . GLY A 1 729 ? -65.135 -65.022 61.674 1.00 28.98 729 GLY A O 1
ATOM 5655 N N . SER A 1 730 ? -63.143 -66.106 61.745 1.00 30.70 730 SER A N 1
ATOM 5656 C CA . SER A 1 730 ? -62.987 -66.621 60.361 1.00 30.70 730 SER A CA 1
ATOM 5657 C C . SER A 1 730 ? -62.818 -65.576 59.240 1.00 30.70 730 SER A C 1
ATOM 5659 O O . SER A 1 730 ? -63.657 -64.710 59.069 1.00 30.70 730 SER A O 1
ATOM 5661 N N . GLY A 1 731 ? -61.783 -65.557 58.396 1.00 30.38 731 GLY A N 1
ATOM 5662 C CA . GLY A 1 731 ? -60.908 -66.614 57.886 1.00 30.38 731 GLY A CA 1
ATOM 5663 C C . GLY A 1 731 ? -60.921 -66.533 56.349 1.00 30.38 731 GLY A C 1
ATOM 5664 O O . GLY A 1 731 ? -61.993 -66.621 55.760 1.00 30.38 731 GLY A O 1
ATOM 5665 N N . GLY A 1 732 ? -59.765 -66.368 55.692 1.00 26.64 732 GLY A N 1
ATOM 5666 C CA . GLY A 1 732 ? -59.663 -66.512 54.229 1.00 26.64 732 GLY A CA 1
ATOM 5667 C C . GLY A 1 732 ? -58.675 -65.568 53.546 1.00 26.64 732 GLY A C 1
ATOM 5668 O O . GLY A 1 732 ? -58.970 -64.404 53.319 1.00 26.64 732 GLY A O 1
ATOM 5669 N N . ASN A 1 733 ? -57.508 -66.113 53.216 1.00 29.55 733 ASN A N 1
ATOM 5670 C CA . ASN A 1 733 ? -56.363 -65.479 52.569 1.00 29.55 733 ASN A CA 1
ATOM 5671 C C . ASN A 1 733 ? -56.501 -65.402 51.027 1.00 29.55 733 ASN A C 1
ATOM 5673 O O . ASN A 1 733 ? -57.253 -66.175 50.435 1.00 29.55 733 ASN A O 1
ATOM 5677 N N . SER A 1 734 ? -55.610 -64.599 50.426 1.00 28.48 734 SER A N 1
ATOM 5678 C CA . SER A 1 734 ? -55.023 -64.649 49.068 1.00 28.48 734 SER A CA 1
ATOM 5679 C C . SER A 1 734 ? -55.611 -63.821 47.907 1.00 28.48 734 SER A C 1
ATOM 5681 O O . SER A 1 734 ? -56.741 -64.020 47.478 1.00 28.48 734 SER A O 1
ATOM 5683 N N . GLY A 1 735 ? -54.729 -62.995 47.313 1.00 27.14 735 GLY A N 1
ATOM 5684 C CA . GLY A 1 735 ? -54.676 -62.746 45.863 1.00 27.14 735 GLY A CA 1
ATOM 5685 C C . GLY A 1 735 ? -54.547 -61.281 45.442 1.00 27.14 735 GLY A C 1
ATOM 5686 O O . GLY A 1 735 ? -55.563 -60.609 45.339 1.00 27.14 735 GLY A O 1
ATOM 5687 N N . GLY A 1 736 ? -53.327 -60.784 45.193 1.00 25.09 736 GLY A N 1
ATOM 5688 C CA . GLY A 1 736 ? -53.062 -59.375 44.857 1.00 25.09 736 GLY A CA 1
ATOM 5689 C C . GLY A 1 736 ? -53.200 -58.980 43.374 1.00 25.09 736 GLY A C 1
ATOM 5690 O O . GLY A 1 736 ? -53.400 -59.834 42.514 1.00 25.09 736 GLY A O 1
ATOM 5691 N N . GLY A 1 737 ? -52.986 -57.681 43.089 1.00 23.84 737 GLY A N 1
ATOM 5692 C CA . GLY A 1 737 ? -52.395 -57.211 41.820 1.00 23.84 737 GLY A CA 1
ATOM 5693 C C . GLY A 1 737 ? -52.821 -55.837 41.249 1.00 23.84 737 GLY A C 1
ATOM 5694 O O . GLY A 1 737 ? -53.839 -55.792 40.571 1.00 23.84 737 GLY A O 1
ATOM 5695 N N . LEU A 1 738 ? -51.930 -54.820 41.394 1.00 25.12 738 LEU A N 1
ATOM 5696 C CA . LEU A 1 738 ? -51.526 -53.730 40.438 1.00 25.12 738 LEU A CA 1
ATOM 5697 C C . LEU A 1 738 ? -52.552 -52.596 40.076 1.00 25.12 738 LEU A C 1
ATOM 5699 O O . LEU A 1 738 ? -53.684 -52.913 39.751 1.00 25.12 738 LEU A O 1
ATOM 5703 N N . ILE A 1 739 ? -52.298 -51.259 40.014 1.00 26.38 739 ILE A N 1
ATOM 5704 C CA . ILE A 1 739 ? -51.146 -50.308 40.161 1.00 26.38 739 ILE A CA 1
ATOM 5705 C C . ILE A 1 739 ? -51.680 -48.875 40.463 1.00 26.38 739 ILE A C 1
ATOM 5707 O O . ILE A 1 739 ? -52.726 -48.503 39.938 1.00 26.38 739 ILE A O 1
ATOM 5711 N N . SER A 1 740 ? -50.854 -48.053 41.134 1.00 24.14 740 SER A N 1
ATOM 5712 C CA . SER A 1 740 ? -50.501 -46.647 40.792 1.00 24.14 740 SER A CA 1
ATOM 5713 C C . SER A 1 740 ? -50.943 -45.539 41.755 1.00 24.14 740 SER A C 1
ATOM 5715 O O . SER A 1 740 ? -52.130 -45.301 41.952 1.00 24.14 740 SER A O 1
ATOM 5717 N N . GLY A 1 741 ? -49.955 -44.806 42.280 1.00 23.81 741 GLY A N 1
ATOM 5718 C CA . GLY A 1 741 ? -50.139 -43.560 43.025 1.00 23.81 741 GLY A CA 1
ATOM 5719 C C . GLY A 1 741 ? -49.020 -43.337 44.034 1.00 23.81 741 GLY A C 1
ATOM 5720 O O . GLY A 1 741 ? -49.107 -43.818 45.158 1.00 23.81 741 GLY A O 1
ATOM 5721 N N . GLY A 1 742 ? -47.957 -42.658 43.598 1.00 30.62 742 GLY A N 1
ATOM 5722 C CA . GLY A 1 742 ? -46.741 -42.410 44.367 1.00 30.62 742 GLY A CA 1
ATOM 5723 C C . GLY A 1 742 ? -46.972 -41.677 45.690 1.00 30.62 742 GLY A C 1
ATOM 5724 O O . GLY A 1 742 ? -47.691 -40.684 45.770 1.00 30.62 742 GLY A O 1
ATOM 5725 N N . SER A 1 743 ? -46.289 -42.177 46.712 1.00 27.83 743 SER A N 1
ATOM 5726 C CA . SER A 1 743 ? -46.029 -41.530 47.990 1.00 27.83 743 SER A CA 1
ATOM 5727 C C . SER A 1 743 ? -44.546 -41.766 48.253 1.00 27.83 743 SER A C 1
ATOM 5729 O O . SER A 1 743 ? -44.089 -42.908 48.225 1.00 27.83 743 SER A O 1
ATOM 5731 N N . GLY A 1 744 ? -43.798 -40.674 48.428 1.00 24.52 744 GLY A N 1
ATOM 5732 C CA . GLY A 1 744 ? -42.412 -40.717 48.877 1.00 24.52 744 GLY A CA 1
ATOM 5733 C C . GLY A 1 744 ? -42.368 -41.406 50.233 1.00 24.52 744 GLY A C 1
ATOM 5734 O O . GLY A 1 744 ? -42.857 -40.871 51.225 1.00 24.52 744 GLY A O 1
ATOM 5735 N N . SER A 1 745 ? -41.860 -42.630 50.223 1.00 26.11 745 SER A N 1
ATOM 5736 C CA . SER A 1 745 ? -41.533 -43.418 51.396 1.00 26.11 745 SER A CA 1
ATOM 5737 C C . SER A 1 745 ? -40.037 -43.252 51.599 1.00 26.11 745 SER A C 1
ATOM 5739 O O . SER A 1 745 ? -39.263 -43.860 50.868 1.00 26.11 745 SER A O 1
ATOM 5741 N N . GLU A 1 746 ? -39.627 -42.436 52.568 1.00 26.62 746 GLU A N 1
ATOM 5742 C CA . GLU A 1 746 ? -38.270 -42.523 53.108 1.00 26.62 746 GLU A CA 1
ATOM 5743 C C . GLU A 1 746 ? -38.131 -43.905 53.758 1.00 26.62 746 GLU A C 1
ATOM 5745 O O . GLU A 1 746 ? -38.714 -44.181 54.807 1.00 26.62 746 GLU A O 1
ATOM 5750 N N . THR A 1 747 ? -37.421 -44.819 53.101 1.00 28.25 747 THR A N 1
ATOM 5751 C CA . THR A 1 747 ? -37.002 -46.075 53.723 1.00 28.25 747 THR A CA 1
ATOM 5752 C C . THR A 1 747 ? -35.798 -45.802 54.629 1.00 28.25 747 THR A C 1
ATOM 5754 O O . THR A 1 747 ? -34.800 -45.264 54.149 1.00 28.25 747 THR A O 1
ATOM 5757 N N . PRO A 1 748 ? -35.856 -46.142 55.930 1.00 32.81 748 PRO A N 1
ATOM 5758 C CA . PRO A 1 748 ? -34.775 -45.863 56.868 1.00 32.81 748 PRO A CA 1
ATOM 5759 C C . PRO A 1 748 ? -33.495 -46.634 56.519 1.00 32.81 748 PRO A C 1
ATOM 5761 O O . PRO A 1 748 ? -33.503 -47.844 56.278 1.00 32.81 748 PRO A O 1
ATOM 5764 N N . VAL A 1 749 ? -32.392 -45.888 56.517 1.00 46.25 749 VAL A N 1
ATOM 5765 C CA . VAL A 1 749 ? -31.012 -46.340 56.331 1.00 46.25 749 VAL A CA 1
ATOM 5766 C C . VAL A 1 749 ? -30.482 -46.783 57.700 1.00 46.25 749 VAL A C 1
ATOM 5768 O O . VAL A 1 749 ? -30.436 -45.978 58.619 1.00 46.25 749 VAL A O 1
ATOM 5771 N N . GLU A 1 750 ? -30.194 -48.082 57.825 1.00 50.81 750 GLU A N 1
ATOM 5772 C CA . GLU A 1 750 ? -29.648 -48.820 58.984 1.00 50.81 750 GLU A CA 1
ATOM 5773 C C . GLU A 1 750 ? -29.687 -48.098 60.347 1.00 50.81 750 GLU A C 1
ATOM 5775 O O . GLU A 1 750 ? -28.790 -47.344 60.721 1.00 50.81 750 GLU A O 1
ATOM 5780 N N . GLU A 1 751 ? -30.755 -48.354 61.105 1.00 54.09 751 GLU A N 1
ATOM 5781 C CA . GLU A 1 751 ? -30.899 -47.867 62.473 1.00 54.09 751 GLU A CA 1
ATOM 5782 C C . GLU A 1 751 ? -30.066 -48.750 63.413 1.00 54.09 751 GLU A C 1
ATOM 5784 O O . GLU A 1 751 ? -30.346 -49.938 63.599 1.00 54.09 751 GLU A O 1
ATOM 5789 N N . VAL A 1 752 ? -29.012 -48.179 63.991 1.00 58.47 752 VAL A N 1
ATOM 5790 C CA . VAL A 1 752 ? -28.151 -48.858 64.959 1.00 58.47 752 VAL A CA 1
ATOM 5791 C C . VAL A 1 752 ? -28.788 -48.680 66.333 1.00 58.47 752 VAL A C 1
ATOM 5793 O O . VAL A 1 752 ? -28.609 -47.657 66.996 1.00 58.47 752 VAL A O 1
ATOM 5796 N N . THR A 1 753 ? -29.602 -49.657 66.734 1.00 56.25 753 THR A N 1
ATOM 5797 C CA . THR A 1 753 ? -30.292 -49.656 68.030 1.00 56.25 753 THR A CA 1
ATOM 5798 C C . THR A 1 753 ? -29.499 -50.435 69.072 1.00 56.25 753 THR A C 1
ATOM 5800 O O . THR A 1 753 ? -29.305 -51.645 68.932 1.00 56.25 753 THR A O 1
ATOM 5803 N N . SER A 1 754 ? -29.104 -49.762 70.151 1.00 59.84 754 SER A N 1
ATOM 5804 C CA . SER A 1 754 ? -28.533 -50.385 71.350 1.00 59.84 754 SER A CA 1
ATOM 5805 C C . SER A 1 754 ? -29.400 -50.110 72.577 1.00 59.84 754 SER A C 1
ATOM 5807 O O . SER A 1 754 ? -30.202 -49.180 72.580 1.00 59.84 754 SER A O 1
ATOM 5809 N N . ASP A 1 755 ? -29.189 -50.853 73.668 1.00 55.69 755 ASP A N 1
ATOM 5810 C CA . ASP A 1 755 ? -29.917 -50.662 74.936 1.00 55.69 755 ASP A CA 1
ATOM 5811 C C . ASP A 1 755 ? -29.760 -49.244 75.545 1.00 55.69 755 ASP A C 1
ATOM 5813 O O . ASP A 1 755 ? -30.459 -48.897 76.499 1.00 55.69 755 ASP A O 1
ATOM 5817 N N . LYS A 1 756 ? -28.838 -48.418 75.020 1.00 58.28 756 LYS A N 1
ATOM 5818 C CA . LYS A 1 756 ? -28.456 -47.106 75.569 1.00 58.28 756 LYS A CA 1
ATOM 5819 C C . LYS A 1 756 ? -28.521 -45.952 74.554 1.00 58.28 756 LYS A C 1
ATOM 5821 O O . LYS A 1 756 ? -28.831 -44.829 74.956 1.00 58.28 756 LYS A O 1
ATOM 5826 N N . TYR A 1 757 ? -28.280 -46.207 73.267 1.00 69.56 757 TYR A N 1
ATOM 5827 C CA . TYR A 1 757 ? -28.178 -45.194 72.206 1.00 69.56 757 TYR A CA 1
ATOM 5828 C C . TYR A 1 757 ? -28.783 -45.687 70.881 1.00 69.56 757 TYR A C 1
ATOM 5830 O O . TYR A 1 757 ? -28.551 -46.837 70.505 1.00 69.56 757 TYR A O 1
ATOM 5838 N N . ASN A 1 758 ? -29.482 -44.802 70.159 1.00 74.94 758 ASN A N 1
ATOM 5839 C CA . ASN A 1 758 ? -29.992 -45.054 68.805 1.00 74.94 758 ASN A CA 1
ATOM 5840 C C . ASN A 1 758 ? -29.453 -43.986 67.846 1.00 74.94 758 ASN A C 1
ATOM 5842 O O . ASN A 1 758 ? -29.517 -42.792 68.154 1.00 74.94 758 ASN A O 1
ATOM 5846 N N . TRP A 1 759 ? -28.923 -44.397 66.698 1.00 79.75 759 TRP A N 1
ATOM 5847 C CA . TRP A 1 759 ? -28.403 -43.486 65.674 1.00 79.75 759 TRP A CA 1
ATOM 5848 C C . TRP A 1 759 ? -28.430 -44.131 64.275 1.00 79.75 759 TRP A C 1
ATOM 5850 O O . TRP A 1 759 ? -28.663 -45.330 64.141 1.00 79.75 759 TRP A O 1
ATOM 5860 N N . SER A 1 760 ? -28.222 -43.331 63.226 1.00 78.88 760 SER A N 1
ATOM 5861 C CA . SER A 1 760 ? -28.136 -43.778 61.822 1.00 78.88 760 SER A CA 1
ATOM 5862 C C . SER A 1 760 ? -27.013 -43.055 61.070 1.00 78.88 760 SER A C 1
ATOM 5864 O O . SER A 1 760 ? -26.635 -41.939 61.437 1.00 78.88 760 SER A O 1
ATOM 5866 N N . VAL A 1 761 ? -26.484 -43.681 60.016 1.00 79.31 761 VAL A N 1
ATOM 5867 C CA . VAL A 1 761 ? -25.473 -43.109 59.109 1.00 79.31 761 VAL A CA 1
ATOM 5868 C C . VAL A 1 761 ? -25.921 -43.263 57.654 1.00 79.31 761 VAL A C 1
ATOM 5870 O O . VAL A 1 761 ? -26.482 -44.290 57.284 1.00 79.31 761 VAL A O 1
ATOM 5873 N N . SER A 1 762 ? -25.712 -42.238 56.822 1.00 73.06 762 SER A N 1
ATOM 5874 C CA . SER A 1 762 ? -26.144 -42.224 55.415 1.00 73.06 762 SER A CA 1
ATOM 5875 C C . SER A 1 762 ? -25.213 -41.409 54.508 1.00 73.06 762 SER A C 1
ATOM 5877 O O . SER A 1 762 ? -24.521 -40.501 54.966 1.00 73.06 762 SER A O 1
ATOM 5879 N N . ALA A 1 763 ? -25.202 -41.728 53.212 1.00 68.31 763 ALA A N 1
ATOM 5880 C CA . ALA A 1 763 ? -24.486 -40.986 52.174 1.00 68.31 763 ALA A CA 1
ATOM 5881 C C . ALA A 1 763 ? -25.368 -39.861 51.596 1.00 68.31 763 ALA A C 1
ATOM 5883 O O . ALA A 1 763 ? -26.536 -40.101 51.289 1.00 68.31 763 ALA A O 1
ATOM 5884 N N . ILE A 1 764 ? -24.824 -38.652 51.388 1.00 60.88 764 ILE A N 1
ATOM 5885 C CA . ILE A 1 764 ? -25.545 -37.565 50.695 1.00 60.88 764 ILE A CA 1
ATOM 5886 C C . ILE A 1 764 ? -25.514 -37.823 49.181 1.00 60.88 764 ILE A C 1
ATOM 5888 O O . ILE A 1 764 ? -24.697 -37.263 48.453 1.00 60.88 764 ILE A O 1
ATOM 5892 N N . THR A 1 765 ? -26.385 -38.700 48.692 1.00 51.16 765 THR A N 1
ATOM 5893 C CA . THR A 1 765 ? -26.683 -38.835 47.256 1.00 51.16 765 THR A CA 1
ATOM 5894 C C . THR A 1 765 ? -28.192 -38.854 47.062 1.00 51.16 765 THR A C 1
ATOM 5896 O O . THR A 1 765 ? -28.926 -39.289 47.946 1.00 51.16 765 THR A O 1
ATOM 5899 N N . SER A 1 766 ? -28.670 -38.314 45.939 1.00 44.59 766 SER A N 1
ATOM 5900 C CA . SER A 1 766 ? -30.097 -38.075 45.704 1.00 44.59 766 SER A CA 1
ATOM 5901 C C . SER A 1 766 ? -30.944 -39.340 45.520 1.00 44.59 766 SER A C 1
ATOM 5903 O O . SER A 1 766 ? -32.156 -39.199 45.424 1.00 44.59 766 SER A O 1
ATOM 5905 N N . GLU A 1 767 ? -30.364 -40.546 45.506 1.00 39.06 767 GLU A N 1
ATOM 5906 C CA . GLU A 1 767 ? -31.094 -41.821 45.432 1.00 39.06 767 GLU A CA 1
ATOM 5907 C C . GLU A 1 767 ? -30.303 -42.959 46.131 1.00 39.06 767 GLU A C 1
ATOM 5909 O O . GLU A 1 767 ? -29.209 -43.318 45.709 1.00 39.06 767 GLU A O 1
ATOM 5914 N N . ASP A 1 768 ? -30.862 -43.507 47.218 1.00 47.22 768 ASP A N 1
ATOM 5915 C CA . ASP A 1 768 ? -30.777 -44.890 47.743 1.00 47.22 768 ASP A CA 1
ATOM 5916 C C . ASP A 1 768 ? -29.458 -45.705 47.834 1.00 47.22 768 ASP A C 1
ATOM 5918 O O . ASP A 1 768 ? -29.514 -46.879 48.215 1.00 47.22 768 ASP A O 1
ATOM 5922 N N . SER A 1 769 ? -28.256 -45.177 47.592 1.00 48.31 769 SER A N 1
ATOM 5923 C CA . SER A 1 769 ? -27.030 -45.995 47.713 1.00 48.31 769 SER A CA 1
ATOM 5924 C C . SER A 1 769 ? -26.288 -45.823 49.046 1.00 48.31 769 SER A C 1
ATOM 5926 O O . SER A 1 769 ? -25.811 -44.739 49.370 1.00 48.31 769 SER A O 1
ATOM 5928 N N . ARG A 1 770 ? -26.074 -46.934 49.774 1.00 58.62 770 ARG A N 1
ATOM 5929 C CA . ARG A 1 770 ? -25.129 -47.064 50.915 1.00 58.62 770 ARG A CA 1
ATOM 5930 C C . ARG A 1 770 ? -23.647 -46.934 50.507 1.00 58.62 770 ARG A C 1
ATOM 5932 O O . ARG A 1 770 ? -22.757 -47.232 51.299 1.00 58.62 770 ARG A O 1
ATOM 5939 N N . SER A 1 771 ? -23.381 -46.532 49.266 1.00 67.31 771 SER A N 1
ATOM 5940 C CA . SER A 1 771 ? -22.055 -46.553 48.668 1.00 67.31 771 SER A CA 1
ATOM 5941 C C . SER A 1 771 ? -21.814 -45.348 47.766 1.00 67.31 771 SER A C 1
ATOM 5943 O O . SER A 1 771 ? -22.661 -45.043 46.930 1.00 67.31 771 SER A O 1
ATOM 5945 N N . PHE A 1 772 ? -20.639 -44.729 47.845 1.00 75.25 772 PHE A N 1
ATOM 5946 C CA . PHE A 1 772 ? -20.179 -43.769 46.844 1.00 75.25 772 PHE A CA 1
ATOM 5947 C C . PHE A 1 772 ? -19.395 -44.475 45.740 1.00 75.25 772 PHE A C 1
ATOM 5949 O O . PHE A 1 772 ? -18.482 -45.250 46.019 1.00 75.25 772 PHE A O 1
ATOM 5956 N N . GLN A 1 773 ? -19.703 -44.154 44.484 1.00 74.50 773 GLN A N 1
ATOM 5957 C CA . GLN A 1 773 ? -18.805 -44.433 43.365 1.00 74.50 773 GLN A CA 1
ATOM 5958 C C . GLN A 1 773 ? -17.997 -43.175 43.048 1.00 74.50 773 GLN A C 1
ATOM 5960 O O . GLN A 1 773 ? -18.561 -42.103 42.818 1.00 74.50 773 GLN A O 1
ATOM 5965 N N . ILE A 1 774 ? -16.672 -43.298 43.068 1.00 75.81 774 ILE A N 1
ATOM 5966 C CA . ILE A 1 774 ? -15.735 -42.229 42.720 1.00 75.81 774 ILE A CA 1
ATOM 5967 C C . ILE A 1 774 ? -15.017 -42.646 41.436 1.00 75.81 774 ILE A C 1
ATOM 5969 O O . ILE A 1 774 ? -14.383 -43.699 41.386 1.00 75.81 774 ILE A O 1
ATOM 5973 N N . SER A 1 775 ? -15.098 -41.808 40.403 1.00 71.12 775 SER A N 1
ATOM 5974 C CA . SER A 1 775 ? -14.268 -41.956 39.205 1.00 71.12 775 SER A CA 1
ATOM 5975 C C . SER A 1 775 ? -12.851 -41.496 39.544 1.00 71.12 775 SER A C 1
ATOM 5977 O O . SER A 1 775 ? -12.612 -40.297 39.679 1.00 71.12 775 SER A O 1
ATOM 5979 N N . GLY A 1 776 ? -11.927 -42.437 39.730 1.00 64.44 776 GLY A N 1
ATOM 5980 C CA . GLY A 1 776 ? -10.559 -42.154 40.158 1.00 64.44 776 GLY A CA 1
ATOM 5981 C C . GLY A 1 776 ? -9.561 -42.356 39.028 1.00 64.44 776 GLY A C 1
ATOM 5982 O O . GLY A 1 776 ? -9.427 -43.460 38.518 1.00 64.44 776 GLY A O 1
ATOM 5983 N N . TYR A 1 777 ? -8.824 -41.306 38.675 1.00 76.06 777 TYR A N 1
ATOM 5984 C CA . TYR A 1 777 ? -7.575 -41.409 37.918 1.00 76.06 777 TYR A CA 1
ATOM 5985 C C . TYR A 1 777 ? -6.417 -40.902 38.791 1.00 76.06 777 TYR A C 1
ATOM 5987 O O . TYR A 1 777 ? -6.659 -40.154 39.742 1.00 76.06 777 TYR A O 1
ATOM 5995 N N . PRO A 1 778 ? -5.160 -41.279 38.497 1.00 76.94 778 PRO A N 1
ATOM 5996 C CA . PRO A 1 778 ? -3.997 -40.847 39.275 1.00 76.94 778 PRO A CA 1
ATOM 5997 C C . PRO A 1 778 ? -3.965 -39.327 39.486 1.00 76.94 778 PRO A C 1
ATOM 5999 O O . PRO A 1 778 ? -3.980 -38.573 38.511 1.00 76.94 778 PRO A O 1
ATOM 6002 N N . GLY A 1 779 ? -3.935 -38.887 40.748 1.00 75.62 779 GLY A N 1
ATOM 6003 C CA . GLY A 1 779 ? -3.926 -37.473 41.141 1.00 75.62 779 GLY A CA 1
ATOM 6004 C C . GLY A 1 779 ? -5.300 -36.797 41.252 1.00 75.62 779 GLY A C 1
ATOM 6005 O O . GLY A 1 779 ? -5.354 -35.610 41.568 1.00 75.62 779 GLY A O 1
ATOM 6006 N N . ALA A 1 780 ? -6.410 -37.503 41.009 1.00 78.50 780 ALA A N 1
ATOM 6007 C CA . ALA A 1 780 ? -7.752 -36.952 41.197 1.00 78.50 780 ALA A CA 1
ATOM 6008 C C . ALA A 1 780 ? -8.061 -36.737 42.688 1.00 78.50 780 ALA A C 1
ATOM 6010 O O . ALA A 1 780 ? -7.879 -37.646 43.504 1.00 78.50 780 ALA A O 1
ATOM 6011 N N . THR A 1 781 ? -8.560 -35.551 43.038 1.00 84.75 781 THR A N 1
ATOM 6012 C CA . THR A 1 781 ? -9.077 -35.247 44.377 1.00 84.75 781 THR A CA 1
ATOM 6013 C C . THR A 1 781 ? -10.581 -35.477 44.419 1.00 84.75 781 THR A C 1
ATOM 6015 O O . THR A 1 781 ? -11.290 -35.143 43.470 1.00 84.75 781 THR A O 1
ATOM 6018 N N . PHE A 1 782 ? -11.089 -36.011 45.523 1.00 83.50 782 PHE A N 1
ATOM 6019 C CA . PHE A 1 782 ? -12.525 -36.113 45.766 1.00 83.50 782 PHE A CA 1
ATOM 6020 C C . PHE A 1 782 ? -12.872 -35.567 47.146 1.00 83.50 782 PHE A C 1
ATOM 6022 O O . PHE A 1 782 ? -12.074 -35.647 48.076 1.00 83.50 782 PHE A O 1
ATOM 6029 N N . GLU A 1 783 ? -14.089 -35.052 47.268 1.00 85.62 783 GLU A N 1
ATOM 6030 C CA . GLU A 1 783 ? -14.712 -34.685 48.533 1.00 85.62 783 GLU A CA 1
ATOM 6031 C C . GLU A 1 783 ? -16.163 -35.171 48.493 1.00 85.62 783 GLU A C 1
ATOM 6033 O O . GLU A 1 783 ? -16.895 -34.938 47.523 1.00 85.62 783 GLU A O 1
ATOM 6038 N N . LYS A 1 784 ? -16.561 -35.935 49.508 1.00 84.25 784 LYS A N 1
ATOM 6039 C CA . LYS A 1 784 ? -17.906 -36.487 49.683 1.00 84.25 784 LYS A CA 1
ATOM 6040 C C . LYS A 1 784 ? -18.348 -36.276 51.117 1.00 84.25 784 LYS A C 1
ATOM 6042 O O . LYS A 1 784 ? -17.533 -36.113 52.014 1.00 84.25 784 LYS A O 1
ATOM 6047 N N . TYR A 1 785 ? -19.653 -36.309 51.333 1.00 82.44 785 TYR A N 1
ATOM 6048 C CA . TYR A 1 785 ? -20.235 -36.007 52.630 1.00 82.44 785 TYR A CA 1
ATOM 6049 C C . TYR A 1 785 ? -21.073 -37.184 53.116 1.00 82.44 785 TYR A C 1
ATOM 6051 O O . TYR A 1 785 ? -21.977 -37.642 52.411 1.00 82.44 785 TYR A O 1
ATOM 6059 N N . ILE A 1 786 ? -20.792 -37.654 54.329 1.00 83.75 786 ILE A N 1
ATOM 6060 C CA . ILE A 1 786 ? -21.650 -38.599 55.054 1.00 83.75 786 ILE A CA 1
ATOM 6061 C C . ILE A 1 786 ? -22.394 -37.863 56.162 1.00 83.75 786 ILE A C 1
ATOM 6063 O O . ILE A 1 786 ? -21.898 -36.886 56.722 1.00 83.75 786 ILE A O 1
ATOM 6067 N N . VAL A 1 787 ? -23.598 -38.323 56.479 1.00 82.06 787 VAL A N 1
ATOM 6068 C CA . VAL A 1 787 ? -24.467 -37.723 57.491 1.00 82.06 787 VAL A CA 1
ATOM 6069 C C . VAL A 1 787 ? -24.739 -38.739 58.578 1.00 82.06 787 VAL A C 1
ATOM 6071 O O . VAL A 1 787 ? -25.252 -39.825 58.303 1.00 82.06 787 VAL A O 1
ATOM 6074 N N . VAL A 1 788 ? -24.442 -38.354 59.816 1.00 83.19 788 VAL A N 1
ATOM 6075 C CA . VAL A 1 788 ? -24.739 -39.147 61.009 1.00 83.19 788 VAL A CA 1
ATOM 6076 C C . VAL A 1 788 ? -25.828 -38.446 61.813 1.00 83.19 788 VAL A C 1
ATOM 6078 O O . VAL A 1 788 ? -25.725 -37.249 62.100 1.00 83.19 788 VAL A O 1
ATOM 6081 N N . ARG A 1 789 ? -26.883 -39.183 62.168 1.00 82.00 789 ARG A N 1
ATOM 6082 C CA . ARG A 1 789 ? -28.059 -38.675 62.888 1.00 82.00 789 ARG A CA 1
ATOM 6083 C C . ARG A 1 789 ? -28.279 -39.438 64.184 1.00 82.00 789 ARG A C 1
ATOM 6085 O O . ARG A 1 789 ? -28.327 -40.664 64.181 1.00 82.00 789 ARG A O 1
ATOM 6092 N N . ASN A 1 790 ? -28.486 -38.714 65.278 1.00 80.25 790 ASN A N 1
ATOM 6093 C CA . ASN A 1 790 ? -28.956 -39.285 66.537 1.00 80.25 790 ASN A CA 1
ATOM 6094 C C . ASN A 1 790 ? -30.474 -39.498 66.446 1.00 80.25 790 ASN A C 1
ATOM 6096 O O . ASN A 1 790 ? -31.220 -38.534 66.267 1.00 80.25 790 ASN A O 1
ATOM 6100 N N . THR A 1 791 ? -30.918 -40.751 66.544 1.00 74.38 791 THR A N 1
ATOM 6101 C CA . THR A 1 791 ? -32.337 -41.145 66.480 1.00 74.38 791 THR A CA 1
ATOM 6102 C C . THR A 1 791 ? -32.902 -41.509 67.859 1.00 74.38 791 THR A C 1
ATOM 6104 O O . THR A 1 791 ? -34.075 -41.860 67.973 1.00 74.38 791 THR A O 1
ATOM 6107 N N . GLY A 1 792 ? -32.096 -41.407 68.923 1.00 69.81 792 GLY A N 1
ATOM 6108 C CA . GLY A 1 792 ? -32.466 -41.723 70.303 1.00 69.81 792 GLY A CA 1
ATOM 6109 C C . GLY A 1 792 ? -32.638 -40.504 71.214 1.00 69.81 792 GLY A C 1
ATOM 6110 O O . GLY A 1 792 ? -32.388 -39.359 70.848 1.00 69.81 792 GLY A O 1
ATOM 6111 N N . ASP A 1 793 ? -33.055 -40.764 72.457 1.00 66.31 793 ASP A N 1
ATOM 6112 C CA . ASP A 1 793 ? -33.302 -39.724 73.471 1.00 66.31 793 ASP A CA 1
ATOM 6113 C C . ASP A 1 793 ? -32.055 -39.316 74.285 1.00 66.31 793 ASP A C 1
ATOM 6115 O O . ASP A 1 793 ? -32.105 -38.345 75.047 1.00 66.31 793 ASP A O 1
ATOM 6119 N N . ASN A 1 794 ? -30.938 -40.034 74.124 1.00 73.00 794 ASN A N 1
ATOM 6120 C CA . ASN A 1 794 ? -29.678 -39.803 74.836 1.00 73.00 794 ASN A CA 1
ATOM 6121 C C . ASN A 1 794 ? -28.634 -39.150 73.918 1.00 73.00 794 ASN A C 1
ATOM 6123 O O . ASN A 1 794 ? -28.629 -39.382 72.712 1.00 73.00 794 ASN A O 1
ATOM 6127 N N . ASN A 1 795 ? -27.718 -38.356 74.482 1.00 76.06 795 ASN A N 1
ATOM 6128 C CA . ASN A 1 795 ? -26.563 -37.861 73.727 1.00 76.06 795 ASN A CA 1
ATOM 6129 C C . ASN A 1 795 ? -25.658 -39.040 73.353 1.00 76.06 795 ASN A C 1
ATOM 6131 O O . ASN A 1 795 ? -25.357 -39.863 74.218 1.00 76.06 795 ASN A O 1
ATOM 6135 N N . VAL A 1 796 ? -25.209 -39.089 72.100 1.00 79.06 796 VAL A N 1
ATOM 6136 C CA . VAL A 1 796 ? -24.355 -40.166 71.585 1.00 79.06 796 VAL A CA 1
ATOM 6137 C C . VAL A 1 796 ? -23.013 -39.575 71.175 1.00 79.06 796 VAL A C 1
ATOM 6139 O O . VAL A 1 796 ? -22.969 -38.558 70.482 1.00 79.06 796 VAL A O 1
ATOM 6142 N N . THR A 1 797 ? -21.928 -40.208 71.607 1.00 82.12 797 THR A N 1
ATOM 6143 C CA . THR A 1 797 ? -20.583 -39.946 71.085 1.00 82.12 797 THR A CA 1
ATOM 6144 C C . THR A 1 797 ? -20.243 -41.087 70.142 1.00 82.12 797 THR A C 1
ATOM 6146 O O . THR A 1 797 ? -20.426 -42.236 70.521 1.00 82.12 797 THR A O 1
ATOM 6149 N N . LEU A 1 798 ? -19.787 -40.778 68.936 1.00 85.06 798 LEU A N 1
ATOM 6150 C CA . LEU A 1 798 ? -19.450 -41.750 67.903 1.00 85.06 798 LEU A CA 1
ATOM 6151 C C . LEU A 1 798 ? -18.004 -41.528 67.467 1.00 85.06 798 LEU A C 1
ATOM 6153 O O . LEU A 1 798 ? -17.616 -40.385 67.221 1.00 85.06 798 LEU A O 1
ATOM 6157 N N . ASP A 1 799 ? -17.232 -42.602 67.390 1.00 84.38 799 ASP A N 1
ATOM 6158 C CA . ASP A 1 799 ? -15.907 -42.633 66.776 1.00 84.38 799 ASP A CA 1
ATOM 6159 C C . ASP A 1 799 ? -16.066 -42.920 65.274 1.00 84.38 799 ASP A C 1
ATOM 6161 O O . ASP A 1 799 ? -16.942 -43.699 64.876 1.00 84.38 799 ASP A O 1
ATOM 6165 N N . VAL A 1 800 ? -15.277 -42.233 64.447 1.00 86.81 800 VAL A N 1
ATOM 6166 C CA . VAL A 1 800 ? -15.340 -42.289 62.982 1.00 86.81 800 VAL A CA 1
ATOM 6167 C C . VAL A 1 800 ? -13.960 -42.654 62.460 1.00 86.81 800 VAL A C 1
ATOM 6169 O O . VAL A 1 800 ? -13.021 -41.882 62.611 1.00 86.81 800 VAL A O 1
ATOM 6172 N N . ASP A 1 801 ? -13.859 -43.812 61.819 1.00 85.25 801 ASP A N 1
ATOM 6173 C CA . ASP A 1 801 ? -12.598 -44.359 61.330 1.00 85.25 801 ASP A CA 1
ATOM 6174 C C . ASP A 1 801 ? -12.715 -44.755 59.854 1.00 85.25 801 ASP A C 1
ATOM 6176 O O . ASP A 1 801 ? -13.745 -45.260 59.401 1.00 85.25 801 ASP A O 1
ATOM 6180 N N . CYS A 1 802 ? -11.638 -44.574 59.089 1.00 86.94 802 CYS A N 1
ATOM 6181 C CA . CYS A 1 802 ? -11.517 -45.198 57.774 1.00 86.94 802 CYS A CA 1
ATOM 6182 C C . CYS A 1 802 ? -11.014 -46.635 57.938 1.00 86.94 802 CYS A C 1
ATOM 6184 O O . CYS A 1 802 ? -9.980 -46.877 58.565 1.00 86.94 802 CYS A O 1
ATOM 6186 N N . VAL A 1 803 ? -11.718 -47.590 57.330 1.00 84.88 803 VAL A N 1
ATOM 6187 C CA . VAL A 1 803 ? -11.346 -49.005 57.328 1.00 84.88 803 VAL A CA 1
ATOM 6188 C C . VAL A 1 803 ? -11.217 -49.500 55.896 1.00 84.88 803 VAL A C 1
ATOM 6190 O O . VAL A 1 803 ? -12.154 -49.425 55.103 1.00 84.88 803 VAL A O 1
ATOM 6193 N N . SER A 1 804 ? -10.056 -50.054 55.567 1.00 82.56 804 SER A N 1
ATOM 6194 C CA . SER A 1 804 ? -9.783 -50.663 54.268 1.00 82.56 804 SER A CA 1
ATOM 6195 C C . SER A 1 804 ? -9.120 -52.028 54.431 1.00 82.56 804 SER A C 1
ATOM 6197 O O . SER A 1 804 ? -8.494 -52.314 55.452 1.00 82.56 804 SER A O 1
ATOM 6199 N N . LEU A 1 805 ? -9.283 -52.900 53.430 1.00 70.69 805 LEU A N 1
ATOM 6200 C CA . LEU A 1 805 ? -8.637 -54.218 53.417 1.00 70.69 805 LEU A CA 1
ATOM 6201 C C . LEU A 1 805 ? -7.128 -54.127 53.126 1.00 70.69 805 LEU A C 1
ATOM 6203 O O . LEU A 1 805 ? -6.383 -55.018 53.533 1.00 70.69 805 LEU A O 1
ATOM 6207 N N . GLU A 1 806 ? -6.676 -53.061 52.460 1.00 75.81 806 GLU A N 1
ATOM 6208 C CA . GLU A 1 806 ? -5.262 -52.763 52.202 1.00 75.81 806 GLU A CA 1
ATOM 6209 C C . GLU A 1 806 ? -4.921 -51.342 52.707 1.00 75.81 806 GLU A C 1
ATOM 6211 O O . GLU A 1 806 ? -5.533 -50.869 53.665 1.00 75.81 806 GLU A O 1
ATOM 6216 N N . ASP A 1 807 ? -3.939 -50.647 52.123 1.00 77.25 807 ASP A N 1
ATOM 6217 C CA . ASP A 1 807 ? -3.440 -49.343 52.596 1.00 77.25 807 ASP A CA 1
ATOM 6218 C C . ASP A 1 807 ? -4.269 -48.130 52.134 1.00 77.25 807 ASP A C 1
ATOM 6220 O O . ASP A 1 807 ? -3.788 -46.997 52.169 1.00 77.25 807 ASP A O 1
ATOM 6224 N N . GLN A 1 808 ? -5.522 -48.326 51.717 1.00 80.69 808 GLN A N 1
ATOM 6225 C CA . GLN A 1 808 ? -6.286 -47.282 51.030 1.00 80.69 808 GLN A CA 1
ATOM 6226 C C . GLN A 1 808 ? -6.703 -46.116 51.927 1.00 80.69 808 GLN A C 1
ATOM 6228 O O . GLN A 1 808 ? -6.758 -44.980 51.469 1.00 80.69 808 GLN A O 1
ATOM 6233 N N . CYS A 1 809 ? -6.857 -46.348 53.228 1.00 85.50 809 CYS A N 1
ATOM 6234 C CA . CYS A 1 809 ? -7.041 -45.267 54.195 1.00 85.50 809 CYS A CA 1
ATOM 6235 C C . CYS A 1 809 ? -5.799 -44.374 54.393 1.00 85.50 809 CYS A C 1
ATOM 6237 O O . CYS A 1 809 ? -5.890 -43.373 55.090 1.00 85.50 809 CYS A O 1
ATOM 6239 N N . SER A 1 810 ? -4.641 -44.684 53.789 1.00 82.69 810 SER A N 1
ATOM 6240 C CA . SER A 1 810 ? -3.450 -43.815 53.853 1.00 82.69 810 SER A CA 1
ATOM 6241 C C . SER A 1 810 ? -3.570 -42.528 53.027 1.00 82.69 810 SER A C 1
ATOM 6243 O O . SER A 1 810 ? -2.785 -41.601 53.226 1.00 82.69 810 SER A O 1
ATOM 6245 N N . TRP A 1 811 ? -4.538 -42.468 52.110 1.00 83.75 811 TRP A N 1
ATOM 6246 C CA . TRP A 1 811 ? -4.797 -41.322 51.231 1.00 83.75 811 TRP A CA 1
ATOM 6247 C C . TRP A 1 811 ? -6.245 -40.811 51.306 1.00 83.75 811 TRP A C 1
ATOM 6249 O O . TRP A 1 811 ? -6.653 -39.984 50.485 1.00 83.75 811 TRP A O 1
ATOM 6259 N N . VAL A 1 812 ? -7.002 -41.279 52.303 1.00 86.38 812 VAL A N 1
ATOM 6260 C CA . VAL A 1 812 ? -8.341 -40.797 52.658 1.00 86.38 812 VAL A CA 1
ATOM 6261 C C . VAL A 1 812 ? -8.236 -40.025 53.967 1.00 86.38 812 VAL A C 1
ATOM 6263 O O . VAL A 1 812 ? -7.688 -40.532 54.941 1.00 86.38 812 VAL A O 1
ATOM 6266 N N . ASP A 1 813 ? -8.774 -38.814 53.982 1.00 85.88 813 ASP A N 1
ATOM 6267 C CA . ASP A 1 813 ? -8.856 -37.941 55.144 1.00 85.88 813 ASP A CA 1
ATOM 6268 C C . ASP A 1 813 ? -10.325 -37.750 55.544 1.00 85.88 813 ASP A C 1
ATOM 6270 O O . ASP A 1 813 ? -11.197 -37.508 54.699 1.00 85.88 813 ASP A O 1
ATOM 6274 N N . VAL A 1 814 ? -10.608 -37.876 56.836 1.00 85.56 814 VAL A N 1
ATOM 6275 C CA . VAL A 1 814 ? -11.947 -37.714 57.409 1.00 85.56 814 VAL A CA 1
ATOM 6276 C C . VAL A 1 814 ? -11.916 -36.472 58.289 1.00 85.56 814 VAL A C 1
ATOM 6278 O O . VAL A 1 814 ? -11.067 -36.355 59.162 1.00 85.56 814 VAL A O 1
ATOM 6281 N N . GLU A 1 815 ? -12.852 -35.541 58.082 1.00 83.25 815 GLU A N 1
ATOM 6282 C CA . GLU A 1 815 ? -12.870 -34.226 58.755 1.00 83.25 815 GLU A CA 1
ATOM 6283 C C . GLU A 1 815 ? -12.767 -34.319 60.287 1.00 83.25 815 GLU A C 1
ATOM 6285 O O . GLU A 1 815 ? -12.252 -33.411 60.943 1.00 83.25 815 GLU A O 1
ATOM 6290 N N . VAL A 1 816 ? -13.316 -35.389 60.867 1.00 81.94 816 VAL A N 1
ATOM 6291 C CA . VAL A 1 816 ? -13.408 -35.597 62.311 1.00 81.94 816 VAL A CA 1
ATOM 6292 C C . VAL A 1 816 ? -13.274 -37.075 62.669 1.00 81.94 816 VAL A C 1
ATOM 6294 O O . VAL A 1 816 ? -13.989 -37.907 62.122 1.00 81.94 816 VAL A O 1
ATOM 6297 N N . ASP A 1 817 ? -12.460 -37.371 63.683 1.00 80.06 817 ASP A N 1
ATOM 6298 C CA . ASP A 1 817 ? -12.310 -38.731 64.238 1.00 80.06 817 ASP A CA 1
ATOM 6299 C C . ASP A 1 817 ? -13.406 -39.069 65.268 1.00 80.06 817 ASP A C 1
ATOM 6301 O O . ASP A 1 817 ? -13.594 -40.215 65.674 1.00 80.06 817 ASP A O 1
ATOM 6305 N N . ARG A 1 818 ? -14.128 -38.049 65.758 1.00 82.12 818 ARG A N 1
ATOM 6306 C CA . ARG A 1 818 ? -15.164 -38.197 66.787 1.00 82.12 818 ARG A CA 1
ATOM 6307 C C . ARG A 1 818 ? -16.264 -37.157 66.650 1.00 82.12 818 ARG A C 1
ATOM 6309 O O . ARG A 1 818 ? -16.001 -35.958 66.556 1.00 82.12 818 ARG A O 1
ATOM 6316 N N . VAL A 1 819 ? -17.510 -37.606 66.756 1.00 83.25 819 VAL A N 1
ATOM 6317 C CA . VAL A 1 819 ? -18.706 -36.762 66.686 1.00 83.25 819 VAL A CA 1
ATOM 6318 C C . VAL A 1 819 ? -19.540 -36.913 67.952 1.00 83.25 819 VAL A C 1
ATOM 6320 O O . VAL A 1 819 ? -19.838 -38.018 68.389 1.00 83.25 819 VAL A O 1
ATOM 6323 N N . VAL A 1 820 ? -19.956 -35.787 68.537 1.00 81.19 820 VAL A N 1
ATOM 6324 C CA . VAL A 1 820 ? -20.901 -35.760 69.663 1.00 81.19 820 VAL A CA 1
ATOM 6325 C C . VAL A 1 820 ? -22.235 -35.217 69.166 1.00 81.19 820 VAL A C 1
ATOM 6327 O O . VAL A 1 820 ? -22.339 -34.036 68.830 1.00 81.19 820 VAL A O 1
ATOM 6330 N N . LEU A 1 821 ? -23.260 -36.068 69.134 1.00 79.69 821 LEU A N 1
ATOM 6331 C CA . LEU A 1 821 ? -24.603 -35.709 68.686 1.00 79.69 821 LEU A CA 1
ATOM 6332 C C . LEU A 1 821 ? -25.524 -35.471 69.886 1.00 79.69 821 LEU A C 1
ATOM 6334 O O . LEU A 1 821 ? -25.823 -36.380 70.667 1.00 79.69 821 LEU A O 1
ATOM 6338 N N . ASN A 1 822 ? -25.996 -34.230 70.015 1.00 74.69 822 ASN A N 1
ATOM 6339 C CA . ASN A 1 822 ? -26.839 -33.775 71.122 1.00 74.69 822 ASN A CA 1
ATOM 6340 C C . ASN A 1 822 ? -28.313 -33.692 70.715 1.00 74.69 822 ASN A C 1
ATOM 6342 O O . ASN A 1 822 ? -28.631 -33.267 69.605 1.00 74.69 822 ASN A O 1
ATOM 6346 N N . ARG A 1 823 ? -29.217 -33.956 71.665 1.00 59.97 823 ARG A N 1
ATOM 6347 C CA . ARG A 1 823 ? -30.677 -33.995 71.441 1.00 59.97 823 ARG A CA 1
ATOM 6348 C C . ARG A 1 823 ? -31.299 -32.727 70.822 1.00 59.97 823 ARG A C 1
ATOM 6350 O O . ARG A 1 823 ? -32.285 -32.832 70.105 1.00 59.97 823 ARG A O 1
ATOM 6357 N N . ASN A 1 824 ? -30.763 -31.532 71.105 1.00 52.31 824 ASN A N 1
ATOM 6358 C CA . ASN A 1 824 ? -31.486 -30.266 70.868 1.00 52.31 824 ASN A CA 1
ATOM 6359 C C . ASN A 1 824 ? -30.844 -29.294 69.862 1.00 52.31 824 ASN A C 1
ATOM 6361 O O . ASN A 1 824 ? -31.536 -28.412 69.357 1.00 52.31 824 ASN A O 1
ATOM 6365 N N . SER A 1 825 ? -29.540 -29.399 69.597 1.00 49.53 825 SER A N 1
ATOM 6366 C CA . SER A 1 825 ? -28.803 -28.402 68.797 1.00 49.53 825 SER A CA 1
ATOM 6367 C C . SER A 1 825 ? -27.848 -28.994 67.762 1.00 49.53 825 SER A C 1
ATOM 6369 O O . SER A 1 825 ? -27.391 -28.255 66.898 1.00 49.53 825 SER A O 1
ATOM 6371 N N . PHE A 1 826 ? -27.586 -30.306 67.815 1.00 58.34 826 PHE A N 1
ATOM 6372 C CA . PHE A 1 826 ? -26.650 -31.013 66.934 1.00 58.34 826 PHE A CA 1
ATOM 6373 C C . PHE A 1 826 ? -27.075 -32.485 66.784 1.00 58.34 826 PHE A C 1
ATOM 6375 O O . PHE A 1 826 ? -26.295 -33.391 67.065 1.00 58.34 826 PHE A O 1
ATOM 6382 N N . SER A 1 827 ? -28.342 -32.736 66.434 1.00 69.44 827 SER A N 1
ATOM 6383 C CA . SER A 1 827 ? -28.863 -34.102 66.237 1.00 69.44 827 SER A CA 1
ATOM 6384 C C . SER A 1 827 ? -28.400 -34.729 64.919 1.00 69.44 827 SER A C 1
ATOM 6386 O O . SER A 1 827 ? -28.615 -35.914 64.694 1.00 69.44 827 SER A O 1
ATOM 6388 N N . GLU A 1 828 ? -27.769 -33.932 64.059 1.00 79.12 828 GLU A N 1
ATOM 6389 C CA . GLU A 1 828 ? -27.216 -34.315 62.768 1.00 79.12 828 GLU A CA 1
ATOM 6390 C C . GLU A 1 828 ? -25.857 -33.635 62.591 1.00 79.12 828 GLU A C 1
ATOM 6392 O O . GLU A 1 828 ? -25.707 -32.452 62.915 1.00 79.12 828 GLU A O 1
ATOM 6397 N N . LYS A 1 829 ? -24.875 -34.372 62.074 1.00 81.50 829 LYS A N 1
ATOM 6398 C CA . LYS A 1 829 ? -23.582 -33.826 61.658 1.00 81.50 829 LYS A CA 1
ATOM 6399 C C . LYS A 1 829 ? -23.218 -34.412 60.302 1.00 81.50 829 LYS A C 1
ATOM 6401 O O . LYS A 1 829 ? -23.225 -35.628 60.118 1.00 81.50 829 LYS A O 1
ATOM 6406 N N . THR A 1 830 ? -22.881 -33.518 59.385 1.00 83.94 830 THR A N 1
ATOM 6407 C CA . THR A 1 830 ? -22.219 -33.858 58.131 1.00 83.94 830 THR A CA 1
ATOM 6408 C C . THR A 1 830 ? -20.719 -33.959 58.380 1.00 83.94 830 THR A C 1
ATOM 6410 O O . THR A 1 830 ? -20.156 -33.087 59.049 1.00 83.94 830 THR A O 1
ATOM 6413 N N . ILE A 1 831 ? -20.104 -35.022 57.874 1.00 82.38 831 ILE A N 1
ATOM 6414 C CA . ILE A 1 831 ? -18.670 -35.297 57.948 1.00 82.38 831 ILE A CA 1
ATOM 6415 C C . ILE A 1 831 ? -18.143 -35.313 56.516 1.00 82.38 831 ILE A C 1
ATOM 6417 O O . ILE A 1 831 ? -18.640 -36.089 55.690 1.00 82.38 831 ILE A O 1
ATOM 6421 N N . ALA A 1 832 ? -17.167 -34.458 56.216 1.00 84.69 832 ALA A N 1
ATOM 6422 C CA . ALA A 1 832 ? -16.456 -34.512 54.946 1.00 84.69 832 ALA A CA 1
ATOM 6423 C C . ALA A 1 832 ? -15.463 -35.685 54.929 1.00 84.69 832 ALA A C 1
ATOM 6425 O O . ALA A 1 832 ? -14.701 -35.900 55.872 1.00 84.69 832 ALA A O 1
ATOM 6426 N N . VAL A 1 833 ? -15.485 -36.442 53.839 1.00 86.38 833 VAL A N 1
ATOM 6427 C CA . VAL A 1 833 ? -14.545 -37.511 53.505 1.00 86.38 833 VAL A CA 1
ATOM 6428 C C . VAL A 1 833 ? -13.864 -37.078 52.219 1.00 86.38 833 VAL A C 1
ATOM 6430 O O . VAL A 1 833 ? -14.509 -36.973 51.171 1.00 86.38 833 VAL A O 1
ATOM 6433 N N . SER A 1 834 ? -12.575 -36.788 52.302 1.00 88.94 834 SER A N 1
ATOM 6434 C CA . SER A 1 834 ? -11.787 -36.295 51.177 1.00 88.94 834 SER A CA 1
ATOM 6435 C C . SER A 1 834 ? -10.572 -37.178 50.937 1.00 88.94 834 SER A C 1
ATOM 6437 O O . SER A 1 834 ? -10.197 -37.981 51.782 1.00 88.94 834 SER A O 1
ATOM 6439 N N . GLY A 1 835 ? -9.966 -37.090 49.763 1.00 87.62 835 GLY A N 1
ATOM 6440 C CA . GLY A 1 835 ? -8.775 -37.874 49.464 1.00 87.62 835 GLY A CA 1
ATOM 6441 C C . GLY A 1 835 ? -8.197 -37.544 48.103 1.00 87.62 835 GLY A C 1
ATOM 6442 O O . GLY A 1 835 ? -8.869 -36.965 47.248 1.00 87.62 835 GLY A O 1
ATOM 6443 N N . THR A 1 836 ? -6.933 -37.912 47.905 1.00 87.56 836 THR A N 1
ATOM 6444 C CA . THR A 1 836 ? -6.258 -37.807 46.605 1.00 87.56 836 THR A CA 1
ATOM 6445 C C . THR A 1 836 ? -5.858 -39.198 46.153 1.00 87.56 836 THR A C 1
ATOM 6447 O O . THR A 1 836 ? -5.083 -39.864 46.835 1.00 87.56 836 THR A O 1
ATOM 6450 N N . VAL A 1 837 ? -6.364 -39.640 45.002 1.00 83.81 837 VAL A N 1
ATOM 6451 C CA . VAL A 1 837 ? -6.013 -40.953 44.447 1.00 83.81 837 VAL A CA 1
ATOM 6452 C C . VAL A 1 837 ? -4.503 -40.977 44.153 1.00 83.81 837 VAL A C 1
ATOM 6454 O O . VAL A 1 837 ? -4.037 -40.128 43.384 1.00 83.81 837 VAL A O 1
ATOM 6457 N N . PRO A 1 838 ? -3.720 -41.912 44.732 1.00 82.25 838 PRO A N 1
ATOM 6458 C CA . PRO A 1 838 ? -2.268 -41.927 44.582 1.00 82.25 838 PRO A CA 1
ATOM 6459 C C . PRO A 1 838 ? -1.822 -41.960 43.121 1.00 82.25 838 PRO A C 1
ATOM 6461 O O . PRO A 1 838 ? -2.415 -42.649 42.292 1.00 82.25 838 PRO A O 1
ATOM 6464 N N . GLU A 1 839 ? -0.709 -41.296 42.804 1.00 80.00 839 GLU A N 1
ATOM 6465 C CA . GLU A 1 839 ? -0.136 -41.327 41.449 1.00 80.00 839 GLU A CA 1
ATOM 6466 C C . GLU A 1 839 ? 0.261 -42.744 40.992 1.00 80.00 839 GLU A C 1
ATOM 6468 O O . GLU A 1 839 ? 0.394 -43.015 39.798 1.00 80.00 839 GLU A O 1
ATOM 6473 N N . SER A 1 840 ? 0.450 -43.664 41.942 1.00 75.19 840 SER A N 1
ATOM 6474 C CA . SER A 1 840 ? 0.747 -45.072 41.692 1.00 75.19 840 SER A CA 1
ATOM 6475 C C . SER A 1 840 ? -0.469 -45.919 41.310 1.00 75.19 840 SER A C 1
ATOM 6477 O O . SER A 1 840 ? -0.254 -47.066 40.928 1.00 75.19 840 SER A O 1
ATOM 6479 N N . PHE A 1 841 ? -1.695 -45.392 41.400 1.00 77.50 841 PHE A N 1
ATOM 6480 C CA . PHE A 1 841 ? -2.937 -46.105 41.083 1.00 77.50 841 PHE A CA 1
ATOM 6481 C C . PHE A 1 841 ? -2.973 -46.499 39.600 1.00 77.50 841 PHE A C 1
ATOM 6483 O O . PHE A 1 841 ? -2.857 -45.652 38.714 1.00 77.50 841 PHE A O 1
ATOM 6490 N N . ARG A 1 842 ? -3.085 -47.791 39.291 1.00 73.50 842 ARG A N 1
ATOM 6491 C CA . ARG A 1 842 ? -3.192 -48.294 37.912 1.00 73.50 842 ARG A CA 1
ATOM 6492 C C . ARG A 1 842 ? -4.526 -48.994 37.705 1.00 73.50 842 ARG A C 1
ATOM 6494 O O . ARG A 1 842 ? -5.135 -49.475 38.647 1.00 73.50 842 ARG A O 1
ATOM 6501 N N . GLU A 1 843 ? -4.899 -49.190 36.444 1.00 67.12 843 GLU A N 1
ATOM 6502 C CA . GLU A 1 843 ? -6.101 -49.935 36.033 1.00 67.12 843 GLU A CA 1
ATOM 6503 C C . GLU A 1 843 ? -6.207 -51.343 36.670 1.00 67.12 843 GLU A C 1
ATOM 6505 O O . GLU A 1 843 ? -7.300 -51.865 36.856 1.00 67.12 843 GLU A O 1
ATOM 6510 N N . ARG A 1 844 ? -5.078 -51.961 37.064 1.00 68.06 844 ARG A N 1
ATOM 6511 C CA . ARG A 1 844 ? -5.056 -53.262 37.771 1.00 68.06 844 ARG A CA 1
ATOM 6512 C C . ARG A 1 844 ? -5.418 -53.188 39.252 1.00 68.06 844 ARG A C 1
ATOM 6514 O O . ARG A 1 844 ? -5.725 -54.227 39.826 1.00 68.06 844 ARG A O 1
ATOM 6521 N N . ASP A 1 845 ? -5.332 -52.005 39.843 1.00 65.50 845 ASP A N 1
ATOM 6522 C CA . ASP A 1 845 ? -5.627 -51.760 41.252 1.00 65.50 845 ASP A CA 1
ATOM 6523 C C . ASP A 1 845 ? -7.122 -51.418 41.437 1.00 65.50 845 ASP A C 1
ATOM 6525 O O . ASP A 1 845 ? -7.611 -51.363 42.556 1.00 65.50 845 ASP A O 1
ATOM 6529 N N . SER A 1 846 ? -7.877 -51.235 40.342 1.00 70.25 846 SER A N 1
ATOM 6530 C CA . SER A 1 846 ? -9.319 -50.967 40.340 1.00 70.25 846 SER A CA 1
ATOM 6531 C C . SER A 1 846 ? -10.166 -52.259 40.282 1.00 70.25 846 SER A C 1
ATOM 6533 O O . SER A 1 846 ? -9.817 -53.176 39.534 1.00 70.25 846 SER A O 1
ATOM 6535 N N . PRO A 1 847 ? -11.314 -52.351 40.989 1.00 71.88 847 PRO A N 1
ATOM 6536 C CA . PRO A 1 847 ? -11.869 -51.363 41.914 1.00 71.88 847 PRO A CA 1
ATOM 6537 C C . PRO A 1 847 ? -11.189 -51.409 43.287 1.00 71.88 847 PRO A C 1
ATOM 6539 O O . PRO A 1 847 ? -11.049 -52.476 43.882 1.00 71.88 847 PRO A O 1
ATOM 6542 N N . VAL A 1 848 ? -10.861 -50.236 43.831 1.00 79.81 848 VAL A N 1
ATOM 6543 C CA . VAL A 1 848 ? -10.485 -50.106 45.245 1.00 79.81 848 VAL A CA 1
ATOM 6544 C C . VAL A 1 848 ? -11.733 -49.886 46.083 1.00 79.81 848 VAL A C 1
ATOM 6546 O O . VAL A 1 848 ? -12.597 -49.093 45.704 1.00 79.81 848 VAL A O 1
ATOM 6549 N N . GLN A 1 849 ? -11.792 -50.537 47.244 1.00 84.56 849 GLN A N 1
ATOM 6550 C CA . GLN A 1 849 ? -12.860 -50.354 48.218 1.00 84.56 849 GLN A CA 1
ATOM 6551 C C . GLN A 1 849 ? -12.304 -49.980 49.592 1.00 84.56 849 GLN A C 1
ATOM 6553 O O . GLN A 1 849 ? -11.397 -50.633 50.109 1.00 84.56 849 GLN A O 1
ATOM 6558 N N . PHE A 1 850 ? -12.877 -48.939 50.186 1.00 87.06 850 PHE A N 1
ATOM 6559 C CA . PHE A 1 850 ? -12.702 -48.582 51.592 1.00 87.06 850 PHE A CA 1
ATOM 6560 C C . PHE A 1 850 ? -14.064 -48.208 52.174 1.00 87.06 850 PHE A C 1
ATOM 6562 O O . PHE A 1 850 ? -14.976 -47.847 51.432 1.00 87.06 850 PHE A O 1
ATOM 6569 N N . SER A 1 851 ? -14.213 -48.283 53.489 1.00 86.62 851 SER A N 1
ATOM 6570 C CA . SER A 1 851 ? -15.464 -47.952 54.168 1.00 86.62 851 SER A CA 1
ATOM 6571 C C . SER A 1 851 ? -15.185 -46.987 55.306 1.00 86.62 851 SER A C 1
ATOM 6573 O O . SER A 1 851 ? -14.187 -47.120 56.013 1.00 86.62 851 SER A O 1
ATOM 6575 N N . ILE A 1 852 ? -16.080 -46.028 55.515 1.00 88.38 852 ILE A N 1
ATOM 6576 C CA . ILE A 1 852 ? -16.060 -45.210 56.727 1.00 88.38 852 ILE A CA 1
ATOM 6577 C C . ILE A 1 852 ? -16.907 -45.917 57.776 1.00 88.38 852 ILE A C 1
ATOM 6579 O O . ILE A 1 852 ? -18.113 -46.104 57.595 1.00 88.38 852 ILE A O 1
ATOM 6583 N N . GLN A 1 853 ? -16.247 -46.352 58.843 1.00 86.94 853 GLN A N 1
ATOM 6584 C CA . GLN A 1 853 ? -16.848 -46.987 60.001 1.00 86.94 853 GLN A CA 1
ATOM 6585 C C . GLN A 1 853 ? -17.246 -45.914 61.012 1.00 86.94 853 GLN A C 1
ATOM 6587 O O . GLN A 1 853 ? -16.432 -45.082 61.399 1.00 86.94 853 GLN A O 1
ATOM 6592 N N . VAL A 1 854 ? -18.491 -45.965 61.477 1.00 85.06 854 VAL A N 1
ATOM 6593 C CA . VAL A 1 854 ? -18.976 -45.159 62.602 1.00 85.06 854 VAL A CA 1
ATOM 6594 C C . VAL A 1 854 ? -19.351 -46.113 63.733 1.00 85.06 854 VAL A C 1
ATOM 6596 O O . VAL A 1 854 ? -20.091 -47.072 63.502 1.00 85.06 854 VAL A O 1
ATOM 6599 N N . SER A 1 855 ? -18.842 -45.898 64.945 1.00 83.31 855 SER A N 1
ATOM 6600 C CA . SER A 1 855 ? -19.089 -46.797 66.086 1.00 83.31 855 SER A CA 1
ATOM 6601 C C . SER A 1 855 ? -19.193 -46.082 67.430 1.00 83.31 855 SER A C 1
ATOM 6603 O O . SER A 1 855 ? -18.667 -44.991 67.610 1.00 83.31 855 SER A O 1
ATOM 6605 N N . ASP A 1 856 ? -19.866 -46.709 68.395 1.00 77.25 856 ASP A N 1
ATOM 6606 C CA . ASP A 1 856 ? -19.889 -46.252 69.793 1.00 77.25 856 ASP A CA 1
ATOM 6607 C C . ASP A 1 856 ? -18.535 -46.547 70.490 1.00 77.25 856 ASP A C 1
ATOM 6609 O O . ASP A 1 856 ? -18.057 -47.679 70.392 1.00 77.25 856 ASP A O 1
ATOM 6613 N N . PRO A 1 857 ? -17.932 -45.597 71.235 1.00 62.44 857 PRO A N 1
ATOM 6614 C CA . PRO A 1 857 ? -16.685 -45.785 71.988 1.00 62.44 857 PRO A CA 1
ATOM 6615 C C . PRO A 1 857 ? -16.707 -46.912 73.041 1.00 62.44 857 PRO A C 1
ATOM 6617 O O . PRO A 1 857 ? -15.646 -47.324 73.513 1.00 62.44 857 PRO A O 1
ATOM 6620 N N . GLU A 1 858 ? -17.875 -47.423 73.456 1.00 62.28 858 GLU A N 1
ATOM 6621 C CA . GLU A 1 858 ? -17.976 -48.611 74.327 1.00 62.28 858 GLU A CA 1
ATOM 6622 C C . GLU A 1 858 ? -17.793 -49.948 73.555 1.00 62.28 858 GLU A C 1
ATOM 6624 O O . GLU A 1 858 ? -17.676 -51.012 74.176 1.00 62.28 858 GLU A O 1
ATOM 6629 N N . PHE A 1 859 ? -17.718 -49.929 72.217 1.00 62.28 859 PHE A N 1
ATOM 6630 C CA . PHE A 1 859 ? -17.524 -51.114 71.375 1.00 62.28 859 PHE A CA 1
ATOM 6631 C C . PHE A 1 859 ? -16.038 -51.497 71.253 1.00 62.28 859 PHE A C 1
ATOM 6633 O O . PHE A 1 859 ? -15.235 -50.778 70.673 1.00 62.28 859 PHE A O 1
ATOM 6640 N N . ASN A 1 860 ? -15.663 -52.673 71.770 1.00 53.69 860 ASN A N 1
ATOM 6641 C CA . ASN A 1 860 ? -14.282 -53.192 71.737 1.00 53.69 860 ASN A CA 1
ATOM 6642 C C . ASN A 1 860 ? -14.146 -54.475 70.881 1.00 53.69 860 ASN A C 1
ATOM 6644 O O . ASN A 1 860 ? -13.313 -55.340 71.155 1.00 53.69 860 ASN A O 1
ATOM 6648 N N . GLY A 1 861 ? -15.039 -54.656 69.900 1.00 55.56 861 GLY A N 1
ATOM 6649 C CA . GLY A 1 861 ? -15.060 -55.799 68.980 1.00 55.56 861 GLY A CA 1
ATOM 6650 C C . GLY A 1 861 ? -14.572 -55.410 67.585 1.00 55.56 861 GLY A C 1
ATOM 6651 O O . GLY A 1 861 ? -14.740 -54.272 67.174 1.00 55.56 861 GLY A O 1
ATOM 6652 N N . SER A 1 862 ? -13.962 -56.335 66.838 1.00 53.50 862 SER A N 1
ATOM 6653 C CA . SER A 1 862 ? -13.317 -55.986 65.564 1.00 53.50 862 SER A CA 1
ATOM 6654 C C . SER A 1 862 ? -14.164 -56.165 64.301 1.00 53.50 862 SER A C 1
ATOM 6656 O O . SER A 1 862 ? -13.686 -55.749 63.254 1.00 53.50 862 SER A O 1
ATOM 6658 N N . GLN A 1 863 ? -15.381 -56.733 64.323 1.00 51.12 863 GLN A N 1
ATOM 6659 C CA . GLN A 1 863 ? -16.222 -56.859 63.112 1.00 51.12 863 GLN A CA 1
ATOM 6660 C C . GLN A 1 863 ? -17.729 -56.946 63.427 1.00 51.12 863 GLN A C 1
ATOM 6662 O O . GLN A 1 863 ? -18.118 -57.723 64.295 1.00 51.12 863 GLN A O 1
ATOM 6667 N N . SER A 1 864 ? -18.545 -56.181 62.678 1.00 52.31 864 SER A N 1
ATOM 6668 C CA . SER A 1 864 ? -20.006 -56.312 62.471 1.00 52.31 864 SER A CA 1
ATOM 6669 C C . SER A 1 864 ? -20.850 -56.644 63.718 1.00 52.31 864 SER A C 1
ATOM 6671 O O . SER A 1 864 ? -21.043 -57.811 64.068 1.00 52.31 864 SER A O 1
ATOM 6673 N N . GLY A 1 865 ? -21.462 -55.627 64.327 1.00 57.50 865 GLY A N 1
ATOM 6674 C CA . GLY A 1 865 ? -22.450 -55.786 65.399 1.00 57.50 865 GLY A CA 1
ATOM 6675 C C . GLY A 1 865 ? -23.472 -54.642 65.419 1.00 57.50 865 GLY A C 1
ATOM 6676 O O . GLY A 1 865 ? -23.283 -53.662 64.703 1.00 57.50 865 GLY A O 1
ATOM 6677 N N . PRO A 1 866 ? -24.522 -54.713 66.261 1.00 58.69 866 PRO A N 1
ATOM 6678 C CA . PRO A 1 866 ? -25.600 -53.713 66.353 1.00 58.69 866 PRO A CA 1
ATOM 6679 C C . PRO A 1 866 ? -25.156 -52.361 66.954 1.00 58.69 866 PRO A C 1
ATOM 6681 O O . PRO A 1 866 ? -25.981 -51.612 67.461 1.00 58.69 866 PRO A O 1
ATOM 6684 N N . HIS A 1 867 ? -23.854 -52.058 66.924 1.00 68.62 867 HIS A N 1
ATOM 6685 C CA . HIS A 1 867 ? -23.222 -50.852 67.470 1.00 68.62 867 HIS A CA 1
ATOM 6686 C C . HIS A 1 867 ? -22.315 -50.146 66.445 1.00 68.62 867 HIS A C 1
ATOM 6688 O O . HIS A 1 867 ? -21.569 -49.239 66.815 1.00 68.62 867 HIS A O 1
ATOM 6694 N N . VAL A 1 868 ? -22.342 -50.580 65.178 1.00 74.75 868 VAL A N 1
ATOM 6695 C CA . VAL A 1 868 ? -21.465 -50.090 64.107 1.00 74.75 868 VAL A CA 1
ATOM 6696 C C . VAL A 1 868 ? -22.263 -49.906 62.817 1.00 74.75 868 VAL A C 1
ATOM 6698 O O . VAL A 1 868 ? -23.063 -50.771 62.469 1.00 74.75 868 VAL A O 1
ATOM 6701 N N . GLY A 1 869 ? -22.011 -48.811 62.103 1.00 78.94 869 GLY A N 1
ATOM 6702 C CA . GLY A 1 869 ? -22.560 -48.510 60.780 1.00 78.94 869 GLY A CA 1
ATOM 6703 C C . GLY A 1 869 ? -21.438 -48.219 59.783 1.00 78.94 869 GLY A C 1
ATOM 6704 O O . GLY A 1 869 ? -20.384 -47.715 60.173 1.00 78.94 869 GLY A O 1
ATOM 6705 N N . TYR A 1 870 ? -21.662 -48.543 58.508 1.00 81.62 870 TYR A N 1
ATOM 6706 C CA . TYR A 1 870 ? -20.664 -48.400 57.444 1.00 81.62 870 TYR A CA 1
ATOM 6707 C C . TYR A 1 870 ? -21.212 -47.595 56.261 1.00 81.62 870 TYR A C 1
ATOM 6709 O O . TYR A 1 870 ? -22.379 -47.736 55.891 1.00 81.62 870 TYR A O 1
ATOM 6717 N N . VAL A 1 871 ? -20.348 -46.784 55.646 1.00 83.19 871 VAL A N 1
ATOM 6718 C CA . VAL A 1 871 ? -20.573 -46.198 54.316 1.00 83.19 871 VAL A CA 1
ATOM 6719 C C . VAL A 1 871 ? -19.438 -46.628 53.402 1.00 83.19 871 VAL A C 1
ATOM 6721 O O . VAL A 1 871 ? -18.281 -46.303 53.669 1.00 83.19 871 VAL A O 1
ATOM 6724 N N . ASP A 1 872 ? -19.769 -47.344 52.332 1.00 83.19 872 ASP A N 1
ATOM 6725 C CA . ASP A 1 872 ? -18.776 -47.918 51.426 1.00 83.19 872 ASP A CA 1
ATOM 6726 C C . ASP A 1 872 ? -18.373 -46.923 50.330 1.00 83.19 872 ASP A C 1
ATOM 6728 O O . ASP A 1 872 ? -19.186 -46.173 49.795 1.00 83.19 872 ASP A O 1
ATOM 6732 N N . PHE A 1 873 ? -17.108 -46.929 49.940 1.00 86.38 873 PHE A N 1
ATOM 6733 C CA . PHE A 1 873 ? -16.569 -46.126 48.851 1.00 86.38 873 PHE A CA 1
ATOM 6734 C C . PHE A 1 873 ? -15.901 -47.062 47.855 1.00 86.38 873 PHE A C 1
ATOM 6736 O O . PHE A 1 873 ? -15.037 -47.856 48.216 1.00 86.38 873 PHE A O 1
ATOM 6743 N N . THR A 1 874 ? -16.308 -46.981 46.590 1.00 83.50 874 THR A N 1
ATOM 6744 C CA . THR A 1 874 ? -15.697 -47.731 45.489 1.00 83.50 874 THR A CA 1
ATOM 6745 C C . THR A 1 874 ? -15.061 -46.756 44.506 1.00 83.50 874 THR A C 1
ATOM 6747 O O . THR A 1 874 ? -15.753 -45.917 43.928 1.00 83.50 874 THR A O 1
ATOM 6750 N N . VAL A 1 875 ? -13.749 -46.875 44.304 1.00 82.00 875 VAL A N 1
ATOM 6751 C CA . VAL A 1 875 ? -12.987 -46.073 43.338 1.00 82.00 875 VAL A CA 1
ATOM 6752 C C . VAL A 1 875 ? -12.749 -46.898 42.072 1.00 82.00 875 VAL A C 1
ATOM 6754 O O . VAL A 1 875 ? -12.035 -47.907 42.100 1.00 82.00 875 VAL A O 1
ATOM 6757 N N . THR A 1 876 ? -13.358 -46.482 40.961 1.00 77.75 876 THR A N 1
ATOM 6758 C CA . THR A 1 876 ? -13.247 -47.142 39.648 1.00 77.75 876 THR A CA 1
ATOM 6759 C C . THR A 1 876 ? -12.426 -46.301 38.671 1.00 77.75 876 THR A C 1
ATOM 6761 O O . THR A 1 876 ? -12.633 -45.090 38.597 1.00 77.75 876 THR A O 1
ATOM 6764 N N . ASP A 1 877 ? -11.527 -46.935 37.914 1.00 69.12 877 ASP A N 1
ATOM 6765 C CA . ASP A 1 877 ? -10.780 -46.293 36.821 1.00 69.12 877 ASP A CA 1
ATOM 6766 C C . ASP A 1 877 ? -11.670 -46.213 35.565 1.00 69.12 877 ASP A C 1
ATOM 6768 O O . ASP A 1 877 ? -12.078 -47.245 35.029 1.00 69.12 877 ASP A O 1
ATOM 6772 N N . ASP A 1 878 ? -12.006 -44.998 35.111 1.00 59.03 878 ASP A N 1
ATOM 6773 C CA . ASP A 1 878 ? -12.665 -44.757 33.815 1.00 59.03 878 ASP A CA 1
ATOM 6774 C C . ASP A 1 878 ? -11.736 -43.921 32.911 1.00 59.03 878 ASP A C 1
ATOM 6776 O O . ASP A 1 878 ? -11.722 -42.681 32.979 1.00 59.03 878 ASP A O 1
ATOM 6780 N N . PRO A 1 879 ? -10.931 -44.578 32.055 1.00 51.53 879 PRO A N 1
ATOM 6781 C CA . PRO A 1 879 ? -9.891 -43.910 31.281 1.00 51.53 879 PRO A CA 1
ATOM 6782 C C . PRO A 1 879 ? -10.420 -43.078 30.102 1.00 51.53 879 PRO A C 1
ATOM 6784 O O . PRO A 1 879 ? -9.655 -42.287 29.544 1.00 51.53 879 PRO A O 1
ATOM 6787 N N . PHE A 1 880 ? -11.691 -43.223 29.700 1.00 48.94 880 PHE A N 1
ATOM 6788 C CA . PHE A 1 880 ? -12.217 -42.573 28.491 1.00 48.94 880 PHE A CA 1
ATOM 6789 C C . PHE A 1 880 ? -13.179 -41.419 28.793 1.00 48.94 880 PHE A C 1
ATOM 6791 O O . PHE A 1 880 ? -13.097 -40.379 28.139 1.00 48.94 880 PHE A O 1
ATOM 6798 N N . LEU A 1 881 ? -14.053 -41.552 29.796 1.00 45.41 881 LEU A N 1
ATOM 6799 C CA . LEU A 1 881 ? -15.008 -40.495 30.151 1.00 45.41 881 LEU A CA 1
ATOM 6800 C C . LEU A 1 881 ? -14.456 -39.532 31.210 1.00 45.41 881 LEU A C 1
ATOM 6802 O O . LEU A 1 881 ? -14.707 -38.333 31.106 1.00 45.41 881 LEU A O 1
ATOM 6806 N N . GLY A 1 882 ? -13.645 -39.999 32.166 1.00 43.44 882 GLY A N 1
ATOM 6807 C CA . GLY A 1 882 ? -13.216 -39.199 33.325 1.00 43.44 882 GLY A CA 1
ATOM 6808 C C . GLY A 1 882 ? -12.354 -37.975 32.986 1.00 43.44 882 GLY A C 1
ATOM 6809 O O . GLY A 1 882 ? -12.620 -36.877 33.469 1.00 43.44 882 GLY A O 1
ATOM 6810 N N . ARG A 1 883 ? -11.357 -38.119 32.099 1.00 50.03 883 ARG A N 1
ATOM 6811 C CA . ARG A 1 883 ? -10.492 -36.988 31.687 1.00 50.03 883 ARG A CA 1
ATOM 6812 C C . ARG A 1 883 ? -11.203 -35.990 30.776 1.00 50.03 883 ARG A C 1
ATOM 6814 O O . ARG A 1 883 ? -10.901 -34.802 30.824 1.00 50.03 883 ARG A O 1
ATOM 6821 N N . ALA A 1 884 ? -12.128 -36.467 29.944 1.00 44.75 884 ALA A N 1
ATOM 6822 C CA . ALA A 1 884 ? -12.908 -35.612 29.057 1.00 44.75 884 ALA A CA 1
ATOM 6823 C C . ALA A 1 884 ? -13.980 -34.830 29.834 1.00 44.75 884 ALA A C 1
ATOM 6825 O O . ALA A 1 884 ? -14.184 -33.650 29.552 1.00 44.75 884 ALA A O 1
ATOM 6826 N N . LEU A 1 885 ? -14.614 -35.451 30.840 1.00 43.41 885 LEU A N 1
ATOM 6827 C CA . LEU A 1 885 ? -15.592 -34.788 31.704 1.00 43.41 885 LEU A CA 1
ATOM 6828 C C . LEU A 1 885 ? -14.962 -33.825 32.714 1.00 43.41 885 LEU A C 1
ATOM 6830 O O . LEU A 1 885 ? -15.551 -32.776 32.912 1.00 43.41 885 LEU A O 1
ATOM 6834 N N . ASP A 1 886 ? -13.802 -34.109 33.321 1.00 41.25 886 ASP A N 1
ATOM 6835 C CA . ASP A 1 886 ? -13.166 -33.169 34.273 1.00 41.25 886 ASP A CA 1
ATOM 6836 C C . ASP A 1 886 ? -12.691 -31.883 33.572 1.00 41.25 886 ASP A C 1
ATOM 6838 O O . ASP A 1 886 ? -12.853 -30.778 34.086 1.00 41.25 886 ASP A O 1
ATOM 6842 N N . VAL A 1 887 ? -12.193 -32.004 32.334 1.00 45.69 887 VAL A N 1
ATOM 6843 C CA . VAL A 1 887 ? -11.872 -30.843 31.487 1.00 45.69 887 VAL A CA 1
ATOM 6844 C C . VAL A 1 887 ? -13.147 -30.117 31.047 1.00 45.69 887 VAL A C 1
ATOM 6846 O O . VAL A 1 887 ? -13.178 -28.890 31.065 1.00 45.69 887 VAL A O 1
ATOM 6849 N N . ALA A 1 888 ? -14.218 -30.838 30.700 1.00 40.56 888 ALA A N 1
ATOM 6850 C CA . ALA A 1 888 ? -15.492 -30.223 30.328 1.00 40.56 888 ALA A CA 1
ATOM 6851 C C . ALA A 1 888 ? -16.194 -29.534 31.515 1.00 40.56 888 ALA A C 1
ATOM 6853 O O . ALA A 1 888 ? -16.705 -28.433 31.342 1.00 40.56 888 ALA A O 1
ATOM 6854 N N . LEU A 1 889 ? -16.177 -30.127 32.714 1.00 38.62 889 LEU A N 1
ATOM 6855 C CA . LEU A 1 889 ? -16.756 -29.572 33.942 1.00 38.62 889 LEU A CA 1
ATOM 6856 C C . LEU A 1 889 ? -15.962 -28.364 34.442 1.00 38.62 889 LEU A C 1
ATOM 6858 O O . LEU A 1 889 ? -16.581 -27.359 34.757 1.00 38.62 889 LEU A O 1
ATOM 6862 N N . LYS A 1 890 ? -14.622 -28.372 34.382 1.00 42.38 890 LYS A N 1
ATOM 6863 C CA . LYS A 1 890 ? -13.806 -27.177 34.693 1.00 42.38 890 LYS A CA 1
ATOM 6864 C C . LYS A 1 890 ? -13.975 -26.038 33.685 1.00 42.38 890 LYS A C 1
ATOM 6866 O O . LYS A 1 890 ? -13.784 -24.877 34.035 1.00 42.38 890 LYS A O 1
ATOM 6871 N N . ILE A 1 891 ? -14.336 -26.349 32.438 1.00 39.78 891 ILE A N 1
ATOM 6872 C CA . ILE A 1 891 ? -14.698 -25.345 31.424 1.00 39.78 891 ILE A CA 1
ATOM 6873 C C . ILE A 1 891 ? -16.143 -24.843 31.630 1.00 39.78 891 ILE A C 1
ATOM 6875 O O . ILE A 1 891 ? -16.432 -23.687 31.319 1.00 39.78 891 ILE A O 1
ATOM 6879 N N . LEU A 1 892 ? -17.037 -25.670 32.184 1.00 33.34 892 LEU A N 1
ATOM 6880 C CA . LEU A 1 892 ? -18.451 -25.348 32.428 1.00 33.34 892 LEU A CA 1
ATOM 6881 C C . LEU A 1 892 ? -18.723 -24.688 33.794 1.00 33.34 892 LEU A C 1
ATOM 6883 O O . LEU A 1 892 ? -19.636 -23.872 33.876 1.00 33.34 892 LEU A O 1
ATOM 6887 N N . GLU A 1 893 ? -17.905 -24.920 34.825 1.00 31.17 893 GLU A N 1
ATOM 6888 C CA . GLU A 1 893 ? -17.982 -24.234 36.134 1.00 31.17 893 GLU A CA 1
ATOM 6889 C C . GLU A 1 893 ? -17.653 -22.730 36.048 1.00 31.17 893 GLU A C 1
ATOM 6891 O O . GLU A 1 893 ? -17.861 -21.985 37.002 1.00 31.17 893 GLU A O 1
ATOM 6896 N N . GLY A 1 894 ? -17.183 -22.251 34.889 1.00 30.94 894 GLY A N 1
ATOM 6897 C CA . GLY A 1 894 ? -16.889 -20.840 34.651 1.00 30.94 894 GLY A CA 1
ATOM 6898 C C . GLY A 1 894 ? -18.028 -20.001 34.066 1.00 30.94 894 GLY A C 1
ATOM 6899 O O . GLY A 1 894 ? -17.905 -18.777 34.085 1.00 30.94 894 GLY A O 1
ATOM 6900 N N . ARG A 1 895 ? -19.106 -20.584 33.516 1.00 28.16 895 ARG A N 1
ATOM 6901 C CA . ARG A 1 895 ? -20.199 -19.805 32.891 1.00 28.16 895 ARG A CA 1
ATOM 6902 C C . ARG A 1 895 ? -21.523 -20.570 32.850 1.00 28.16 895 ARG A C 1
ATOM 6904 O O . ARG A 1 895 ? -21.783 -21.314 31.907 1.00 28.16 895 ARG A O 1
ATOM 6911 N N . GLU A 1 896 ? -22.413 -20.276 33.791 1.00 24.88 896 GLU A N 1
ATOM 6912 C CA . GLU A 1 896 ? -23.847 -20.476 33.578 1.00 24.88 896 GLU A CA 1
ATOM 6913 C C . GLU A 1 896 ? -24.354 -19.389 32.614 1.00 24.88 896 GLU A C 1
ATOM 6915 O O . GLU A 1 896 ? -24.454 -18.214 32.962 1.00 24.88 896 GLU A O 1
ATOM 6920 N N . LEU A 1 897 ? -24.626 -19.766 31.364 1.00 24.66 897 LEU A N 1
ATOM 6921 C CA . LEU A 1 897 ? -25.418 -18.964 30.432 1.00 24.66 897 LEU A CA 1
ATOM 6922 C C . LEU A 1 897 ? -26.815 -19.580 30.366 1.00 24.66 897 LEU A C 1
ATOM 6924 O O . LEU A 1 897 ? -27.023 -20.611 29.725 1.00 24.66 897 LEU A O 1
ATOM 6928 N N . GLU A 1 898 ? -27.769 -18.937 31.036 1.00 26.66 898 GLU A N 1
ATOM 6929 C CA . GLU A 1 898 ? -29.192 -19.193 30.842 1.00 26.66 898 GLU A CA 1
ATOM 6930 C C . GLU A 1 898 ? -29.589 -18.864 29.393 1.00 26.66 898 GLU A C 1
ATOM 6932 O O . GLU A 1 898 ? -29.290 -17.799 28.849 1.00 26.66 898 GLU A O 1
ATOM 6937 N N . SER A 1 899 ? -30.274 -19.806 28.748 1.00 26.73 899 SER A N 1
ATOM 6938 C CA . SER A 1 899 ? -30.871 -19.630 27.426 1.00 26.73 899 SER A CA 1
ATOM 6939 C C . SER A 1 899 ? -32.155 -18.797 27.534 1.00 26.73 899 SER A C 1
ATOM 6941 O O . SER A 1 899 ? -33.038 -19.149 28.321 1.00 26.73 899 SER A O 1
ATOM 6943 N N . PRO A 1 900 ? -32.334 -17.743 26.714 1.00 26.16 900 PRO A N 1
ATOM 6944 C CA . PRO A 1 900 ? -33.608 -17.066 26.620 1.00 26.16 900 PRO A CA 1
ATOM 6945 C C . PRO A 1 900 ? -34.487 -17.768 25.573 1.00 26.16 900 PRO A C 1
ATOM 6947 O O . PRO A 1 900 ? -34.107 -17.929 24.415 1.00 26.16 900 PRO A O 1
ATOM 6950 N N . VAL A 1 901 ? -35.719 -18.057 25.989 1.00 27.47 901 VAL A N 1
ATOM 6951 C CA . VAL A 1 901 ? -36.922 -18.351 25.187 1.00 27.47 901 VAL A CA 1
ATOM 6952 C C . VAL A 1 901 ? -37.288 -19.829 24.960 1.00 27.47 901 VAL A C 1
ATOM 6954 O O . VAL A 1 901 ? -36.633 -20.604 24.271 1.00 27.47 901 VAL A O 1
ATOM 6957 N N . SER A 1 902 ? -38.474 -20.148 25.488 1.00 30.00 902 SER A N 1
ATOM 6958 C CA . SER A 1 902 ? -39.248 -21.380 25.366 1.00 30.00 902 SER A CA 1
ATOM 6959 C C . SER A 1 902 ? -40.106 -21.422 24.095 1.00 30.00 902 SER A C 1
ATOM 6961 O O . SER A 1 902 ? -41.021 -20.609 23.976 1.00 30.00 902 SER A O 1
ATOM 6963 N N . TRP A 1 903 ? -39.933 -22.417 23.222 1.00 28.92 903 TRP A N 1
ATOM 6964 C CA . TRP A 1 903 ? -41.024 -22.921 22.372 1.00 28.92 903 TRP A CA 1
ATOM 6965 C C . TRP A 1 903 ? -40.998 -24.448 22.339 1.00 28.92 903 TRP A C 1
ATOM 6967 O O . TRP A 1 903 ? -39.953 -25.072 22.178 1.00 28.92 903 TRP A O 1
ATOM 6977 N N . GLY A 1 904 ? -42.175 -25.032 22.556 1.00 25.23 904 GLY A N 1
ATOM 6978 C CA . GLY A 1 904 ? -42.390 -26.467 22.629 1.00 25.23 904 GLY A CA 1
ATOM 6979 C C . GLY A 1 904 ? -42.498 -27.165 21.270 1.00 25.23 904 GLY A C 1
ATOM 6980 O O . GLY A 1 904 ? -42.829 -26.567 20.249 1.00 25.23 904 GLY A O 1
ATOM 6981 N N . ASN A 1 905 ? -42.326 -28.482 21.374 1.00 25.94 905 ASN A N 1
ATOM 6982 C CA . ASN A 1 905 ? -42.458 -29.575 20.410 1.00 25.94 905 ASN A CA 1
ATOM 6983 C C . ASN A 1 905 ? -41.256 -29.917 19.513 1.00 25.94 905 ASN A C 1
ATOM 6985 O O . ASN A 1 905 ? -40.706 -29.124 18.758 1.00 25.94 905 ASN A O 1
ATOM 6989 N N . SER A 1 906 ? -40.904 -31.198 19.644 1.00 31.88 906 SER A N 1
ATOM 6990 C CA . SER A 1 906 ? -39.736 -31.930 19.173 1.00 31.88 906 SER A CA 1
ATOM 6991 C C . SER A 1 906 ? -39.591 -31.995 17.654 1.00 31.88 906 SER A C 1
ATOM 6993 O O . SER A 1 906 ? -40.479 -32.507 16.969 1.00 31.88 906 SER A O 1
ATOM 6995 N N . ILE A 1 907 ? -38.408 -31.627 17.162 1.00 23.77 907 ILE A N 1
ATOM 6996 C CA . ILE A 1 907 ? -37.881 -32.078 15.872 1.00 23.77 907 ILE A CA 1
ATOM 6997 C C . ILE A 1 907 ? -36.504 -32.697 16.119 1.00 23.77 907 ILE A C 1
ATOM 6999 O O . ILE A 1 907 ? -35.654 -32.140 16.810 1.00 23.77 907 ILE A O 1
ATOM 7003 N N . THR A 1 908 ? -36.335 -33.896 15.580 1.00 28.50 908 THR A N 1
ATOM 7004 C CA . THR A 1 908 ? -35.187 -34.786 15.719 1.00 28.50 908 THR A CA 1
ATOM 7005 C C . THR A 1 908 ? -33.910 -34.150 15.163 1.00 28.50 908 THR A C 1
ATOM 7007 O O . THR A 1 908 ? -33.845 -33.759 14.000 1.00 28.50 908 THR A O 1
ATOM 7010 N N . ILE A 1 909 ? -32.887 -34.071 16.012 1.00 30.41 909 ILE A N 1
ATOM 7011 C CA . ILE A 1 909 ? -31.527 -33.597 15.723 1.00 30.41 909 ILE A CA 1
ATOM 7012 C C . ILE A 1 909 ? -30.802 -34.656 14.870 1.00 30.41 909 ILE A C 1
ATOM 7014 O O . ILE A 1 909 ? -30.765 -35.810 15.296 1.00 30.41 909 ILE A O 1
ATOM 7018 N N . PRO A 1 910 ? -30.226 -34.305 13.695 1.00 40.09 910 PRO A N 1
ATOM 7019 C CA . PRO A 1 910 ? -28.847 -34.756 13.450 1.00 40.09 910 PRO A CA 1
ATOM 7020 C C . PRO A 1 910 ? -27.978 -33.826 12.566 1.00 40.09 910 PRO A C 1
ATOM 7022 O O . PRO A 1 910 ? -27.104 -34.326 11.871 1.00 40.09 910 PRO A O 1
ATOM 7025 N N . PHE A 1 911 ? -28.154 -32.497 12.560 1.00 35.28 911 PHE A N 1
ATOM 7026 C CA . PHE A 1 911 ? -27.261 -31.615 11.767 1.00 35.28 911 PHE A CA 1
ATOM 7027 C C . PHE A 1 911 ? -26.253 -30.798 12.588 1.00 35.28 911 PHE A C 1
ATOM 7029 O O . PHE A 1 911 ? -25.187 -30.467 12.077 1.00 35.28 911 PHE A O 1
ATOM 7036 N N . PHE A 1 912 ? -26.516 -30.552 13.876 1.00 40.97 912 PHE A N 1
ATOM 7037 C CA . PHE A 1 912 ? -25.599 -29.780 14.731 1.00 40.97 912 PHE A CA 1
ATOM 7038 C C . PHE A 1 912 ? -24.497 -30.626 15.393 1.00 40.97 912 PHE A C 1
ATOM 7040 O O . PHE A 1 912 ? -23.454 -30.101 15.769 1.00 40.97 912 PHE A O 1
ATOM 7047 N N . LEU A 1 913 ? -24.692 -31.946 15.498 1.00 40.62 913 LEU A N 1
ATOM 7048 C CA . LEU A 1 913 ? -23.694 -32.858 16.074 1.00 40.62 913 LEU A CA 1
ATOM 7049 C C . LEU A 1 913 ? -22.577 -33.221 15.095 1.00 40.62 913 LEU A C 1
ATOM 7051 O O . LEU A 1 913 ? -21.523 -33.678 15.521 1.00 40.62 913 LEU A O 1
ATOM 7055 N N . ILE A 1 914 ? -22.786 -32.989 13.798 1.00 48.25 914 ILE A N 1
ATOM 7056 C CA . ILE A 1 914 ? -21.802 -33.301 12.767 1.00 48.25 914 ILE A CA 1
ATOM 7057 C C . ILE A 1 914 ? -20.549 -32.428 12.991 1.00 48.25 914 ILE A C 1
ATOM 7059 O O . ILE A 1 914 ? -19.519 -33.001 13.335 1.00 48.25 914 ILE A O 1
ATOM 7063 N N . PRO A 1 915 ? -20.585 -31.080 12.971 1.00 48.56 915 PRO A N 1
ATOM 7064 C CA . PRO A 1 915 ? -19.371 -30.270 13.151 1.00 48.56 915 PRO A CA 1
ATOM 7065 C C . PRO A 1 915 ? -18.604 -30.564 14.451 1.00 48.56 915 PRO A C 1
ATOM 7067 O O . PRO A 1 915 ? -17.375 -30.574 14.457 1.00 48.56 915 PRO A O 1
ATOM 7070 N N . VAL A 1 916 ? -19.326 -30.864 15.536 1.00 50.94 916 VAL A N 1
ATOM 7071 C CA . VAL A 1 916 ? -18.740 -31.181 16.846 1.00 50.94 916 VAL A CA 1
ATOM 7072 C C . VAL A 1 916 ? -18.062 -32.552 16.831 1.00 50.94 916 VAL A C 1
ATOM 7074 O O . VAL A 1 916 ? -16.921 -32.678 17.275 1.00 50.94 916 VAL A O 1
ATOM 7077 N N . PHE A 1 917 ? -18.703 -33.572 16.256 1.00 55.31 917 PHE A N 1
ATOM 7078 C CA . PHE A 1 917 ? -18.101 -34.894 16.072 1.00 55.31 917 PHE A CA 1
ATOM 7079 C C . PHE A 1 917 ? -16.867 -34.831 15.156 1.00 55.31 917 PHE A C 1
ATOM 7081 O O . PHE A 1 917 ? -15.850 -35.458 15.444 1.00 55.31 917 PHE A O 1
ATOM 7088 N N . TRP A 1 918 ? -16.912 -34.006 14.105 1.00 55.84 918 TRP A N 1
ATOM 7089 C CA . TRP A 1 918 ? -15.792 -33.767 13.190 1.00 55.84 918 TRP A CA 1
ATOM 7090 C C . TRP A 1 918 ? -14.594 -33.107 13.878 1.00 55.84 918 TRP A C 1
ATOM 7092 O O . TRP A 1 918 ? -13.470 -33.592 13.742 1.00 55.84 918 TRP A O 1
ATOM 7102 N N . ALA A 1 919 ? -14.824 -32.046 14.655 1.00 55.88 919 ALA A N 1
ATOM 7103 C CA . ALA A 1 919 ? -13.769 -31.389 15.426 1.00 55.88 919 ALA A CA 1
ATOM 7104 C C . ALA A 1 919 ? -13.137 -32.353 16.443 1.00 55.88 919 ALA A C 1
ATOM 7106 O O . ALA A 1 919 ? -11.915 -32.407 16.575 1.00 55.88 919 ALA A O 1
ATOM 7107 N N . SER A 1 920 ? -13.965 -33.179 17.088 1.00 57.94 920 SER A N 1
ATOM 7108 C CA . SER A 1 920 ? -13.521 -34.196 18.047 1.00 57.94 920 SER A CA 1
ATOM 7109 C C . SER A 1 920 ? -12.632 -35.256 17.386 1.00 57.94 920 SER A C 1
ATOM 7111 O O . SER A 1 920 ? -11.564 -35.578 17.900 1.00 57.94 920 SER A O 1
ATOM 7113 N N . LEU A 1 921 ? -13.028 -35.771 16.216 1.00 60.16 921 LEU A N 1
ATOM 7114 C CA . LEU A 1 921 ? -12.290 -36.820 15.506 1.00 60.16 921 LEU A CA 1
ATOM 7115 C C . LEU A 1 921 ? -10.936 -36.318 14.975 1.00 60.16 921 LEU A C 1
ATOM 7117 O O . LEU A 1 921 ? -9.933 -37.028 15.064 1.00 60.16 921 LEU A O 1
ATOM 7121 N N . VAL A 1 922 ? -10.890 -35.081 14.464 1.00 64.38 922 VAL A N 1
ATOM 7122 C CA . VAL A 1 922 ? -9.649 -34.438 13.996 1.00 64.38 922 VAL A CA 1
ATOM 7123 C C . VAL A 1 922 ? -8.695 -34.185 15.161 1.00 64.38 922 VAL A C 1
ATOM 7125 O O . VAL A 1 922 ? -7.509 -34.489 15.045 1.00 64.38 922 VAL A O 1
ATOM 7128 N N . MET A 1 923 ? -9.206 -33.713 16.301 1.00 59.22 923 MET A N 1
ATOM 7129 C CA . MET A 1 923 ? -8.409 -33.499 17.514 1.00 59.22 923 MET A CA 1
ATOM 7130 C C . MET A 1 923 ? -7.830 -34.814 18.052 1.00 59.22 923 MET A C 1
ATOM 7132 O O . MET A 1 923 ? -6.638 -34.878 18.340 1.00 59.22 923 MET A O 1
ATOM 7136 N N . VAL A 1 924 ? -8.621 -35.893 18.098 1.00 65.50 924 VAL A N 1
ATOM 7137 C CA . VAL A 1 924 ? -8.147 -37.223 18.531 1.00 65.50 924 VAL A CA 1
ATOM 7138 C C . VAL A 1 924 ? -7.062 -37.766 17.596 1.00 65.50 924 VAL A C 1
ATOM 7140 O O . VAL A 1 924 ? -6.044 -38.279 18.065 1.00 65.50 924 VAL A O 1
ATOM 7143 N N . LEU A 1 925 ? -7.227 -37.619 16.278 1.00 59.88 925 LEU A N 1
ATOM 7144 C CA . LEU A 1 925 ? -6.223 -38.046 15.298 1.00 59.88 925 LEU A CA 1
ATOM 7145 C C . LEU A 1 925 ? -4.947 -37.197 15.366 1.00 59.88 925 LEU A C 1
ATOM 7147 O O . LEU A 1 925 ? -3.851 -37.745 15.261 1.00 59.88 925 LEU A O 1
ATOM 7151 N N . TRP A 1 926 ? -5.054 -35.886 15.590 1.00 67.75 926 TRP A N 1
ATOM 7152 C CA . TRP A 1 926 ? -3.893 -35.021 15.824 1.00 67.75 926 TRP A CA 1
ATOM 7153 C C . TRP A 1 926 ? -3.148 -35.384 17.104 1.00 67.75 926 TRP A C 1
ATOM 7155 O O . TRP A 1 926 ? -1.923 -35.505 17.066 1.00 67.75 926 TRP A O 1
ATOM 7165 N N . SER A 1 927 ? -3.866 -35.640 18.198 1.00 60.19 927 SER A N 1
ATOM 7166 C CA . SER A 1 927 ? -3.260 -36.108 19.445 1.00 60.19 927 SER A CA 1
ATOM 7167 C C . SER A 1 927 ? -2.612 -37.486 19.293 1.00 60.19 927 SER A C 1
ATOM 7169 O O . SER A 1 927 ? -1.536 -37.697 19.841 1.00 60.19 927 SER A O 1
ATOM 7171 N N . MET A 1 928 ? -3.176 -38.407 18.501 1.00 57.59 928 MET A N 1
ATOM 7172 C CA . MET A 1 928 ? -2.521 -39.687 18.181 1.00 57.59 928 MET A CA 1
ATOM 7173 C C . MET A 1 928 ? -1.231 -39.502 17.367 1.00 57.59 928 MET A C 1
ATOM 7175 O O . MET A 1 928 ? -0.244 -40.190 17.627 1.00 57.59 928 MET A O 1
ATOM 7179 N N . VAL A 1 929 ? -1.204 -38.569 16.408 1.00 64.19 929 VAL A N 1
ATOM 7180 C CA . VAL A 1 929 ? 0.006 -38.251 15.626 1.00 64.19 929 VAL A CA 1
ATOM 7181 C C . VAL A 1 929 ? 1.088 -37.624 16.509 1.00 64.19 929 VAL A C 1
ATOM 7183 O O . VAL A 1 929 ? 2.259 -37.979 16.386 1.00 64.19 929 VAL A O 1
ATOM 7186 N N . GLU A 1 930 ? 0.714 -36.747 17.440 1.00 62.53 930 GLU A N 1
ATOM 7187 C CA . GLU A 1 930 ? 1.648 -36.175 18.418 1.00 62.53 930 GLU A CA 1
ATOM 7188 C C . GLU A 1 930 ? 2.137 -37.205 19.438 1.00 62.53 930 GLU A C 1
ATOM 7190 O O . GLU A 1 930 ? 3.314 -37.197 19.795 1.00 62.53 930 GLU A O 1
ATOM 7195 N N . TRP A 1 931 ? 1.281 -38.147 19.836 1.00 62.50 931 TRP A N 1
ATOM 7196 C CA . TRP A 1 931 ? 1.632 -39.244 20.736 1.00 62.50 931 TRP A CA 1
ATOM 7197 C C . TRP A 1 931 ? 2.566 -40.282 20.094 1.00 62.50 931 TRP A C 1
ATOM 7199 O O . TRP A 1 931 ? 3.385 -40.884 20.784 1.00 62.50 931 TRP A O 1
ATOM 7209 N N . LEU A 1 932 ? 2.502 -40.472 18.771 1.00 56.00 932 LEU A N 1
ATOM 7210 C CA . LEU A 1 932 ? 3.402 -41.361 18.020 1.00 56.00 932 LEU A CA 1
ATOM 7211 C C . LEU A 1 932 ? 4.769 -40.726 17.707 1.00 56.00 932 LEU A C 1
ATOM 7213 O O . LEU A 1 932 ? 5.731 -41.441 17.422 1.00 56.00 932 LEU A O 1
ATOM 7217 N N . ASN A 1 933 ? 4.879 -39.401 17.797 1.00 55.25 933 ASN A N 1
ATOM 7218 C CA . ASN A 1 933 ? 6.085 -38.639 17.467 1.00 55.25 933 ASN A CA 1
ATOM 7219 C C . ASN A 1 933 ? 7.335 -38.972 18.331 1.00 55.25 933 ASN A C 1
ATOM 7221 O O . ASN A 1 933 ? 8.444 -38.977 17.795 1.00 55.25 933 ASN A O 1
ATOM 7225 N N . PRO A 1 934 ? 7.234 -39.333 19.631 1.00 45.81 934 PRO A N 1
ATOM 7226 C CA . PRO A 1 934 ? 8.390 -39.744 20.430 1.00 45.81 934 PRO A CA 1
ATOM 7227 C C . PRO A 1 934 ? 8.860 -41.184 20.157 1.00 45.81 934 PRO A C 1
ATOM 7229 O O . PRO A 1 934 ? 9.987 -41.527 20.513 1.00 45.81 934 PRO A O 1
ATOM 7232 N N . LEU A 1 935 ? 8.034 -42.039 19.536 1.00 50.09 935 LEU A N 1
ATOM 7233 C CA . LEU A 1 935 ? 8.319 -43.472 19.348 1.00 50.09 935 LEU A CA 1
ATOM 7234 C C . LEU A 1 935 ? 9.223 -43.779 18.142 1.00 50.09 935 LEU A C 1
ATOM 7236 O O . LEU A 1 935 ? 9.570 -44.938 17.911 1.00 50.09 935 LEU A O 1
ATOM 7240 N N . ARG A 1 936 ? 9.645 -42.767 17.376 1.00 48.72 936 ARG A N 1
ATOM 7241 C CA . ARG A 1 936 ? 10.449 -42.961 16.161 1.00 48.72 936 ARG A CA 1
ATOM 7242 C C . ARG A 1 936 ? 11.550 -41.909 16.040 1.00 48.72 936 ARG A C 1
ATOM 7244 O O . ARG A 1 936 ? 11.520 -41.054 15.168 1.00 48.72 936 ARG A O 1
ATOM 7251 N N . LYS A 1 937 ? 12.534 -41.976 16.939 1.00 43.84 937 LYS A N 1
ATOM 7252 C CA . LYS A 1 937 ? 13.610 -40.976 17.036 1.00 43.84 937 LYS A CA 1
ATOM 7253 C C . LYS A 1 937 ? 14.708 -41.062 15.963 1.00 43.84 937 LYS A C 1
ATOM 7255 O O . LYS A 1 937 ? 15.512 -40.143 15.894 1.00 43.84 937 LYS A O 1
ATOM 7260 N N . ASP A 1 938 ? 14.716 -42.088 15.106 1.00 48.94 938 ASP A N 1
ATOM 7261 C CA . ASP A 1 938 ? 15.877 -42.352 14.237 1.00 48.94 938 ASP A CA 1
ATOM 7262 C C . ASP A 1 938 ? 15.647 -42.210 12.722 1.00 48.94 938 ASP A C 1
ATOM 7264 O O . ASP A 1 938 ? 16.579 -42.440 11.953 1.00 48.94 938 ASP A O 1
ATOM 7268 N N . ILE A 1 939 ? 14.458 -41.824 12.234 1.00 51.69 939 ILE A N 1
ATOM 7269 C CA . ILE A 1 939 ? 14.235 -41.674 10.782 1.00 51.69 939 ILE A CA 1
ATOM 7270 C C . ILE A 1 939 ? 13.280 -40.501 10.475 1.00 51.69 939 ILE A C 1
ATOM 7272 O O . ILE A 1 939 ? 12.085 -40.609 10.729 1.00 51.69 939 ILE A O 1
ATOM 7276 N N . ALA A 1 940 ? 13.829 -39.465 9.820 1.00 43.78 940 ALA A N 1
ATOM 7277 C CA . ALA A 1 940 ? 13.196 -38.321 9.131 1.00 43.78 940 ALA A CA 1
ATOM 7278 C C . ALA A 1 940 ? 12.995 -36.997 9.912 1.00 43.78 940 ALA A C 1
ATOM 7280 O O . ALA A 1 940 ? 12.590 -36.975 11.069 1.00 43.78 940 ALA A O 1
ATOM 7281 N N . GLY A 1 941 ? 13.329 -35.887 9.230 1.00 52.81 941 GLY A N 1
ATOM 7282 C CA . GLY A 1 941 ? 13.373 -34.508 9.737 1.00 52.81 941 GLY A CA 1
ATOM 7283 C C . GLY A 1 941 ? 12.010 -33.837 9.960 1.00 52.81 941 GLY A C 1
ATOM 7284 O O . GLY A 1 941 ? 10.961 -34.421 9.691 1.00 52.81 941 GLY A O 1
ATOM 7285 N N . SER A 1 942 ? 12.050 -32.595 10.461 1.00 48.44 942 SER A N 1
ATOM 7286 C CA . SER A 1 942 ? 10.937 -31.865 11.100 1.00 48.44 942 SER A CA 1
ATOM 7287 C C . SER A 1 942 ? 9.647 -31.707 10.286 1.00 48.44 942 SER A C 1
ATOM 7289 O O . SER A 1 942 ? 8.614 -31.406 10.874 1.00 48.44 942 SER A O 1
ATOM 7291 N N . ASP A 1 943 ? 9.661 -31.957 8.977 1.00 53.44 943 ASP A N 1
ATOM 7292 C CA . ASP A 1 943 ? 8.491 -31.789 8.103 1.00 53.44 943 ASP A CA 1
ATOM 7293 C C . ASP A 1 943 ? 7.542 -32.998 8.079 1.00 53.44 943 ASP A C 1
ATOM 7295 O O . ASP A 1 943 ? 6.476 -32.957 7.457 1.00 53.44 943 ASP A O 1
ATOM 7299 N N . TRP A 1 944 ? 7.892 -34.103 8.741 1.00 59.03 944 TRP A N 1
ATOM 7300 C CA . TRP A 1 944 ? 7.081 -35.321 8.685 1.00 59.03 944 TRP A CA 1
ATOM 7301 C C . TRP A 1 944 ? 5.759 -35.206 9.463 1.00 59.03 944 TRP A C 1
ATOM 7303 O O . TRP A 1 944 ? 4.725 -35.668 8.976 1.00 59.03 944 TRP A O 1
ATOM 7313 N N . SER A 1 945 ? 5.751 -34.546 10.627 1.00 57.94 945 SER A N 1
ATOM 7314 C CA . SER A 1 945 ? 4.548 -34.427 11.468 1.00 57.94 945 SER A CA 1
ATOM 7315 C C . SER A 1 945 ? 3.477 -33.542 10.822 1.00 57.94 945 SER A C 1
ATOM 7317 O O . SER A 1 945 ? 2.295 -33.887 10.840 1.00 57.94 945 SER A O 1
ATOM 7319 N N . THR A 1 946 ? 3.885 -32.448 10.178 1.00 63.12 946 THR A N 1
ATOM 7320 C CA . THR A 1 946 ? 2.991 -31.519 9.479 1.00 63.12 946 THR A CA 1
ATOM 7321 C C . THR A 1 946 ? 2.343 -32.189 8.269 1.00 63.12 946 THR A C 1
ATOM 7323 O O . THR A 1 946 ? 1.128 -32.112 8.095 1.00 63.12 946 THR A O 1
ATOM 7326 N N . ASN A 1 947 ? 3.120 -32.937 7.480 1.00 61.59 947 ASN A N 1
ATOM 7327 C CA . ASN A 1 947 ? 2.596 -33.676 6.330 1.00 61.59 947 ASN A CA 1
ATOM 7328 C C . ASN A 1 947 ? 1.636 -34.805 6.744 1.00 61.59 947 ASN A C 1
ATOM 7330 O O . ASN A 1 947 ? 0.610 -35.004 6.095 1.00 61.59 947 ASN A O 1
ATOM 7334 N N . LEU A 1 948 ? 1.903 -35.511 7.849 1.00 63.44 948 LEU A N 1
ATOM 7335 C CA . LEU A 1 948 ? 1.013 -36.573 8.334 1.00 63.44 948 LEU A CA 1
ATOM 7336 C C . LEU A 1 948 ? -0.328 -36.023 8.851 1.00 63.44 948 LEU A C 1
ATOM 7338 O O . LEU A 1 948 ? -1.371 -36.631 8.611 1.00 63.44 948 LEU A O 1
ATOM 7342 N N . LYS A 1 949 ? -0.305 -34.854 9.509 1.00 63.69 949 LYS A N 1
ATOM 7343 C CA . LYS A 1 949 ? -1.497 -34.115 9.960 1.00 63.69 949 LYS A CA 1
ATOM 7344 C C . LYS A 1 949 ? -2.373 -33.645 8.792 1.00 63.69 949 LYS A C 1
ATOM 7346 O O . LYS A 1 949 ? -3.600 -33.655 8.896 1.00 63.69 949 LYS A O 1
ATOM 7351 N N . TRP A 1 950 ? -1.760 -33.270 7.671 1.00 61.69 950 TRP A N 1
ATOM 7352 C CA . TRP A 1 950 ? -2.481 -32.915 6.446 1.00 61.69 950 TRP A CA 1
ATOM 7353 C C . TRP A 1 950 ? -3.082 -34.136 5.750 1.00 61.69 950 TRP A C 1
ATOM 7355 O O . TRP A 1 950 ? -4.261 -34.123 5.397 1.00 61.69 950 TRP A O 1
ATOM 7365 N N . VAL A 1 951 ? -2.313 -35.218 5.612 1.00 64.69 951 VAL A N 1
ATOM 7366 C CA . VAL A 1 951 ? -2.785 -36.462 4.983 1.00 64.69 951 VAL A CA 1
ATOM 7367 C C . VAL A 1 951 ? -3.933 -37.099 5.773 1.00 64.69 951 VAL A C 1
ATOM 7369 O O . VAL A 1 951 ? -4.875 -37.595 5.159 1.00 64.69 951 VAL A O 1
ATOM 7372 N N . SER A 1 952 ? -3.920 -37.047 7.110 1.00 59.47 952 SER A N 1
ATOM 7373 C CA . SER A 1 952 ? -5.037 -37.546 7.927 1.00 59.47 952 SER A CA 1
ATOM 7374 C C . SER A 1 952 ? -6.303 -36.700 7.762 1.00 59.47 952 SER A C 1
ATOM 7376 O O . SER A 1 952 ? -7.386 -37.258 7.600 1.00 59.47 952 SER A O 1
ATOM 7378 N N . THR A 1 953 ? -6.173 -35.372 7.704 1.00 58.66 953 THR A N 1
ATOM 7379 C CA . THR A 1 953 ? -7.304 -34.453 7.485 1.00 58.66 953 THR A CA 1
ATOM 7380 C C . THR A 1 953 ? -7.941 -34.673 6.109 1.00 58.66 953 THR A C 1
ATOM 7382 O O . THR A 1 953 ? -9.158 -34.815 5.996 1.00 58.66 953 THR A O 1
ATOM 7385 N N . VAL A 1 954 ? -7.118 -34.798 5.063 1.00 62.72 954 VAL A N 1
ATOM 7386 C CA . VAL A 1 954 ? -7.571 -35.085 3.691 1.00 62.72 954 VAL A CA 1
ATOM 7387 C C . VAL A 1 954 ? -8.159 -36.496 3.577 1.00 62.72 954 VAL A C 1
ATOM 7389 O O . VAL A 1 954 ? -9.171 -36.686 2.906 1.00 62.72 954 VAL A O 1
ATOM 7392 N N . GLY A 1 955 ? -7.579 -37.481 4.268 1.00 65.38 955 GLY A N 1
ATOM 7393 C CA . GLY A 1 955 ? -8.065 -38.862 4.293 1.00 65.38 955 GLY A CA 1
ATOM 7394 C C . GLY A 1 955 ? -9.447 -39.007 4.933 1.00 65.38 955 GLY A C 1
ATOM 7395 O O . GLY A 1 955 ? -10.298 -39.698 4.379 1.00 65.38 955 GLY A O 1
ATOM 7396 N N . VAL A 1 956 ? -9.708 -38.318 6.050 1.00 55.50 956 VAL A N 1
ATOM 7397 C CA . VAL A 1 956 ? -11.034 -38.300 6.699 1.00 55.50 956 VAL A CA 1
ATOM 7398 C C . VAL A 1 956 ? -12.061 -37.589 5.812 1.00 55.50 956 VAL A C 1
ATOM 7400 O O . VAL A 1 956 ? -13.195 -38.055 5.683 1.00 55.50 956 VAL A O 1
ATOM 7403 N N . PHE A 1 957 ? -11.660 -36.514 5.131 1.00 52.22 957 PHE A N 1
ATOM 7404 C CA . PHE A 1 957 ? -12.527 -35.801 4.192 1.00 52.22 957 PHE A CA 1
ATOM 7405 C C . PHE A 1 957 ? -12.913 -36.675 2.984 1.00 52.22 957 PHE A C 1
ATOM 7407 O O . PHE A 1 957 ? -14.092 -36.786 2.651 1.00 52.22 957 PHE A O 1
ATOM 7414 N N . LEU A 1 958 ? -11.942 -37.373 2.383 1.00 49.44 958 LEU A N 1
ATOM 7415 C CA . LEU A 1 958 ? -12.162 -38.314 1.276 1.00 49.44 958 LEU A CA 1
ATOM 7416 C C . LEU A 1 958 ? -12.987 -39.534 1.691 1.00 49.44 958 LEU A C 1
ATOM 7418 O O . LEU A 1 958 ? -13.889 -39.930 0.960 1.00 49.44 958 LEU A O 1
ATOM 7422 N N . PHE A 1 959 ? -12.716 -40.120 2.859 1.00 49.78 959 PHE A N 1
ATOM 7423 C CA . PHE A 1 959 ? -13.484 -41.259 3.365 1.00 49.78 959 PHE A CA 1
ATOM 7424 C C . PHE A 1 959 ? -14.954 -40.887 3.573 1.00 49.78 959 PHE A C 1
ATOM 7426 O O . PHE A 1 959 ? -15.842 -41.652 3.212 1.00 49.78 959 PHE A O 1
ATOM 7433 N N . THR A 1 960 ? -15.224 -39.681 4.071 1.00 47.88 960 THR A N 1
ATOM 7434 C CA . THR A 1 960 ? -16.601 -39.230 4.300 1.00 47.88 960 THR A CA 1
ATOM 7435 C C . THR A 1 960 ? -17.315 -38.841 3.006 1.00 47.88 960 THR A C 1
ATOM 7437 O O . THR A 1 960 ? -18.506 -39.096 2.887 1.00 47.88 960 THR A O 1
ATOM 7440 N N . TYR A 1 961 ? -16.593 -38.321 2.006 1.00 47.16 961 TYR A N 1
ATOM 7441 C CA . TYR A 1 961 ? -17.104 -38.117 0.642 1.00 47.16 961 TYR A CA 1
ATOM 7442 C C . TYR A 1 961 ? -17.415 -39.432 -0.095 1.00 47.16 961 TYR A C 1
ATOM 7444 O O . TYR A 1 961 ? -18.220 -39.440 -1.013 1.00 47.16 961 TYR A O 1
ATOM 7452 N N . ILE A 1 962 ? -16.763 -40.538 0.279 1.00 47.28 962 ILE A N 1
ATOM 7453 C CA . ILE A 1 962 ? -17.028 -41.876 -0.279 1.00 47.28 962 ILE A CA 1
ATOM 7454 C C . ILE A 1 962 ? -18.191 -42.576 0.451 1.00 47.28 962 ILE A C 1
ATOM 7456 O O . ILE A 1 962 ? -18.838 -43.448 -0.125 1.00 47.28 962 ILE A O 1
ATOM 7460 N N . VAL A 1 963 ? -18.426 -42.242 1.725 1.00 41.50 963 VAL A N 1
ATOM 7461 C CA . VAL A 1 963 ? -19.490 -42.829 2.563 1.00 41.50 963 VAL A CA 1
ATOM 7462 C C . VAL A 1 963 ? -20.832 -42.094 2.414 1.00 41.50 963 VAL A C 1
ATOM 7464 O O . VAL A 1 963 ? -21.877 -42.724 2.588 1.00 41.50 963 VAL A O 1
ATOM 7467 N N . LEU A 1 964 ? -20.808 -40.793 2.103 1.00 41.53 964 LEU A N 1
ATOM 7468 C CA . LEU A 1 964 ? -21.964 -40.004 1.650 1.00 41.53 964 LEU A CA 1
ATOM 7469 C C . LEU A 1 964 ? -22.231 -40.245 0.162 1.00 41.53 964 LEU A C 1
ATOM 7471 O O . LEU A 1 964 ? -23.430 -40.281 -0.202 1.00 41.53 964 LEU A O 1
#

pLDDT: mean 71.47, std 20.44, range [23.77, 95.94]

Organism: NCBI:txid555573

Radius of gyration: 65.43 Å; chains: 1; bounding box: 136×88×196 Å

Secondary structure (DSSP, 8-state):
------HHHHHHHHHHHHHHHHHHHHHHHHHTT--S-HHHHHHHHHHHHHHHHHHHHHTTS------------PBPPHHHHHHHHHHHTT--SS-----EEE------S---S--S----EEEEEE--TTSS--EEEEEE--S-----TT-HHHHHHHHHT-S-------B--S-HHHHHHHHHHHS---------EEEEEE------------EEEEEEEEEE-SPPEETTBEEEEEEEEEEE-SSS-EEEEEEE--SSEESS--EEEEEEPTTEEEEEEEEEEE--EEEEEEEEEEEEE-TTS--BSS-EEEEEEEEEEEEE-SSSPEEEEE-TTT-SS-SEEEE-SEEEEEEES-S---EEEE--EEEEEPPPEE-TTS--BTTBEEEEEEEEEEE-SS--EEEEEEPPP--SS--SS-S-EEEEE-TT-EEEEEEEEEE--EEEEE--EEEEEES-TTT-BTTBEEEEEEEEEEEEE-SSS-EEEEE-TTT-SS-SEEEE-SEEEEEEEEEEEEEEEE--EEEEEEPPPEEEE--EEEETTB--EEEEEEEEEEEE--SS--EEEE-HHHH---TTEEE-S-SEEEE-TTEEEEEEEEEEEE-EEEEEEPPPEEEE-SSEEEEEEEEEEEE--GGGTTS-EEEEEEGGGSTTGGGB-GGG-EEEETTB-TTEEEEEEEETTEEEEEEEE-TTSTTSS--SEEEEEEEEEEEE----------------------------------EEE-SS-EEEEEE--SS--SEEEEE--TT-EEEEEEEEEE-SSS-EEEEEEEEESSSGGGSEEES-SEEEEBTTTBSEEEEEEEEE--TT--GGGPSEEEEEEEE-TT---SS--TTEEEEEEEEE--TTTHHHHHHHHHHHTT---PPP----------SSHHHHHHHHHHHHHHHHHHHHGGG-TTS--TTHHHHHHHHHHHHHHHHHHHH-